Protein AF-0000000076241897 (afdb_homodimer)

Nearest PDB structures (foldseek):
  3wij-assembly1_A  TM=6.501E-01  e=7.754E-07  Cycas revoluta
  4mnl-assembly1_A  TM=6.365E-01  e=1.385E-06  Cycas revoluta
  4mnm-assembly1_A  TM=6.301E-01  e=2.475E-06  Cycas revoluta
  4mnk-assembly1_A  TM=6.372E-01  e=3.505E-06  Cycas revoluta
  4r5e-assembly1_A  TM=6.474E-01  e=8.869E-06  Cycas revoluta

Foldseek 3Di:
DLPFQFAFADFAQAQVVLLVCVPHDPCLLQADAADQVQWDFDPQFAFEEEEAAAVQDRDQQRGQFFDQDQLDDFDFLLLQHAEYEYDGQGQWFDDHRLVRLLNRQNNHAYEYEGEADDDRSVVRVCQCQVDLVSLVSSLVSQLVVCLSNNGAYYEYYYADFDALVSLVSVLVSLLVSQVSSCVRPVRHFYEYEQAAFNNRDGDADLADDPGHCSNQVRGQAYEHDQLDDLVRLVVRCVVCPPSQSRYAREQEQCQPNHPQSHPLRSLVSLVSNVVSRYYHYYYNLCCLPPPVHSVCSVVSVLVSVVSNVVSTTGMAGAEDKDKDQQDRQWAQFFAAQFHTQGRTTTGRSSNRHRFFPDRQVPFFPPPPDPWDKGWDWDQPTARGTRTWIKIKTKDAQDPPFRWGKGWGHFHFYKDFLVRQQKKKKKWKKAWDDPWAWDKWKWFQFPVRDIDTQDDWDWDATPPRIIMTMGIDGDPGITTTGTMMIIITTPDHHMDMIMMITRMITIHRCVVCPVPDPPPLPKEKDKDKDWDDPDPPDQKTKMKIKIFIDDDPQFQKKWKWKAQDPQFKWAAGSVRDIGGDDNVDDTNTDGMTRRRMDMRRTMMGGPPDDQAGKMKMWMWGQGSVSDTHGNHMDIDGNVNNVD/DLPFLFAFADFAQAQVVLLVCVPHDPCLLQADAADQPQWDFDPQFAFEEEEAAAPQDRDQQRGQFFDQDQLDDFDFLLLQHAEYEYDGQGQWFDDHRLVRLLNRQNNHAYEYEGEADDDRSVVRVCQCQVDLVSLVSSLVSQLVVCVSNNGAYYEYHYADFDALVSLVSVLVSLLVSQVSSCVRPVRHFYEYEQAAFNNRDGDADLADDPGHCSNQVRGQAYEHDQLDDLVRLVVRCVVCPPSQSRYAREQEQCQPNHPQSHPLRSLVSLVSNVVSRYYHYYYNLCCLPPPVHSVCSVVSVLVSVVSNVVSTTGMAGAEDKDKDQQDRQWAQFFAAQFHTQGRTTTGRSSNRHRFFPDRQPPWWPPPPDPWDKGWDWDQPTARGTRTWIKIKTKDAQDPPFRWGKGWGHFHFYKDFLVRQQKKKKKWKKAWPDPWAWDKWKWFQFPVRDIDTQDDWDWDQTPPRIIMTMGIDGDPGITTTGTMMIIITTPDHHMDMIMMITRMITIHRCVVCPVPDPPPLPKEKDKDKDWDDPDPPDQKTKMKIKIFIDDDPQFQKKWKWKAQDPQFKWAADSVRDIGGDDNPDDTNTDGMTRRRMDMRRTMMGGPPDDQAGKIKMWMWGQRSVSDTHGNDMDIDGNVNNVD

Structure (mmCIF, N/CA/C/O backbone):
data_AF-0000000076241897-model_v1
#
loop_
_entity.id
_entity.type
_entity.pdbx_description
1 polymer 'Cytosolic endo-beta-N-acetylglucosaminidase'
#
loop_
_atom_site.group_PDB
_atom_site.id
_atom_site.type_symbol
_atom_site.label_atom_id
_atom_site.label_alt_id
_atom_site.label_comp_id
_atom_site.label_asym_id
_atom_site.label_entity_id
_atom_site.label_seq_id
_atom_site.pdbx_PDB_ins_code
_atom_site.Cartn_x
_atom_site.Cartn_y
_atom_site.Cartn_z
_atom_site.occupancy
_atom_site.B_iso_or_equiv
_atom_site.auth_seq_id
_atom_site.auth_comp_id
_atom_site.auth_asym_id
_atom_site.auth_atom_id
_atom_site.pdbx_PDB_model_num
ATOM 1 N N . MET A 1 1 ? 10.773 32.812 -13.102 1 34.59 1 MET A N 1
ATOM 2 C CA . MET A 1 1 ? 10.227 33.812 -12.195 1 34.59 1 MET A CA 1
ATOM 3 C C . MET A 1 1 ? 8.711 33.719 -12.109 1 34.59 1 MET A C 1
ATOM 5 O O . MET A 1 1 ? 8.016 33.75 -13.125 1 34.59 1 MET A O 1
ATOM 9 N N . GLU A 1 2 ? 8.234 33.031 -11.211 1 48.59 2 GLU A N 1
ATOM 10 C CA . GLU A 1 2 ? 6.812 32.719 -11.117 1 48.59 2 GLU A CA 1
ATOM 11 C C . GLU A 1 2 ? 5.965 34 -11.148 1 48.59 2 GLU A C 1
ATOM 13 O O . GLU A 1 2 ? 6.152 34.875 -10.328 1 48.59 2 GLU A O 1
ATOM 18 N N . THR A 1 3 ? 5.586 34.406 -12.242 1 57.22 3 THR A N 1
ATOM 19 C CA . THR A 1 3 ? 4.895 35.594 -12.711 1 57.22 3 THR A CA 1
ATOM 20 C C . THR A 1 3 ? 3.527 35.719 -12.047 1 57.22 3 THR A C 1
ATOM 22 O O . THR A 1 3 ? 2.754 36.625 -12.383 1 57.22 3 THR A O 1
ATOM 25 N N . SER A 1 4 ? 3.248 34.875 -11.016 1 68.44 4 SER A N 1
ATOM 26 C CA . SER A 1 4 ? 1.89 35.062 -10.516 1 68.44 4 SER A CA 1
ATOM 27 C C . SER A 1 4 ? 1.846 36.062 -9.375 1 68.44 4 SER A C 1
ATOM 29 O O . SER A 1 4 ? 2.795 36.188 -8.594 1 68.44 4 SER A O 1
ATOM 31 N N . ASN A 1 5 ? 1.017 36.969 -9.414 1 80.06 5 ASN A N 1
ATOM 32 C CA . ASN A 1 5 ? 0.79 37.969 -8.383 1 80.06 5 ASN A CA 1
ATOM 33 C C . ASN A 1 5 ? -0.025 37.406 -7.223 1 80.06 5 ASN A C 1
ATOM 35 O O . ASN A 1 5 ? -0.456 38.156 -6.34 1 80.06 5 ASN A O 1
ATOM 39 N N . GLU A 1 6 ? -0.082 36.125 -7.246 1 85.38 6 GLU A N 1
ATOM 40 C CA . GLU A 1 6 ? -0.729 35.5 -6.098 1 85.38 6 GLU A CA 1
ATOM 41 C C . GLU A 1 6 ? 0.212 35.438 -4.898 1 85.38 6 GLU A C 1
ATOM 43 O O . GLU A 1 6 ? 1.413 35.219 -5.055 1 85.38 6 GLU A O 1
ATOM 48 N N . PRO A 1 7 ? -0.333 35.688 -3.781 1 88.19 7 PRO A N 1
ATOM 49 C CA . PRO A 1 7 ? 0.531 35.625 -2.602 1 88.19 7 PRO A CA 1
ATOM 50 C C . PRO A 1 7 ? 1.054 34.219 -2.322 1 88.19 7 PRO A C 1
ATOM 52 O O . PRO A 1 7 ? 0.328 33.25 -2.512 1 88.19 7 PRO A O 1
ATOM 55 N N . PHE A 1 8 ? 2.281 34.125 -1.962 1 91 8 PHE A N 1
ATOM 56 C CA . PHE A 1 8 ? 2.896 32.844 -1.664 1 91 8 PHE A CA 1
ATOM 57 C C . PHE A 1 8 ? 3.945 33 -0.566 1 91 8 PHE A C 1
ATOM 59 O O . PHE A 1 8 ? 4.445 34.094 -0.316 1 91 8 PHE A O 1
ATOM 66 N N . THR A 1 9 ? 4.203 31.969 0.142 1 93.5 9 THR A N 1
ATOM 67 C CA . THR A 1 9 ? 5.258 31.875 1.143 1 93.5 9 THR A CA 1
ATOM 68 C C . THR A 1 9 ? 6.551 31.359 0.522 1 93.5 9 THR A C 1
ATOM 70 O O . THR A 1 9 ? 6.523 30.453 -0.308 1 93.5 9 THR A O 1
ATOM 73 N N . LYS A 1 10 ? 7.664 31.953 0.854 1 94 10 LYS A N 1
ATOM 74 C CA . LYS A 1 10 ? 8.961 31.547 0.308 1 94 10 LYS A CA 1
ATOM 75 C C . LYS A 1 10 ? 10 31.406 1.412 1 94 10 LYS A C 1
ATOM 77 O O . LYS A 1 10 ? 9.867 32 2.482 1 94 10 LYS A O 1
ATOM 82 N N . PRO A 1 11 ? 11.031 30.641 1.197 1 96.62 11 PRO A N 1
ATOM 83 C CA . PRO A 1 11 ? 12.156 30.531 2.131 1 96.62 11 PRO A CA 1
ATOM 84 C C . PRO A 1 11 ? 13.195 31.641 1.923 1 96.62 11 PRO A C 1
ATOM 86 O O . PRO A 1 11 ? 13.039 32.469 1.027 1 96.62 11 PRO A O 1
ATOM 89 N N . TYR A 1 12 ? 14.141 31.734 2.807 1 97.5 12 TYR A N 1
ATOM 90 C CA . TYR A 1 12 ? 15.305 32.594 2.641 1 97.5 12 TYR A CA 1
ATOM 91 C C . TYR A 1 12 ? 16.562 31.766 2.424 1 97.5 12 TYR A C 1
ATOM 93 O O . TYR A 1 12 ? 16.906 30.906 3.244 1 97.5 12 TYR A O 1
ATOM 101 N N . LYS A 1 13 ? 17.25 32.062 1.359 1 95.25 13 LYS A N 1
ATOM 102 C CA . LYS A 1 13 ? 18.406 31.281 0.975 1 95.25 13 LYS A CA 1
ATOM 103 C C . LYS A 1 13 ? 19.656 31.75 1.709 1 95.25 13 LYS A C 1
ATOM 105 O O . LYS A 1 13 ? 20.609 30.984 1.867 1 95.25 13 LYS A O 1
ATOM 110 N N . ASP A 1 14 ? 19.625 33.062 2.082 1 95.19 14 ASP A N 1
ATOM 111 C CA . ASP A 1 14 ? 20.844 33.562 2.684 1 95.19 14 ASP A CA 1
ATOM 112 C C . ASP A 1 14 ? 20.531 34.562 3.801 1 95.19 14 ASP A C 1
ATOM 114 O O . ASP A 1 14 ? 19.406 35.031 3.908 1 95.19 14 ASP A O 1
ATOM 118 N N . HIS A 1 15 ? 21.594 34.812 4.566 1 96.69 15 HIS A N 1
ATOM 119 C CA . HIS A 1 15 ? 21.547 35.656 5.754 1 96.69 15 HIS A CA 1
ATOM 120 C C . HIS A 1 15 ? 21.125 37.094 5.398 1 96.69 15 HIS A C 1
ATOM 122 O O . HIS A 1 15 ? 20.281 37.688 6.07 1 96.69 15 HIS A O 1
ATOM 128 N N . GLU A 1 16 ? 21.594 37.625 4.312 1 94.44 16 GLU A N 1
ATOM 129 C CA . GLU A 1 16 ? 21.359 39 3.922 1 94.44 16 GLU A CA 1
ATOM 130 C C . GLU A 1 16 ? 19.891 39.25 3.604 1 94.44 16 GLU A C 1
ATOM 132 O O . GLU A 1 16 ? 19.297 40.219 4.07 1 94.44 16 GLU A O 1
ATOM 137 N N . ASN A 1 17 ? 19.391 38.375 2.848 1 94.19 17 ASN A N 1
ATOM 138 C CA . ASN A 1 17 ? 17.984 38.531 2.465 1 94.19 17 ASN A CA 1
ATOM 139 C C . ASN A 1 17 ? 17.062 38.25 3.645 1 94.19 17 ASN A C 1
ATOM 141 O O . ASN A 1 17 ? 15.984 38.844 3.732 1 94.19 17 ASN A O 1
ATOM 145 N N . PHE A 1 18 ? 17.453 37.406 4.535 1 96.56 18 PHE A N 1
ATOM 146 C CA . PHE A 1 18 ? 16.625 37.094 5.691 1 96.56 18 PHE A CA 1
ATOM 147 C C . PHE A 1 18 ? 16.5 38.312 6.605 1 96.56 18 PHE A C 1
ATOM 149 O O . PHE A 1 18 ? 15.438 38.562 7.184 1 96.56 18 PHE A O 1
ATOM 156 N N . LEU A 1 19 ? 17.531 39.094 6.723 1 95.56 19 LEU A N 1
ATOM 157 C CA . LEU A 1 19 ? 17.5 40.25 7.609 1 95.56 19 LEU A CA 1
ATOM 158 C C . LEU A 1 19 ? 16.531 41.312 7.094 1 95.56 19 LEU A C 1
ATOM 160 O O . LEU A 1 19 ? 16.141 42.188 7.84 1 95.56 19 LEU A O 1
ATOM 164 N N . LYS A 1 20 ? 16.031 41.156 5.844 1 93 20 LYS A N 1
ATOM 165 C CA . LYS A 1 20 ? 15.102 42.094 5.234 1 93 20 LYS A CA 1
ATOM 166 C C . LYS A 1 20 ? 13.695 41.531 5.148 1 93 20 LYS A C 1
ATOM 168 O O . LYS A 1 20 ? 12.93 41.875 4.254 1 93 20 LYS A O 1
ATOM 173 N N . TRP A 1 21 ? 13.32 40.656 6.039 1 91.81 21 TRP A N 1
ATOM 174 C CA . TRP A 1 21 ? 12.102 39.875 5.973 1 91.81 21 TRP A CA 1
ATOM 175 C C . TRP A 1 21 ? 10.867 40.719 6.227 1 91.81 21 TRP A C 1
ATOM 177 O O . TRP A 1 21 ? 9.75 40.344 5.891 1 91.81 21 TRP A O 1
ATOM 187 N N . GLU A 1 22 ? 10.891 41.906 6.785 1 85.25 22 GLU A N 1
ATOM 188 C CA . GLU A 1 22 ? 9.805 42.688 7.398 1 85.25 22 GLU A CA 1
ATOM 189 C C . GLU A 1 22 ? 8.703 42.969 6.387 1 85.25 22 GLU A C 1
ATOM 191 O O . GLU A 1 22 ? 7.52 42.969 6.734 1 85.25 22 GLU A O 1
ATOM 196 N N . SER A 1 23 ? 9.047 43.125 5.211 1 78.69 23 SER A N 1
ATOM 197 C CA . SER A 1 23 ? 8.055 43.5 4.199 1 78.69 23 SER A CA 1
ATOM 198 C C . SER A 1 23 ? 7.445 42.25 3.551 1 78.69 23 SER A C 1
ATOM 200 O O . SER A 1 23 ? 6.504 42.375 2.76 1 78.69 23 SER A O 1
ATOM 202 N N . ASP A 1 24 ? 7.914 41.219 3.982 1 82.75 24 ASP A N 1
ATOM 203 C CA . ASP A 1 24 ? 7.461 40 3.338 1 82.75 24 ASP A CA 1
ATOM 204 C C . ASP A 1 24 ? 6.18 39.469 3.984 1 82.75 24 ASP A C 1
ATOM 206 O O . ASP A 1 24 ? 5.785 39.938 5.055 1 82.75 24 ASP A O 1
ATOM 210 N N . TYR A 1 25 ? 5.328 38.688 3.23 1 79.25 25 TYR A N 1
ATOM 211 C CA . TYR A 1 25 ? 4.172 37.906 3.641 1 79.25 25 TYR A CA 1
ATOM 212 C C . TYR A 1 25 ? 2.986 38.781 3.975 1 79.25 25 TYR A C 1
ATOM 214 O O . TYR A 1 25 ? 2.504 38.812 5.109 1 79.25 25 TYR A O 1
ATOM 222 N N . PRO A 1 26 ? 2.482 39.375 3.064 1 69.44 26 PRO A N 1
ATOM 223 C CA . PRO A 1 26 ? 1.305 40.219 3.273 1 69.44 26 PRO A CA 1
ATOM 224 C C . PRO A 1 26 ? 0.097 39.438 3.777 1 69.44 26 PRO A C 1
ATOM 226 O O . PRO A 1 26 ? -0.813 40 4.379 1 69.44 26 PRO A O 1
ATOM 229 N N . THR A 1 27 ? 0.137 38.156 3.623 1 72.75 27 THR A N 1
ATOM 230 C CA . THR A 1 27 ? -1 37.312 3.992 1 72.75 27 THR A CA 1
ATOM 231 C C . THR A 1 27 ? -0.848 36.812 5.418 1 72.75 27 THR A C 1
ATOM 233 O O . THR A 1 27 ? -1.618 35.938 5.859 1 72.75 27 THR A O 1
ATOM 236 N N . ALA A 1 28 ? 0.099 37.25 6.129 1 78.06 28 ALA A N 1
ATOM 237 C CA . ALA A 1 28 ? 0.314 36.844 7.512 1 78.06 28 ALA A CA 1
ATOM 238 C C . ALA A 1 28 ? -0.938 37.062 8.352 1 78.06 28 ALA A C 1
ATOM 240 O O . ALA A 1 28 ? -1.172 36.344 9.336 1 78.06 28 ALA A O 1
ATOM 241 N N . LYS A 1 29 ? -1.672 37.969 7.965 1 70.5 29 LYS A N 1
ATOM 242 C CA . LYS A 1 29 ? -2.91 38.281 8.672 1 70.5 29 LYS A CA 1
ATOM 243 C C . LYS A 1 29 ? -3.93 37.156 8.523 1 70.5 29 LYS A C 1
ATOM 245 O O . LYS A 1 29 ? -4.875 37.062 9.312 1 70.5 29 LYS A O 1
ATOM 250 N N . ASP A 1 30 ? -3.619 36.281 7.582 1 70.69 30 ASP A N 1
ATOM 251 C CA . ASP A 1 30 ? -4.543 35.188 7.266 1 70.69 30 ASP A CA 1
ATOM 252 C C . ASP A 1 30 ? -4.227 33.938 8.086 1 70.69 30 ASP A C 1
ATOM 254 O O . ASP A 1 30 ? -4.906 32.938 7.965 1 70.69 30 ASP A O 1
ATOM 258 N N . VAL A 1 31 ? -3.428 34.031 9.023 1 81.06 31 VAL A N 1
ATOM 259 C CA . VAL A 1 31 ? -3.004 32.844 9.758 1 81.06 31 VAL A CA 1
ATOM 260 C C . VAL A 1 31 ? -3.867 32.656 11 1 81.06 31 VAL A C 1
ATOM 262 O O . VAL A 1 31 ? -4.129 33.625 11.727 1 81.06 31 VAL A O 1
ATOM 265 N N . VAL A 1 32 ? -4.391 31.5 11.141 1 81 32 VAL A N 1
ATOM 266 C CA . VAL A 1 32 ? -5.184 31.094 12.305 1 81 32 VAL A CA 1
ATOM 267 C C . VAL A 1 32 ? -4.277 30.906 13.516 1 81 32 VAL A C 1
ATOM 269 O O . VAL A 1 32 ? -3.184 30.344 13.398 1 81 32 VAL A O 1
ATOM 272 N N . GLU A 1 33 ? -4.754 31.438 14.625 1 84.88 33 GLU A N 1
ATOM 273 C CA . GLU A 1 33 ? -3.967 31.297 15.852 1 84.88 33 GLU A CA 1
ATOM 274 C C . GLU A 1 33 ? -4.07 29.875 16.406 1 84.88 33 GLU A C 1
ATOM 276 O O . GLU A 1 33 ? -5.109 29.234 16.281 1 84.88 33 GLU A O 1
ATOM 281 N N . TYR A 1 34 ? -3.02 29.469 16.984 1 90.75 34 TYR A N 1
ATOM 282 C CA . TYR A 1 34 ? -2.996 28.172 17.672 1 90.75 34 TYR A CA 1
ATOM 283 C C . TYR A 1 34 ? -3.713 28.266 19.016 1 90.75 34 TYR A C 1
ATOM 285 O O . TYR A 1 34 ? -3.377 29.109 19.859 1 90.75 34 TYR A O 1
ATOM 293 N N . ASP A 1 35 ? -4.75 27.484 19.188 1 88.56 35 ASP A N 1
ATOM 294 C CA . ASP A 1 35 ? -5.492 27.438 20.453 1 88.56 35 ASP A CA 1
ATOM 295 C C . ASP A 1 35 ? -5.355 26.078 21.125 1 88.56 35 ASP A C 1
ATOM 297 O O . ASP A 1 35 ? -6.156 25.172 20.875 1 88.56 35 ASP A O 1
ATOM 301 N N . LYS A 1 36 ? -4.473 25.984 22.062 1 88.56 36 LYS A N 1
ATOM 302 C CA . LYS A 1 36 ? -4.188 24.75 22.781 1 88.56 36 LYS A CA 1
ATOM 303 C C . LYS A 1 36 ? -5.379 24.312 23.625 1 88.56 36 LYS A C 1
ATOM 305 O O . LYS A 1 36 ? -5.57 23.125 23.875 1 88.56 36 LYS A O 1
ATOM 310 N N . SER A 1 37 ? -6.176 25.234 24.031 1 89.38 37 SER A N 1
ATOM 311 C CA . SER A 1 37 ? -7.246 24.953 24.984 1 89.38 37 SER A CA 1
ATOM 312 C C . SER A 1 37 ? -8.391 24.188 24.328 1 89.38 37 SER A C 1
ATOM 314 O O . SER A 1 37 ? -9.219 23.594 25.016 1 89.38 37 SER A O 1
ATOM 316 N N . LEU A 1 38 ? -8.375 24.172 23.078 1 90.56 38 LEU A N 1
ATOM 317 C CA . LEU A 1 38 ? -9.461 23.516 22.359 1 90.56 38 LEU A CA 1
ATOM 318 C C . LEU A 1 38 ? -9.242 22 22.312 1 90.56 38 LEU A C 1
ATOM 320 O O . LEU A 1 38 ? -10.156 21.25 21.969 1 90.56 38 LEU A O 1
ATOM 324 N N . TRP A 1 39 ? -8.094 21.531 22.75 1 93.31 39 TRP A N 1
ATOM 325 C CA . TRP A 1 39 ? -7.715 20.141 22.562 1 93.31 39 TRP A CA 1
ATOM 326 C C . TRP A 1 39 ? -7.156 19.547 23.844 1 93.31 39 TRP A C 1
ATOM 328 O O . TRP A 1 39 ? -6.496 20.234 24.625 1 93.31 39 TRP A O 1
ATOM 338 N N . SER A 1 40 ? -7.488 18.328 24 1 93.5 40 SER A N 1
ATOM 339 C CA . SER A 1 40 ? -6.973 17.609 25.156 1 93.5 40 SER A CA 1
ATOM 340 C C . SER A 1 40 ? -5.914 16.594 24.734 1 93.5 40 SER A C 1
ATOM 342 O O . SER A 1 40 ? -6.059 15.922 23.719 1 93.5 40 SER A O 1
ATOM 344 N N . ARG A 1 41 ? -4.816 16.578 25.469 1 91.81 41 ARG A N 1
ATOM 345 C CA . ARG A 1 41 ? -3.74 15.609 25.297 1 91.81 41 ARG A CA 1
ATOM 346 C C . ARG A 1 41 ? -3.197 15.156 26.656 1 91.81 41 ARG A C 1
ATOM 348 O O . ARG A 1 41 ? -3.217 15.914 27.625 1 91.81 41 ARG A O 1
ATOM 355 N N . ASP A 1 42 ? -2.744 13.906 26.578 1 86.19 42 ASP A N 1
ATOM 356 C CA . ASP A 1 42 ? -1.945 13.469 27.734 1 86.19 42 ASP A CA 1
ATOM 357 C C . ASP A 1 42 ? -0.559 14.109 27.703 1 86.19 42 ASP A C 1
ATOM 359 O O . ASP A 1 42 ? 0.141 14.047 26.688 1 86.19 42 ASP A O 1
ATOM 363 N N . GLU A 1 43 ? -0.222 14.758 28.734 1 80.81 43 GLU A N 1
ATOM 364 C CA . GLU A 1 43 ? 1.038 15.5 28.719 1 80.81 43 GLU A CA 1
ATOM 365 C C . GLU A 1 43 ? 2.207 14.602 29.109 1 80.81 43 GLU A C 1
ATOM 367 O O . GLU A 1 43 ? 3.365 14.93 28.844 1 80.81 43 GLU A O 1
ATOM 372 N N . ASN A 1 44 ? 1.902 13.555 29.688 1 89.75 44 ASN A N 1
ATOM 373 C CA . ASN A 1 44 ? 2.99 12.695 30.125 1 89.75 44 ASN A CA 1
ATOM 374 C C . ASN A 1 44 ? 3.127 11.461 29.234 1 89.75 44 ASN A C 1
ATOM 376 O O . ASN A 1 44 ? 3.01 10.328 29.719 1 89.75 44 ASN A O 1
ATOM 380 N N . ARG A 1 45 ? 3.291 11.703 28.094 1 94.56 45 ARG A N 1
ATOM 381 C CA . ARG A 1 45 ? 3.475 10.641 27.109 1 94.56 45 ARG A CA 1
ATOM 382 C C . ARG A 1 45 ? 4.473 11.062 26.047 1 94.56 45 ARG A C 1
ATOM 384 O O . ARG A 1 45 ? 4.742 12.25 25.859 1 94.56 45 ARG A O 1
ATOM 391 N N . PRO A 1 46 ? 5.074 10.07 25.312 1 97.75 46 PRO A N 1
ATOM 392 C CA . PRO A 1 46 ? 5.91 10.43 24.172 1 97.75 46 PRO A CA 1
ATOM 393 C C . PRO A 1 46 ? 5.16 11.258 23.125 1 97.75 46 PRO A C 1
ATOM 395 O O . PRO A 1 46 ? 3.945 11.117 22.984 1 97.75 46 PRO A O 1
ATOM 398 N N . LYS A 1 47 ? 5.895 12.109 22.516 1 98.19 47 LYS A N 1
ATOM 399 C CA . LYS A 1 47 ? 5.312 13 21.516 1 98.19 47 LYS A CA 1
ATOM 400 C C . LYS A 1 47 ? 5.688 12.562 20.094 1 98.19 47 LYS A C 1
ATOM 402 O O . LYS A 1 47 ? 6.613 11.773 19.906 1 98.19 47 LYS A O 1
ATOM 407 N N . THR A 1 48 ? 4.875 13.031 19.141 1 98.44 48 THR A N 1
ATOM 408 C CA . THR A 1 48 ? 5.141 12.773 17.734 1 98.44 48 THR A CA 1
ATOM 409 C C . THR A 1 48 ? 5.387 14.078 16.984 1 98.44 48 THR A C 1
ATOM 411 O O . THR A 1 48 ? 4.52 14.953 16.953 1 98.44 48 THR A O 1
ATOM 414 N N . LEU A 1 49 ? 6.582 14.25 16.469 1 98.69 49 LEU A N 1
ATOM 415 C CA . LEU A 1 49 ? 6.941 15.336 15.57 1 98.69 49 LEU A CA 1
ATOM 416 C C . LEU A 1 49 ? 6.977 14.859 14.125 1 98.69 49 LEU A C 1
ATOM 418 O O . LEU A 1 49 ? 7.609 13.844 13.82 1 98.69 49 LEU A O 1
ATOM 422 N N . LEU A 1 50 ? 6.219 15.477 13.242 1 98.38 50 LEU A N 1
ATOM 423 C CA . LEU A 1 50 ? 6.301 15.203 11.812 1 98.38 50 LEU A CA 1
ATOM 424 C C . LEU A 1 50 ? 7.18 16.234 11.117 1 98.38 50 LEU A C 1
ATOM 426 O O . LEU A 1 50 ? 6.957 17.453 11.258 1 98.38 50 LEU A O 1
ATOM 430 N N . CYS A 1 51 ? 8.125 15.742 10.406 1 98.44 51 CYS A N 1
ATOM 431 C CA . CYS A 1 51 ? 9.023 16.625 9.672 1 98.44 51 CYS A CA 1
ATOM 432 C C . CYS A 1 51 ? 8.836 16.469 8.172 1 98.44 51 CYS A C 1
ATOM 434 O O . CYS A 1 51 ? 9.133 15.406 7.613 1 98.44 51 CYS A O 1
ATOM 436 N N . HIS A 1 52 ? 8.297 17.312 7.426 1 90.88 52 HIS A N 1
ATOM 437 C CA . HIS A 1 52 ? 7.648 17.344 6.121 1 90.88 52 HIS A CA 1
ATOM 438 C C . HIS A 1 52 ? 8.625 16.984 5.008 1 90.88 52 HIS A C 1
ATOM 440 O O . HIS A 1 52 ? 8.305 16.172 4.133 1 90.88 52 HIS A O 1
ATOM 446 N N . ASP A 1 53 ? 9.734 17.188 4.695 1 92.81 53 ASP A N 1
ATOM 447 C CA . ASP A 1 53 ? 10.734 17.141 3.635 1 92.81 53 ASP A CA 1
ATOM 448 C C . ASP A 1 53 ? 10.148 16.516 2.365 1 92.81 53 ASP A C 1
ATOM 450 O O . ASP A 1 53 ? 10.711 15.57 1.811 1 92.81 53 ASP A O 1
ATOM 454 N N . MET A 1 54 ? 8.984 17.047 1.916 1 93.69 54 MET A N 1
ATOM 455 C CA . MET A 1 54 ? 8.336 16.562 0.695 1 93.69 54 MET A CA 1
ATOM 456 C C . MET A 1 54 ? 8.898 17.281 -0.53 1 93.69 54 MET A C 1
ATOM 458 O O . MET A 1 54 ? 8.602 18.453 -0.767 1 93.69 54 MET A O 1
ATOM 462 N N . ARG A 1 55 ? 9.672 16.625 -1.362 1 92.94 55 ARG A N 1
ATOM 463 C CA . ARG A 1 55 ? 10.227 17.062 -2.637 1 92.94 55 ARG A CA 1
ATOM 464 C C . ARG A 1 55 ? 10.797 18.469 -2.52 1 92.94 55 ARG A C 1
ATOM 466 O O . ARG A 1 55 ? 10.484 19.344 -3.332 1 92.94 55 ARG A O 1
ATOM 473 N N . GLY A 1 56 ? 11.477 18.844 -1.517 1 91.38 56 GLY A N 1
ATOM 474 C CA . GLY A 1 56 ? 12.203 20.094 -1.359 1 91.38 56 GLY A CA 1
ATOM 475 C C . GLY A 1 56 ? 11.344 21.203 -0.771 1 91.38 56 GLY A C 1
ATOM 476 O O . GLY A 1 56 ? 11.859 22.266 -0.426 1 91.38 56 GLY A O 1
ATOM 477 N N . GLY A 1 57 ? 10.047 21.062 -0.696 1 94 57 GLY A N 1
ATOM 478 C CA . GLY A 1 57 ? 9.141 22.047 -0.113 1 94 57 GLY A CA 1
ATOM 479 C C . GLY A 1 57 ? 8.75 23.141 -1.08 1 94 57 GLY A C 1
ATOM 480 O O . GLY A 1 57 ? 9.305 23.234 -2.178 1 94 57 GLY A O 1
ATOM 481 N N . TYR A 1 58 ? 7.754 23.891 -0.672 1 95.56 58 TYR A N 1
ATOM 482 C CA . TYR A 1 58 ? 7.277 25.078 -1.373 1 95.56 58 TYR A CA 1
ATOM 483 C C . TYR A 1 58 ? 6.84 24.734 -2.793 1 95.56 58 TYR A C 1
ATOM 485 O O . TYR A 1 58 ? 7.246 25.391 -3.752 1 95.56 58 TYR A O 1
ATOM 493 N N . LEU A 1 59 ? 6.105 23.656 -2.941 1 94.88 59 LEU A N 1
ATOM 494 C CA . LEU A 1 59 ? 5.508 23.297 -4.223 1 94.88 59 LEU A CA 1
ATOM 495 C C . LEU A 1 59 ? 4.227 24.078 -4.469 1 94.88 59 LEU A C 1
ATOM 497 O O . LEU A 1 59 ? 4.211 25.312 -4.344 1 94.88 59 LEU A O 1
ATOM 501 N N . GLN A 1 60 ? 3.139 23.406 -4.691 1 93.62 60 GLN A N 1
ATOM 502 C CA . GLN A 1 60 ? 1.864 24.094 -4.871 1 93.62 60 GLN A CA 1
ATOM 503 C C . GLN A 1 60 ? 1.331 24.609 -3.539 1 93.62 60 GLN A C 1
ATOM 505 O O . GLN A 1 60 ? 0.57 25.578 -3.508 1 93.62 60 GLN A O 1
ATOM 510 N N . ASP A 1 61 ? 1.838 24.031 -2.512 1 94.31 61 ASP A N 1
ATOM 511 C CA . ASP A 1 61 ? 1.374 24.375 -1.172 1 94.31 61 ASP A CA 1
ATOM 512 C C . ASP A 1 61 ? 1.935 25.719 -0.73 1 94.31 61 ASP A C 1
ATOM 514 O O . ASP A 1 61 ? 1.506 26.281 0.284 1 94.31 61 ASP A O 1
ATOM 518 N N . ARG A 1 62 ? 2.805 26.344 -1.479 1 94.25 62 ARG A N 1
ATOM 519 C CA . ARG A 1 62 ? 3.379 27.625 -1.095 1 94.25 62 ARG A CA 1
ATOM 520 C C . ARG A 1 62 ? 2.381 28.75 -1.312 1 94.25 62 ARG A C 1
ATOM 522 O O . ARG A 1 62 ? 2.529 29.844 -0.742 1 94.25 62 ARG A O 1
ATOM 529 N N . PHE A 1 63 ? 1.427 28.547 -2.244 1 92.31 63 PHE A N 1
ATOM 530 C CA . PHE A 1 63 ? 0.442 29.578 -2.547 1 92.31 63 PHE A CA 1
ATOM 531 C C . PHE A 1 63 ? -0.592 29.688 -1.432 1 92.31 63 PHE A C 1
ATOM 533 O O . PHE A 1 63 ? -1.354 28.75 -1.195 1 92.31 63 PHE A O 1
ATOM 540 N N . ASP A 1 64 ? -0.68 30.797 -0.815 1 90.75 64 ASP A N 1
ATOM 541 C CA . ASP A 1 64 ? -1.385 30.984 0.448 1 90.75 64 ASP A CA 1
ATOM 542 C C . ASP A 1 64 ? -2.893 30.812 0.268 1 90.75 64 ASP A C 1
ATOM 544 O O . ASP A 1 64 ? -3.6 30.453 1.213 1 90.75 64 ASP A O 1
ATOM 548 N N . GLN A 1 65 ? -3.355 31.109 -0.932 1 89.12 65 GLN A N 1
ATOM 549 C CA . GLN A 1 65 ? -4.801 31.109 -1.145 1 89.12 65 GLN A CA 1
ATOM 550 C C . GLN A 1 65 ? -5.246 29.875 -1.914 1 89.12 65 GLN A C 1
ATOM 552 O O . GLN A 1 65 ? -6.371 29.828 -2.414 1 89.12 65 GLN A O 1
ATOM 557 N N . GLY A 1 66 ? -4.328 28.875 -2.01 1 91.5 66 GLY A N 1
ATOM 558 C CA . GLY A 1 66 ? -4.668 27.609 -2.652 1 91.5 66 GLY A CA 1
ATOM 559 C C . GLY A 1 66 ? -4.125 27.5 -4.066 1 91.5 66 GLY A C 1
ATOM 560 O O . GLY A 1 66 ? -3.51 28.438 -4.578 1 91.5 66 GLY A O 1
ATOM 561 N N . TYR A 1 67 ? -4.246 26.375 -4.648 1 93.75 67 TYR A N 1
ATOM 562 C CA . TYR A 1 67 ? -3.801 26.031 -5.992 1 93.75 67 TYR A CA 1
ATOM 563 C C . TYR A 1 67 ? -4.895 25.297 -6.758 1 93.75 67 TYR A C 1
ATOM 565 O O . TYR A 1 67 ? -5.59 24.438 -6.199 1 93.75 67 TYR A O 1
ATOM 573 N N . PRO A 1 68 ? -5.09 25.656 -8.039 1 92.75 68 PRO A N 1
ATOM 574 C CA . PRO A 1 68 ? -6.227 25.109 -8.797 1 92.75 68 PRO A CA 1
ATOM 575 C C . PRO A 1 68 ? -5.969 23.703 -9.32 1 92.75 68 PRO A C 1
ATOM 577 O O . PRO A 1 68 ? -5.988 23.484 -10.531 1 92.75 68 PRO A O 1
ATOM 580 N N . SER A 1 69 ? -5.848 22.75 -8.438 1 93.19 69 SER A N 1
ATOM 581 C CA . SER A 1 69 ? -5.664 21.328 -8.727 1 93.19 69 SER A CA 1
ATOM 582 C C . SER A 1 69 ? -6.066 20.469 -7.539 1 93.19 69 SER A C 1
ATOM 584 O O . SER A 1 69 ? -6.059 20.922 -6.395 1 93.19 69 SER A O 1
ATOM 586 N N . THR A 1 70 ? -6.48 19.234 -7.828 1 92.69 70 THR A N 1
ATOM 587 C CA . THR A 1 70 ? -6.777 18.297 -6.742 1 92.69 70 THR A CA 1
ATOM 588 C C . THR A 1 70 ? -5.602 17.359 -6.5 1 92.69 70 THR A C 1
ATOM 590 O O . THR A 1 70 ? -5.641 16.531 -5.59 1 92.69 70 THR A O 1
ATOM 593 N N . ASP A 1 71 ? -4.543 17.453 -7.277 1 90.38 71 ASP A N 1
ATOM 594 C CA . ASP A 1 71 ? -3.463 16.469 -7.27 1 90.38 71 ASP A CA 1
ATOM 595 C C . ASP A 1 71 ? -2.314 16.938 -6.371 1 90.38 71 ASP A C 1
ATOM 597 O O . ASP A 1 71 ? -1.249 16.312 -6.352 1 90.38 71 ASP A O 1
ATOM 601 N N . CYS A 1 72 ? -2.49 18.016 -5.582 1 94.5 72 CYS A N 1
ATOM 602 C CA . CYS A 1 72 ? -1.451 18.516 -4.684 1 94.5 72 CYS A CA 1
ATOM 603 C C . CYS A 1 72 ? -1.308 17.594 -3.471 1 94.5 72 CYS A C 1
ATOM 605 O O . CYS A 1 72 ? -2.281 16.984 -3.029 1 94.5 72 CYS A O 1
ATOM 607 N N . TYR A 1 73 ? -0.042 17.469 -2.953 1 96 73 TYR A N 1
ATOM 608 C CA . TYR A 1 73 ? 0.195 16.703 -1.736 1 96 73 TYR A CA 1
ATOM 609 C C . TYR A 1 73 ? -0.566 17.297 -0.558 1 96 73 TYR A C 1
ATOM 611 O O . TYR A 1 73 ? -0.619 18.516 -0.4 1 96 73 TYR A O 1
ATOM 619 N N . SER A 1 74 ? -1.209 16.453 0.225 1 94.38 74 SER A N 1
ATOM 620 C CA . SER A 1 74 ? -1.972 16.891 1.39 1 94.38 74 SER A CA 1
ATOM 621 C C . SER A 1 74 ? -1.781 15.945 2.564 1 94.38 74 SER A C 1
ATOM 623 O O . SER A 1 74 ? -1.416 14.781 2.377 1 94.38 74 SER A O 1
ATOM 625 N N . PHE A 1 75 ? -1.943 16.406 3.723 1 96.25 75 PHE A N 1
ATOM 626 C CA . PHE A 1 75 ? -1.928 15.641 4.969 1 96.25 75 PHE A CA 1
ATOM 627 C C . PHE A 1 75 ? -3.16 15.953 5.809 1 96.25 75 PHE A C 1
ATOM 629 O O . PHE A 1 75 ? -3.582 17.109 5.895 1 96.25 75 PHE A O 1
ATOM 636 N N . TYR A 1 76 ? -3.834 14.945 6.41 1 93.88 76 TYR A N 1
ATOM 637 C CA . TYR A 1 76 ? -5.082 15.211 7.113 1 93.88 76 TYR A CA 1
ATOM 638 C C . TYR A 1 76 ? -5.203 14.352 8.367 1 93.88 76 TYR A C 1
ATOM 640 O O . TYR A 1 76 ? -6.277 14.266 8.969 1 93.88 76 TYR A O 1
ATOM 648 N N . HIS A 1 77 ? -4.145 13.672 8.789 1 94.88 77 HIS A N 1
ATOM 649 C CA . HIS A 1 77 ? -4.156 12.914 10.039 1 94.88 77 HIS A CA 1
ATOM 650 C C . HIS A 1 77 ? -3.588 13.734 11.188 1 94.88 77 HIS A C 1
ATOM 652 O O . HIS A 1 77 ? -2.742 13.25 11.945 1 94.88 77 HIS A O 1
ATOM 658 N N . TRP A 1 78 ? -4.082 14.891 11.359 1 96.5 78 TRP A N 1
ATOM 659 C CA . TRP A 1 78 ? -3.52 15.883 12.273 1 96.5 78 TRP A CA 1
ATOM 660 C C . TRP A 1 78 ? -3.707 15.461 13.727 1 96.5 78 TRP A C 1
ATOM 662 O O . TRP A 1 78 ? -2.879 15.781 14.586 1 96.5 78 TRP A O 1
ATOM 672 N N . HIS A 1 79 ? -4.746 14.695 14.07 1 95 79 HIS A N 1
ATOM 673 C CA . HIS A 1 79 ? -5.043 14.312 15.445 1 95 79 HIS A CA 1
ATOM 674 C C . HIS A 1 79 ? -3.975 13.383 16 1 95 79 HIS A C 1
ATOM 676 O O . HIS A 1 79 ? -3.922 13.141 17.219 1 95 79 HIS A O 1
ATOM 682 N N . LEU A 1 80 ? -3.076 12.922 15.117 1 96.19 80 LEU A N 1
ATOM 683 C CA . LEU A 1 80 ? -2.035 11.984 15.523 1 96.19 80 LEU A CA 1
ATOM 684 C C . LEU A 1 80 ? -0.712 12.711 15.742 1 96.19 80 LEU A C 1
ATOM 686 O O . LEU A 1 80 ? 0.285 12.086 16.125 1 96.19 80 LEU A O 1
ATOM 690 N N . VAL A 1 81 ? -0.659 14.023 15.578 1 97.25 81 VAL A N 1
ATOM 691 C CA . VAL A 1 81 ? 0.586 14.781 15.531 1 97.25 81 VAL A CA 1
ATOM 692 C C . VAL A 1 81 ? 0.607 15.82 16.641 1 97.25 81 VAL A C 1
ATOM 694 O O . VAL A 1 81 ? -0.406 16.469 16.922 1 97.25 81 VAL A O 1
ATOM 697 N N . ASP A 1 82 ? 1.767 15.961 17.297 1 97.5 82 ASP A N 1
ATOM 698 C CA . ASP A 1 82 ? 1.909 16.969 18.328 1 97.5 82 ASP A CA 1
ATOM 699 C C . ASP A 1 82 ? 2.545 18.25 17.766 1 97.5 82 ASP A C 1
ATOM 701 O O . ASP A 1 82 ? 2.139 19.359 18.125 1 97.5 82 ASP A O 1
ATOM 705 N N . VAL A 1 83 ? 3.531 18.047 16.984 1 98.19 83 VAL A N 1
ATOM 706 C CA . VAL A 1 83 ? 4.281 19.156 16.406 1 98.19 83 VAL A CA 1
ATOM 707 C C . VAL A 1 83 ? 4.578 18.875 14.938 1 98.19 83 VAL A C 1
ATOM 709 O O . VAL A 1 83 ? 4.941 17.75 14.578 1 98.19 83 VAL A O 1
ATOM 712 N N . PHE A 1 84 ? 4.301 19.828 14.117 1 98.69 84 PHE A N 1
ATOM 713 C CA . PHE A 1 84 ? 4.613 19.734 12.695 1 98.69 84 PHE A CA 1
ATOM 714 C C . PHE A 1 84 ? 5.746 20.672 12.328 1 98.69 84 PHE A C 1
ATOM 716 O O . PHE A 1 84 ? 5.672 21.875 12.602 1 98.69 84 PHE A O 1
ATOM 723 N N . CYS A 1 85 ? 6.805 20.156 11.781 1 98.81 85 CYS A N 1
ATOM 724 C CA . CYS A 1 85 ? 7.949 20.938 11.32 1 98.81 85 CYS A CA 1
ATOM 725 C C . CYS A 1 85 ? 7.969 21.031 9.797 1 98.81 85 CYS A C 1
ATOM 727 O O . CYS A 1 85 ? 8.148 20.016 9.117 1 98.81 85 CYS A O 1
ATOM 729 N N . TYR A 1 86 ? 7.707 22.203 9.266 1 98.56 86 TYR A N 1
ATOM 730 C CA . TYR A 1 86 ? 7.914 22.375 7.836 1 98.56 86 TYR A CA 1
ATOM 731 C C . TYR A 1 86 ? 9.398 22.469 7.508 1 98.56 86 TYR A C 1
ATOM 733 O O . TYR A 1 86 ? 10.125 23.266 8.109 1 98.56 86 TYR A O 1
ATOM 741 N N . PHE A 1 87 ? 9.828 21.641 6.605 1 98.12 87 PHE A N 1
ATOM 742 C CA . PHE A 1 87 ? 11.258 21.453 6.371 1 98.12 87 PHE A CA 1
ATOM 743 C C . PHE A 1 87 ? 11.602 21.672 4.902 1 98.12 87 PHE A C 1
ATOM 745 O O . PHE A 1 87 ? 10.852 21.25 4.02 1 98.12 87 PHE A O 1
ATOM 752 N N . SER A 1 88 ? 12.594 22.359 4.652 1 96.69 88 SER A N 1
ATOM 753 C CA . SER A 1 88 ? 13.258 22.453 3.359 1 96.69 88 SER A CA 1
ATOM 754 C C . SER A 1 88 ? 14.773 22.594 3.525 1 96.69 88 SER A C 1
ATOM 756 O O . SER A 1 88 ? 15.273 22.688 4.648 1 96.69 88 SER A O 1
ATOM 758 N N . HIS A 1 89 ? 15.484 22.609 2.436 1 96 89 HIS A N 1
ATOM 759 C CA . HIS A 1 89 ? 16.938 22.719 2.486 1 96 89 HIS A CA 1
ATOM 760 C C . HIS A 1 89 ? 17.391 24.156 2.25 1 96 89 HIS A C 1
ATOM 762 O O . HIS A 1 89 ? 18.547 24.391 1.892 1 96 89 HIS A O 1
ATOM 768 N N . HIS A 1 90 ? 16.516 25.109 2.467 1 96.06 90 HIS A N 1
ATOM 769 C CA . HIS A 1 90 ? 16.875 26.516 2.477 1 96.06 90 HIS A CA 1
ATOM 770 C C . HIS A 1 90 ? 17.359 26.953 3.855 1 96.06 90 HIS A C 1
ATOM 772 O O . HIS A 1 90 ? 17 26.344 4.867 1 96.06 90 HIS A O 1
ATOM 778 N N . PHE A 1 91 ? 18.125 28.016 3.887 1 98.19 91 PHE A N 1
ATOM 779 C CA . PHE A 1 91 ? 18.734 28.5 5.117 1 98.19 91 PHE A CA 1
ATOM 780 C C . PHE A 1 91 ? 17.672 28.719 6.195 1 98.19 91 PHE A C 1
ATOM 782 O O . PHE A 1 91 ? 17.781 28.172 7.297 1 98.19 91 PHE A O 1
ATOM 789 N N . VAL A 1 92 ? 16.719 29.531 5.887 1 98.5 92 VAL A N 1
ATOM 790 C CA . VAL A 1 92 ? 15.578 29.75 6.781 1 98.5 92 VAL A CA 1
ATOM 791 C C . VAL A 1 92 ? 14.281 29.359 6.074 1 98.5 92 VAL A C 1
ATOM 793 O O . VAL A 1 92 ? 13.93 29.938 5.047 1 98.5 92 VAL A O 1
ATOM 796 N N . THR A 1 93 ? 13.625 28.328 6.609 1 98.31 93 THR A N 1
ATOM 797 C CA . THR A 1 93 ? 12.375 27.797 6.055 1 98.31 93 THR A CA 1
ATOM 798 C C . THR A 1 93 ? 11.18 28.328 6.828 1 98.31 93 THR A C 1
ATOM 800 O O . THR A 1 93 ? 11.047 28.094 8.031 1 98.31 93 THR A O 1
ATOM 803 N N . ILE A 1 94 ? 10.328 29.109 6.172 1 97.56 94 ILE A N 1
ATOM 804 C CA . ILE A 1 94 ? 9.086 29.609 6.746 1 97.56 94 ILE A CA 1
ATOM 805 C C . ILE A 1 94 ? 7.926 28.703 6.336 1 97.56 94 ILE A C 1
ATOM 807 O O . ILE A 1 94 ? 7.703 28.469 5.148 1 97.56 94 ILE A O 1
ATOM 811 N N . PRO A 1 95 ? 7.207 28.125 7.32 1 97.19 95 PRO A N 1
ATOM 812 C CA . PRO A 1 95 ? 6.062 27.297 6.914 1 97.19 95 PRO A CA 1
ATOM 813 C C . PRO A 1 95 ? 5.035 28.078 6.098 1 97.19 95 PRO A C 1
ATOM 815 O O . PRO A 1 95 ? 4.711 29.219 6.43 1 97.19 95 PRO A O 1
ATOM 818 N N . PRO A 1 96 ? 4.527 27.469 5.027 1 95.44 96 PRO A N 1
ATOM 819 C CA . PRO A 1 96 ? 3.443 28.125 4.285 1 95.44 96 PRO A CA 1
ATOM 820 C C . PRO A 1 96 ? 2.174 28.281 5.113 1 95.44 96 PRO A C 1
ATOM 822 O O . PRO A 1 96 ? 1.873 27.438 5.965 1 95.44 96 PRO A O 1
ATOM 825 N N . VAL A 1 97 ? 1.416 29.312 4.785 1 93.12 97 VAL A N 1
ATOM 826 C CA . VAL A 1 97 ? 0.206 29.688 5.508 1 93.12 97 VAL A CA 1
ATOM 827 C C . VAL A 1 97 ? -0.759 28.5 5.551 1 93.12 97 VAL A C 1
ATOM 829 O O . VAL A 1 97 ? -1.389 28.234 6.578 1 93.12 97 VAL A O 1
ATOM 832 N N . GLN A 1 98 ? -0.863 27.781 4.473 1 93.69 98 GLN A N 1
ATOM 833 C CA . GLN A 1 98 ? -1.806 26.672 4.398 1 93.69 98 GLN A CA 1
ATOM 834 C C . GLN A 1 98 ? -1.503 25.625 5.461 1 93.69 98 GLN A C 1
ATOM 836 O O . GLN A 1 98 ? -2.416 25.094 6.109 1 93.69 98 GLN A O 1
ATOM 841 N N . TRP A 1 99 ? -0.247 25.328 5.656 1 96.62 99 TRP A N 1
ATOM 842 C CA . TRP A 1 99 ? 0.16 24.312 6.621 1 96.62 99 TRP A CA 1
ATOM 843 C C . TRP A 1 99 ? -0.06 24.797 8.047 1 96.62 99 TRP A C 1
ATOM 845 O O . TRP A 1 99 ? -0.504 24.031 8.906 1 96.62 99 TRP A O 1
ATOM 855 N N . ILE A 1 100 ? 0.265 26.062 8.273 1 96.25 100 ILE A N 1
ATOM 856 C CA . ILE A 1 100 ? 0.06 26.641 9.602 1 96.25 100 ILE A CA 1
ATOM 857 C C . ILE A 1 100 ? -1.417 26.547 9.977 1 96.25 100 ILE A C 1
ATOM 859 O O . ILE A 1 100 ? -1.762 26.062 11.062 1 96.25 100 ILE A O 1
ATOM 863 N N . ASN A 1 101 ? -2.232 26.969 9.062 1 93.12 101 ASN A N 1
ATOM 864 C CA . ASN A 1 101 ? -3.668 26.984 9.32 1 93.12 101 ASN A CA 1
ATOM 865 C C . ASN A 1 101 ? -4.195 25.562 9.57 1 93.12 101 ASN A C 1
ATOM 867 O O . ASN A 1 101 ? -4.965 25.344 10.508 1 93.12 101 ASN A O 1
ATOM 871 N N . ALA A 1 102 ? -3.85 24.656 8.719 1 95.25 102 ALA A N 1
ATOM 872 C CA . ALA A 1 102 ? -4.305 23.281 8.875 1 95.25 102 ALA A CA 1
ATOM 873 C C . ALA A 1 102 ? -3.871 22.703 10.219 1 95.25 102 ALA A C 1
ATOM 875 O O . ALA A 1 102 ? -4.664 22.062 10.914 1 95.25 102 ALA A O 1
ATOM 876 N N . ALA A 1 103 ? -2.645 22.938 10.594 1 97 103 ALA A N 1
ATOM 877 C CA . ALA A 1 103 ? -2.117 22.453 11.867 1 97 103 ALA A CA 1
ATOM 878 C C . ALA A 1 103 ? -2.865 23.078 13.039 1 97 103 ALA A C 1
ATOM 880 O O . ALA A 1 103 ? -3.363 22.359 13.914 1 97 103 ALA A O 1
ATOM 881 N N . HIS A 1 104 ? -2.984 24.375 13.023 1 94.75 104 HIS A N 1
ATOM 882 C CA . HIS A 1 104 ? -3.59 25.109 14.133 1 94.75 104 HIS A CA 1
ATOM 883 C C . HIS A 1 104 ? -5.051 24.719 14.32 1 94.75 104 HIS A C 1
ATOM 885 O O . HIS A 1 104 ? -5.5 24.5 15.445 1 94.75 104 HIS A O 1
ATOM 891 N N . LYS A 1 105 ? -5.746 24.641 13.227 1 90.75 105 LYS A N 1
ATOM 892 C CA . LYS A 1 105 ? -7.16 24.281 13.289 1 90.75 105 LYS A CA 1
ATOM 893 C C . LYS A 1 105 ? -7.348 22.891 13.922 1 90.75 105 LYS A C 1
ATOM 895 O O . LYS A 1 105 ? -8.406 22.609 14.477 1 90.75 105 LYS A O 1
ATOM 900 N N . ASN A 1 106 ? -6.336 22.141 13.828 1 94.75 106 ASN A N 1
ATOM 901 C CA . ASN A 1 106 ? -6.457 20.766 14.305 1 94.75 106 ASN A CA 1
ATOM 902 C C . ASN A 1 106 ? -5.578 20.516 15.523 1 94.75 106 ASN A C 1
ATOM 904 O O . ASN A 1 106 ? -5.23 19.359 15.82 1 94.75 106 ASN A O 1
ATOM 908 N N . GLY A 1 107 ? -5.137 21.531 16.156 1 94.94 107 GLY A N 1
ATOM 909 C CA . GLY A 1 107 ? -4.508 21.438 17.453 1 94.94 107 GLY A CA 1
ATOM 910 C C . GLY A 1 107 ? -3.049 21.031 17.391 1 94.94 107 GLY A C 1
ATOM 911 O O . GLY A 1 107 ? -2.535 20.391 18.312 1 94.94 107 GLY A O 1
ATOM 912 N N . VAL A 1 108 ? -2.348 21.344 16.375 1 97.62 108 VAL A N 1
ATOM 913 C CA . VAL A 1 108 ? -0.956 20.938 16.188 1 97.62 108 VAL A CA 1
ATOM 914 C C . VAL A 1 108 ? -0.073 22.188 16.094 1 97.62 108 VAL A C 1
ATOM 916 O O . VAL A 1 108 ? -0.408 23.141 15.383 1 97.62 108 VAL A O 1
ATOM 919 N N . LYS A 1 109 ? 1.048 22.172 16.797 1 97.38 109 LYS A N 1
ATOM 920 C CA . LYS A 1 109 ? 2.02 23.266 16.703 1 97.38 109 LYS A CA 1
ATOM 921 C C . LYS A 1 109 ? 2.791 23.203 15.383 1 97.38 109 LYS A C 1
ATOM 923 O O . LYS A 1 109 ? 3.033 22.109 14.852 1 97.38 109 LYS A O 1
ATOM 928 N N . MET A 1 110 ? 3.146 24.391 14.914 1 98.31 110 MET A N 1
ATOM 929 C CA . MET A 1 110 ? 3.953 24.516 13.703 1 98.31 110 MET A CA 1
ATOM 930 C C . MET A 1 110 ? 5.309 25.141 14.008 1 98.31 110 MET A C 1
ATOM 932 O O . MET A 1 110 ? 5.395 26.109 14.758 1 98.31 110 MET A O 1
ATOM 936 N N . ILE A 1 111 ? 6.371 24.5 13.5 1 98.81 111 ILE A N 1
ATOM 937 C CA . ILE A 1 111 ? 7.672 25.141 13.648 1 98.81 111 ILE A CA 1
ATOM 938 C C . ILE A 1 111 ? 8.367 25.219 12.289 1 98.81 111 ILE A C 1
ATOM 940 O O . ILE A 1 111 ? 8.086 24.422 11.398 1 98.81 111 ILE A O 1
ATOM 944 N N . GLY A 1 112 ? 9.195 26.234 12.07 1 98.62 112 GLY A N 1
ATOM 945 C CA . GLY A 1 112 ? 10.039 26.359 10.898 1 98.62 112 GLY A CA 1
ATOM 946 C C . GLY A 1 112 ? 11.391 25.703 11.055 1 98.62 112 GLY A C 1
ATOM 947 O O . GLY A 1 112 ? 11.617 24.953 12.008 1 98.62 112 GLY A O 1
ATOM 948 N N . THR A 1 113 ? 12.289 25.875 10.047 1 98.75 113 THR A N 1
ATOM 949 C CA . THR A 1 113 ? 13.586 25.219 10.062 1 98.75 113 THR A CA 1
ATOM 950 C C . THR A 1 113 ? 14.703 26.203 9.742 1 98.75 113 THR A C 1
ATOM 952 O O . THR A 1 113 ? 14.578 27.016 8.828 1 98.75 113 THR A O 1
ATOM 955 N N . ILE A 1 114 ? 15.711 26.234 10.547 1 98.75 114 ILE A N 1
ATOM 956 C CA . ILE A 1 114 ? 17 26.828 10.234 1 98.75 114 ILE A CA 1
ATOM 957 C C . ILE A 1 114 ? 18.016 25.734 9.906 1 98.75 114 ILE A C 1
ATOM 959 O O . ILE A 1 114 ? 18.234 24.828 10.719 1 98.75 114 ILE A O 1
ATOM 963 N N . ILE A 1 115 ? 18.609 25.828 8.742 1 98.31 115 ILE A N 1
ATOM 964 C CA . ILE A 1 115 ? 19.516 24.75 8.375 1 98.31 115 ILE A CA 1
ATOM 965 C C . ILE A 1 115 ? 20.766 25.312 7.711 1 98.31 115 ILE A C 1
ATOM 967 O O . ILE A 1 115 ? 20.688 26.297 6.961 1 98.31 115 ILE A O 1
ATOM 971 N N . THR A 1 116 ? 21.906 24.891 8.086 1 98.12 116 THR A N 1
ATOM 972 C CA . THR A 1 116 ? 23.156 25.188 7.402 1 98.12 116 THR A CA 1
ATOM 973 C C . THR A 1 116 ? 23.797 23.922 6.871 1 98.12 116 THR A C 1
ATOM 975 O O . THR A 1 116 ? 23.984 22.953 7.613 1 98.12 116 THR A O 1
ATOM 978 N N . GLU A 1 117 ? 23.984 23.906 5.625 1 95.38 117 GLU A N 1
ATOM 979 C CA . GLU A 1 117 ? 24.609 22.75 4.969 1 95.38 117 GLU A CA 1
ATOM 980 C C . GLU A 1 117 ? 25.656 23.203 3.967 1 95.38 117 GLU A C 1
ATOM 982 O O . GLU A 1 117 ? 25.547 24.266 3.355 1 95.38 117 GLU A O 1
ATOM 987 N N . TRP A 1 118 ? 26.734 22.5 3.863 1 92 118 TRP A N 1
ATOM 988 C CA . TRP A 1 118 ? 27.766 22.703 2.846 1 92 118 TRP A CA 1
ATOM 989 C C . TRP A 1 118 ? 28.438 24.062 3.027 1 92 118 TRP A C 1
ATOM 991 O O . TRP A 1 118 ? 28.438 24.625 4.125 1 92 118 TRP A O 1
ATOM 1001 N N . ASP A 1 119 ? 29.062 24.516 1.965 1 93.06 119 ASP A N 1
ATOM 1002 C CA . ASP A 1 119 ? 29.859 25.734 2.043 1 93.06 119 ASP A CA 1
ATOM 1003 C C . ASP A 1 119 ? 28.969 26.969 2.193 1 93.06 119 ASP A C 1
ATOM 1005 O O . ASP A 1 119 ? 29.281 27.875 2.967 1 93.06 119 ASP A O 1
ATOM 1009 N N . GLU A 1 120 ? 27.938 26.984 1.511 1 93.94 120 GLU A N 1
ATOM 1010 C CA . GLU A 1 120 ? 27.031 28.125 1.589 1 93.94 120 GLU A CA 1
ATOM 1011 C C . GLU A 1 120 ? 26.406 28.234 2.979 1 93.94 120 GLU A C 1
ATOM 1013 O O . GLU A 1 120 ? 26.25 29.344 3.498 1 93.94 120 GLU A O 1
ATOM 1018 N N . GLY A 1 121 ? 26.031 27.109 3.52 1 95.62 121 GLY A N 1
ATOM 1019 C CA . GLY A 1 121 ? 25.5 27.094 4.871 1 95.62 121 GLY A CA 1
ATOM 1020 C C . GLY A 1 121 ? 26.5 27.562 5.914 1 95.62 121 GLY A C 1
ATOM 1021 O O . GLY A 1 121 ? 26.141 28.281 6.852 1 95.62 121 GLY A O 1
ATOM 1022 N N . ARG A 1 122 ? 27.719 27.172 5.656 1 96.19 122 ARG A N 1
ATOM 1023 C CA . ARG A 1 122 ? 28.781 27.578 6.578 1 96.19 122 ARG A CA 1
ATOM 1024 C C . ARG A 1 122 ? 28.984 29.078 6.535 1 96.19 122 ARG A C 1
ATOM 1026 O O . ARG A 1 122 ? 29.172 29.719 7.574 1 96.19 122 ARG A O 1
ATOM 1033 N N . LYS A 1 123 ? 28.953 29.594 5.375 1 96.5 123 LYS A N 1
ATOM 1034 C CA . LYS A 1 123 ? 29.094 31.047 5.219 1 96.5 123 LYS A CA 1
ATOM 1035 C C . LYS A 1 123 ? 27.984 31.797 5.938 1 96.5 123 LYS A C 1
ATOM 1037 O O . LYS A 1 123 ? 28.219 32.781 6.609 1 96.5 123 LYS A O 1
ATOM 1042 N N . ASN A 1 124 ? 26.781 31.375 5.781 1 97.75 124 ASN A N 1
ATOM 1043 C CA . ASN A 1 124 ? 25.641 31.969 6.484 1 97.75 124 ASN A CA 1
ATOM 1044 C C . ASN A 1 124 ? 25.828 31.906 8 1 97.75 124 ASN A C 1
ATOM 1046 O O . ASN A 1 124 ? 25.594 32.875 8.703 1 97.75 124 ASN A O 1
ATOM 1050 N N . LEU A 1 125 ? 26.297 30.766 8.43 1 98.12 125 LEU A N 1
ATOM 1051 C CA . LEU A 1 125 ? 26.469 30.547 9.859 1 98.12 125 LEU A CA 1
ATOM 1052 C C . LEU A 1 125 ? 27.547 31.469 10.422 1 98.12 125 LEU A C 1
ATOM 1054 O O . LEU A 1 125 ? 27.406 32 11.516 1 98.12 125 LEU A O 1
ATOM 1058 N N . GLN A 1 126 ? 28.594 31.656 9.703 1 97.12 126 GLN A N 1
ATOM 1059 C CA . GLN A 1 126 ? 29.688 32.531 10.133 1 97.12 126 GLN A CA 1
ATOM 1060 C C . GLN A 1 126 ? 29.203 33.969 10.305 1 97.12 126 GLN A C 1
ATOM 1062 O O . GLN A 1 126 ? 29.641 34.656 11.227 1 97.12 126 GLN A O 1
ATOM 1067 N N . LYS A 1 127 ? 28.359 34.344 9.414 1 97.56 127 LYS A N 1
ATOM 1068 C CA . LYS A 1 127 ? 27.797 35.688 9.539 1 97.56 127 LYS A CA 1
ATOM 1069 C C . LYS A 1 127 ? 26.938 35.812 10.797 1 97.56 127 LYS A C 1
ATOM 1071 O O . LYS A 1 127 ? 26.969 36.812 11.477 1 97.56 127 LYS A O 1
ATOM 1076 N N . VAL A 1 128 ? 26.203 34.781 11.109 1 98.31 128 VAL A N 1
ATOM 1077 C CA . VAL A 1 128 ? 25.312 34.781 12.273 1 98.31 128 VAL A CA 1
ATOM 1078 C C . VAL A 1 128 ? 26.141 34.781 13.555 1 98.31 128 VAL A C 1
ATOM 1080 O O . VAL A 1 128 ? 25.797 35.469 14.523 1 98.31 128 VAL A O 1
ATOM 1083 N N . LEU A 1 129 ? 27.312 34.062 13.531 1 98.19 129 LEU A N 1
ATOM 1084 C CA . LEU A 1 129 ? 28.062 33.812 14.75 1 98.19 129 LEU A CA 1
ATOM 1085 C C . LEU A 1 129 ? 29.219 34.781 14.867 1 98.19 129 LEU A C 1
ATOM 1087 O O . LEU A 1 129 ? 30.094 34.625 15.727 1 98.19 129 LEU A O 1
ATOM 1091 N N . LYS A 1 130 ? 29.234 35.75 14.031 1 96.56 130 LYS A N 1
ATOM 1092 C CA . LYS A 1 130 ? 30.359 36.656 13.961 1 96.56 130 LYS A CA 1
ATOM 1093 C C . LYS A 1 130 ? 30.562 37.375 15.289 1 96.56 130 LYS A C 1
ATOM 1095 O O . LYS A 1 130 ? 31.688 37.688 15.672 1 96.56 130 LYS A O 1
ATOM 1100 N N . SER A 1 131 ? 29.469 37.719 15.961 1 96.25 131 SER A N 1
ATOM 1101 C CA . SER A 1 131 ? 29.484 38.406 17.25 1 96.25 131 SER A CA 1
ATOM 1102 C C . SER A 1 131 ? 28.188 38.156 18.031 1 96.25 131 SER A C 1
ATOM 1104 O O . SER A 1 131 ? 27.219 37.625 17.469 1 96.25 131 SER A O 1
ATOM 1106 N N . LYS A 1 132 ? 28.234 38.406 19.266 1 96.81 132 LYS A N 1
ATOM 1107 C CA . LYS A 1 132 ? 27.031 38.312 20.094 1 96.81 132 LYS A CA 1
ATOM 1108 C C . LYS A 1 132 ? 25.906 39.156 19.547 1 96.81 132 LYS A C 1
ATOM 1110 O O . LYS A 1 132 ? 24.734 38.75 19.547 1 96.81 132 LYS A O 1
ATOM 1115 N N . GLU A 1 133 ? 26.281 40.344 19.125 1 97.5 133 GLU A N 1
ATOM 1116 C CA . GLU A 1 133 ? 25.297 41.25 18.531 1 97.5 133 GLU A CA 1
ATOM 1117 C C . GLU A 1 133 ? 24.688 40.656 17.266 1 97.5 133 GLU A C 1
ATOM 1119 O O . GLU A 1 133 ? 23.484 40.812 17.031 1 97.5 133 GLU A O 1
ATOM 1124 N N . ALA A 1 134 ? 25.469 40.062 16.516 1 97.62 134 ALA A N 1
ATOM 1125 C CA . ALA A 1 134 ? 24.984 39.469 15.273 1 97.62 134 ALA A CA 1
ATOM 1126 C C . ALA A 1 134 ? 23.984 38.344 15.57 1 97.62 134 ALA A C 1
ATOM 1128 O O . ALA A 1 134 ? 22.984 38.219 14.875 1 97.62 134 ALA A O 1
ATOM 1129 N N . VAL A 1 135 ? 24.297 37.531 16.594 1 98.44 135 VAL A N 1
ATOM 1130 C CA . VAL A 1 135 ? 23.391 36.469 17.016 1 98.44 135 VAL A CA 1
ATOM 1131 C C . VAL A 1 135 ? 22.062 37.094 17.453 1 98.44 135 VAL A C 1
ATOM 1133 O O . VAL A 1 135 ? 20.984 36.594 17.078 1 98.44 135 VAL A O 1
ATOM 1136 N N . GLU A 1 136 ? 22.125 38.125 18.219 1 98.38 136 GLU A N 1
ATOM 1137 C CA . GLU A 1 136 ? 20.938 38.75 18.75 1 98.38 136 GLU A CA 1
ATOM 1138 C C . GLU A 1 136 ? 20.062 39.344 17.641 1 98.38 136 GLU A C 1
ATOM 1140 O O . GLU A 1 136 ? 18.828 39.25 17.703 1 98.38 136 GLU A O 1
ATOM 1145 N N . VAL A 1 137 ? 20.703 39.938 16.656 1 98.06 137 VAL A N 1
ATOM 1146 C CA . VAL A 1 137 ? 19.953 40.469 15.516 1 98.06 137 VAL A CA 1
ATOM 1147 C C . VAL A 1 137 ? 19.266 39.344 14.781 1 98.06 137 VAL A C 1
ATOM 1149 O O . VAL A 1 137 ? 18.094 39.469 14.398 1 98.06 137 VAL A O 1
ATOM 1152 N N . PHE A 1 138 ? 19.984 38.312 14.531 1 98.44 138 PHE A N 1
ATOM 1153 C CA . PHE A 1 138 ? 19.438 37.156 13.836 1 98.44 138 PHE A CA 1
ATOM 1154 C C . PHE A 1 138 ? 18.234 36.594 14.602 1 98.44 138 PHE A C 1
ATOM 1156 O O . PHE A 1 138 ? 17.203 36.312 14.008 1 98.44 138 PHE A O 1
ATOM 1163 N N . VAL A 1 139 ? 18.375 36.375 15.906 1 98.75 139 VAL A N 1
ATOM 1164 C CA . VAL A 1 139 ? 17.328 35.844 16.75 1 98.75 139 VAL A CA 1
ATOM 1165 C C . VAL A 1 139 ? 16.109 36.781 16.719 1 98.75 139 VAL A C 1
ATOM 1167 O O . VAL A 1 139 ? 14.969 36.312 16.672 1 98.75 139 VAL A O 1
ATOM 1170 N N . LYS A 1 140 ? 16.359 38.031 16.766 1 98.19 140 LYS A N 1
ATOM 1171 C CA . LYS A 1 140 ? 15.266 39 16.688 1 98.19 140 LYS A CA 1
ATOM 1172 C C . LYS A 1 140 ? 14.461 38.812 15.406 1 98.19 140 LYS A C 1
ATOM 1174 O O . LYS A 1 140 ? 13.227 38.906 15.422 1 98.19 140 LYS A O 1
ATOM 1179 N N . CYS A 1 141 ? 15.172 38.656 14.336 1 98.12 141 CYS A N 1
ATOM 1180 C CA . CYS A 1 141 ? 14.5 38.406 13.062 1 98.12 141 CYS A CA 1
ATOM 1181 C C . CYS A 1 141 ? 13.688 37.125 13.094 1 98.12 141 CYS A C 1
ATOM 1183 O O . CYS A 1 141 ? 12.555 37.094 12.625 1 98.12 141 CYS A O 1
ATOM 1185 N N . LEU A 1 142 ? 14.25 36.031 13.641 1 98.62 142 LEU A N 1
ATOM 1186 C CA . LEU A 1 142 ? 13.562 34.75 13.742 1 98.62 142 LEU A CA 1
ATOM 1187 C C . LEU A 1 142 ? 12.297 34.875 14.57 1 98.62 142 LEU A C 1
ATOM 1189 O O . LEU A 1 142 ? 11.234 34.375 14.18 1 98.62 142 LEU A O 1
ATOM 1193 N N . VAL A 1 143 ? 12.398 35.531 15.688 1 98.44 143 VAL A N 1
ATOM 1194 C CA . VAL A 1 143 ? 11.25 35.688 16.578 1 98.44 143 VAL A CA 1
ATOM 1195 C C . VAL A 1 143 ? 10.211 36.594 15.906 1 98.44 143 VAL A C 1
ATOM 1197 O O . VAL A 1 143 ? 9.008 36.344 16 1 98.44 143 VAL A O 1
ATOM 1200 N N . GLY A 1 144 ? 10.688 37.625 15.281 1 96.94 144 GLY A N 1
ATOM 1201 C CA . GLY A 1 144 ? 9.789 38.531 14.594 1 96.94 144 GLY A CA 1
ATOM 1202 C C . GLY A 1 144 ? 8.938 37.844 13.539 1 96.94 144 GLY A C 1
ATOM 1203 O O . GLY A 1 144 ? 7.723 38.062 13.484 1 96.94 144 GLY A O 1
ATOM 1204 N N . ILE A 1 145 ? 9.586 37.125 12.695 1 96.56 145 ILE A N 1
ATOM 1205 C CA . ILE A 1 145 ? 8.852 36.5 11.602 1 96.56 145 ILE A CA 1
ATOM 1206 C C . ILE A 1 145 ? 7.926 35.406 12.148 1 96.56 145 ILE A C 1
ATOM 1208 O O . ILE A 1 145 ? 6.828 35.188 11.625 1 96.56 145 ILE A O 1
ATOM 1212 N N . ALA A 1 146 ? 8.352 34.625 13.141 1 97.25 146 ALA A N 1
ATOM 1213 C CA . ALA A 1 146 ? 7.488 33.625 13.781 1 97.25 146 ALA A CA 1
ATOM 1214 C C . ALA A 1 146 ? 6.242 34.281 14.375 1 97.25 146 ALA A C 1
ATOM 1216 O O . ALA A 1 146 ? 5.141 33.75 14.258 1 97.25 146 ALA A O 1
ATOM 1217 N N . THR A 1 147 ? 6.438 35.406 14.977 1 95.62 147 THR A N 1
ATOM 1218 C CA . THR A 1 147 ? 5.324 36.156 15.555 1 95.62 147 THR A CA 1
ATOM 1219 C C . THR A 1 147 ? 4.383 36.656 14.461 1 95.62 147 THR A C 1
ATOM 1221 O O . THR A 1 147 ? 3.164 36.531 14.586 1 95.62 147 THR A O 1
ATOM 1224 N N . LYS A 1 148 ? 4.996 37.188 13.461 1 92.75 148 LYS A N 1
ATOM 1225 C CA . LYS A 1 148 ? 4.199 37.719 12.352 1 92.75 148 LYS A CA 1
ATOM 1226 C C . LYS A 1 148 ? 3.375 36.594 11.703 1 92.75 148 LYS A C 1
ATOM 1228 O O . LYS A 1 148 ? 2.184 36.781 11.438 1 92.75 148 LYS A O 1
ATOM 1233 N N . MET A 1 149 ? 4.008 35.469 11.453 1 93.38 149 MET A N 1
ATOM 1234 C CA . MET A 1 149 ? 3.363 34.344 10.758 1 93.38 149 MET A CA 1
ATOM 1235 C C . MET A 1 149 ? 2.656 33.438 11.75 1 93.38 149 MET A C 1
ATOM 1237 O O . MET A 1 149 ? 1.994 32.469 11.352 1 93.38 149 MET A O 1
ATOM 1241 N N . LYS A 1 150 ? 2.848 33.625 13.016 1 93.69 150 LYS A N 1
ATOM 1242 C CA . LYS A 1 150 ? 2.127 33 14.125 1 93.69 150 LYS A CA 1
ATOM 1243 C C . LYS A 1 150 ? 2.494 31.531 14.258 1 93.69 150 LYS A C 1
ATOM 1245 O O . LYS A 1 150 ? 1.639 30.703 14.57 1 93.69 150 LYS A O 1
ATOM 1250 N N . PHE A 1 151 ? 3.688 31.047 13.883 1 96.44 151 PHE A N 1
ATOM 1251 C CA . PHE A 1 151 ? 4.09 29.672 14.172 1 96.44 151 PHE A CA 1
ATOM 1252 C C . PHE A 1 151 ? 4.961 29.625 15.422 1 96.44 151 PHE A C 1
ATOM 1254 O O . PHE A 1 151 ? 5.398 30.656 15.93 1 96.44 151 PHE A O 1
ATOM 1261 N N . GLU A 1 152 ? 5.199 28.5 15.992 1 98.19 152 GLU A N 1
ATOM 1262 C CA . GLU A 1 152 ? 5.52 28.344 17.406 1 98.19 152 GLU A CA 1
ATOM 1263 C C . GLU A 1 152 ? 7.016 28.156 17.625 1 98.19 152 GLU A C 1
ATOM 1265 O O . GLU A 1 152 ? 7.484 28.078 18.766 1 98.19 152 GLU A O 1
ATOM 1270 N N . GLY A 1 153 ? 7.781 28.031 16.562 1 98.56 153 GLY A N 1
ATOM 1271 C CA . GLY A 1 153 ? 9.188 27.859 16.875 1 98.56 153 GLY A CA 1
ATOM 1272 C C . GLY A 1 153 ? 10.008 27.359 15.695 1 98.56 153 GLY A C 1
ATOM 1273 O O . GLY A 1 153 ? 9.719 27.703 14.547 1 98.56 153 GLY A O 1
ATOM 1274 N N . TRP A 1 154 ? 11.188 26.672 16.109 1 98.88 154 TRP A N 1
ATOM 1275 C CA . TRP A 1 154 ? 12.188 26.422 15.086 1 98.88 154 TRP A CA 1
ATOM 1276 C C . TRP A 1 154 ? 12.906 25.094 15.344 1 98.88 154 TRP A C 1
ATOM 1278 O O . TRP A 1 154 ? 13.227 24.766 16.484 1 98.88 154 TRP A O 1
ATOM 1288 N N . LEU A 1 155 ? 13.094 24.344 14.273 1 98.94 155 LEU A N 1
ATOM 1289 C CA . LEU A 1 155 ? 14.141 23.312 14.25 1 98.94 155 LEU A CA 1
ATOM 1290 C C . LEU A 1 155 ? 15.484 23.938 13.867 1 98.94 155 LEU A C 1
ATOM 1292 O O . LEU A 1 155 ? 15.586 24.625 12.852 1 98.94 155 LEU A O 1
ATOM 1296 N N . VAL A 1 156 ? 16.484 23.781 14.68 1 98.88 156 VAL A N 1
ATOM 1297 C CA . VAL A 1 156 ? 17.844 24.266 14.406 1 98.88 156 VAL A CA 1
ATOM 1298 C C . VAL A 1 156 ? 18.719 23.094 13.945 1 98.88 156 VAL A C 1
ATOM 1300 O O . VAL A 1 156 ? 19.125 22.266 14.758 1 98.88 156 VAL A O 1
ATOM 1303 N N . ASN A 1 157 ? 19 23.031 12.664 1 98.69 157 ASN A N 1
ATOM 1304 C CA . ASN A 1 157 ? 19.781 21.969 12.047 1 98.69 157 ASN A CA 1
ATOM 1305 C C . ASN A 1 157 ? 21.078 22.5 11.453 1 98.69 157 ASN A C 1
ATOM 1307 O O . ASN A 1 157 ? 21.109 22.938 10.297 1 98.69 157 ASN A O 1
ATOM 1311 N N . ILE A 1 158 ? 22.188 22.375 12.203 1 98.56 158 ILE A N 1
ATOM 1312 C CA . ILE A 1 158 ? 23.5 22.859 11.773 1 98.56 158 ILE A CA 1
ATOM 1313 C C . ILE A 1 158 ? 24.328 21.703 11.219 1 98.56 158 ILE A C 1
ATOM 1315 O O . ILE A 1 158 ? 24.938 20.953 11.984 1 98.56 158 ILE A O 1
ATOM 1319 N N . GLU A 1 159 ? 24.422 21.609 9.93 1 97.12 159 GLU A N 1
ATOM 1320 C CA . GLU A 1 159 ? 25.125 20.484 9.312 1 97.12 159 GLU A CA 1
ATOM 1321 C C . GLU A 1 159 ? 26.375 20.969 8.578 1 97.12 159 GLU A C 1
ATOM 1323 O O . GLU A 1 159 ? 26.547 20.719 7.383 1 97.12 159 GLU A O 1
ATOM 1328 N N . CYS A 1 160 ? 27.172 21.672 9.242 1 95.88 160 CYS A N 1
ATOM 1329 C CA . CYS A 1 160 ? 28.516 22.062 8.828 1 95.88 160 CYS A CA 1
ATOM 1330 C C . CYS A 1 160 ? 29.438 22.203 10.023 1 95.88 160 CYS A C 1
ATOM 1332 O O . CYS A 1 160 ? 28.984 22.297 11.164 1 95.88 160 CYS A O 1
ATOM 1334 N N . HIS A 1 161 ? 30.75 22.203 9.773 1 95.44 161 HIS A N 1
ATOM 1335 C CA . HIS A 1 161 ? 31.734 22.344 10.828 1 95.44 161 HIS A CA 1
ATOM 1336 C C . HIS A 1 161 ? 31.672 23.719 11.469 1 95.44 161 HIS A C 1
ATOM 1338 O O . HIS A 1 161 ? 31.484 24.719 10.773 1 95.44 161 HIS A O 1
ATOM 1344 N N . VAL A 1 162 ? 31.812 23.766 12.828 1 97.31 162 VAL A N 1
ATOM 1345 C CA . VAL A 1 162 ? 31.859 25.016 13.586 1 97.31 162 VAL A CA 1
ATOM 1346 C C . VAL A 1 162 ? 33.219 25.156 14.273 1 97.31 162 VAL A C 1
ATOM 1348 O O . VAL A 1 162 ? 33.656 24.234 14.961 1 97.31 162 VAL A O 1
ATOM 1351 N N . GLU A 1 163 ? 33.812 26.25 14.055 1 95.31 163 GLU A N 1
ATOM 1352 C CA . GLU A 1 163 ? 35.125 26.484 14.664 1 95.31 163 GLU A CA 1
ATOM 1353 C C . GLU A 1 163 ? 35 26.578 16.188 1 95.31 163 GLU A C 1
ATOM 1355 O O . GLU A 1 163 ? 34 27.047 16.719 1 95.31 163 GLU A O 1
ATOM 1360 N N . ASP A 1 164 ? 36.062 26.203 16.859 1 95 164 ASP A N 1
ATOM 1361 C CA . ASP A 1 164 ? 36.094 26.188 18.312 1 95 164 ASP A CA 1
ATOM 1362 C C . ASP A 1 164 ? 35.75 27.562 18.891 1 95 164 ASP A C 1
ATOM 1364 O O . ASP A 1 164 ? 35.031 27.641 19.891 1 95 164 ASP A O 1
ATOM 1368 N N . GLU A 1 165 ? 36.188 28.562 18.25 1 93.94 165 GLU A N 1
ATOM 1369 C CA . GLU A 1 165 ? 35.969 29.938 18.734 1 93.94 165 GLU A CA 1
ATOM 1370 C C . GLU A 1 165 ? 34.5 30.359 18.578 1 93.94 165 GLU A C 1
ATOM 1372 O O . GLU A 1 165 ? 34.062 31.297 19.234 1 93.94 165 GLU A O 1
ATOM 1377 N N . GLU A 1 166 ? 33.812 29.656 17.766 1 96.31 166 GLU A N 1
ATOM 1378 C CA . GLU A 1 166 ? 32.438 30.016 17.453 1 96.31 166 GLU A CA 1
ATOM 1379 C C . GLU A 1 166 ? 31.453 29.188 18.281 1 96.31 166 GLU A C 1
ATOM 1381 O O . GLU A 1 166 ? 30.25 29.469 18.297 1 96.31 166 GLU A O 1
ATOM 1386 N N . MET A 1 167 ? 31.891 28.203 18.984 1 96.88 167 MET A N 1
ATOM 1387 C CA . MET A 1 167 ? 31.031 27.234 19.656 1 96.88 167 MET A CA 1
ATOM 1388 C C . MET A 1 167 ? 30.203 27.906 20.75 1 96.88 167 MET A C 1
ATOM 1390 O O . MET A 1 167 ? 29.016 27.609 20.922 1 96.88 167 MET A O 1
ATOM 1394 N N . ASP A 1 168 ? 30.844 28.797 21.469 1 96.62 168 ASP A N 1
ATOM 1395 C CA . ASP A 1 168 ? 30.125 29.516 22.516 1 96.62 168 ASP A CA 1
ATOM 1396 C C . ASP A 1 168 ? 28.969 30.328 21.938 1 96.62 168 ASP A C 1
ATOM 1398 O O . ASP A 1 168 ? 27.891 30.406 22.531 1 96.62 168 ASP A O 1
ATOM 1402 N N . GLN A 1 169 ? 29.234 30.938 20.828 1 97.75 169 GLN A N 1
ATOM 1403 C CA . GLN A 1 169 ? 28.203 31.719 20.172 1 97.75 169 GLN A CA 1
ATOM 1404 C C . GLN A 1 169 ? 27.062 30.844 19.672 1 97.75 169 GLN A C 1
ATOM 1406 O O . GLN A 1 169 ? 25.906 31.25 19.672 1 97.75 169 GLN A O 1
ATOM 1411 N N . LEU A 1 170 ? 27.406 29.672 19.203 1 98.5 170 LEU A N 1
ATOM 1412 C CA . LEU A 1 170 ? 26.375 28.75 18.734 1 98.5 170 LEU A CA 1
ATOM 1413 C C . LEU A 1 170 ? 25.453 28.344 19.875 1 98.5 170 LEU A C 1
ATOM 1415 O O . LEU A 1 170 ? 24.234 28.328 19.734 1 98.5 170 LEU A O 1
ATOM 1419 N N . VAL A 1 171 ? 26.047 27.953 20.969 1 98.5 171 VAL A N 1
ATOM 1420 C CA . VAL A 1 171 ? 25.266 27.594 22.141 1 98.5 171 VAL A CA 1
ATOM 1421 C C . VAL A 1 171 ? 24.391 28.766 22.578 1 98.5 171 VAL A C 1
ATOM 1423 O O . VAL A 1 171 ? 23.219 28.594 22.938 1 98.5 171 VAL A O 1
ATOM 1426 N N . TYR A 1 172 ? 24.969 29.953 22.547 1 98.62 172 TYR A N 1
ATOM 1427 C CA . TYR A 1 172 ? 24.234 31.156 22.891 1 98.62 172 TYR A CA 1
ATOM 1428 C C . TYR A 1 172 ? 23.078 31.375 21.922 1 98.62 172 TYR A C 1
ATOM 1430 O O . TYR A 1 172 ? 21.984 31.797 22.328 1 98.62 172 TYR A O 1
ATOM 1438 N N . LEU A 1 173 ? 23.297 31.219 20.688 1 98.81 173 LEU A N 1
ATOM 1439 C CA . LEU A 1 173 ? 22.25 31.344 19.688 1 98.81 173 LEU A CA 1
ATOM 1440 C C . LEU A 1 173 ? 21.031 30.484 20.047 1 98.81 173 LEU A C 1
ATOM 1442 O O . LEU A 1 173 ? 19.906 30.969 20.062 1 98.81 173 LEU A O 1
ATOM 1446 N N . VAL A 1 174 ? 21.266 29.188 20.359 1 98.88 174 VAL A N 1
ATOM 1447 C CA . VAL A 1 174 ? 20.203 28.25 20.672 1 98.88 174 VAL A CA 1
ATOM 1448 C C . VAL A 1 174 ? 19.484 28.672 21.953 1 98.88 174 VAL A C 1
ATOM 1450 O O . VAL A 1 174 ? 18.266 28.703 22 1 98.88 174 VAL A O 1
ATOM 1453 N N . LYS A 1 175 ? 20.25 29.031 22.906 1 98.81 175 LYS A N 1
ATOM 1454 C CA . LYS A 1 175 ? 19.703 29.469 24.188 1 98.81 175 LYS A CA 1
ATOM 1455 C C . LYS A 1 175 ? 18.875 30.75 24.031 1 98.81 175 LYS A C 1
ATOM 1457 O O . LYS A 1 175 ? 17.75 30.828 24.516 1 98.81 175 LYS A O 1
ATOM 1462 N N . HIS A 1 176 ? 19.484 31.719 23.391 1 98.81 176 HIS A N 1
ATOM 1463 C CA . HIS A 1 176 ? 18.844 33 23.219 1 98.81 176 HIS A CA 1
ATOM 1464 C C . HIS A 1 176 ? 17.578 32.906 22.391 1 98.81 176 HIS A C 1
ATOM 1466 O O . HIS A 1 176 ? 16.562 33.531 22.688 1 98.81 176 HIS A O 1
ATOM 1472 N N . LEU A 1 177 ? 17.625 32.125 21.328 1 98.88 177 LEU A N 1
ATOM 1473 C CA . LEU A 1 177 ? 16.438 31.891 20.516 1 98.88 177 LEU A CA 1
ATOM 1474 C C . LEU A 1 177 ? 15.32 31.281 21.359 1 98.88 177 LEU A C 1
ATOM 1476 O O . LEU A 1 177 ? 14.164 31.688 21.281 1 98.88 177 LEU A O 1
ATOM 1480 N N . THR A 1 178 ? 15.68 30.281 22.172 1 98.88 178 THR A N 1
ATOM 1481 C CA . THR A 1 178 ? 14.711 29.594 23.016 1 98.88 178 THR A CA 1
ATOM 1482 C C . THR A 1 178 ? 14.07 30.562 24 1 98.88 178 THR A C 1
ATOM 1484 O O . THR A 1 178 ? 12.852 30.609 24.141 1 98.88 178 THR A O 1
ATOM 1487 N N . ASP A 1 179 ? 14.914 31.344 24.609 1 98.75 179 ASP A N 1
ATOM 1488 C CA . ASP A 1 179 ? 14.43 32.312 25.594 1 98.75 179 ASP A CA 1
ATOM 1489 C C . ASP A 1 179 ? 13.5 33.312 24.953 1 98.75 179 ASP A C 1
ATOM 1491 O O . ASP A 1 179 ? 12.414 33.594 25.484 1 98.75 179 ASP A O 1
ATOM 1495 N N . GLU A 1 180 ? 13.938 33.906 23.875 1 98.75 180 GLU A N 1
ATOM 1496 C CA . GLU A 1 180 ? 13.164 34.969 23.234 1 98.75 180 GLU A CA 1
ATOM 1497 C C . GLU A 1 180 ? 11.867 34.406 22.641 1 98.75 180 GLU A C 1
ATOM 1499 O O . GLU A 1 180 ? 10.844 35.094 22.641 1 98.75 180 GLU A O 1
ATOM 1504 N N . MET A 1 181 ? 11.914 33.188 22.078 1 98.69 181 MET A N 1
ATOM 1505 C CA . MET A 1 181 ? 10.688 32.594 21.594 1 98.69 181 MET A CA 1
ATOM 1506 C C . MET A 1 181 ? 9.68 32.406 22.719 1 98.69 181 MET A C 1
ATOM 1508 O O . MET A 1 181 ? 8.492 32.656 22.547 1 98.69 181 MET A O 1
ATOM 1512 N N . HIS A 1 182 ? 10.102 31.922 23.859 1 98.44 182 HIS A N 1
ATOM 1513 C CA . HIS A 1 182 ? 9.219 31.672 24.984 1 98.44 182 HIS A CA 1
ATOM 1514 C C . HIS A 1 182 ? 8.648 32.969 25.547 1 98.44 182 HIS A C 1
ATOM 1516 O O . HIS A 1 182 ? 7.559 33 26.109 1 98.44 182 HIS A O 1
ATOM 1522 N N . LYS A 1 183 ? 9.375 34.062 25.406 1 98.06 183 LYS A N 1
ATOM 1523 C CA . LYS A 1 183 ? 8.844 35.344 25.797 1 98.06 183 LYS A CA 1
ATOM 1524 C C . LYS A 1 183 ? 7.695 35.781 24.891 1 98.06 183 LYS A C 1
ATOM 1526 O O . LYS A 1 183 ? 6.742 36.406 25.344 1 98.06 183 LYS A O 1
ATOM 1531 N N . SER A 1 184 ? 7.844 35.406 23.703 1 96.38 184 SER A N 1
ATOM 1532 C CA . SER A 1 184 ? 6.883 35.844 22.703 1 96.38 184 SER A CA 1
ATOM 1533 C C . SER A 1 184 ? 5.676 34.938 22.656 1 96.38 184 SER A C 1
ATOM 1535 O O . SER A 1 184 ? 4.59 35.344 22.234 1 96.38 184 SER A O 1
ATOM 1537 N N . ASN A 1 185 ? 5.824 33.75 22.938 1 95.44 185 ASN A N 1
ATOM 1538 C CA . ASN A 1 185 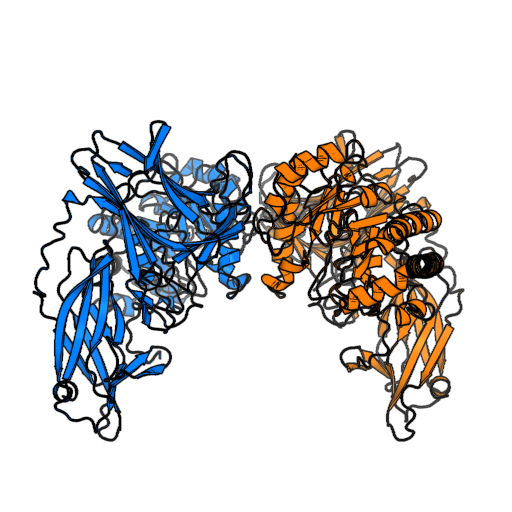? 4.809 32.719 22.781 1 95.44 185 ASN A CA 1
ATOM 1539 C C . ASN A 1 185 ? 4.965 31.641 23.844 1 95.44 185 ASN A C 1
ATOM 1541 O O . ASN A 1 185 ? 5.984 30.938 23.891 1 95.44 185 ASN A O 1
ATOM 1545 N N . ASN A 1 186 ? 3.945 31.406 24.609 1 93.62 186 ASN A N 1
ATOM 1546 C CA . ASN A 1 186 ? 3.998 30.453 25.719 1 93.62 186 ASN A CA 1
ATOM 1547 C C . ASN A 1 186 ? 4.102 29.016 25.234 1 93.62 186 ASN A C 1
ATOM 1549 O O . ASN A 1 186 ? 4.523 28.125 25.969 1 93.62 186 ASN A O 1
ATOM 1553 N N . ASP A 1 187 ? 3.711 28.75 24.031 1 95.19 187 ASP A N 1
ATOM 1554 C CA . ASP A 1 187 ? 3.727 27.406 23.484 1 95.19 187 ASP A CA 1
ATOM 1555 C C . ASP A 1 187 ? 4.934 27.188 22.578 1 95.19 187 ASP A C 1
ATOM 1557 O O . ASP A 1 187 ? 4.996 26.203 21.828 1 95.19 187 ASP A O 1
ATOM 1561 N N . ALA A 1 188 ? 5.883 28.062 22.656 1 97.94 188 ALA A N 1
ATOM 1562 C CA . ALA A 1 188 ? 7.031 28.031 21.75 1 97.94 188 ALA A CA 1
ATOM 1563 C C . ALA A 1 188 ? 7.84 26.75 21.938 1 97.94 188 ALA A C 1
ATOM 1565 O O . ALA A 1 188 ? 7.828 26.156 23.016 1 97.94 188 ALA A O 1
ATOM 1566 N N . GLN A 1 189 ? 8.5 26.359 20.891 1 98.38 189 GLN A N 1
ATOM 1567 C CA . GLN A 1 189 ? 9.336 25.156 20.906 1 98.38 189 GLN A CA 1
ATOM 1568 C C . GLN A 1 189 ? 10.547 25.328 19.984 1 98.38 189 GLN A C 1
ATOM 1570 O O . GLN A 1 189 ? 10.391 25.625 18.797 1 98.38 189 GLN A O 1
ATOM 1575 N N . VAL A 1 190 ? 11.695 25.203 20.547 1 98.94 190 VAL A N 1
ATOM 1576 C CA . VAL A 1 190 ? 12.945 25.188 19.797 1 98.94 190 VAL A CA 1
ATOM 1577 C C . VAL A 1 190 ? 13.617 23.828 19.938 1 98.94 190 VAL A C 1
ATOM 1579 O O . VAL A 1 190 ? 13.852 23.359 21.062 1 98.94 190 VAL A O 1
ATOM 1582 N N . ILE A 1 191 ? 13.906 23.172 18.844 1 98.88 191 ILE A N 1
ATOM 1583 C CA . ILE A 1 191 ? 14.453 21.812 18.844 1 98.88 191 ILE A CA 1
ATOM 1584 C C . ILE A 1 191 ? 15.812 21.812 18.141 1 98.88 191 ILE A C 1
ATOM 1586 O O . ILE A 1 191 ? 15.961 22.375 17.062 1 98.88 191 ILE A O 1
ATOM 1590 N N . TRP A 1 192 ? 16.797 21.219 18.812 1 98.88 192 TRP A N 1
ATOM 1591 C CA . TRP A 1 192 ? 18.125 21.047 18.234 1 98.88 192 TRP A CA 1
ATOM 1592 C C . TRP A 1 192 ? 18.234 19.734 17.484 1 98.88 192 TRP A C 1
ATOM 1594 O O . TRP A 1 192 ? 17.781 18.688 17.969 1 98.88 192 TRP A O 1
ATOM 1604 N N . TYR A 1 193 ? 18.75 19.734 16.281 1 98.81 193 TYR A N 1
ATOM 1605 C CA . TYR A 1 193 ? 19.016 18.5 15.539 1 98.81 193 TYR A CA 1
ATOM 1606 C C . TYR A 1 193 ? 20.375 17.922 15.906 1 98.81 193 TYR A C 1
ATOM 1608 O O . TYR A 1 193 ? 21.359 18.656 16.047 1 98.81 193 TYR A O 1
ATOM 1616 N N . ASP A 1 194 ? 20.422 16.625 16.047 1 98.5 194 ASP A N 1
ATOM 1617 C CA . ASP A 1 194 ? 21.641 15.867 16.375 1 98.5 194 ASP A CA 1
ATOM 1618 C C . ASP A 1 194 ? 22.641 15.922 15.219 1 98.5 194 ASP A C 1
ATOM 1620 O O . ASP A 1 194 ? 22.672 15.016 14.383 1 98.5 194 ASP A O 1
ATOM 1624 N N . SER A 1 195 ? 23.453 16.969 15.25 1 97.06 195 SER A N 1
ATOM 1625 C CA . SER A 1 195 ? 24.406 17.219 14.172 1 97.06 195 SER A CA 1
ATOM 1626 C C . SER A 1 195 ? 25.797 17.547 14.711 1 97.06 195 SER A C 1
ATOM 1628 O O . SER A 1 195 ? 26.609 16.656 14.938 1 97.06 195 SER A O 1
ATOM 1630 N N . VAL A 1 196 ? 26.016 18.844 15.117 1 97.06 196 VAL A N 1
ATOM 1631 C CA . VAL A 1 196 ? 27.297 19.312 15.617 1 97.06 196 VAL A CA 1
ATOM 1632 C C . VAL A 1 196 ? 27.469 18.906 17.078 1 97.06 196 VAL A C 1
ATOM 1634 O O . VAL A 1 196 ? 26.516 18.984 17.859 1 97.06 196 VAL A O 1
ATOM 1637 N N . ILE A 1 197 ? 28.75 18.469 17.375 1 97.56 197 ILE A N 1
ATOM 1638 C CA . ILE A 1 197 ? 29.031 18.109 18.766 1 97.56 197 ILE A CA 1
ATOM 1639 C C . ILE A 1 197 ? 29.906 19.188 19.406 1 97.56 197 ILE A C 1
ATOM 1641 O O . ILE A 1 197 ? 30.203 20.203 18.781 1 97.56 197 ILE A O 1
ATOM 1645 N N . LYS A 1 198 ? 30.281 19 20.703 1 96.69 198 LYS A N 1
ATOM 1646 C CA . LYS A 1 198 ? 30.938 20.016 21.516 1 96.69 198 LYS A CA 1
ATOM 1647 C C . LYS A 1 198 ? 32.25 20.453 20.891 1 96.69 198 LYS A C 1
ATOM 1649 O O . LYS A 1 198 ? 32.719 21.594 21.094 1 96.69 198 LYS A O 1
ATOM 1654 N N . SER A 1 199 ? 32.938 19.578 20.125 1 96.31 199 SER A N 1
ATOM 1655 C CA . SER A 1 199 ? 34.219 19.906 19.5 1 96.31 199 SER A CA 1
ATOM 1656 C C . SER A 1 199 ? 34 20.797 18.266 1 96.31 199 SER A C 1
ATOM 1658 O O . SER A 1 199 ? 34.969 21.344 17.734 1 96.31 199 SER A O 1
ATOM 1660 N N . GLY A 1 200 ? 32.75 20.969 17.859 1 96.88 200 GLY A N 1
ATOM 1661 C CA . GLY A 1 200 ? 32.469 21.734 16.656 1 96.88 200 GLY A CA 1
ATOM 1662 C C . GLY A 1 200 ? 32.375 20.875 15.406 1 96.88 200 GLY A C 1
ATOM 1663 O O . GLY A 1 200 ? 31.922 21.344 14.359 1 96.88 200 GLY A O 1
ATOM 1664 N N . GLN A 1 201 ? 32.688 19.609 15.523 1 96.81 201 GLN A N 1
ATOM 1665 C CA . GLN A 1 201 ? 32.656 18.688 14.391 1 96.81 201 GLN A CA 1
ATOM 1666 C C . GLN A 1 201 ? 31.234 18.266 14.055 1 96.81 201 GLN A C 1
ATOM 1668 O O . GLN A 1 201 ? 30.406 18.078 14.953 1 96.81 201 GLN A O 1
ATOM 1673 N N . LEU A 1 202 ? 30.969 18.188 12.719 1 96.75 202 LEU A N 1
ATOM 1674 C CA . LEU A 1 202 ? 29.719 17.562 12.273 1 96.75 202 LEU A CA 1
ATOM 1675 C C . LEU A 1 202 ? 29.781 16.047 12.43 1 96.75 202 LEU A C 1
ATOM 1677 O O . LEU A 1 202 ? 30.422 15.359 11.633 1 96.75 202 LEU A O 1
ATOM 1681 N N . ARG A 1 203 ? 29.172 15.539 13.492 1 96.19 203 ARG A N 1
ATOM 1682 C CA . ARG A 1 203 ? 29.156 14.109 13.812 1 96.19 203 ARG A CA 1
ATOM 1683 C C . ARG A 1 203 ? 27.828 13.703 14.445 1 96.19 203 ARG A C 1
ATOM 1685 O O . ARG A 1 203 ? 27.641 13.883 15.648 1 96.19 203 ARG A O 1
ATOM 1692 N N . TRP A 1 204 ? 27.031 13.062 13.719 1 95.5 204 TRP A N 1
ATOM 1693 C CA . TRP A 1 204 ? 25.75 12.586 14.227 1 95.5 204 TRP A CA 1
ATOM 1694 C C . TRP A 1 204 ? 25.953 11.5 15.273 1 95.5 204 TRP A C 1
ATOM 1696 O O . TRP A 1 204 ? 26.703 10.547 15.062 1 95.5 204 TRP A O 1
ATOM 1706 N N . GLN A 1 205 ? 25.266 11.664 16.328 1 96.44 205 GLN A N 1
ATOM 1707 C CA . GLN A 1 205 ? 25.484 10.75 17.438 1 96.44 205 GLN A CA 1
ATOM 1708 C C . GLN A 1 205 ? 24.422 9.656 17.484 1 96.44 205 GLN A C 1
ATOM 1710 O O . GLN A 1 205 ? 24.609 8.609 18.094 1 96.44 205 GLN A O 1
ATOM 1715 N N . ASN A 1 206 ? 23.234 9.922 16.875 1 95.5 206 ASN A N 1
ATOM 1716 C CA . ASN A 1 206 ? 22.094 9 16.875 1 95.5 206 ASN A CA 1
ATOM 1717 C C . ASN A 1 206 ? 21.547 8.781 18.281 1 95.5 206 ASN A C 1
ATOM 1719 O O . ASN A 1 206 ? 20.734 7.879 18.5 1 95.5 206 ASN A O 1
ATOM 1723 N N . LYS A 1 207 ? 21.984 9.508 19.25 1 97.81 207 LYS A N 1
ATOM 1724 C CA . LYS A 1 207 ? 21.594 9.438 20.656 1 97.81 207 LYS A CA 1
ATOM 1725 C C . LYS A 1 207 ? 21.859 10.766 21.359 1 97.81 207 LYS A C 1
ATOM 1727 O O . LYS A 1 207 ? 22.547 11.633 20.828 1 97.81 207 LYS A O 1
ATOM 1732 N N . LEU A 1 208 ? 21.141 10.945 22.469 1 98.81 208 LEU A N 1
ATOM 1733 C CA . LEU A 1 208 ? 21.547 11.984 23.391 1 98.81 208 LEU A CA 1
ATOM 1734 C C . LEU A 1 208 ? 22.75 11.523 24.219 1 98.81 208 LEU A C 1
ATOM 1736 O O . LEU A 1 208 ? 22.734 10.43 24.797 1 98.81 208 LEU A O 1
ATOM 1740 N N . CYS A 1 209 ? 23.797 12.305 24.266 1 98.25 209 CYS A N 1
ATOM 1741 C CA . CYS A 1 209 ? 25 11.938 24.984 1 98.25 209 CYS A CA 1
ATOM 1742 C C . CYS A 1 209 ? 25.75 13.188 25.453 1 98.25 209 CYS A C 1
ATOM 1744 O O . CYS A 1 209 ? 25.266 14.305 25.312 1 98.25 209 CYS A O 1
ATOM 1746 N N . ALA A 1 210 ? 26.922 12.969 25.984 1 97.5 210 ALA A N 1
ATOM 1747 C CA . ALA A 1 210 ? 27.719 14.055 26.562 1 97.5 210 ALA A CA 1
ATOM 1748 C C . ALA A 1 210 ? 28.188 15.023 25.484 1 97.5 210 ALA A C 1
ATOM 1750 O O . ALA A 1 210 ? 28.375 16.203 25.75 1 97.5 210 ALA A O 1
ATOM 1751 N N . ASP A 1 211 ? 28.219 14.594 24.312 1 97.62 211 ASP A N 1
ATOM 1752 C CA . ASP A 1 211 ? 28.812 15.383 23.234 1 97.62 211 ASP A CA 1
ATOM 1753 C C . ASP A 1 211 ? 27.781 16.359 22.656 1 97.62 211 ASP A C 1
ATOM 1755 O O . ASP A 1 211 ? 28.156 17.344 22.016 1 97.62 211 ASP A O 1
ATOM 1759 N N . ASN A 1 212 ? 26.562 16.094 22.844 1 98.12 212 ASN A N 1
ATOM 1760 C CA . ASN A 1 212 ? 25.578 16.984 22.219 1 98.12 212 ASN A CA 1
ATOM 1761 C C . ASN A 1 212 ? 24.578 17.531 23.25 1 98.12 212 ASN A C 1
ATOM 1763 O O . ASN A 1 212 ? 23.719 18.344 22.906 1 98.12 212 ASN A O 1
ATOM 1767 N N . ARG A 1 213 ? 24.656 17.172 24.484 1 97.75 213 ARG A N 1
ATOM 1768 C CA . ARG A 1 213 ? 23.703 17.562 25.516 1 97.75 213 ARG A CA 1
ATOM 1769 C C . ARG A 1 213 ? 23.766 19.078 25.75 1 97.75 213 ARG A C 1
ATOM 1771 O O . ARG A 1 213 ? 22.812 19.656 26.297 1 97.75 213 ARG A O 1
ATOM 1778 N N . LEU A 1 214 ? 24.938 19.734 25.453 1 97.56 214 LEU A N 1
ATOM 1779 C CA . LEU A 1 214 ? 25.047 21.172 25.656 1 97.56 214 LEU A CA 1
ATOM 1780 C C . LEU A 1 214 ? 23.953 21.922 24.906 1 97.56 214 LEU A C 1
ATOM 1782 O O . LEU A 1 214 ? 23.484 22.953 25.375 1 97.56 214 LEU A O 1
ATOM 1786 N N . PHE A 1 215 ? 23.531 21.453 23.812 1 98.44 215 PHE A N 1
ATOM 1787 C CA . PHE A 1 215 ? 22.453 22.062 23.047 1 98.44 215 PHE A CA 1
ATOM 1788 C C . PHE A 1 215 ? 21.094 21.656 23.609 1 98.44 215 PHE A C 1
ATOM 1790 O O . PHE A 1 215 ? 20.203 22.5 23.734 1 98.44 215 PHE A O 1
ATOM 1797 N N . PHE A 1 216 ? 20.953 20.391 23.969 1 98.69 216 PHE A N 1
ATOM 1798 C CA . PHE A 1 216 ? 19.719 19.844 24.547 1 98.69 216 PHE A CA 1
ATOM 1799 C C . PHE A 1 216 ? 19.344 20.609 25.812 1 98.69 216 PHE A C 1
ATOM 1801 O O . PHE A 1 216 ? 18.172 20.906 26.031 1 98.69 216 PHE A O 1
ATOM 1808 N N . ASP A 1 217 ? 20.297 21 26.562 1 98.5 217 ASP A N 1
ATOM 1809 C CA . ASP A 1 217 ? 20.078 21.578 27.875 1 98.5 217 ASP A CA 1
ATOM 1810 C C . ASP A 1 217 ? 19.594 23.016 27.766 1 98.5 217 ASP A C 1
ATOM 1812 O O . ASP A 1 217 ? 19.047 23.578 28.719 1 98.5 217 ASP A O 1
ATOM 1816 N N . VAL A 1 218 ? 19.766 23.609 26.625 1 98.62 218 VAL A N 1
ATOM 1817 C CA . VAL A 1 218 ? 19.438 25.031 26.547 1 98.62 218 VAL A CA 1
ATOM 1818 C C . VAL A 1 218 ? 18.25 25.25 25.625 1 98.62 218 VAL A C 1
ATOM 1820 O O . VAL A 1 218 ? 17.953 26.391 25.234 1 98.62 218 VAL A O 1
ATOM 1823 N N . CYS A 1 219 ? 17.641 24.25 25.156 1 98.62 219 CYS A N 1
ATOM 1824 C CA . CYS A 1 219 ? 16.438 24.375 24.344 1 98.62 219 CYS A CA 1
ATOM 1825 C C . CYS A 1 219 ? 15.391 23.344 24.734 1 98.62 219 CYS A C 1
ATOM 1827 O O . CYS A 1 219 ? 15.484 22.734 25.797 1 98.62 219 CYS A O 1
ATOM 1829 N N . ASP A 1 220 ? 14.297 23.156 23.859 1 98.69 220 ASP A N 1
ATOM 1830 C CA . ASP A 1 220 ? 13.102 22.438 24.312 1 98.69 220 ASP A CA 1
ATOM 1831 C C . ASP A 1 220 ? 13.188 20.953 23.953 1 98.69 220 ASP A C 1
ATOM 1833 O O . ASP A 1 220 ? 12.344 20.172 24.375 1 98.69 220 ASP A O 1
ATOM 1837 N N . GLY A 1 221 ? 14.172 20.547 23.219 1 98.69 221 GLY A N 1
ATOM 1838 C CA . GLY A 1 221 ? 14.305 19.141 22.859 1 98.69 221 GLY A CA 1
ATOM 1839 C C . GLY A 1 221 ? 15.383 18.891 21.828 1 98.69 221 GLY A C 1
ATOM 1840 O O . GLY A 1 221 ? 16.047 19.828 21.359 1 98.69 221 GLY A O 1
ATOM 1841 N N . ILE A 1 222 ? 15.555 17.578 21.516 1 98.88 222 ILE A N 1
ATOM 1842 C CA . ILE A 1 222 ? 16.547 17.188 20.531 1 98.88 222 ILE A CA 1
ATOM 1843 C C . ILE A 1 222 ? 15.938 16.219 19.531 1 98.88 222 ILE A C 1
ATOM 1845 O O . ILE A 1 222 ? 15.141 15.352 19.906 1 98.88 222 ILE A O 1
ATOM 1849 N N . PHE A 1 223 ? 16.156 16.5 18.281 1 98.88 223 PHE A N 1
ATOM 1850 C CA . PHE A 1 223 ? 15.836 15.633 17.141 1 98.88 223 PHE A CA 1
ATOM 1851 C C . PHE A 1 223 ? 17.031 14.766 16.781 1 98.88 223 PHE A C 1
ATOM 1853 O O . PHE A 1 223 ? 18 15.25 16.188 1 98.88 223 PHE A O 1
ATOM 1860 N N . LEU A 1 224 ? 16.953 13.453 17.109 1 98.75 224 LEU A N 1
ATOM 1861 C CA . LEU A 1 224 ? 18.094 12.562 16.891 1 98.75 224 LEU A CA 1
ATOM 1862 C C . LEU A 1 224 ? 18.172 12.117 15.438 1 98.75 224 LEU A C 1
ATOM 1864 O O . LEU A 1 224 ? 17.141 11.945 14.781 1 98.75 224 LEU A O 1
ATOM 1868 N N . ASN A 1 225 ? 19.375 11.914 15.016 1 96.81 225 ASN A N 1
ATOM 1869 C CA . ASN A 1 225 ? 19.609 11.305 13.711 1 96.81 225 ASN A CA 1
ATOM 1870 C C . ASN A 1 225 ? 19.062 9.875 13.664 1 96.81 225 ASN A C 1
ATOM 1872 O O . ASN A 1 225 ? 18.828 9.258 14.703 1 96.81 225 ASN A O 1
ATOM 1876 N N . TYR A 1 226 ? 18.812 9.367 12.492 1 91.94 226 TYR A N 1
ATOM 1877 C CA . TYR A 1 226 ? 17.922 8.211 12.375 1 91.94 226 TYR A CA 1
ATOM 1878 C C . TYR A 1 226 ? 18.734 6.926 12.242 1 91.94 226 TYR A C 1
ATOM 1880 O O . TYR A 1 226 ? 18.156 5.836 12.172 1 91.94 226 TYR A O 1
ATOM 1888 N N . ASN A 1 227 ? 20.078 7.023 12.281 1 88.44 227 ASN A N 1
ATOM 1889 C CA . ASN A 1 227 ? 20.906 5.824 12.219 1 88.44 227 ASN A CA 1
ATOM 1890 C C . ASN A 1 227 ? 21.125 5.223 13.602 1 88.44 227 ASN A C 1
ATOM 1892 O O . ASN A 1 227 ? 22.266 4.93 13.984 1 88.44 227 ASN A O 1
ATOM 1896 N N . TRP A 1 228 ? 20.094 5.051 14.336 1 90.69 228 TRP A N 1
ATOM 1897 C CA . TRP A 1 228 ? 20.188 4.602 15.727 1 90.69 228 TRP A CA 1
ATOM 1898 C C . TRP A 1 228 ? 19.953 3.1 15.828 1 90.69 228 TRP A C 1
ATOM 1900 O O . TRP A 1 228 ? 19.469 2.475 14.883 1 90.69 228 TRP A O 1
ATOM 1910 N N . SER A 1 229 ? 20.375 2.508 16.938 1 84.06 229 SER A N 1
ATOM 1911 C CA . SER A 1 229 ? 20.047 1.169 17.406 1 84.06 229 SER A CA 1
ATOM 1912 C C . SER A 1 229 ? 19.391 1.22 18.797 1 84.06 229 SER A C 1
ATOM 1914 O O . SER A 1 229 ? 19.406 2.262 19.453 1 84.06 229 SER A O 1
ATOM 1916 N N . PRO A 1 230 ? 18.797 0.174 19.266 1 85.19 230 PRO A N 1
ATOM 1917 C CA . PRO A 1 230 ? 18.156 0.187 20.578 1 85.19 230 PRO A CA 1
ATOM 1918 C C . PRO A 1 230 ? 19.109 0.594 21.703 1 85.19 230 PRO A C 1
ATOM 1920 O O . PRO A 1 230 ? 18.688 1.219 22.688 1 85.19 230 PRO A O 1
ATOM 1923 N N . ILE A 1 231 ? 20.391 0.263 21.531 1 86.38 231 ILE A N 1
ATOM 1924 C CA . ILE A 1 231 ? 21.375 0.641 22.562 1 86.38 231 ILE A CA 1
ATOM 1925 C C . ILE A 1 231 ? 21.469 2.162 22.641 1 86.38 231 ILE A C 1
ATOM 1927 O O . ILE A 1 231 ? 21.625 2.727 23.719 1 86.38 231 ILE A O 1
ATOM 1931 N N . HIS A 1 232 ? 21.438 2.801 21.5 1 92.31 232 HIS A N 1
ATOM 1932 C CA . HIS A 1 232 ? 21.438 4.258 21.484 1 92.31 232 HIS A CA 1
ATOM 1933 C C . HIS A 1 232 ? 20.25 4.82 22.266 1 92.31 232 HIS A C 1
ATOM 1935 O O . HIS A 1 232 ? 20.375 5.844 22.938 1 92.31 232 HIS A O 1
ATOM 1941 N N . LEU A 1 233 ? 19.141 4.195 22.125 1 95.12 233 LEU A N 1
ATOM 1942 C CA . LEU A 1 233 ? 17.922 4.664 22.781 1 95.12 233 LEU A CA 1
ATOM 1943 C C . LEU A 1 233 ? 18.016 4.477 24.297 1 95.12 233 LEU A C 1
ATOM 1945 O O . LEU A 1 233 ? 17.609 5.348 25.062 1 95.12 233 LEU A O 1
ATOM 1949 N N . THR A 1 234 ? 18.578 3.312 24.688 1 94.88 234 THR A N 1
ATOM 1950 C CA . THR A 1 234 ? 18.797 3.062 26.109 1 94.88 234 THR A CA 1
ATOM 1951 C C . THR A 1 234 ? 19.734 4.109 26.719 1 94.88 234 THR A C 1
ATOM 1953 O O . THR A 1 234 ? 19.469 4.625 27.812 1 94.88 234 THR A O 1
ATOM 1956 N N . GLU A 1 235 ? 20.703 4.402 25.984 1 96.56 235 GLU A N 1
ATOM 1957 C CA . GLU A 1 235 ? 21.656 5.41 26.453 1 96.56 235 GLU A CA 1
ATOM 1958 C C . GLU A 1 235 ? 21.016 6.793 26.5 1 96.56 235 GLU A C 1
ATOM 1960 O O . GLU A 1 235 ? 21.281 7.578 27.406 1 96.56 235 GLU A O 1
ATOM 1965 N N . SER A 1 236 ? 20.234 7.117 25.5 1 98.31 236 SER A N 1
ATOM 1966 C CA . SER A 1 236 ? 19.547 8.398 25.453 1 98.31 236 SER A CA 1
ATOM 1967 C C . SER A 1 236 ? 18.609 8.555 26.656 1 98.31 236 SER A C 1
ATOM 1969 O O . SER A 1 236 ? 18.531 9.641 27.25 1 98.31 236 SER A O 1
ATOM 1971 N N . LEU A 1 237 ? 17.922 7.5 26.953 1 97.62 237 LEU A N 1
ATOM 1972 C CA . LEU A 1 237 ? 17.016 7.512 28.094 1 97.62 237 LEU A CA 1
ATOM 1973 C C . LEU A 1 237 ? 17.766 7.809 29.375 1 97.62 237 LEU A C 1
ATOM 1975 O O . LEU A 1 237 ? 17.312 8.617 30.203 1 97.62 237 LEU A O 1
ATOM 1979 N N . ALA A 1 238 ? 18.906 7.195 29.5 1 97.44 238 ALA A N 1
ATOM 1980 C CA . ALA A 1 238 ? 19.719 7.387 30.703 1 97.44 238 ALA A CA 1
ATOM 1981 C C . ALA A 1 238 ? 20.203 8.828 30.812 1 97.44 238 ALA A C 1
ATOM 1983 O O . ALA A 1 238 ? 20.312 9.375 31.906 1 97.44 238 ALA A O 1
ATOM 1984 N N . GLN A 1 239 ? 20.453 9.43 29.688 1 98.06 239 GLN A N 1
ATOM 1985 C CA . GLN A 1 239 ? 20.969 10.789 29.656 1 98.06 239 GLN A CA 1
ATOM 1986 C C . GLN A 1 239 ? 19.844 11.805 29.859 1 98.06 239 GLN A C 1
ATOM 1988 O O . GLN A 1 239 ? 20.047 12.852 30.484 1 98.06 239 GLN A O 1
ATOM 1993 N N . ALA A 1 240 ? 18.734 11.555 29.359 1 98 240 ALA A N 1
ATOM 1994 C CA . ALA A 1 240 ? 17.641 12.516 29.344 1 98 240 ALA A CA 1
ATOM 1995 C C . ALA A 1 240 ? 16.984 12.617 30.719 1 98 240 ALA A C 1
ATOM 1997 O O . ALA A 1 240 ? 16.531 13.695 31.109 1 98 240 ALA A O 1
ATOM 1998 N N . LYS A 1 241 ? 16.828 11.477 31.469 1 95.44 241 LYS A N 1
ATOM 1999 C CA . LYS A 1 241 ? 16.172 11.391 32.781 1 95.44 241 LYS A CA 1
ATOM 2000 C C . LYS A 1 241 ? 14.727 11.852 32.688 1 95.44 241 LYS A C 1
ATOM 2002 O O . LYS A 1 241 ? 13.945 11.336 31.906 1 95.44 241 LYS A O 1
ATOM 2007 N N . GLN A 1 242 ? 14.453 13.023 33.375 1 95.5 242 GLN A N 1
ATOM 2008 C CA . GLN A 1 242 ? 13.062 13.461 33.438 1 95.5 242 GLN A CA 1
ATOM 2009 C C . GLN A 1 242 ? 12.609 14.086 32.125 1 95.5 242 GLN A C 1
ATOM 2011 O O . GLN A 1 242 ? 11.414 14.234 31.875 1 95.5 242 GLN A O 1
ATOM 2016 N N . ARG A 1 243 ? 13.5 14.398 31.234 1 97.88 243 ARG A N 1
ATOM 2017 C CA . ARG A 1 243 ? 13.172 15.047 29.969 1 97.88 243 ARG A CA 1
ATOM 2018 C C . ARG A 1 243 ? 13.172 14.031 28.828 1 97.88 243 ARG A C 1
ATOM 2020 O O . ARG A 1 243 ? 13.5 14.375 27.688 1 97.88 243 ARG A O 1
ATOM 2027 N N . LYS A 1 244 ? 12.844 12.75 29.141 1 98 244 LYS A N 1
ATOM 2028 C CA . LYS A 1 244 ? 12.898 11.68 28.156 1 98 244 LYS A CA 1
ATOM 2029 C C . LYS A 1 244 ? 11.961 11.969 26.984 1 98 244 LYS A C 1
ATOM 2031 O O . LYS A 1 244 ? 12.266 11.625 25.828 1 98 244 LYS A O 1
ATOM 2036 N N . HIS A 1 245 ? 10.867 12.68 27.203 1 98.31 245 HIS A N 1
ATOM 2037 C CA . HIS A 1 245 ? 9.898 12.93 26.141 1 98.31 245 HIS A CA 1
ATOM 2038 C C . HIS A 1 245 ? 10.297 14.133 25.297 1 98.31 245 HIS A C 1
ATOM 2040 O O . HIS A 1 245 ? 9.625 14.469 24.328 1 98.31 245 HIS A O 1
ATOM 2046 N N . ASP A 1 246 ? 11.438 14.805 25.625 1 98.56 246 ASP A N 1
ATOM 2047 C CA . ASP A 1 246 ? 11.992 15.883 24.828 1 98.56 246 ASP A CA 1
ATOM 2048 C C . ASP A 1 246 ? 13.07 15.367 23.875 1 98.56 246 ASP A C 1
ATOM 2050 O O . ASP A 1 246 ? 13.711 16.156 23.172 1 98.56 246 ASP A O 1
ATOM 2054 N N . VAL A 1 247 ? 13.227 14.055 23.938 1 98.88 247 VAL A N 1
ATOM 2055 C CA . VAL A 1 247 ? 14.117 13.391 23 1 98.88 247 VAL A CA 1
ATOM 2056 C C . VAL A 1 247 ? 13.297 12.781 21.859 1 98.88 247 VAL A C 1
ATOM 2058 O O . VAL A 1 247 ? 12.594 11.781 22.062 1 98.88 247 VAL A O 1
ATOM 2061 N N . TYR A 1 248 ? 13.414 13.375 20.719 1 98.88 248 TYR A N 1
ATOM 2062 C CA . TYR A 1 248 ? 12.727 12.898 19.516 1 98.88 248 TYR A CA 1
ATOM 2063 C C . TYR A 1 248 ? 13.641 12.023 18.672 1 98.88 248 TYR A C 1
ATOM 2065 O O . TYR A 1 248 ? 14.555 12.523 18.016 1 98.88 248 TYR A O 1
ATOM 2073 N N . VAL A 1 249 ? 13.328 10.727 18.641 1 98.69 249 VAL A N 1
ATOM 2074 C CA . VAL A 1 249 ? 14.148 9.797 17.875 1 98.69 249 VAL A CA 1
ATOM 2075 C C . VAL A 1 249 ? 13.75 9.859 16.406 1 98.69 249 VAL A C 1
ATOM 2077 O O . VAL A 1 249 ? 12.578 9.703 16.062 1 98.69 249 VAL A O 1
ATOM 2080 N N . GLY A 1 250 ? 14.734 10.078 15.594 1 98.25 250 GLY A N 1
ATOM 2081 C CA . GLY A 1 250 ? 14.461 10.25 14.172 1 98.25 250 GLY A CA 1
ATOM 2082 C C . GLY A 1 250 ? 14.062 8.953 13.484 1 98.25 250 GLY A C 1
ATOM 2083 O O . GLY A 1 250 ? 14.648 7.902 13.742 1 98.25 250 GLY A O 1
ATOM 2084 N N . VAL A 1 251 ? 13.023 9.023 12.672 1 96.88 251 VAL A N 1
ATOM 2085 C CA . VAL A 1 251 ? 12.602 7.938 11.797 1 96.88 251 VAL A CA 1
ATOM 2086 C C . VAL A 1 251 ? 12.547 8.438 10.352 1 96.88 251 VAL A C 1
ATOM 2088 O O . VAL A 1 251 ? 11.688 9.242 10 1 96.88 251 VAL A O 1
ATOM 2091 N N . ASP A 1 252 ? 13.445 7.988 9.508 1 95.38 252 ASP A N 1
ATOM 2092 C CA . ASP A 1 252 ? 13.438 8.328 8.094 1 95.38 252 ASP A CA 1
ATOM 2093 C C . ASP A 1 252 ? 12.578 7.344 7.297 1 95.38 252 ASP A C 1
ATOM 2095 O O . ASP A 1 252 ? 12.961 6.184 7.121 1 95.38 252 ASP A O 1
ATOM 2099 N N . ILE A 1 253 ? 11.508 7.75 6.703 1 95.5 253 ILE A N 1
ATOM 2100 C CA . ILE A 1 253 ? 10.578 6.859 6.023 1 95.5 253 ILE A CA 1
ATOM 2101 C C . ILE A 1 253 ? 11.203 6.34 4.734 1 95.5 253 ILE A C 1
ATOM 2103 O O . ILE A 1 253 ? 10.859 5.254 4.258 1 95.5 253 ILE A O 1
ATOM 2107 N N . PHE A 1 254 ? 12.156 7.031 4.172 1 91.5 254 PHE A N 1
ATOM 2108 C CA . PHE A 1 254 ? 12.844 6.547 2.98 1 91.5 254 PHE A CA 1
ATOM 2109 C C . PHE A 1 254 ? 13.859 5.469 3.344 1 91.5 254 PHE A C 1
ATOM 2111 O O . PHE A 1 254 ? 14.453 4.844 2.461 1 91.5 254 PHE A O 1
ATOM 2118 N N . GLY A 1 255 ? 14.078 5.27 4.602 1 86.25 255 GLY A N 1
ATOM 2119 C CA . GLY A 1 255 ? 14.797 4.109 5.098 1 86.25 255 GLY A CA 1
ATOM 2120 C C . GLY A 1 255 ? 16.312 4.277 5.047 1 86.25 255 GLY A C 1
ATOM 2121 O O . GLY A 1 255 ? 17.047 3.293 5.07 1 86.25 255 GLY A O 1
ATOM 2122 N N . ARG A 1 256 ? 16.812 5.52 4.93 1 85.38 256 ARG A N 1
ATOM 2123 C CA . ARG A 1 256 ? 18.25 5.727 4.848 1 85.38 256 ARG A CA 1
ATOM 2124 C C . ARG A 1 256 ? 18.922 5.512 6.203 1 85.38 256 ARG A C 1
ATOM 2126 O O . ARG A 1 256 ? 19.078 6.453 6.977 1 85.38 256 ARG A O 1
ATOM 2133 N N . GLY A 1 257 ? 19.297 4.246 6.5 1 76.81 257 GLY A N 1
ATOM 2134 C CA . GLY A 1 257 ? 20 3.924 7.73 1 76.81 257 GLY A CA 1
ATOM 2135 C C . GLY A 1 257 ? 19.062 3.705 8.906 1 76.81 257 GLY A C 1
ATOM 2136 O O . GLY A 1 257 ? 19.516 3.381 10.008 1 76.81 257 GLY A O 1
ATOM 2137 N N . CYS A 1 258 ? 17.828 3.805 8.68 1 82.25 258 CYS A N 1
ATOM 2138 C CA . CYS A 1 258 ? 16.844 3.697 9.742 1 82.25 258 CYS A CA 1
ATOM 2139 C C . CYS A 1 258 ? 16.469 2.24 9.992 1 82.25 258 CYS A C 1
ATOM 2141 O O . CYS A 1 258 ? 16.312 1.461 9.055 1 82.25 258 CYS A O 1
ATOM 2143 N N . PRO A 1 259 ? 16.359 1.848 11.289 1 78.62 259 PRO A N 1
ATOM 2144 C CA . PRO A 1 259 ? 15.898 0.492 11.594 1 78.62 259 PRO A CA 1
ATOM 2145 C C . PRO A 1 259 ? 14.578 0.158 10.914 1 78.62 259 PRO A C 1
ATOM 2147 O O . PRO A 1 259 ? 13.68 1.005 10.844 1 78.62 259 PRO A O 1
ATOM 2150 N N . GLY A 1 260 ? 14.484 -1.006 10.406 1 77.69 260 GLY A N 1
ATOM 2151 C CA . GLY A 1 260 ? 13.281 -1.441 9.719 1 77.69 260 GLY A CA 1
ATOM 2152 C C . GLY A 1 260 ? 13.273 -1.082 8.242 1 77.69 260 GLY A C 1
ATOM 2153 O O . GLY A 1 260 ? 12.484 -1.625 7.469 1 77.69 260 GLY A O 1
ATOM 2154 N N . GLY A 1 261 ? 14.109 -0.105 7.82 1 81.5 261 GLY A N 1
ATOM 2155 C CA . GLY A 1 261 ? 14.289 0.2 6.41 1 81.5 261 GLY A CA 1
ATOM 2156 C C . GLY A 1 261 ? 13.305 1.228 5.891 1 81.5 261 GLY A C 1
ATOM 2157 O O . GLY A 1 261 ? 13.305 1.549 4.699 1 81.5 261 GLY A O 1
ATOM 2158 N N . GLY A 1 262 ? 12.43 1.726 6.73 1 89.38 262 GLY A N 1
ATOM 2159 C CA . GLY A 1 262 ? 11.484 2.756 6.324 1 89.38 262 GLY A CA 1
ATOM 2160 C C . GLY A 1 262 ? 10.328 2.217 5.516 1 89.38 262 GLY A C 1
ATOM 2161 O O . GLY A 1 262 ? 9.914 1.07 5.699 1 89.38 262 GLY A O 1
ATOM 2162 N N . GLY A 1 263 ? 9.68 3.078 4.727 1 90.12 263 GLY A N 1
ATOM 2163 C CA . GLY A 1 263 ? 8.539 2.668 3.922 1 90.12 263 GLY A CA 1
ATOM 2164 C C . GLY A 1 263 ? 7.406 2.082 4.746 1 90.12 263 GLY A C 1
ATOM 2165 O O . GLY A 1 263 ? 7.02 2.648 5.77 1 90.12 263 GLY A O 1
ATOM 2166 N N . TRP A 1 264 ? 6.879 0.908 4.277 1 88.5 264 TRP A N 1
ATOM 2167 C CA . TRP A 1 264 ? 5.781 0.229 4.957 1 88.5 264 TRP A CA 1
ATOM 2168 C C . TRP A 1 264 ? 6.211 -0.266 6.332 1 88.5 264 TRP A C 1
ATOM 2170 O O . TRP A 1 264 ? 5.371 -0.547 7.191 1 88.5 264 TRP A O 1
ATOM 2180 N N . ASN A 1 265 ? 7.551 -0.315 6.555 1 86.19 265 ASN A N 1
ATOM 2181 C CA . ASN A 1 265 ? 8.07 -0.852 7.809 1 86.19 265 ASN A CA 1
ATOM 2182 C C . ASN A 1 265 ? 8.352 0.256 8.82 1 86.19 265 ASN A C 1
ATOM 2184 O O . ASN A 1 265 ? 8.992 0.017 9.852 1 86.19 265 ASN A O 1
ATOM 2188 N N . THR A 1 266 ? 7.934 1.441 8.562 1 92.56 266 THR A N 1
ATOM 2189 C CA . THR A 1 266 ? 8.125 2.572 9.469 1 92.56 266 THR A CA 1
ATOM 2190 C C . THR A 1 266 ? 7.559 2.26 10.852 1 92.56 266 THR A C 1
ATOM 2192 O O . THR A 1 266 ? 8.117 2.68 11.867 1 92.56 266 THR A O 1
ATOM 2195 N N . ASN A 1 267 ? 6.465 1.448 10.867 1 91.12 267 ASN A N 1
ATOM 2196 C CA . ASN A 1 267 ? 5.832 1.091 12.133 1 91.12 267 ASN A CA 1
ATOM 2197 C C . ASN A 1 267 ? 6.773 0.283 13.023 1 91.12 267 ASN A C 1
ATOM 2199 O O . ASN A 1 267 ? 6.676 0.342 14.25 1 91.12 267 ASN A O 1
ATOM 2203 N N . LYS A 1 268 ? 7.695 -0.415 12.445 1 86.75 268 LYS A N 1
ATOM 2204 C CA . LYS A 1 268 ? 8.641 -1.205 13.227 1 86.75 268 LYS A CA 1
ATOM 2205 C C . LYS A 1 268 ? 9.602 -0.306 14 1 86.75 268 LYS A C 1
ATOM 2207 O O . LYS A 1 268 ? 9.859 -0.54 15.188 1 86.75 268 LYS A O 1
ATOM 2212 N N . ALA A 1 269 ? 10.172 0.682 13.305 1 91.25 269 ALA A N 1
ATOM 2213 C CA . ALA A 1 269 ? 11.031 1.648 13.977 1 91.25 269 ALA A CA 1
ATOM 2214 C C . ALA A 1 269 ? 10.266 2.395 15.07 1 91.25 269 ALA A C 1
ATOM 2216 O O . ALA A 1 269 ? 10.766 2.566 16.188 1 91.25 269 ALA A O 1
ATOM 2217 N N . LEU A 1 270 ? 9.078 2.801 14.812 1 95.44 270 LEU A N 1
ATOM 2218 C CA . LEU A 1 270 ? 8.258 3.539 15.766 1 95.44 270 LEU A CA 1
ATOM 2219 C C . LEU A 1 270 ? 7.969 2.699 17 1 95.44 270 LEU A C 1
ATOM 2221 O O . LEU A 1 270 ? 8.008 3.207 18.125 1 95.44 270 LEU A O 1
ATOM 2225 N N . LYS A 1 271 ? 7.68 1.445 16.781 1 93.5 271 LYS A N 1
ATOM 2226 C CA . LYS A 1 271 ? 7.383 0.548 17.906 1 93.5 271 LYS A CA 1
ATOM 2227 C C . LYS A 1 271 ? 8.562 0.445 18.859 1 93.5 271 LYS A C 1
ATOM 2229 O O . LYS A 1 271 ? 8.391 0.497 20.078 1 93.5 271 LYS A O 1
ATOM 2234 N N . ILE A 1 272 ? 9.758 0.31 18.328 1 91.69 272 ILE A N 1
ATOM 2235 C CA . ILE A 1 272 ? 10.961 0.217 19.141 1 91.69 272 ILE A CA 1
ATOM 2236 C C . ILE A 1 272 ? 11.125 1.492 19.969 1 91.69 272 ILE A C 1
ATOM 2238 O O . ILE A 1 272 ? 11.422 1.431 21.156 1 91.69 272 ILE A O 1
ATOM 2242 N N . ILE A 1 273 ? 10.938 2.602 19.375 1 96.56 273 ILE A N 1
ATOM 2243 C CA . ILE A 1 273 ? 11.078 3.891 20.047 1 96.56 273 ILE A CA 1
ATOM 2244 C C . ILE A 1 273 ? 10.078 3.99 21.203 1 96.56 273 ILE A C 1
ATOM 2246 O O . ILE A 1 273 ? 10.438 4.383 22.312 1 96.56 273 ILE A O 1
ATOM 2250 N N . ARG A 1 274 ? 8.844 3.584 20.906 1 97.06 274 ARG A N 1
ATOM 2251 C CA . ARG A 1 274 ? 7.785 3.67 21.906 1 97.06 274 ARG A CA 1
ATOM 2252 C C . ARG A 1 274 ? 8.031 2.699 23.062 1 97.06 274 ARG A C 1
ATOM 2254 O O . ARG A 1 274 ? 7.715 3 24.203 1 97.06 274 ARG A O 1
ATOM 2261 N N . GLU A 1 275 ? 8.555 1.598 22.75 1 94.69 275 GLU A N 1
ATOM 2262 C CA . GLU A 1 275 ? 8.906 0.636 23.797 1 94.69 275 GLU A CA 1
ATOM 2263 C C . GLU A 1 275 ? 9.953 1.205 24.75 1 94.69 275 GLU A C 1
ATOM 2265 O O . GLU A 1 275 ? 10.055 0.781 25.891 1 94.69 275 GLU A O 1
ATOM 2270 N N . HIS A 1 276 ? 10.734 2.188 24.297 1 95.94 276 HIS A N 1
ATOM 2271 C CA . HIS A 1 276 ? 11.734 2.834 25.141 1 95.94 276 HIS A CA 1
ATOM 2272 C C . HIS A 1 276 ? 11.188 4.102 25.781 1 95.94 276 HIS A C 1
ATOM 2274 O O . HIS A 1 276 ? 11.93 4.859 26.406 1 95.94 276 HIS A O 1
ATOM 2280 N N . ASP A 1 277 ? 9.922 4.441 25.5 1 97.19 277 ASP A N 1
ATOM 2281 C CA . ASP A 1 277 ? 9.227 5.586 26.078 1 97.19 277 ASP A CA 1
ATOM 2282 C C . ASP A 1 277 ? 9.875 6.898 25.656 1 97.19 277 ASP A C 1
ATOM 2284 O O . ASP A 1 277 ? 10.078 7.797 26.469 1 97.19 277 ASP A O 1
ATOM 2288 N N . LEU A 1 278 ? 10.281 6.961 24.453 1 98.44 278 LEU A N 1
ATOM 2289 C CA . LEU A 1 278 ? 10.844 8.18 23.875 1 98.44 278 LEU A CA 1
ATOM 2290 C C . LEU A 1 278 ? 9.922 8.75 22.797 1 98.44 278 LEU A C 1
ATOM 2292 O O . LEU A 1 278 ? 9.047 8.039 22.281 1 98.44 278 LEU A O 1
ATOM 2296 N N . SER A 1 279 ? 10.062 10.055 22.562 1 98.69 279 SER A N 1
ATOM 2297 C CA . SER A 1 279 ? 9.328 10.703 21.469 1 98.69 279 SER A CA 1
ATOM 2298 C C . SER A 1 279 ? 9.93 10.352 20.109 1 98.69 279 SER A C 1
ATOM 2300 O O . SER A 1 279 ? 11.039 9.82 20.047 1 98.69 279 SER A O 1
ATOM 2302 N N . ALA A 1 280 ? 9.133 10.531 19.094 1 98.75 280 ALA A N 1
ATOM 2303 C CA . ALA A 1 280 ? 9.586 10.211 17.734 1 98.75 280 ALA A CA 1
ATOM 2304 C C . ALA A 1 280 ? 9.477 11.414 16.812 1 98.75 280 ALA A C 1
ATOM 2306 O O . ALA A 1 280 ? 8.523 12.195 16.922 1 98.75 280 ALA A O 1
ATOM 2307 N N . ALA A 1 281 ? 10.461 11.617 15.992 1 98.75 281 ALA A N 1
ATOM 2308 C CA . ALA A 1 281 ? 10.414 12.555 14.867 1 98.75 281 ALA A CA 1
ATOM 2309 C C . ALA A 1 281 ? 10.359 11.812 13.539 1 98.75 281 ALA A C 1
ATOM 2311 O O . ALA A 1 281 ? 11.383 11.312 13.055 1 98.75 281 ALA A O 1
ATOM 2312 N N . ILE A 1 282 ? 9.203 11.766 12.961 1 98.25 282 ILE A N 1
ATOM 2313 C CA . ILE A 1 282 ? 8.992 11.055 11.711 1 98.25 282 ILE A CA 1
ATOM 2314 C C . ILE A 1 282 ? 9.32 11.969 10.531 1 98.25 282 ILE A C 1
ATOM 2316 O O . ILE A 1 282 ? 8.609 12.945 10.281 1 98.25 282 ILE A O 1
ATOM 2320 N N . PHE A 1 283 ? 10.344 11.633 9.805 1 97.81 283 PHE A N 1
ATOM 2321 C CA . PHE A 1 283 ? 10.922 12.469 8.758 1 97.81 283 PHE A CA 1
ATOM 2322 C C . PHE A 1 283 ? 10.492 11.992 7.379 1 97.81 283 PHE A C 1
ATOM 2324 O O . PHE A 1 283 ? 10.562 10.797 7.082 1 97.81 283 PHE A O 1
ATOM 2331 N N . ALA A 1 284 ? 9.992 12.906 6.5 1 96.94 284 ALA A N 1
ATOM 2332 C CA . ALA A 1 284 ? 9.758 12.688 5.078 1 96.94 284 ALA A CA 1
ATOM 2333 C C . ALA A 1 284 ? 8.586 11.742 4.852 1 96.94 284 ALA A C 1
ATOM 2335 O O . ALA A 1 284 ? 8.695 10.766 4.105 1 96.94 284 ALA A O 1
ATOM 2336 N N . PHE A 1 285 ? 7.473 12.023 5.512 1 96.12 285 PHE A N 1
ATOM 2337 C CA . PHE A 1 285 ? 6.289 11.172 5.438 1 96.12 285 PHE A CA 1
ATOM 2338 C C . PHE A 1 285 ? 5.586 11.344 4.094 1 96.12 285 PHE A C 1
ATOM 2340 O O . PHE A 1 285 ? 4.648 10.602 3.783 1 96.12 285 PHE A O 1
ATOM 2347 N N . GLY A 1 286 ? 6.098 12.273 3.188 1 96.38 286 GLY A N 1
ATOM 2348 C CA . GLY A 1 286 ? 5.625 12.359 1.813 1 96.38 286 GLY A CA 1
ATOM 2349 C C . GLY A 1 286 ? 6.004 11.148 0.978 1 96.38 286 GLY A C 1
ATOM 2350 O O . GLY A 1 286 ? 5.605 11.039 -0.184 1 96.38 286 GLY A O 1
ATOM 2351 N N . TRP A 1 287 ? 6.656 10.164 1.551 1 96.06 287 TRP A N 1
ATOM 2352 C CA . TRP A 1 287 ? 7.121 8.945 0.897 1 96.06 287 TRP A CA 1
ATOM 2353 C C . TRP A 1 287 ? 5.977 8.242 0.175 1 96.06 287 TRP A C 1
ATOM 2355 O O . TRP A 1 287 ? 6.145 7.762 -0.949 1 96.06 287 TRP A O 1
ATOM 2365 N N . VAL A 1 288 ? 4.801 8.211 0.764 1 94.94 288 VAL A N 1
ATOM 2366 C CA . VAL A 1 288 ? 3.658 7.516 0.18 1 94.94 288 VAL A CA 1
ATOM 2367 C C . VAL A 1 288 ? 3.301 8.148 -1.163 1 94.94 288 VAL A C 1
ATOM 2369 O O . VAL A 1 288 ? 3.062 7.441 -2.146 1 94.94 288 VAL A O 1
ATOM 2372 N N . TYR A 1 289 ? 3.346 9.492 -1.177 1 94.88 289 TYR A N 1
ATOM 2373 C CA . TYR A 1 289 ? 3.031 10.258 -2.379 1 94.88 289 TYR A CA 1
ATOM 2374 C C . TYR A 1 289 ? 4.148 10.141 -3.41 1 94.88 289 TYR A C 1
ATOM 2376 O O . TYR A 1 289 ? 3.885 9.93 -4.598 1 94.88 289 TYR A O 1
ATOM 2384 N N . GLU A 1 290 ? 5.375 10.188 -2.971 1 93.88 290 GLU A N 1
ATOM 2385 C CA . GLU A 1 290 ? 6.535 10.266 -3.855 1 93.88 290 GLU A CA 1
ATOM 2386 C C . GLU A 1 290 ? 6.879 8.898 -4.434 1 93.88 290 GLU A C 1
ATOM 2388 O O . GLU A 1 290 ? 7.227 8.781 -5.609 1 93.88 290 GLU A O 1
ATOM 2393 N N . LYS A 1 291 ? 6.719 7.895 -3.639 1 90.12 291 LYS A N 1
ATOM 2394 C CA . LYS A 1 291 ? 7.238 6.586 -4.031 1 90.12 291 LYS A CA 1
ATOM 2395 C C . LYS A 1 291 ? 6.117 5.676 -4.523 1 90.12 291 LYS A C 1
ATOM 2397 O O . LYS A 1 291 ? 6.328 4.848 -5.41 1 90.12 291 LYS A O 1
ATOM 2402 N N . LEU A 1 292 ? 4.926 5.801 -3.949 1 89.56 292 LEU A N 1
ATOM 2403 C CA . LEU A 1 292 ? 3.867 4.852 -4.277 1 89.56 292 LEU A CA 1
ATOM 2404 C C . LEU A 1 292 ? 2.924 5.43 -5.324 1 89.56 292 LEU A C 1
ATOM 2406 O O . LEU A 1 292 ? 2.092 4.711 -5.879 1 89.56 292 LEU A O 1
ATOM 2410 N N . GLY A 1 293 ? 2.998 6.695 -5.582 1 87.38 293 GLY A N 1
ATOM 2411 C CA . GLY A 1 293 ? 2.24 7.258 -6.688 1 87.38 293 GLY A CA 1
ATOM 2412 C C . GLY A 1 293 ? 1.191 8.258 -6.242 1 87.38 293 GLY A C 1
ATOM 2413 O O . GLY A 1 293 ? 0.511 8.047 -5.234 1 87.38 293 GLY A O 1
ATOM 2414 N N . GLU A 1 294 ? 0.911 9.234 -7.07 1 86.44 294 GLU A N 1
ATOM 2415 C CA . GLU A 1 294 ? -0.003 10.328 -6.77 1 86.44 294 GLU A CA 1
ATOM 2416 C C . GLU A 1 294 ? -1.457 9.906 -6.953 1 86.44 294 GLU A C 1
ATOM 2418 O O . GLU A 1 294 ? -2.322 10.273 -6.156 1 86.44 294 GLU A O 1
ATOM 2423 N N . SER A 1 295 ? -1.721 9.094 -7.938 1 84.25 295 SER A N 1
ATOM 2424 C CA . SER A 1 295 ? -3.09 8.742 -8.297 1 84.25 295 SER A CA 1
ATOM 2425 C C . SER A 1 295 ? -3.715 7.82 -7.254 1 84.25 295 SER A C 1
ATOM 2427 O O . SER A 1 295 ? -4.938 7.73 -7.152 1 84.25 295 SER A O 1
ATOM 2429 N N . VAL A 1 296 ? -2.842 7.121 -6.535 1 86.88 296 VAL A N 1
ATOM 2430 C CA . VAL A 1 296 ? -3.346 6.184 -5.535 1 86.88 296 VAL A CA 1
ATOM 2431 C C . VAL A 1 296 ? -2.904 6.629 -4.141 1 86.88 296 VAL A C 1
ATOM 2433 O O . VAL A 1 296 ? -2.844 5.816 -3.217 1 86.88 296 VAL A O 1
ATOM 2436 N N . TYR A 1 297 ? -2.592 7.887 -3.963 1 92.25 297 TYR A N 1
ATOM 2437 C CA . TYR A 1 297 ? -2.025 8.414 -2.727 1 92.25 297 TYR A CA 1
ATOM 2438 C C . TYR A 1 297 ? -2.973 8.188 -1.554 1 92.25 297 TYR A C 1
ATOM 2440 O O . TYR A 1 297 ? -2.572 7.652 -0.517 1 92.25 297 TYR A O 1
ATOM 2448 N N . HIS A 1 298 ? -4.207 8.508 -1.731 1 87.44 298 HIS A N 1
ATOM 2449 C CA . HIS A 1 298 ? -5.125 8.547 -0.601 1 87.44 298 HIS A CA 1
ATOM 2450 C C . HIS A 1 298 ? -5.383 7.156 -0.043 1 87.44 298 HIS A C 1
ATOM 2452 O O . HIS A 1 298 ? -5.402 6.961 1.175 1 87.44 298 HIS A O 1
ATOM 2458 N N . ILE A 1 299 ? -5.547 6.148 -0.919 1 86 299 ILE A N 1
ATOM 2459 C CA . ILE A 1 299 ? -5.793 4.785 -0.466 1 86 299 ILE A CA 1
ATOM 2460 C C . ILE A 1 299 ? -4.559 4.246 0.257 1 86 299 ILE A C 1
ATOM 2462 O O . ILE A 1 299 ? -4.676 3.607 1.304 1 86 299 ILE A O 1
ATOM 2466 N N . ASN A 1 300 ? -3.357 4.473 -0.27 1 90.12 300 ASN A N 1
ATOM 2467 C CA . ASN A 1 300 ? -2.119 4.02 0.359 1 90.12 300 ASN A CA 1
ATOM 2468 C C . ASN A 1 300 ? -1.829 4.797 1.642 1 90.12 300 ASN A C 1
ATOM 2470 O O . ASN A 1 300 ? -1.298 4.234 2.602 1 90.12 300 ASN A O 1
ATOM 2474 N N . ASN A 1 301 ? -2.184 6.094 1.59 1 92.38 301 ASN A N 1
ATOM 2475 C CA . ASN A 1 301 ? -1.955 6.934 2.76 1 92.38 301 ASN A CA 1
ATOM 2476 C C . ASN A 1 301 ? -2.809 6.488 3.945 1 92.38 301 ASN A C 1
ATOM 2478 O O . ASN A 1 301 ? -2.352 6.516 5.09 1 92.38 301 ASN A O 1
ATOM 2482 N N . GLU A 1 302 ? -4.066 6.082 3.701 1 88.19 302 GLU A N 1
ATOM 2483 C CA . GLU A 1 302 ? -4.918 5.562 4.766 1 88.19 302 GLU A CA 1
ATOM 2484 C C . GLU A 1 302 ? -4.312 4.309 5.395 1 88.19 302 GLU A C 1
ATOM 2486 O O . GLU A 1 302 ? -4.285 4.172 6.617 1 88.19 302 GLU A O 1
ATOM 2491 N N . MET A 1 303 ? -3.822 3.445 4.516 1 88.38 303 MET A N 1
ATOM 2492 C CA . MET A 1 303 ? -3.207 2.217 5.008 1 88.38 303 MET A CA 1
ATOM 2493 C C . MET A 1 303 ? -1.938 2.523 5.797 1 88.38 303 MET A C 1
ATOM 2495 O O . MET A 1 303 ? -1.691 1.918 6.844 1 88.38 303 MET A O 1
ATOM 2499 N N . PHE A 1 304 ? -1.088 3.426 5.336 1 94.62 304 PHE A N 1
ATOM 2500 C CA . PHE A 1 304 ? 0.178 3.781 5.965 1 94.62 304 PHE A CA 1
ATOM 2501 C C . PHE A 1 304 ? -0.048 4.285 7.387 1 94.62 304 PHE A C 1
ATOM 2503 O O . PHE A 1 304 ? 0.602 3.818 8.328 1 94.62 304 PHE A O 1
ATOM 2510 N N . TRP A 1 305 ? -0.936 5.141 7.547 1 93.5 305 TRP A N 1
ATOM 2511 C CA . TRP A 1 305 ? -1.169 5.754 8.852 1 93.5 305 TRP A CA 1
ATOM 2512 C C . TRP A 1 305 ? -1.965 4.816 9.758 1 93.5 305 TRP A C 1
ATOM 2514 O O . TRP A 1 305 ? -1.878 4.906 10.984 1 93.5 305 TRP A O 1
ATOM 2524 N N . GLU A 1 306 ? -2.754 3.896 9.172 1 88.19 306 GLU A N 1
ATOM 2525 C CA . GLU A 1 306 ? -3.369 2.852 9.984 1 88.19 306 GLU A CA 1
ATOM 2526 C C . GLU A 1 306 ? -2.312 1.952 10.617 1 88.19 306 GLU A C 1
ATOM 2528 O O . GLU A 1 306 ? -2.43 1.578 11.789 1 88.19 306 GLU A O 1
ATOM 2533 N N . LEU A 1 307 ? -1.279 1.681 9.836 1 89.25 307 LEU A N 1
ATOM 2534 C CA . LEU A 1 307 ? -0.195 0.84 10.336 1 89.25 307 LEU A CA 1
ATOM 2535 C C . LEU A 1 307 ? 0.531 1.514 11.492 1 89.25 307 LEU A C 1
ATOM 2537 O O . LEU A 1 307 ? 1.003 0.84 12.414 1 89.25 307 LEU A O 1
ATOM 2541 N N . LEU A 1 308 ? 0.616 2.84 11.461 1 94.25 308 LEU A N 1
ATOM 2542 C CA . LEU A 1 308 ? 1.347 3.582 12.484 1 94.25 308 LEU A CA 1
ATOM 2543 C C . LEU A 1 308 ? 0.461 3.857 13.695 1 94.25 308 LEU A C 1
ATOM 2545 O O . LEU A 1 308 ? 0.961 4.172 14.773 1 94.25 308 LEU A O 1
ATOM 2549 N N . SER A 1 309 ? -0.821 3.725 13.586 1 90.5 309 SER A N 1
ATOM 2550 C CA . SER A 1 309 ? -1.799 4.262 14.523 1 90.5 309 SER A CA 1
ATOM 2551 C C . SER A 1 309 ? -1.646 3.633 15.906 1 90.5 309 SER A C 1
ATOM 2553 O O . SER A 1 309 ? -1.859 4.293 16.922 1 90.5 309 SER A O 1
ATOM 2555 N N . ASP A 1 310 ? -1.18 2.404 15.961 1 88.75 310 ASP A N 1
ATOM 2556 C CA . ASP A 1 310 ? -1.083 1.703 17.234 1 88.75 310 ASP A CA 1
ATOM 2557 C C . ASP A 1 310 ? -0.018 2.332 18.125 1 88.75 310 ASP A C 1
ATOM 2559 O O . ASP A 1 310 ? -0.081 2.215 19.359 1 88.75 310 ASP A O 1
ATOM 2563 N N . ASP A 1 311 ? 0.916 2.965 17.5 1 95.19 311 ASP A N 1
ATOM 2564 C CA . ASP A 1 311 ? 2.027 3.523 18.266 1 95.19 311 ASP A CA 1
ATOM 2565 C C . ASP A 1 311 ? 1.999 5.051 18.234 1 95.19 311 ASP A C 1
ATOM 2567 O O . ASP A 1 311 ? 3.023 5.699 18.453 1 95.19 311 ASP A O 1
ATOM 2571 N N . LEU A 1 312 ? 0.868 5.617 17.938 1 95.75 312 LEU A N 1
ATOM 2572 C CA . LEU A 1 312 ? 0.674 7.059 18 1 95.75 312 LEU A CA 1
ATOM 2573 C C . LEU A 1 312 ? -0.331 7.426 19.094 1 95.75 312 LEU A C 1
ATOM 2575 O O . LEU A 1 312 ? -1.071 6.566 19.578 1 95.75 312 LEU A O 1
ATOM 2579 N N . TYR A 1 313 ? -0.262 8.641 19.578 1 94.88 313 TYR A N 1
ATOM 2580 C CA . TYR A 1 313 ? -1.112 9.109 20.656 1 94.88 313 TYR A CA 1
ATOM 2581 C C . TYR A 1 313 ? -2.012 10.25 20.188 1 94.88 313 TYR A C 1
ATOM 2583 O O . TYR A 1 313 ? -1.604 11.414 20.203 1 94.88 313 TYR A O 1
ATOM 2591 N N . PRO A 1 314 ? -3.256 9.961 19.891 1 93.62 314 PRO A N 1
ATOM 2592 C CA . PRO A 1 314 ? -4.16 11 19.375 1 93.62 314 PRO A CA 1
ATOM 2593 C C . PRO A 1 314 ? -4.551 12.016 20.438 1 93.62 314 PRO A C 1
ATOM 2595 O O . PRO A 1 314 ? -4.492 11.719 21.641 1 93.62 314 PRO A O 1
ATOM 2598 N N . HIS A 1 315 ? -4.844 13.234 20.078 1 96 315 HIS A N 1
ATOM 2599 C CA . HIS A 1 315 ? -5.492 14.242 20.906 1 96 315 HIS A CA 1
ATOM 2600 C C . HIS A 1 315 ? -6.934 14.477 20.469 1 96 315 HIS A C 1
ATOM 2602 O O . HIS A 1 315 ? -7.309 14.133 19.344 1 96 315 HIS A O 1
ATOM 2608 N N . TYR A 1 316 ? -7.754 15.055 21.391 1 95.75 316 TYR A N 1
ATOM 2609 C CA . TYR A 1 316 ? -9.188 15.117 21.141 1 95.75 316 TYR A CA 1
ATOM 2610 C C . TYR A 1 316 ? -9.734 16.516 21.453 1 95.75 316 TYR A C 1
ATOM 2612 O O . TYR A 1 316 ? -9.188 17.219 22.297 1 95.75 316 TYR A O 1
ATOM 2620 N N . ILE A 1 317 ? -10.766 16.875 20.688 1 95.56 317 ILE A N 1
ATOM 2621 C CA . ILE A 1 317 ? -11.453 18.125 20.984 1 95.56 317 ILE A CA 1
ATOM 2622 C C . ILE A 1 317 ? -12.07 18.062 22.375 1 95.56 317 ILE A C 1
ATOM 2624 O O . ILE A 1 317 ? -12.594 17.016 22.781 1 95.56 317 ILE A O 1
ATOM 2628 N N . ASN A 1 318 ? -12 19.203 23.141 1 94.12 318 ASN A N 1
ATOM 2629 C CA . ASN A 1 318 ? -12.469 19.125 24.516 1 94.12 318 ASN A CA 1
ATOM 2630 C C . ASN A 1 318 ? -13.398 20.281 24.859 1 94.12 318 ASN A C 1
ATOM 2632 O O . ASN A 1 318 ? -13.82 20.438 26 1 94.12 318 ASN A O 1
ATOM 2636 N N . ARG A 1 319 ? -13.711 21.078 23.812 1 89.81 319 ARG A N 1
ATOM 2637 C CA . ARG A 1 319 ? -14.633 22.188 24.016 1 89.81 319 ARG A CA 1
ATOM 2638 C C . ARG A 1 319 ? -15.508 22.406 22.797 1 89.81 319 ARG A C 1
ATOM 2640 O O . ARG A 1 319 ? -15.164 21.969 21.688 1 89.81 319 ARG A O 1
ATOM 2647 N N . LEU A 1 320 ? -16.656 23 23.047 1 88.12 320 LEU A N 1
ATOM 2648 C CA . LEU A 1 320 ? -17.547 23.375 21.953 1 88.12 320 LEU A CA 1
ATOM 2649 C C . LEU A 1 320 ? -17.141 24.719 21.375 1 88.12 320 LEU A C 1
ATOM 2651 O O . LEU A 1 320 ? -16.484 25.516 22.047 1 88.12 320 LEU A O 1
ATOM 2655 N N . PRO A 1 321 ? -17.375 25.047 20.156 1 87.56 321 PRO A N 1
ATOM 2656 C CA . PRO A 1 321 ? -18.156 24.203 19.25 1 87.56 321 PRO A CA 1
ATOM 2657 C C . PRO A 1 321 ? -17.312 23.156 18.531 1 87.56 321 PRO A C 1
ATOM 2659 O O . PRO A 1 321 ? -16.125 23.359 18.312 1 87.56 321 PRO A O 1
ATOM 2662 N N . MET A 1 322 ? -17.938 22.078 18.266 1 91.56 322 MET A N 1
ATOM 2663 C CA . MET A 1 322 ? -17.375 21.062 17.391 1 91.56 322 MET A CA 1
ATOM 2664 C C . MET A 1 322 ? -18.062 21.062 16.031 1 91.56 322 MET A C 1
ATOM 2666 O O . MET A 1 322 ? -19.25 20.719 15.938 1 91.56 322 MET A O 1
ATOM 2670 N N . VAL A 1 323 ? -17.359 21.5 15.062 1 90.12 323 VAL A N 1
ATOM 2671 C CA . VAL A 1 323 ? -17.938 21.641 13.734 1 90.12 323 VAL A CA 1
ATOM 2672 C C . VAL A 1 323 ? -16.984 21.062 12.688 1 90.12 323 VAL A C 1
ATOM 2674 O O . VAL A 1 323 ? -15.773 21.297 12.742 1 90.12 323 VAL A O 1
ATOM 2677 N N . THR A 1 324 ? -17.5 20.266 11.758 1 93.56 324 THR A N 1
ATOM 2678 C CA . THR A 1 324 ? -16.688 19.734 10.672 1 93.56 324 THR A CA 1
ATOM 2679 C C . THR A 1 324 ? -17.531 19.484 9.43 1 93.56 324 THR A C 1
ATOM 2681 O O . THR A 1 324 ? -18.672 19.016 9.539 1 93.56 324 THR A O 1
ATOM 2684 N N . THR A 1 325 ? -17.016 19.875 8.32 1 93.62 325 THR A N 1
ATOM 2685 C CA . THR A 1 325 ? -17.562 19.453 7.027 1 93.62 325 THR A CA 1
ATOM 2686 C C . THR A 1 325 ? -16.781 18.266 6.469 1 93.62 325 THR A C 1
ATOM 2688 O O . THR A 1 325 ? -17.016 17.844 5.332 1 93.62 325 THR A O 1
ATOM 2691 N N . PHE A 1 326 ? -15.812 17.828 7.211 1 94.25 326 PHE A N 1
ATOM 2692 C CA . PHE A 1 326 ? -14.945 16.703 6.875 1 94.25 326 PHE A CA 1
ATOM 2693 C C . PHE A 1 326 ? -14.031 17.062 5.707 1 94.25 326 PHE A C 1
ATOM 2695 O O . PHE A 1 326 ? -13.461 16.172 5.062 1 94.25 326 PHE A O 1
ATOM 2702 N N . ASN A 1 327 ? -13.859 18.359 5.418 1 94.12 327 ASN A N 1
ATOM 2703 C CA . ASN A 1 327 ? -13.031 18.828 4.312 1 94.12 327 ASN A CA 1
ATOM 2704 C C . ASN A 1 327 ? -11.57 18.438 4.508 1 94.12 327 ASN A C 1
ATOM 2706 O O . ASN A 1 327 ? -11.023 18.578 5.602 1 94.12 327 ASN A O 1
ATOM 2710 N N . ARG A 1 328 ? -10.93 17.891 3.428 1 94.5 328 ARG A N 1
ATOM 2711 C CA . ARG A 1 328 ? -9.531 17.484 3.506 1 94.5 328 ARG A CA 1
ATOM 2712 C C . ARG A 1 328 ? -8.625 18.453 2.758 1 94.5 328 ARG A C 1
ATOM 2714 O O . ARG A 1 328 ? -7.445 18.188 2.541 1 94.5 328 ARG A O 1
ATOM 2721 N N . GLY A 1 329 ? -9.195 19.578 2.369 1 94.19 329 GLY A N 1
ATOM 2722 C CA . GLY A 1 329 ? -8.406 20.641 1.788 1 94.19 329 GLY A CA 1
ATOM 2723 C C . GLY A 1 329 ? -8.305 20.562 0.277 1 94.19 329 GLY A C 1
ATOM 2724 O O . GLY A 1 329 ? -7.469 21.234 -0.333 1 94.19 329 GLY A O 1
ATOM 2725 N N . TYR A 1 330 ? -9.117 19.672 -0.3 1 94.69 330 TYR A N 1
ATOM 2726 C CA . TYR A 1 330 ? -9.109 19.562 -1.755 1 94.69 330 TYR A CA 1
ATOM 2727 C C . TYR A 1 330 ? -10.461 19.094 -2.279 1 94.69 330 TYR A C 1
ATOM 2729 O O . TYR A 1 330 ? -11.25 18.516 -1.532 1 94.69 330 TYR A O 1
ATOM 2737 N N . GLY A 1 331 ? -10.734 19.391 -3.514 1 95.06 331 GLY A N 1
ATOM 2738 C CA . GLY A 1 331 ? -11.938 18.938 -4.188 1 95.06 331 GLY A CA 1
ATOM 2739 C C . GLY A 1 331 ? -12.062 19.453 -5.605 1 95.06 331 GLY A C 1
ATOM 2740 O O . GLY A 1 331 ? -11.375 20.406 -5.984 1 95.06 331 GLY A O 1
ATOM 2741 N N . HIS A 1 332 ? -12.945 18.844 -6.359 1 94.31 332 HIS A N 1
ATOM 2742 C CA . HIS A 1 332 ? -13.148 19.219 -7.758 1 94.31 332 HIS A CA 1
ATOM 2743 C C . HIS A 1 332 ? -14.117 20.391 -7.883 1 94.31 332 HIS A C 1
ATOM 2745 O O . HIS A 1 332 ? -14.164 21.047 -8.922 1 94.31 332 HIS A O 1
ATOM 2751 N N . SER A 1 333 ? -14.898 20.578 -6.82 1 92.38 333 SER A N 1
ATOM 2752 C CA . SER A 1 333 ? -15.922 21.625 -6.801 1 92.38 333 SER A CA 1
ATOM 2753 C C . SER A 1 333 ? -16.078 22.203 -5.402 1 92.38 333 SER A C 1
ATOM 2755 O O . SER A 1 333 ? -15.555 21.672 -4.43 1 92.38 333 SER A O 1
ATOM 2757 N N . LEU A 1 334 ? -16.703 23.359 -5.383 1 91.19 334 LEU A N 1
ATOM 2758 C CA . LEU A 1 334 ? -17.078 23.969 -4.113 1 91.19 334 LEU A CA 1
ATOM 2759 C C . LEU A 1 334 ? -18.609 24 -3.971 1 91.19 334 LEU A C 1
ATOM 2761 O O . LEU A 1 334 ? -19.312 24.344 -4.918 1 91.19 334 LEU A O 1
ATOM 2765 N N . PHE A 1 335 ? -19.031 23.594 -2.787 1 91.25 335 PHE A N 1
ATOM 2766 C CA . PHE A 1 335 ? -20.469 23.562 -2.518 1 91.25 335 PHE A CA 1
ATOM 2767 C C . PHE A 1 335 ? -20.828 24.5 -1.373 1 91.25 335 PHE A C 1
ATOM 2769 O O . PHE A 1 335 ? -20.047 24.688 -0.449 1 91.25 335 PHE A O 1
ATOM 2776 N N . LYS A 1 336 ? -21.953 25.109 -1.463 1 87.31 336 LYS A N 1
ATOM 2777 C CA . LYS A 1 336 ? -22.578 25.922 -0.414 1 87.31 336 LYS A CA 1
ATOM 2778 C C . LYS A 1 336 ? -24.031 25.531 -0.225 1 87.31 336 LYS A C 1
ATOM 2780 O O . LYS A 1 336 ? -24.844 25.672 -1.147 1 87.31 336 LYS A O 1
ATOM 2785 N N . ASN A 1 337 ? -24.359 25.062 0.958 1 89.38 337 ASN A N 1
ATOM 2786 C CA . ASN A 1 337 ? -25.703 24.609 1.273 1 89.38 337 ASN A CA 1
ATOM 2787 C C . ASN A 1 337 ? -26.234 23.609 0.245 1 89.38 337 ASN A C 1
ATOM 2789 O O . ASN A 1 337 ? -27.344 23.75 -0.246 1 89.38 337 ASN A O 1
ATOM 2793 N N . GLY A 1 338 ? -25.359 22.766 -0.087 1 92.5 338 GLY A N 1
ATOM 2794 C CA . GLY A 1 338 ? -25.734 21.688 -0.975 1 92.5 338 GLY A CA 1
ATOM 2795 C C . GLY A 1 338 ? -25.672 22.062 -2.441 1 92.5 338 GLY A C 1
ATOM 2796 O O . GLY A 1 338 ? -25.812 21.203 -3.316 1 92.5 338 GLY A O 1
ATOM 2797 N N . LYS A 1 339 ? -25.484 23.328 -2.75 1 90.94 339 LYS A N 1
ATOM 2798 C CA . LYS A 1 339 ? -25.453 23.797 -4.133 1 90.94 339 LYS A CA 1
ATOM 2799 C C . LYS A 1 339 ? -24.016 24 -4.598 1 90.94 339 LYS A C 1
ATOM 2801 O O . LYS A 1 339 ? -23.203 24.625 -3.893 1 90.94 339 LYS A O 1
ATOM 2806 N N . LYS A 1 340 ? -23.688 23.5 -5.828 1 90.75 340 LYS A N 1
ATOM 2807 C CA . LYS A 1 340 ? -22.375 23.719 -6.426 1 90.75 340 LYS A CA 1
ATOM 2808 C C . LYS A 1 340 ? -22.203 25.172 -6.867 1 90.75 340 LYS A C 1
ATOM 2810 O O . LYS A 1 340 ? -22.938 25.656 -7.73 1 90.75 340 LYS A O 1
ATOM 2815 N N . ILE A 1 341 ? -21.25 25.859 -6.273 1 86 341 ILE A N 1
ATOM 2816 C CA . ILE A 1 341 ? -21.094 27.266 -6.578 1 86 341 ILE A CA 1
ATOM 2817 C C . ILE A 1 341 ? -19.859 27.484 -7.453 1 86 341 ILE A C 1
ATOM 2819 O O . ILE A 1 341 ? -19.672 28.547 -8.039 1 86 341 ILE A O 1
ATOM 2823 N N . SER A 1 342 ? -18.984 26.531 -7.453 1 88.19 342 SER A N 1
ATOM 2824 C CA . SER A 1 342 ? -17.812 26.578 -8.312 1 88.19 342 SER A CA 1
ATOM 2825 C C . SER A 1 342 ? -17.438 25.188 -8.812 1 88.19 342 SER A C 1
ATOM 2827 O O . SER A 1 342 ? -17.5 24.203 -8.062 1 88.19 342 SER A O 1
ATOM 2829 N N . ASN A 1 343 ? -17 25.031 -10.07 1 88.88 343 ASN A N 1
ATOM 2830 C CA . ASN A 1 343 ? -16.547 23.781 -10.664 1 88.88 343 ASN A CA 1
ATOM 2831 C C . ASN A 1 343 ? -15.031 23.766 -10.828 1 88.88 343 ASN A C 1
ATOM 2833 O O . ASN A 1 343 ? -14.492 22.938 -11.562 1 88.88 343 ASN A O 1
ATOM 2837 N N . ARG A 1 344 ? -14.367 24.672 -10.219 1 90.06 344 ARG A N 1
ATOM 2838 C CA . ARG A 1 344 ? -12.914 24.734 -10.305 1 90.06 344 ARG A CA 1
ATOM 2839 C C . ARG A 1 344 ? -12.266 23.875 -9.242 1 90.06 344 ARG A C 1
ATOM 2841 O O . ARG A 1 344 ? -12.617 23.953 -8.062 1 90.06 344 ARG A O 1
ATOM 2848 N N . PRO A 1 345 ? -11.297 23 -9.688 1 93.06 345 PRO A N 1
ATOM 2849 C CA . PRO A 1 345 ? -10.578 22.234 -8.672 1 93.06 345 PRO A CA 1
ATOM 2850 C C . PRO A 1 345 ? -9.734 23.109 -7.754 1 93.06 345 PRO A C 1
ATOM 2852 O O . PRO A 1 345 ? -9.305 24.188 -8.148 1 93.06 345 PRO A O 1
ATOM 2855 N N . ILE A 1 346 ? -9.547 22.656 -6.547 1 93.56 346 ILE A N 1
ATOM 2856 C CA . ILE A 1 346 ? -8.766 23.438 -5.609 1 93.56 346 ILE A CA 1
ATOM 2857 C C . ILE A 1 346 ? -8.047 22.516 -4.625 1 93.56 346 ILE A C 1
ATOM 2859 O O . ILE A 1 346 ? -8.555 21.453 -4.289 1 93.56 346 ILE A O 1
ATOM 2863 N N . SER A 1 347 ? -6.867 22.859 -4.316 1 95.12 347 SER A N 1
ATOM 2864 C CA . SER A 1 347 ? -6.141 22.391 -3.146 1 95.12 347 SER A CA 1
ATOM 2865 C C . SER A 1 347 ? -5.762 23.531 -2.221 1 95.12 347 SER A C 1
ATOM 2867 O O . SER A 1 347 ? -5.066 24.469 -2.631 1 95.12 347 SER A O 1
ATOM 2869 N N . ASN A 1 348 ? -6.258 23.562 -1.071 1 94.06 348 ASN A N 1
ATOM 2870 C CA . ASN A 1 348 ? -5.988 24.547 -0.029 1 94.06 348 ASN A CA 1
ATOM 2871 C C . ASN A 1 348 ? -6.086 23.938 1.363 1 94.06 348 ASN A C 1
ATOM 2873 O O . ASN A 1 348 ? -7.18 23.812 1.92 1 94.06 348 ASN A O 1
ATOM 2877 N N . LEU A 1 349 ? -4.965 23.672 1.96 1 95.25 349 LEU A N 1
ATOM 2878 C CA . LEU A 1 349 ? -4.914 22.953 3.232 1 95.25 349 LEU A CA 1
ATOM 2879 C C . LEU A 1 349 ? -5.574 23.766 4.34 1 95.25 349 LEU A C 1
ATOM 2881 O O . LEU A 1 349 ? -5.938 23.219 5.383 1 95.25 349 LEU A O 1
ATOM 2885 N N . SER A 1 350 ? -5.719 25.047 4.121 1 92.06 350 SER A N 1
ATOM 2886 C CA . SER A 1 350 ? -6.402 25.875 5.113 1 92.06 350 SER A CA 1
ATOM 2887 C C . SER A 1 350 ? -7.859 25.453 5.273 1 92.06 350 SER A C 1
ATOM 2889 O O . SER A 1 350 ? -8.508 25.797 6.262 1 92.06 350 SER A O 1
ATOM 2891 N N . LEU A 1 351 ? -8.328 24.719 4.324 1 91.31 351 LEU A N 1
ATOM 2892 C CA . LEU A 1 351 ? -9.727 24.312 4.332 1 91.31 351 LEU A CA 1
ATOM 2893 C C . LEU A 1 351 ? -9.906 23 5.098 1 91.31 351 LEU A C 1
ATOM 2895 O O . LEU A 1 351 ? -11.031 22.547 5.301 1 91.31 351 LEU A O 1
ATOM 2899 N N . THR A 1 352 ? -8.875 22.438 5.543 1 93.38 352 THR A N 1
ATOM 2900 C CA . THR A 1 352 ? -8.938 21.141 6.199 1 93.38 352 THR A CA 1
ATOM 2901 C C . THR A 1 352 ? -9.68 21.234 7.527 1 93.38 352 THR A C 1
ATOM 2903 O O . THR A 1 352 ? -9.391 22.109 8.344 1 93.38 352 THR A O 1
ATOM 2906 N N . ASP A 1 353 ? -10.656 20.406 7.699 1 92.62 353 ASP A N 1
ATOM 2907 C CA . ASP A 1 353 ? -11.422 20.312 8.938 1 92.62 353 ASP A CA 1
ATOM 2908 C C . ASP A 1 353 ? -11.055 19.062 9.719 1 92.62 353 ASP A C 1
ATOM 2910 O O . ASP A 1 353 ? -10.266 18.234 9.25 1 92.62 353 ASP A O 1
ATOM 2914 N N . MET A 1 354 ? -11.664 19.047 10.906 1 93.75 354 MET A N 1
ATOM 2915 C CA . MET A 1 354 ? -11.492 17.859 11.734 1 93.75 354 MET A CA 1
ATOM 2916 C C . MET A 1 354 ? -11.977 16.625 11.008 1 93.75 354 MET A C 1
ATOM 2918 O O . MET A 1 354 ? -13.047 16.641 10.383 1 93.75 354 MET A O 1
ATOM 2922 N N . GLN A 1 355 ? -11.148 15.586 10.992 1 93.88 355 GLN A N 1
ATOM 2923 C CA . GLN A 1 355 ? -11.5 14.305 10.383 1 93.88 355 GLN A CA 1
ATOM 2924 C C . GLN A 1 355 ? -11.93 13.297 11.438 1 93.88 355 GLN A C 1
ATOM 2926 O O . GLN A 1 355 ? -11.633 13.461 12.625 1 93.88 355 GLN A O 1
ATOM 2931 N N . PRO A 1 356 ? -12.672 12.188 10.984 1 91.81 356 PRO A N 1
ATOM 2932 C CA . PRO A 1 356 ? -12.984 11.125 11.938 1 91.81 356 PRO A CA 1
ATOM 2933 C C . PRO A 1 356 ? -11.727 10.523 12.578 1 91.81 356 PRO A C 1
ATOM 2935 O O . PRO A 1 356 ? -10.703 10.375 11.906 1 91.81 356 PRO A O 1
ATOM 2938 N N . THR A 1 357 ? -11.906 10.227 13.883 1 89.25 357 THR A N 1
ATOM 2939 C CA . THR A 1 357 ? -10.773 9.695 14.633 1 89.25 357 THR A CA 1
ATOM 2940 C C . THR A 1 357 ? -10.453 8.273 14.203 1 89.25 357 THR A C 1
ATOM 2942 O O . THR A 1 357 ? -9.289 7.855 14.219 1 89.25 357 THR A O 1
ATOM 2945 N N . PHE A 1 358 ? -11.477 7.609 13.859 1 80 358 PHE A N 1
ATOM 2946 C CA . PHE A 1 358 ? -11.297 6.191 13.555 1 80 358 PHE A CA 1
ATOM 2947 C C . PHE A 1 358 ? -11.07 5.984 12.062 1 80 358 PHE A C 1
ATOM 2949 O O . PHE A 1 358 ? -11.641 6.695 11.234 1 80 358 PHE A O 1
ATOM 2956 N N . PRO A 1 359 ? -10.109 5.031 11.906 1 62.06 359 PRO A N 1
ATOM 2957 C CA . PRO A 1 359 ? -9.773 4.793 10.508 1 62.06 359 PRO A CA 1
ATOM 2958 C C . PRO A 1 359 ? -10.953 4.289 9.688 1 62.06 359 PRO A C 1
ATOM 2960 O O . PRO A 1 359 ? -11.844 3.629 10.227 1 62.06 359 PRO A O 1
ATOM 2963 N N . THR A 1 360 ? -11.016 4.82 8.555 1 54.5 360 THR A N 1
ATOM 2964 C CA . THR A 1 360 ? -12.07 4.512 7.594 1 54.5 360 THR A CA 1
ATOM 2965 C C . THR A 1 360 ? -12.227 3.004 7.43 1 54.5 360 THR A C 1
ATOM 2967 O O . THR A 1 360 ? -13.328 2.518 7.152 1 54.5 360 THR A O 1
ATOM 2970 N N . ASN A 1 361 ? -11.133 2.209 7.441 1 48.25 361 ASN A N 1
ATOM 2971 C CA . ASN A 1 361 ? -11.195 0.823 6.996 1 48.25 361 ASN A CA 1
ATOM 2972 C C . ASN A 1 361 ? -11.594 -0.117 8.133 1 48.25 361 ASN A C 1
ATOM 2974 O O . ASN A 1 361 ? -11.812 -1.31 7.91 1 48.25 361 ASN A O 1
ATOM 2978 N N . ARG A 1 362 ? -11.539 0.304 9.672 1 46.75 362 ARG A N 1
ATOM 2979 C CA . ARG A 1 362 ? -11.719 -0.647 10.766 1 46.75 362 ARG A CA 1
ATOM 2980 C C . ARG A 1 362 ? -13.125 -0.562 11.344 1 46.75 362 ARG A C 1
ATOM 2982 O O . ARG A 1 362 ? -13.398 -1.122 12.406 1 46.75 362 ARG A O 1
ATOM 2989 N N . TYR A 1 363 ? -14.133 -0.188 10.82 1 44.91 363 TYR A N 1
ATOM 2990 C CA . TYR A 1 363 ? -15.234 0.223 11.688 1 44.91 363 TYR A CA 1
ATOM 2991 C C . TYR A 1 363 ? -15.789 -0.964 12.461 1 44.91 363 TYR A C 1
ATOM 2993 O O . TYR A 1 363 ? -15.953 -0.896 13.68 1 44.91 363 TYR A O 1
ATOM 3001 N N . GLN A 1 364 ? -16.734 -1.845 11.766 1 46.34 364 GLN A N 1
ATOM 3002 C CA . GLN A 1 364 ? -18.141 -1.994 12.094 1 46.34 364 GLN A CA 1
ATOM 3003 C C . GLN A 1 364 ? -18.375 -3.16 13.055 1 46.34 364 GLN A C 1
ATOM 3005 O O . GLN A 1 364 ? -18.219 -4.32 12.672 1 46.34 364 GLN A O 1
ATOM 3010 N N . VAL A 1 365 ? -17.891 -2.953 14.195 1 43 365 VAL A N 1
ATOM 3011 C CA . VAL A 1 365 ? -18.281 -4.047 15.078 1 43 365 VAL A CA 1
ATOM 3012 C C . VAL A 1 365 ? -19.797 -4.133 15.164 1 43 365 VAL A C 1
ATOM 3014 O O . VAL A 1 365 ? -20.469 -3.18 15.586 1 43 365 VAL A O 1
ATOM 3017 N N . ILE A 1 366 ? -20.609 -4.434 14.234 1 41.5 366 ILE A N 1
ATOM 3018 C CA . ILE A 1 366 ? -21.953 -4.66 14.742 1 41.5 366 ILE A CA 1
ATOM 3019 C C . ILE A 1 366 ? -21.922 -5.746 15.82 1 41.5 366 ILE A C 1
ATOM 3021 O O . ILE A 1 366 ? -21.172 -6.711 15.711 1 41.5 366 ILE A O 1
ATOM 3025 N N . SER A 1 367 ? -22.469 -5.34 16.797 1 39.28 367 SER A N 1
ATOM 3026 C CA . SER A 1 367 ? -23.031 -6.387 17.641 1 39.28 367 SER A CA 1
ATOM 3027 C C . SER A 1 367 ? -23.5 -7.57 16.797 1 39.28 367 SER A C 1
ATOM 3029 O O . SER A 1 367 ? -24.578 -7.516 16.188 1 39.28 367 SER A O 1
ATOM 3031 N N . GLY A 1 368 ? -22.734 -8.469 16.5 1 40.44 368 GLY A N 1
ATOM 3032 C CA . GLY A 1 368 ? -22.969 -9.812 16.016 1 40.44 368 GLY A CA 1
ATOM 3033 C C . GLY A 1 368 ? -22.609 -9.992 14.547 1 40.44 368 GLY A C 1
ATOM 3034 O O . GLY A 1 368 ? -22.312 -11.102 14.109 1 40.44 368 GLY A O 1
ATOM 3035 N N . CYS A 1 369 ? -23.141 -9.18 13.57 1 41.91 369 CYS A N 1
ATOM 3036 C CA . CYS A 1 369 ? -22.859 -9.508 12.172 1 41.91 369 CYS A CA 1
ATOM 3037 C C . CYS A 1 369 ? -21.938 -8.469 11.547 1 41.91 369 CYS A C 1
ATOM 3039 O O . CYS A 1 369 ? -22.203 -7.27 11.617 1 41.91 369 CYS A O 1
ATOM 3041 N N . PRO A 1 370 ? -20.656 -8.805 11.406 1 44.97 370 PRO A N 1
ATOM 3042 C CA . PRO A 1 370 ? -19.719 -7.895 10.742 1 44.97 370 PRO A CA 1
ATOM 3043 C C . PRO A 1 370 ? -20.266 -7.348 9.422 1 44.97 370 PRO A C 1
ATOM 3045 O O . PRO A 1 370 ? -20.656 -8.125 8.539 1 44.97 370 PRO A O 1
ATOM 3048 N N . ILE A 1 371 ? -21.172 -6.242 9.477 1 51.41 371 ILE A N 1
ATOM 3049 C CA . ILE A 1 371 ? -21.703 -5.617 8.266 1 51.41 371 ILE A CA 1
ATOM 3050 C C . ILE A 1 371 ? -20.562 -4.992 7.469 1 51.41 371 ILE A C 1
ATOM 3052 O O . ILE A 1 371 ? -19.562 -4.543 8.047 1 51.41 371 ILE A O 1
ATOM 3056 N N . ILE A 1 372 ? -20.547 -5.281 6.164 1 51.78 372 ILE A N 1
ATOM 3057 C CA . ILE A 1 372 ? -19.766 -4.719 5.074 1 51.78 372 ILE A CA 1
ATOM 3058 C C . ILE A 1 372 ? -19.844 -3.195 5.109 1 51.78 372 ILE A C 1
ATOM 3060 O O . ILE A 1 372 ? -20.922 -2.621 4.965 1 51.78 372 ILE A O 1
ATOM 3064 N N . THR A 1 373 ? -18.828 -2.416 5.68 1 65.94 373 THR A N 1
ATOM 3065 C CA . THR A 1 373 ? -18.969 -0.965 5.668 1 65.94 373 THR A CA 1
ATOM 3066 C C . THR A 1 373 ? -17.766 -0.309 5.012 1 65.94 373 THR A C 1
ATOM 3068 O O . THR A 1 373 ? -16.703 -0.926 4.898 1 65.94 373 THR A O 1
ATOM 3071 N N . GLU A 1 374 ? -17.984 0.529 4.145 1 71 374 GLU A N 1
ATOM 3072 C CA . GLU A 1 374 ? -16.969 1.421 3.596 1 71 374 GLU A CA 1
ATOM 3073 C C . GLU A 1 374 ? -17.172 2.854 4.082 1 71 374 GLU A C 1
ATOM 3075 O O . GLU A 1 374 ? -18.297 3.336 4.152 1 71 374 GLU A O 1
ATOM 3080 N N . LEU A 1 375 ? -16.125 3.436 4.621 1 78.75 375 LEU A N 1
ATOM 3081 C CA . LEU A 1 375 ? -16.062 4.859 4.93 1 78.75 375 LEU A CA 1
ATOM 3082 C C . LEU A 1 375 ? -14.984 5.547 4.098 1 78.75 375 LEU A C 1
ATOM 3084 O O . LEU A 1 375 ? -13.836 5.105 4.074 1 78.75 375 LEU A O 1
ATOM 3088 N N . ALA A 1 376 ? -15.398 6.559 3.289 1 84.12 376 ALA A N 1
ATOM 3089 C CA . ALA A 1 376 ? -14.445 7.246 2.416 1 84.12 376 ALA A CA 1
ATOM 3090 C C . ALA A 1 376 ? -14.766 8.734 2.32 1 84.12 376 ALA A C 1
ATOM 3092 O O . ALA A 1 376 ? -15.883 9.156 2.631 1 84.12 376 ALA A O 1
ATOM 3093 N N . TYR A 1 377 ? -13.719 9.531 2.023 1 91.44 377 TYR A N 1
ATOM 3094 C CA . TYR A 1 377 ? -13.914 10.922 1.64 1 91.44 377 TYR A CA 1
ATOM 3095 C C . TYR A 1 377 ? -14.203 11.039 0.147 1 91.44 377 TYR A C 1
ATOM 3097 O O . TYR A 1 377 ? -13.516 10.422 -0.673 1 91.44 377 TYR A O 1
ATOM 3105 N N . LYS A 1 378 ? -15.227 11.727 -0.195 1 92.31 378 LYS A N 1
ATOM 3106 C CA . LYS A 1 378 ? -15.594 11.93 -1.595 1 92.31 378 LYS A CA 1
ATOM 3107 C C . LYS A 1 378 ? -15.664 13.414 -1.931 1 92.31 378 LYS A C 1
ATOM 3109 O O . LYS A 1 378 ? -16.094 14.227 -1.101 1 92.31 378 LYS A O 1
ATOM 3114 N N . THR A 1 379 ? -15.312 13.75 -3.168 1 94.44 379 THR A N 1
ATOM 3115 C CA . THR A 1 379 ? -15.266 15.156 -3.561 1 94.44 379 THR A CA 1
ATOM 3116 C C . THR A 1 379 ? -16.328 15.461 -4.617 1 94.44 379 THR A C 1
ATOM 3118 O O . THR A 1 379 ? -16.422 16.594 -5.098 1 94.44 379 THR A O 1
ATOM 3121 N N . ASP A 1 380 ? -17.109 14.438 -4.969 1 92.12 380 ASP A N 1
ATOM 3122 C CA . ASP A 1 380 ? -18.094 14.625 -6.031 1 92.12 380 ASP A CA 1
ATOM 3123 C C . ASP A 1 380 ? -19.344 15.328 -5.504 1 92.12 380 ASP A C 1
ATOM 3125 O O . ASP A 1 380 ? -20.156 15.82 -6.285 1 92.12 380 ASP A O 1
ATOM 3129 N N . ASP A 1 381 ? -19.484 15.305 -4.18 1 94.56 381 ASP A N 1
ATOM 3130 C CA . ASP A 1 381 ? -20.625 15.953 -3.523 1 94.56 381 ASP A CA 1
ATOM 3131 C C . ASP A 1 381 ? -20.219 16.547 -2.178 1 94.56 381 ASP A C 1
ATOM 3133 O O . ASP A 1 381 ? -19.188 16.156 -1.605 1 94.56 381 ASP A O 1
ATOM 3137 N N . ALA A 1 382 ? -20.969 17.625 -1.761 1 95.69 382 ALA A N 1
ATOM 3138 C CA . ALA A 1 382 ? -20.766 18.234 -0.452 1 95.69 382 ALA A CA 1
ATOM 3139 C C . ALA A 1 382 ? -21.938 19.125 -0.08 1 95.69 382 ALA A C 1
ATOM 3141 O O . ALA A 1 382 ? -22.703 19.562 -0.95 1 95.69 382 ALA A O 1
ATOM 3142 N N . TYR A 1 383 ? -22.156 19.25 1.203 1 95.06 383 TYR A N 1
ATOM 3143 C CA . TYR A 1 383 ? -23.109 20.281 1.634 1 95.06 383 TYR A CA 1
ATOM 3144 C C . TYR A 1 383 ? -22.438 21.641 1.717 1 95.06 383 TYR A C 1
ATOM 3146 O O . TYR A 1 383 ? -22.906 22.609 1.099 1 95.06 383 TYR A O 1
ATOM 3154 N N . ASN A 1 384 ? -21.422 21.75 2.463 1 90.62 384 ASN A N 1
ATOM 3155 C CA . ASN A 1 384 ? -20.531 22.891 2.484 1 90.62 384 ASN A CA 1
ATOM 3156 C C . ASN A 1 384 ? -19.078 22.484 2.309 1 90.62 384 ASN A C 1
ATOM 3158 O O . ASN A 1 384 ? -18.625 21.516 2.936 1 90.62 384 ASN A O 1
ATOM 3162 N N . GLY A 1 385 ? -18.344 23.188 1.441 1 91.62 385 GLY A N 1
ATOM 3163 C CA . GLY A 1 385 ? -16.938 22.875 1.243 1 91.62 385 GLY A CA 1
ATOM 3164 C C . GLY A 1 385 ? -16.672 22.094 -0.028 1 91.62 385 GLY A C 1
ATOM 3165 O O . GLY A 1 385 ? -17.312 22.328 -1.054 1 91.62 385 GLY A O 1
ATOM 3166 N N . ASN A 1 386 ? -15.688 21.188 0.011 1 94.31 386 ASN A N 1
ATOM 3167 C CA . ASN A 1 386 ? -15.211 20.562 -1.216 1 94.31 386 ASN A CA 1
ATOM 3168 C C . ASN A 1 386 ? -15.484 19.062 -1.222 1 94.31 386 ASN A C 1
ATOM 3170 O O . ASN A 1 386 ? -15.227 18.391 -2.219 1 94.31 386 ASN A O 1
ATOM 3174 N N . GLY A 1 387 ? -16.016 18.594 -0.162 1 95.06 387 GLY A N 1
ATOM 3175 C CA . GLY A 1 387 ? -16.266 17.172 -0.088 1 95.06 387 GLY A CA 1
ATOM 3176 C C . GLY A 1 387 ? -17.094 16.766 1.115 1 95.06 387 GLY A C 1
ATOM 3177 O O . GLY A 1 387 ? -17.609 17.625 1.838 1 95.06 387 GLY A O 1
ATOM 3178 N N . CYS A 1 388 ? -17.297 15.445 1.257 1 96.12 388 CYS A N 1
ATOM 3179 C CA . CYS A 1 388 ? -18.078 14.891 2.361 1 96.12 388 CYS A CA 1
ATOM 3180 C C . CYS A 1 388 ? -17.656 13.453 2.645 1 96.12 388 CYS A C 1
ATOM 3182 O O . CYS A 1 388 ? -16.797 12.906 1.957 1 96.12 388 CYS A O 1
ATOM 3184 N N . LEU A 1 389 ? -18.234 12.883 3.699 1 93.69 389 LEU A N 1
ATOM 3185 C CA . LEU A 1 389 ? -17.969 11.484 4.031 1 93.69 389 LEU A CA 1
ATOM 3186 C C . LEU A 1 389 ? -18.969 10.562 3.352 1 93.69 389 LEU A C 1
ATOM 3188 O O . LEU A 1 389 ? -20.156 10.875 3.291 1 93.69 389 LEU A O 1
ATOM 3192 N N . PHE A 1 390 ? -18.453 9.516 2.846 1 91.25 390 PHE A N 1
ATOM 3193 C CA . PHE A 1 390 ? -19.25 8.5 2.164 1 91.25 390 PHE A CA 1
ATOM 3194 C C . PHE A 1 390 ? -19.266 7.199 2.957 1 91.25 390 PHE A C 1
ATOM 3196 O O . PHE A 1 390 ? -18.203 6.688 3.336 1 91.25 390 PHE A O 1
ATOM 3203 N N . PHE A 1 391 ? -20.484 6.727 3.248 1 87.19 391 PHE A N 1
ATOM 3204 C CA . PHE A 1 391 ? -20.688 5.445 3.912 1 87.19 391 PHE A CA 1
ATOM 3205 C C . PHE A 1 391 ? -21.438 4.48 2.998 1 87.19 391 PHE A C 1
ATOM 3207 O O . PHE A 1 391 ? -22.359 4.879 2.285 1 87.19 391 PHE A O 1
ATOM 3214 N N . SER A 1 392 ? -20.969 3.299 3 1 83.06 392 SER A N 1
ATOM 3215 C CA . SER A 1 392 ? -21.719 2.27 2.287 1 83.06 392 SER A CA 1
ATOM 3216 C C . SER A 1 392 ? -21.703 0.949 3.051 1 83.06 392 SER A C 1
ATOM 3218 O O . SER A 1 392 ? -20.844 0.724 3.896 1 83.06 392 SER A O 1
ATOM 3220 N N . GLY A 1 393 ? -22.75 0.171 2.832 1 78.25 393 GLY A N 1
ATOM 3221 C CA . GLY A 1 393 ? -22.891 -1.123 3.48 1 78.25 393 GLY A CA 1
ATOM 3222 C C . GLY A 1 393 ? -24.141 -1.861 3.062 1 78.25 393 GLY A C 1
ATOM 3223 O O . GLY A 1 393 ? -24.859 -1.415 2.168 1 78.25 393 GLY A O 1
ATOM 3224 N N . THR A 1 394 ? -24.297 -3.062 3.604 1 74.75 394 THR A N 1
ATOM 3225 C CA . THR A 1 394 ? -25.469 -3.875 3.301 1 74.75 394 THR A CA 1
ATOM 3226 C C . THR A 1 394 ? -26.297 -4.133 4.562 1 74.75 394 THR A C 1
ATOM 3228 O O . THR A 1 394 ? -25.75 -4.555 5.586 1 74.75 394 THR A O 1
ATOM 3231 N N . PHE A 1 395 ? -27.625 -3.729 4.477 1 77.06 395 PHE A N 1
ATOM 3232 C CA . PHE A 1 395 ? -28.562 -4.105 5.527 1 77.06 395 PHE A CA 1
ATOM 3233 C C . PHE A 1 395 ? -28.984 -5.559 5.371 1 77.06 395 PHE A C 1
ATOM 3235 O O . PHE A 1 395 ? -29.219 -6.027 4.254 1 77.06 395 PHE A O 1
ATOM 3242 N N . GLU A 1 396 ? -28.938 -6.367 6.441 1 69.81 396 GLU A N 1
ATOM 3243 C CA . GLU A 1 396 ? -29.391 -7.754 6.395 1 69.81 396 GLU A CA 1
ATOM 3244 C C . GLU A 1 396 ? -30.891 -7.859 6.676 1 69.81 396 GLU A C 1
ATOM 3246 O O . GLU A 1 396 ? -31.484 -6.93 7.215 1 69.81 396 GLU A O 1
ATOM 3251 N N . ASP A 1 397 ? -31.641 -8.875 6.074 1 65.25 397 ASP A N 1
ATOM 3252 C CA . ASP A 1 397 ? -33.062 -9.109 6.238 1 65.25 397 ASP A CA 1
ATOM 3253 C C . ASP A 1 397 ? -33.406 -9.445 7.688 1 65.25 397 ASP A C 1
ATOM 3255 O O . ASP A 1 397 ? -34.562 -9.508 8.055 1 65.25 397 ASP A O 1
ATOM 3259 N N . ALA A 1 398 ? -32.562 -9.531 8.586 1 54.12 398 ALA A N 1
ATOM 3260 C CA . ALA A 1 398 ? -33 -10.219 9.805 1 54.12 398 ALA A CA 1
ATOM 3261 C C . ALA A 1 398 ? -33.969 -9.367 10.602 1 54.12 398 ALA A C 1
ATOM 3263 O O . ALA A 1 398 ? -34 -8.141 10.469 1 54.12 398 ALA A O 1
ATOM 3264 N N . GLU A 1 399 ? -35.062 -10.031 11.203 1 50.41 399 GLU A N 1
ATOM 3265 C CA . GLU A 1 399 ? -35.969 -9.547 12.234 1 50.41 399 GLU A CA 1
ATOM 3266 C C . GLU A 1 399 ? -35.281 -8.609 13.203 1 50.41 399 GLU A C 1
ATOM 3268 O O . GLU A 1 399 ? -35.906 -7.828 13.906 1 50.41 399 GLU A O 1
ATOM 3273 N N . GLN A 1 400 ? -34.094 -8.93 13.555 1 47.5 400 GLN A N 1
ATOM 3274 C CA . GLN A 1 400 ? -33.5 -8.039 14.547 1 47.5 400 GLN A CA 1
ATOM 3275 C C . GLN A 1 400 ? -32.75 -6.887 13.883 1 47.5 400 GLN A C 1
ATOM 3277 O O . GLN A 1 400 ? -32.219 -7.039 12.781 1 47.5 400 GLN A O 1
ATOM 3282 N N . THR A 1 401 ? -33.125 -5.703 14.312 1 51.34 401 THR A N 1
ATOM 3283 C CA . THR A 1 401 ? -32.688 -4.375 13.906 1 51.34 401 THR A CA 1
ATOM 3284 C C . THR A 1 401 ? -31.188 -4.383 13.578 1 51.34 401 THR A C 1
ATOM 3286 O O . THR A 1 401 ? -30.359 -4.672 14.445 1 51.34 401 THR A O 1
ATOM 3289 N N . ASN A 1 402 ? -30.703 -4.746 12.32 1 60.25 402 ASN A N 1
ATOM 3290 C CA . ASN A 1 402 ? -29.312 -4.832 11.891 1 60.25 402 ASN A CA 1
ATOM 3291 C C . ASN A 1 402 ? -28.75 -3.453 11.555 1 60.25 402 ASN A C 1
ATOM 3293 O O . ASN A 1 402 ? -28.625 -3.102 10.375 1 60.25 402 ASN A O 1
ATOM 3297 N N . ASP A 1 403 ? -28.656 -2.525 12.586 1 73.19 403 ASP A N 1
ATOM 3298 C CA . ASP A 1 403 ? -27.984 -1.236 12.422 1 73.19 403 ASP A CA 1
ATOM 3299 C C . ASP A 1 403 ? -26.531 -1.423 12.039 1 73.19 403 ASP A C 1
ATOM 3301 O O . ASP A 1 403 ? -25.875 -2.371 12.492 1 73.19 403 ASP A O 1
ATOM 3305 N N . VAL A 1 404 ? -26.172 -0.656 11.062 1 78.12 404 VAL A N 1
ATOM 3306 C CA . VAL A 1 404 ? -24.75 -0.558 10.781 1 78.12 404 VAL A CA 1
ATOM 3307 C C . VAL A 1 404 ? -24.141 0.571 11.602 1 78.12 404 VAL A C 1
ATOM 3309 O O . VAL A 1 404 ? -24.594 1.713 11.547 1 78.12 404 VAL A O 1
ATOM 3312 N N . MET A 1 405 ? -23.219 0.269 12.453 1 82.69 405 MET A N 1
ATOM 3313 C CA . MET A 1 405 ? -22.641 1.25 13.375 1 82.69 405 MET A CA 1
ATOM 3314 C C . MET A 1 405 ? -21.281 1.72 12.891 1 82.69 405 MET A C 1
ATOM 3316 O O . MET A 1 405 ? -20.453 0.908 12.477 1 82.69 405 MET A O 1
ATOM 3320 N N . PHE A 1 406 ? -21.047 3.004 12.906 1 84.25 406 PHE A N 1
ATOM 3321 C CA . PHE A 1 406 ? -19.766 3.627 12.625 1 84.25 406 PHE A CA 1
ATOM 3322 C C . PHE A 1 406 ? -19.281 4.441 13.82 1 84.25 406 PHE A C 1
ATOM 3324 O O . PHE A 1 406 ? -20.031 5.242 14.375 1 84.25 406 PHE A O 1
ATOM 3331 N N . ARG A 1 407 ? -18.031 4.191 14.266 1 88.06 407 ARG A N 1
ATOM 3332 C CA . ARG A 1 407 ? -17.391 5.066 15.242 1 88.06 407 ARG A CA 1
ATOM 3333 C C . ARG A 1 407 ? -16.797 6.297 14.57 1 88.06 407 ARG A C 1
ATOM 3335 O O . ARG A 1 407 ? -15.844 6.188 13.789 1 88.06 407 ARG A O 1
ATOM 3342 N N . LEU A 1 408 ? -17.281 7.434 14.828 1 90.38 408 LEU A N 1
ATOM 3343 C CA . LEU A 1 408 ? -16.891 8.633 14.109 1 90.38 408 LEU A CA 1
ATOM 3344 C C . LEU A 1 408 ? -15.75 9.352 14.828 1 90.38 408 LEU A C 1
ATOM 3346 O O . LEU A 1 408 ? -14.656 9.5 14.289 1 90.38 408 LEU A O 1
ATOM 3350 N N . PHE A 1 409 ? -16.094 9.789 16.125 1 93.81 409 PHE A N 1
ATOM 3351 C CA . PHE A 1 409 ? -15.117 10.625 16.812 1 93.81 409 PHE A CA 1
ATOM 3352 C C . PHE A 1 409 ? -14.867 10.125 18.219 1 93.81 409 PHE A C 1
ATOM 3354 O O . PHE A 1 409 ? -15.805 9.734 18.922 1 93.81 409 PHE A O 1
ATOM 3361 N N . LYS A 1 410 ? -13.633 10.086 18.562 1 93.75 410 LYS A N 1
ATOM 3362 C CA . LYS A 1 410 ? -13.281 10.18 19.984 1 93.75 410 LYS A CA 1
ATOM 3363 C C . LYS A 1 410 ? -13.164 11.633 20.422 1 93.75 410 LYS A C 1
ATOM 3365 O O . LYS A 1 410 ? -12.664 12.477 19.672 1 93.75 410 LYS A O 1
ATOM 3370 N N . THR A 1 411 ? -13.727 11.969 21.547 1 96.19 411 THR A N 1
ATOM 3371 C CA . THR A 1 411 ? -13.688 13.336 22.062 1 96.19 411 THR A CA 1
ATOM 3372 C C . THR A 1 411 ? -13.352 13.359 23.547 1 96.19 411 THR A C 1
ATOM 3374 O O . THR A 1 411 ? -13.172 12.305 24.156 1 96.19 411 THR A O 1
ATOM 3377 N N . ASP A 1 412 ? -13.094 14.492 24.031 1 96.38 412 ASP A N 1
ATOM 3378 C CA . ASP A 1 412 ? -12.969 14.773 25.469 1 96.38 412 ASP A CA 1
ATOM 3379 C C . ASP A 1 412 ? -13.828 15.969 25.859 1 96.38 412 ASP A C 1
ATOM 3381 O O . ASP A 1 412 ? -13.375 16.859 26.578 1 96.38 412 ASP A O 1
ATOM 3385 N N . LEU A 1 413 ? -15.016 15.977 25.312 1 94.94 413 LEU A N 1
ATOM 3386 C CA . LEU A 1 413 ? -15.93 17.094 25.547 1 94.94 413 LEU A CA 1
ATOM 3387 C C . LEU A 1 413 ? -16.531 17.016 26.953 1 94.94 413 LEU A C 1
ATOM 3389 O O . LEU A 1 413 ? -17.359 16.141 27.219 1 94.94 413 LEU A O 1
ATOM 3393 N N . ARG A 1 414 ? -16.094 17.922 27.75 1 92.25 414 ARG A N 1
ATOM 3394 C CA . ARG A 1 414 ? -16.672 18.062 29.094 1 92.25 414 ARG A CA 1
ATOM 3395 C C . ARG A 1 414 ? -17.688 19.188 29.125 1 92.25 414 ARG A C 1
ATOM 3397 O O . ARG A 1 414 ? -17.312 20.359 29.203 1 92.25 414 ARG A O 1
ATOM 3404 N N . LEU A 1 415 ? -18.938 18.812 29.141 1 91.38 415 LEU A N 1
ATOM 3405 C CA . LEU A 1 415 ? -20.031 19.797 29.078 1 91.38 415 LEU A CA 1
ATOM 3406 C C . LEU A 1 415 ? -20.703 19.969 30.438 1 91.38 415 LEU A C 1
ATOM 3408 O O . LEU A 1 415 ? -21.203 19 31 1 91.38 415 LEU A O 1
ATOM 3412 N N . THR A 1 416 ? -20.609 21.156 30.875 1 88.44 416 THR A N 1
ATOM 3413 C CA . THR A 1 416 ? -21.297 21.453 32.125 1 88.44 416 THR A CA 1
ATOM 3414 C C . THR A 1 416 ? -22.703 21.984 31.859 1 88.44 416 THR A C 1
ATOM 3416 O O . THR A 1 416 ? -22.969 22.562 30.812 1 88.44 416 THR A O 1
ATOM 3419 N N . LYS A 1 417 ? -23.531 21.75 32.812 1 84.88 417 LYS A N 1
ATOM 3420 C CA . LYS A 1 417 ? -24.906 22.219 32.719 1 84.88 417 LYS A CA 1
ATOM 3421 C C . LYS A 1 417 ? -24.953 23.734 32.5 1 84.88 417 LYS A C 1
ATOM 3423 O O . LYS A 1 417 ? -25.828 24.234 31.797 1 84.88 417 LYS A O 1
ATOM 3428 N N . LYS A 1 418 ? -24.031 24.438 32.938 1 78.12 418 LYS A N 1
ATOM 3429 C CA . LYS A 1 418 ? -23.984 25.891 32.812 1 78.12 418 LYS A CA 1
ATOM 3430 C C . LYS A 1 418 ? -23.5 26.312 31.438 1 78.12 418 LYS A C 1
ATOM 3432 O O . LYS A 1 418 ? -24.047 27.234 30.844 1 78.12 418 LYS A O 1
ATOM 3437 N N . GLU A 1 419 ? -22.516 25.625 30.938 1 74.12 419 GLU A N 1
ATOM 3438 C CA . GLU A 1 419 ? -21.859 26.016 29.688 1 74.12 419 GLU A CA 1
ATOM 3439 C C . GLU A 1 419 ? -22.641 25.516 28.469 1 74.12 419 GLU A C 1
ATOM 3441 O O . GLU A 1 419 ? -22.562 26.109 27.391 1 74.12 419 GLU A O 1
ATOM 3446 N N . ALA A 1 420 ? -23.359 24.5 28.688 1 71.12 420 ALA A N 1
ATOM 3447 C CA . ALA A 1 420 ? -24.078 23.891 27.562 1 71.12 420 ALA A CA 1
ATOM 3448 C C . ALA A 1 420 ? -25.531 23.609 27.938 1 71.12 420 ALA A C 1
ATOM 3450 O O . ALA A 1 420 ? -25.984 22.453 27.859 1 71.12 420 ALA A O 1
ATOM 3451 N N . SER A 1 421 ? -26.156 24.672 28.281 1 77.31 421 SER A N 1
ATOM 3452 C CA . SER A 1 421 ? -27.5 24.469 28.781 1 77.31 421 SER A CA 1
ATOM 3453 C C . SER A 1 421 ? -28.438 23.969 27.688 1 77.31 421 SER A C 1
ATOM 3455 O O . SER A 1 421 ? -29.328 23.156 27.938 1 77.31 421 SER A O 1
ATOM 3457 N N . GLN A 1 422 ? -28.125 24.406 26.469 1 85.12 422 GLN A N 1
ATOM 3458 C CA . GLN A 1 422 ? -28.906 23.906 25.328 1 85.12 422 GLN A CA 1
ATOM 3459 C C . GLN A 1 422 ? -28 23.281 24.281 1 85.12 422 GLN A C 1
ATOM 3461 O O . GLN A 1 422 ? -27.688 23.906 23.266 1 85.12 422 GLN A O 1
ATOM 3466 N N . LEU A 1 423 ? -27.734 22.047 24.516 1 88.88 423 LEU A N 1
ATOM 3467 C CA . LEU A 1 423 ? -26.891 21.297 23.578 1 88.88 423 LEU A CA 1
ATOM 3468 C C . LEU A 1 423 ? -27.641 21.016 22.281 1 88.88 423 LEU A C 1
ATOM 3470 O O . LEU A 1 423 ? -28.734 20.438 22.297 1 88.88 423 LEU A O 1
ATOM 3474 N N . THR A 1 424 ? -27.125 21.5 21.203 1 91.12 424 THR A N 1
ATOM 3475 C CA . THR A 1 424 ? -27.703 21.266 19.891 1 91.12 424 THR A CA 1
ATOM 3476 C C . THR A 1 424 ? -26.734 20.484 19 1 91.12 424 THR A C 1
ATOM 3478 O O . THR A 1 424 ? -25.562 20.875 18.875 1 91.12 424 THR A O 1
ATOM 3481 N N . ILE A 1 425 ? -27.188 19.406 18.469 1 93.88 425 ILE A N 1
ATOM 3482 C CA . ILE A 1 425 ? -26.391 18.578 17.562 1 93.88 425 ILE A CA 1
ATOM 3483 C C . ILE A 1 425 ? -27.062 18.516 16.188 1 93.88 425 ILE A C 1
ATOM 3485 O O . ILE A 1 425 ? -28.25 18.188 16.094 1 93.88 425 ILE A O 1
ATOM 3489 N N . LEU A 1 426 ? -26.328 18.875 15.172 1 93.88 426 LEU A N 1
ATOM 3490 C CA . LEU A 1 426 ? -26.844 18.891 13.812 1 93.88 426 LEU A CA 1
ATOM 3491 C C . LEU A 1 426 ? -26.094 17.906 12.922 1 93.88 426 LEU A C 1
ATOM 3493 O O . LEU A 1 426 ? -24.859 17.922 12.898 1 93.88 426 LEU A O 1
ATOM 3497 N N . LEU A 1 427 ? -26.844 17.062 12.25 1 96.12 427 LEU A N 1
ATOM 3498 C CA . LEU A 1 427 ? -26.312 16.172 11.227 1 96.12 427 LEU A CA 1
ATOM 3499 C C . LEU A 1 427 ? -26.891 16.516 9.859 1 96.12 427 LEU A C 1
ATOM 3501 O O . LEU A 1 427 ? -28.125 16.547 9.688 1 96.12 427 LEU A O 1
ATOM 3505 N N . THR A 1 428 ? -26.016 16.891 8.938 1 96.56 428 THR A N 1
ATOM 3506 C CA . THR A 1 428 ? -26.453 17.094 7.555 1 96.56 428 THR A CA 1
ATOM 3507 C C . THR A 1 428 ? -26.062 15.914 6.68 1 96.56 428 THR A C 1
ATOM 3509 O O . THR A 1 428 ? -24.875 15.625 6.504 1 96.56 428 THR A O 1
ATOM 3512 N N . TYR A 1 429 ? -27.078 15.211 6.133 1 97.38 429 TYR A N 1
ATOM 3513 C CA . TYR A 1 429 ? -26.797 13.961 5.441 1 97.38 429 TYR A CA 1
ATOM 3514 C C . TYR A 1 429 ? -27.641 13.828 4.184 1 97.38 429 TYR A C 1
ATOM 3516 O O . TYR A 1 429 ? -28.562 14.625 3.955 1 97.38 429 TYR A O 1
ATOM 3524 N N . LYS A 1 430 ? -27.234 12.898 3.32 1 96.69 430 LYS A N 1
ATOM 3525 C CA . LYS A 1 430 ? -27.922 12.594 2.064 1 96.69 430 LYS A CA 1
ATOM 3526 C C . LYS A 1 430 ? -27.859 11.102 1.765 1 96.69 430 LYS A C 1
ATOM 3528 O O . LYS A 1 430 ? -26.828 10.461 1.922 1 96.69 430 LYS A O 1
ATOM 3533 N N . ASN A 1 431 ? -29.031 10.492 1.451 1 94.5 431 ASN A N 1
ATOM 3534 C CA . ASN A 1 431 ? -29.078 9.117 0.965 1 94.5 431 ASN A CA 1
ATOM 3535 C C . ASN A 1 431 ? -28.922 9.055 -0.551 1 94.5 431 ASN A C 1
ATOM 3537 O O . ASN A 1 431 ? -29.641 9.719 -1.288 1 94.5 431 ASN A O 1
ATOM 3541 N N . ASN A 1 432 ? -27.953 8.297 -0.965 1 89.69 432 ASN A N 1
ATOM 3542 C CA . ASN A 1 432 ? -27.625 8.219 -2.387 1 89.69 432 ASN A CA 1
ATOM 3543 C C . ASN A 1 432 ? -27.938 6.84 -2.959 1 89.69 432 ASN A C 1
ATOM 3545 O O . ASN A 1 432 ? -27.297 6.395 -3.904 1 89.69 432 ASN A O 1
ATOM 3549 N N . SER A 1 433 ? -28.781 6.113 -2.322 1 87.19 433 SER A N 1
ATOM 3550 C CA . SER A 1 433 ? -29.203 4.797 -2.797 1 87.19 433 SER A CA 1
ATOM 3551 C C . SER A 1 433 ? -30.688 4.578 -2.574 1 87.19 433 SER A C 1
ATOM 3553 O O . SER A 1 433 ? -31.359 5.402 -1.945 1 87.19 433 SER A O 1
ATOM 3555 N N . GLU A 1 434 ? -31.172 3.51 -3.203 1 82.94 434 GLU A N 1
ATOM 3556 C CA . GLU A 1 434 ? -32.562 3.154 -3.031 1 82.94 434 GLU A CA 1
ATOM 3557 C C . GLU A 1 434 ? -32.875 2.705 -1.601 1 82.94 434 GLU A C 1
ATOM 3559 O O . GLU A 1 434 ? -33.938 2.99 -1.056 1 82.94 434 GLU A O 1
ATOM 3564 N N . TYR A 1 435 ? -31.938 2.07 -1.091 1 83.31 435 TYR A N 1
ATOM 3565 C CA . TYR A 1 435 ? -32.062 1.712 0.317 1 83.31 435 TYR A CA 1
ATOM 3566 C C . TYR A 1 435 ? -31.594 2.854 1.215 1 83.31 435 TYR A C 1
ATOM 3568 O O . TYR A 1 435 ? -30.406 3.178 1.254 1 83.31 435 TYR A O 1
ATOM 3576 N N . HIS A 1 436 ? -32.531 3.375 1.892 1 88.12 436 HIS A N 1
ATOM 3577 C CA . HIS A 1 436 ? -32.25 4.551 2.705 1 88.12 436 HIS A CA 1
ATOM 3578 C C . HIS A 1 436 ? -31.812 4.16 4.109 1 88.12 436 HIS A C 1
ATOM 3580 O O . HIS A 1 436 ? -32.344 3.209 4.691 1 88.12 436 HIS A O 1
ATOM 3586 N N . ALA A 1 437 ? -30.844 4.883 4.543 1 89 437 ALA A N 1
ATOM 3587 C CA . ALA A 1 437 ? -30.375 4.734 5.918 1 89 437 ALA A CA 1
ATOM 3588 C C . ALA A 1 437 ? -30.797 5.918 6.777 1 89 437 ALA A C 1
ATOM 3590 O O . ALA A 1 437 ? -30.656 7.074 6.371 1 89 437 ALA A O 1
ATOM 3591 N N . GLN A 1 438 ? -31.406 5.621 7.898 1 91.19 438 GLN A N 1
ATOM 3592 C CA . GLN A 1 438 ? -31.734 6.637 8.891 1 91.19 438 GLN A CA 1
ATOM 3593 C C . GLN A 1 438 ? -30.641 6.754 9.945 1 91.19 438 GLN A C 1
ATOM 3595 O O . GLN A 1 438 ? -30.312 5.777 10.625 1 91.19 438 GLN A O 1
ATOM 3600 N N . PRO A 1 439 ? -30.062 7.992 10.023 1 93.75 439 PRO A N 1
ATOM 3601 C CA . PRO A 1 439 ? -28.984 8.141 10.992 1 93.75 439 PRO A CA 1
ATOM 3602 C C . PRO A 1 439 ? -29.484 8.289 12.422 1 93.75 439 PRO A C 1
ATOM 3604 O O . PRO A 1 439 ? -30.484 8.977 12.656 1 93.75 439 PRO A O 1
ATOM 3607 N N . LYS A 1 440 ? -28.844 7.582 13.281 1 92.56 440 LYS A N 1
ATOM 3608 C CA . LYS A 1 440 ? -29.031 7.684 14.727 1 92.56 440 LYS A CA 1
ATOM 3609 C C . LYS A 1 440 ? -27.703 7.945 15.43 1 92.56 440 LYS A C 1
ATOM 3611 O O . LYS A 1 440 ? -26.734 7.188 15.258 1 92.56 440 LYS A O 1
ATOM 3616 N N . LEU A 1 441 ? -27.703 9.047 16.25 1 94.06 441 LEU A N 1
ATOM 3617 C CA . LEU A 1 441 ? -26.469 9.406 16.953 1 94.06 441 LEU A CA 1
ATOM 3618 C C . LEU A 1 441 ? -26.453 8.812 18.359 1 94.06 441 LEU A C 1
ATOM 3620 O O . LEU A 1 441 ? -27.484 8.797 19.047 1 94.06 441 LEU A O 1
ATOM 3624 N N . VAL A 1 442 ? -25.312 8.273 18.656 1 93.62 442 VAL A N 1
ATOM 3625 C CA . VAL A 1 442 ? -25.094 7.746 20 1 93.62 442 VAL A CA 1
ATOM 3626 C C . VAL A 1 442 ? -23.875 8.43 20.625 1 93.62 442 VAL A C 1
ATOM 3628 O O . VAL A 1 442 ? -22.781 8.391 20.062 1 93.62 442 VAL A O 1
ATOM 3631 N N . LEU A 1 443 ? -24.094 9.07 21.797 1 95.25 443 LEU A N 1
ATOM 3632 C CA . LEU A 1 443 ? -23 9.68 22.547 1 95.25 443 LEU A CA 1
ATOM 3633 C C . LEU A 1 443 ? -22.562 8.758 23.688 1 95.25 443 LEU A C 1
ATOM 3635 O O . LEU A 1 443 ? -23.344 8.461 24.594 1 95.25 443 LEU A O 1
ATOM 3639 N N . CYS A 1 444 ? -21.344 8.312 23.562 1 95.75 444 CYS A N 1
ATOM 3640 C CA . CYS A 1 444 ? -20.781 7.488 24.625 1 95.75 444 CYS A CA 1
ATOM 3641 C C . CYS A 1 444 ? -20.125 8.352 25.703 1 95.75 444 CYS A C 1
ATOM 3643 O O . CYS A 1 444 ? -19.219 9.141 25.406 1 95.75 444 CYS A O 1
ATOM 3645 N N . ARG A 1 445 ? -20.516 8.133 26.969 1 94.88 445 ARG A N 1
ATOM 3646 C CA . ARG A 1 445 ? -20.062 8.977 28.062 1 94.88 445 ARG A CA 1
ATOM 3647 C C . ARG A 1 445 ? -18.922 8.32 28.828 1 94.88 445 ARG A C 1
ATOM 3649 O O . ARG A 1 445 ? -18.734 7.102 28.75 1 94.88 445 ARG A O 1
ATOM 3656 N N . GLY A 1 446 ? -18.188 9.148 29.562 1 92.81 446 GLY A N 1
ATOM 3657 C CA . GLY A 1 446 ? -17.047 8.68 30.328 1 92.81 446 GLY A CA 1
ATOM 3658 C C . GLY A 1 446 ? -17.438 7.746 31.453 1 92.81 446 GLY A C 1
ATOM 3659 O O . GLY A 1 446 ? -16.625 6.93 31.906 1 92.81 446 GLY A O 1
ATOM 3660 N N . ASP A 1 447 ? -18.656 7.805 31.875 1 90.81 447 ASP A N 1
ATOM 3661 C CA . ASP A 1 447 ? -19.125 6.945 32.969 1 90.81 447 ASP A CA 1
ATOM 3662 C C . ASP A 1 447 ? -19.609 5.598 32.438 1 90.81 447 ASP A C 1
ATOM 3664 O O . ASP A 1 447 ? -20.078 4.75 33.188 1 90.81 447 ASP A O 1
ATOM 3668 N N . GLY A 1 448 ? -19.484 5.441 31.156 1 90.19 448 GLY A N 1
ATOM 3669 C CA . GLY A 1 448 ? -19.859 4.168 30.562 1 90.19 448 GLY A CA 1
ATOM 3670 C C . GLY A 1 448 ? -21.266 4.164 29.984 1 90.19 448 GLY A C 1
ATOM 3671 O O . GLY A 1 448 ? -21.609 3.275 29.203 1 90.19 448 GLY A O 1
ATOM 3672 N N . ASP A 1 449 ? -22 5.188 30.297 1 91.88 449 ASP A N 1
ATOM 3673 C CA . ASP A 1 449 ? -23.375 5.266 29.781 1 91.88 449 ASP A CA 1
ATOM 3674 C C . ASP A 1 449 ? -23.406 5.738 28.328 1 91.88 449 ASP A C 1
ATOM 3676 O O . ASP A 1 449 ? -22.453 6.375 27.875 1 91.88 449 ASP A O 1
ATOM 3680 N N . LYS A 1 450 ? -24.469 5.348 27.656 1 93.25 450 LYS A N 1
ATOM 3681 C CA . LYS A 1 450 ? -24.719 5.77 26.281 1 93.25 450 LYS A CA 1
ATOM 3682 C C . LYS A 1 450 ? -26 6.594 26.172 1 93.25 450 LYS A C 1
ATOM 3684 O O . LYS A 1 450 ? -27.016 6.238 26.766 1 93.25 450 LYS A O 1
ATOM 3689 N N . MET A 1 451 ? -25.875 7.715 25.641 1 91.62 451 MET A N 1
ATOM 3690 C CA . MET A 1 451 ? -27.016 8.562 25.344 1 91.62 451 MET A CA 1
ATOM 3691 C C . MET A 1 451 ? -27.438 8.422 23.875 1 91.62 451 MET A C 1
ATOM 3693 O O . MET A 1 451 ? -26.734 8.891 22.984 1 91.62 451 MET A O 1
ATOM 3697 N N . VAL A 1 452 ? -28.5 7.82 23.641 1 91.56 452 VAL A N 1
ATOM 3698 C CA . VAL A 1 452 ? -29.047 7.668 22.297 1 91.56 452 VAL A CA 1
ATOM 3699 C C . VAL A 1 452 ? -29.953 8.852 21.969 1 91.56 452 VAL A C 1
ATOM 3701 O O . VAL A 1 452 ? -30.906 9.141 22.719 1 91.56 452 VAL A O 1
ATOM 3704 N N . LEU A 1 453 ? -29.672 9.5 20.906 1 91.31 453 LEU A N 1
ATOM 3705 C CA . LEU A 1 453 ? -30.469 10.664 20.516 1 91.31 453 LEU A CA 1
ATOM 3706 C C . LEU A 1 453 ? -31.578 10.258 19.578 1 91.31 453 LEU A C 1
ATOM 3708 O O . LEU A 1 453 ? -31.359 10.125 18.359 1 91.31 453 LEU A O 1
ATOM 3712 N N . ASP A 1 454 ? -32.688 10.172 20.094 1 86.62 454 ASP A N 1
ATOM 3713 C CA . ASP A 1 454 ? -33.812 9.633 19.328 1 86.62 454 ASP A CA 1
ATOM 3714 C C . ASP A 1 454 ? -34.812 10.734 18.984 1 86.62 454 ASP A C 1
ATOM 3716 O O . ASP A 1 454 ? -35.719 10.523 18.172 1 86.62 454 ASP A O 1
ATOM 3720 N N . SER A 1 455 ? -34.75 11.836 19.625 1 87.38 455 SER A N 1
ATOM 3721 C CA . SER A 1 455 ? -35.656 12.953 19.344 1 87.38 455 SER A CA 1
ATOM 3722 C C . SER A 1 455 ? -34.969 14.016 18.5 1 87.38 455 SER A C 1
ATOM 3724 O O . SER A 1 455 ? -33.969 14.617 18.922 1 87.38 455 SER A O 1
ATOM 3726 N N . TYR A 1 456 ? -35.469 14.172 17.344 1 91.94 456 TYR A N 1
ATOM 3727 C CA . TYR A 1 456 ? -34.844 15.141 16.438 1 91.94 456 TYR A CA 1
ATOM 3728 C C . TYR A 1 456 ? -35.875 15.719 15.477 1 91.94 456 TYR A C 1
ATOM 3730 O O . TYR A 1 456 ? -36.969 15.141 15.297 1 91.94 456 TYR A O 1
ATOM 3738 N N . ASP A 1 457 ? -35.625 16.891 14.977 1 92.25 457 ASP A N 1
ATOM 3739 C CA . ASP A 1 457 ? -36.312 17.5 13.844 1 92.25 457 ASP A CA 1
ATOM 3740 C C . ASP A 1 457 ? -35.531 17.312 12.547 1 92.25 457 ASP A C 1
ATOM 3742 O O . ASP A 1 457 ? -34.281 17.312 12.57 1 92.25 457 ASP A O 1
ATOM 3746 N N . THR A 1 458 ? -36.219 17 11.492 1 92.38 458 THR A N 1
ATOM 3747 C CA . THR A 1 458 ? -35.562 16.875 10.195 1 92.38 458 THR A CA 1
ATOM 3748 C C . THR A 1 458 ? -35.969 18.016 9.273 1 92.38 458 THR A C 1
ATOM 3750 O O . THR A 1 458 ? -37.156 18.297 9.125 1 92.38 458 THR A O 1
ATOM 3753 N N . ILE A 1 459 ? -35.031 18.672 8.727 1 92.19 459 ILE A N 1
ATOM 3754 C CA . ILE A 1 459 ? -35.25 19.766 7.773 1 92.19 459 ILE A CA 1
ATOM 3755 C C . ILE A 1 459 ? -34.688 19.359 6.406 1 92.19 459 ILE A C 1
ATOM 3757 O O . ILE A 1 459 ? -33.531 19.031 6.277 1 92.19 459 ILE A O 1
ATOM 3761 N N . SER A 1 460 ? -35.562 19.344 5.41 1 90.75 460 SER A N 1
ATOM 3762 C CA . SER A 1 460 ? -35.094 19.094 4.047 1 90.75 460 SER A CA 1
ATOM 3763 C C . SER A 1 460 ? -34.531 20.359 3.418 1 90.75 460 SER A C 1
ATOM 3765 O O . SER A 1 460 ? -35.156 21.422 3.494 1 90.75 460 SER A O 1
ATOM 3767 N N . VAL A 1 461 ? -33.438 20.234 2.947 1 89.25 461 VAL A N 1
ATOM 3768 C CA . VAL A 1 461 ? -32.781 21.359 2.295 1 89.25 461 VAL A CA 1
ATOM 3769 C C . VAL A 1 461 ? -32.5 21.031 0.831 1 89.25 461 VAL A C 1
ATOM 3771 O O . VAL A 1 461 ? -33 20.031 0.308 1 89.25 461 VAL A O 1
ATOM 3774 N N . GLN A 1 462 ? -31.781 21.828 0.139 1 88.38 462 GLN A N 1
ATOM 3775 C CA . GLN A 1 462 ? -31.641 21.703 -1.309 1 88.38 462 GLN A CA 1
ATOM 3776 C C . GLN A 1 462 ? -30.812 20.484 -1.68 1 88.38 462 GLN A C 1
ATOM 3778 O O . GLN A 1 462 ? -30 20.016 -0.879 1 88.38 462 GLN A O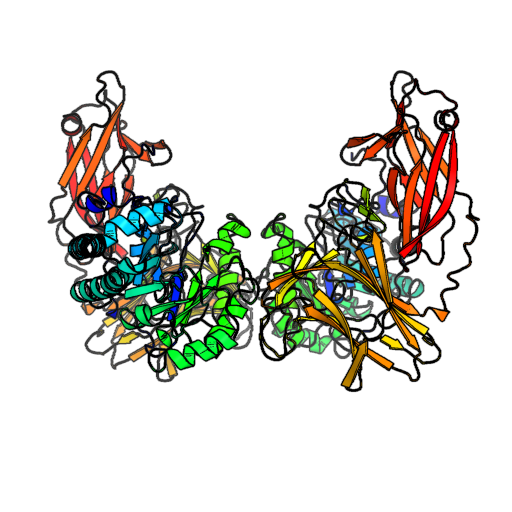 1
ATOM 3783 N N . ASN A 1 463 ? -31.062 19.906 -2.904 1 93.44 463 ASN A N 1
ATOM 3784 C CA . ASN A 1 463 ? -30.281 18.859 -3.543 1 93.44 463 ASN A CA 1
ATOM 3785 C C . ASN A 1 463 ? -30.297 17.578 -2.713 1 93.44 463 ASN A C 1
ATOM 3787 O O . ASN A 1 463 ? -29.266 16.922 -2.566 1 93.44 463 ASN A O 1
ATOM 3791 N N . ARG A 1 464 ? -31.375 17.25 -2.039 1 93.88 464 ARG A N 1
ATOM 3792 C CA . ARG A 1 464 ? -31.688 16 -1.352 1 93.88 464 ARG A CA 1
ATOM 3793 C C . ARG A 1 464 ? -30.938 15.898 -0.03 1 93.88 464 ARG A C 1
ATOM 3795 O O . ARG A 1 464 ? -30.891 14.828 0.583 1 93.88 464 ARG A O 1
ATOM 3802 N N . TRP A 1 465 ? -30.312 17 0.381 1 96.56 465 TRP A N 1
ATOM 3803 C CA . TRP A 1 465 ? -29.703 17.016 1.707 1 96.56 465 TRP A CA 1
ATOM 3804 C C . TRP A 1 465 ? -30.75 17.203 2.791 1 96.56 465 TRP A C 1
ATOM 3806 O O . TRP A 1 465 ? -31.766 17.875 2.574 1 96.56 465 TRP A O 1
ATOM 3816 N N . GLN A 1 466 ? -30.5 16.578 3.902 1 96.5 466 GLN A N 1
ATOM 3817 C CA . GLN A 1 466 ? -31.359 16.656 5.086 1 96.5 466 GLN A CA 1
ATOM 3818 C C . GLN A 1 466 ? -30.547 17.062 6.316 1 96.5 466 GLN A C 1
ATOM 3820 O O . GLN A 1 466 ? -29.375 16.688 6.449 1 96.5 466 GLN A O 1
ATOM 3825 N N . ILE A 1 467 ? -31.172 17.891 7.168 1 95.81 467 ILE A N 1
ATOM 3826 C CA . ILE A 1 467 ? -30.562 18.281 8.438 1 95.81 467 ILE A CA 1
ATOM 3827 C C . ILE A 1 467 ? -31.359 17.688 9.594 1 95.81 467 ILE A C 1
ATOM 3829 O O . ILE A 1 467 ? -32.562 17.953 9.727 1 95.81 467 ILE A O 1
ATOM 3833 N N . GLN A 1 468 ? -30.688 16.828 10.258 1 96.12 468 GLN A N 1
ATOM 3834 C CA . GLN A 1 468 ? -31.25 16.312 11.508 1 96.12 468 GLN A CA 1
ATOM 3835 C C . GLN A 1 468 ? -30.75 17.141 12.695 1 96.12 468 GLN A C 1
ATOM 3837 O O . GLN A 1 468 ? -29.547 17.25 12.922 1 96.12 468 GLN A O 1
ATOM 3842 N N . GLU A 1 469 ? -31.672 17.75 13.414 1 94.44 469 GLU A N 1
ATOM 3843 C CA . GLU A 1 469 ? -31.328 18.609 14.531 1 94.44 469 GLU A CA 1
ATOM 3844 C C . GLU A 1 469 ? -31.797 18.016 15.859 1 94.44 469 GLU A C 1
ATOM 3846 O O . GLU A 1 469 ? -33 17.766 16.047 1 94.44 469 GLU A O 1
ATOM 3851 N N . HIS A 1 470 ? -30.859 17.781 16.719 1 93.94 470 HIS A N 1
ATOM 3852 C CA . HIS A 1 470 ? -31.125 17.328 18.078 1 93.94 470 HIS A CA 1
ATOM 3853 C C . HIS A 1 470 ? -30.938 18.469 19.078 1 93.94 470 HIS A C 1
ATOM 3855 O O . HIS A 1 470 ? -29.922 19.156 19.062 1 93.94 470 HIS A O 1
ATOM 3861 N N . ARG A 1 471 ? -31.953 18.625 19.906 1 89.81 471 ARG A N 1
ATOM 3862 C CA . ARG A 1 471 ? -31.875 19.594 21 1 89.81 471 ARG A CA 1
ATOM 3863 C C . ARG A 1 471 ? -32.031 18.906 22.344 1 89.81 471 ARG A C 1
ATOM 3865 O O . ARG A 1 471 ? -33 18.203 22.594 1 89.81 471 ARG A O 1
ATOM 3872 N N . HIS A 1 472 ? -31.031 19.141 23.078 1 87.38 472 HIS A N 1
ATOM 3873 C CA . HIS A 1 472 ? -31.047 18.484 24.375 1 87.38 472 HIS A CA 1
ATOM 3874 C C . HIS A 1 472 ? -30.688 19.469 25.5 1 87.38 472 HIS A C 1
ATOM 3876 O O . HIS A 1 472 ? -29.656 20.141 25.438 1 87.38 472 HIS A O 1
ATOM 3882 N N . LYS A 1 473 ? -31.531 19.5 26.422 1 84.56 473 LYS A N 1
ATOM 3883 C CA . LYS A 1 473 ? -31.219 20.266 27.625 1 84.56 473 LYS A CA 1
ATOM 3884 C C . LYS A 1 473 ? -30.422 19.422 28.609 1 84.56 473 LYS A C 1
ATOM 3886 O O . LYS A 1 473 ? -30.875 18.344 29.031 1 84.56 473 LYS A O 1
ATOM 3891 N N . LEU A 1 474 ? -29.266 19.875 28.906 1 86 474 LEU A N 1
ATOM 3892 C CA . LEU A 1 474 ? -28.438 19.109 29.844 1 86 474 LEU A CA 1
ATOM 3893 C C . LEU A 1 474 ? -28.906 19.312 31.281 1 86 474 LEU A C 1
ATOM 3895 O O . LEU A 1 474 ? -29 20.438 31.75 1 86 474 LEU A O 1
ATOM 3899 N N . ASN A 1 475 ? -29.25 18.188 31.906 1 84.31 475 ASN A N 1
ATOM 3900 C CA . ASN A 1 475 ? -29.672 18.234 33.312 1 84.31 475 ASN A CA 1
ATOM 3901 C C . ASN A 1 475 ? -28.516 17.938 34.25 1 84.31 475 ASN A C 1
ATOM 3903 O O . ASN A 1 475 ? -28.656 18.094 35.469 1 84.31 475 ASN A O 1
ATOM 3907 N N . GLN A 1 476 ? -27.453 17.516 33.656 1 87.62 476 GLN A N 1
ATOM 3908 C CA . GLN A 1 476 ? -26.234 17.25 34.438 1 87.62 476 GLN A CA 1
ATOM 3909 C C . GLN A 1 476 ? -25 17.422 33.562 1 87.62 476 GLN A C 1
ATOM 3911 O O . GLN A 1 476 ? -25.109 17.562 32.344 1 87.62 476 GLN A O 1
ATOM 3916 N N . ASP A 1 477 ? -23.875 17.547 34.312 1 91.31 477 ASP A N 1
ATOM 3917 C CA . ASP A 1 477 ? -22.609 17.578 33.594 1 91.31 477 ASP A CA 1
ATOM 3918 C C . ASP A 1 477 ? -22.359 16.234 32.875 1 91.31 477 ASP A C 1
ATOM 3920 O O . ASP A 1 477 ? -22.656 15.18 33.406 1 91.31 477 ASP A O 1
ATOM 3924 N N . ILE A 1 478 ? -21.922 16.328 31.688 1 91.75 478 ILE A N 1
ATOM 3925 C CA . ILE A 1 478 ? -21.625 15.102 30.969 1 91.75 478 ILE A CA 1
ATOM 3926 C C . ILE A 1 478 ? -20.234 15.195 30.312 1 91.75 478 ILE A C 1
ATOM 3928 O O . ILE A 1 478 ? -19.75 16.297 30.047 1 91.75 478 ILE A O 1
ATOM 3932 N N . HIS A 1 479 ? -19.656 14.047 30.219 1 95.56 479 HIS A N 1
ATOM 3933 C CA . HIS A 1 479 ? -18.375 13.883 29.547 1 95.56 479 HIS A CA 1
ATOM 3934 C C . HIS A 1 479 ? -18.484 12.953 28.359 1 95.56 479 HIS A C 1
ATOM 3936 O O . HIS A 1 479 ? -18.609 11.734 28.516 1 95.56 479 HIS A O 1
ATOM 3942 N N . ILE A 1 480 ? -18.5 13.555 27.156 1 95.5 480 ILE A N 1
ATOM 3943 C CA . ILE A 1 480 ? -18.641 12.758 25.938 1 95.5 480 ILE A CA 1
ATOM 3944 C C . ILE A 1 480 ? -17.266 12.25 25.5 1 95.5 480 ILE A C 1
ATOM 3946 O O . ILE A 1 480 ? -16.375 13.047 25.188 1 95.5 480 ILE A O 1
ATOM 3950 N N . LYS A 1 481 ? -17.125 10.945 25.328 1 96.69 481 LYS A N 1
ATOM 3951 C CA . LYS A 1 481 ? -15.828 10.352 24.984 1 96.69 481 LYS A CA 1
ATOM 3952 C C . LYS A 1 481 ? -15.82 9.812 23.562 1 96.69 481 LYS A C 1
ATOM 3954 O O . LYS A 1 481 ? -14.766 9.688 22.938 1 96.69 481 LYS A O 1
ATOM 3959 N N . GLU A 1 482 ? -16.953 9.484 23.109 1 94.81 482 GLU A N 1
ATOM 3960 C CA . GLU A 1 482 ? -17.062 8.938 21.766 1 94.81 482 GLU A CA 1
ATOM 3961 C C . GLU A 1 482 ? -18.406 9.273 21.125 1 94.81 482 GLU A C 1
ATOM 3963 O O . GLU A 1 482 ? -19.422 9.359 21.828 1 94.81 482 GLU A O 1
ATOM 3968 N N . ILE A 1 483 ? -18.406 9.531 19.891 1 94.69 483 ILE A N 1
ATOM 3969 C CA . ILE A 1 483 ? -19.609 9.773 19.109 1 94.69 483 ILE A CA 1
ATOM 3970 C C . ILE A 1 483 ? -19.75 8.695 18.031 1 94.69 483 ILE A C 1
ATOM 3972 O O . ILE A 1 483 ? -18.844 8.5 17.219 1 94.69 483 ILE A O 1
ATOM 3976 N N . GLN A 1 484 ? -20.859 8.039 18.031 1 91.19 484 GLN A N 1
ATOM 3977 C CA . GLN A 1 484 ? -21.141 6.977 17.062 1 91.19 484 GLN A CA 1
ATOM 3978 C C . GLN A 1 484 ? -22.312 7.34 16.156 1 91.19 484 GLN A C 1
ATOM 3980 O O . GLN A 1 484 ? -23.234 8.047 16.578 1 91.19 484 GLN A O 1
ATOM 3985 N N . LEU A 1 485 ? -22.219 6.906 14.93 1 90.62 485 LEU A N 1
ATOM 3986 C CA . LEU A 1 485 ? -23.297 7.02 13.961 1 90.62 485 LEU A CA 1
ATOM 3987 C C . LEU A 1 485 ? -23.875 5.648 13.633 1 90.62 485 LEU A C 1
ATOM 3989 O O . LEU A 1 485 ? -23.172 4.781 13.117 1 90.62 485 LEU A O 1
ATOM 3993 N N . HIS A 1 486 ? -25.078 5.469 13.977 1 88.19 486 HIS A N 1
ATOM 3994 C CA . HIS A 1 486 ? -25.797 4.254 13.633 1 88.19 486 HIS A CA 1
ATOM 3995 C C . HIS A 1 486 ? -26.719 4.48 12.438 1 88.19 486 HIS A C 1
ATOM 3997 O O . HIS A 1 486 ? -27.531 5.414 12.438 1 88.19 486 HIS A O 1
ATOM 4003 N N . LEU A 1 487 ? -26.547 3.674 11.43 1 87.19 487 LEU A N 1
ATOM 4004 C CA . LEU A 1 487 ? -27.406 3.742 10.258 1 87.19 487 LEU A CA 1
ATOM 4005 C C . LEU A 1 487 ? -28.406 2.598 10.258 1 87.19 487 LEU A C 1
ATOM 4007 O O . LEU A 1 487 ? -28.031 1.426 10.258 1 87.19 487 LEU A O 1
ATOM 4011 N N . GLN A 1 488 ? -29.625 3.031 10.266 1 85.75 488 GLN A N 1
ATOM 4012 C CA . GLN A 1 488 ? -30.719 2.059 10.312 1 85.75 488 GLN A CA 1
ATOM 4013 C C . GLN A 1 488 ? -31.469 2.002 8.984 1 85.75 488 GLN A C 1
ATOM 4015 O O . GLN A 1 488 ? -31.719 3.037 8.359 1 85.75 488 GLN A O 1
ATOM 4020 N N . SER A 1 489 ? -31.766 0.754 8.57 1 84.12 489 SER A N 1
ATOM 4021 C CA . SER A 1 489 ? -32.5 0.598 7.328 1 84.12 489 SER A CA 1
ATOM 4022 C C . SER A 1 489 ? -33.969 1.077 7.484 1 84.12 489 SER A C 1
ATOM 4024 O O . SER A 1 489 ? -34.594 0.838 8.516 1 84.12 489 SER A O 1
ATOM 4026 N N . THR A 1 490 ? -34.438 1.801 6.523 1 82 490 THR A N 1
ATOM 4027 C CA . THR A 1 490 ? -35.844 2.182 6.484 1 82 490 THR A CA 1
ATOM 4028 C C . THR A 1 490 ? -36.656 1.262 5.555 1 82 490 THR A C 1
ATOM 4030 O O . THR A 1 490 ? -37.875 1.374 5.445 1 82 490 THR A O 1
ATOM 4033 N N . ASN A 1 491 ? -35.875 0.384 4.91 1 77.88 491 ASN A N 1
ATOM 4034 C CA . ASN A 1 491 ? -36.469 -0.543 3.957 1 77.88 491 ASN A CA 1
ATOM 4035 C C . ASN A 1 491 ? -36.531 -1.961 4.516 1 77.88 491 ASN A C 1
ATOM 4037 O O . ASN A 1 491 ? -35.812 -2.295 5.457 1 77.88 491 ASN A O 1
ATOM 4041 N N . ASN A 1 492 ? -37.562 -2.639 3.953 1 73.88 492 ASN A N 1
ATOM 4042 C CA . ASN A 1 492 ? -37.625 -4.055 4.293 1 73.88 492 ASN A CA 1
ATOM 4043 C C . ASN A 1 492 ? -36.688 -4.887 3.408 1 73.88 492 ASN A C 1
ATOM 4045 O O . ASN A 1 492 ? -36.562 -4.605 2.219 1 73.88 492 ASN A O 1
ATOM 4049 N N . GLY A 1 493 ? -36.062 -5.75 4.012 1 72.56 493 GLY A N 1
ATOM 4050 C CA . GLY A 1 493 ? -35.281 -6.699 3.252 1 72.56 493 GLY A CA 1
ATOM 4051 C C . GLY A 1 493 ? -33.812 -6.34 3.201 1 72.56 493 GLY A C 1
ATOM 4052 O O . GLY A 1 493 ? -33.375 -5.324 3.768 1 72.56 493 GLY A O 1
ATOM 4053 N N . ARG A 1 494 ? -33 -7.16 2.635 1 76.12 494 ARG A N 1
ATOM 4054 C CA . ARG A 1 494 ? -31.562 -6.977 2.445 1 76.12 494 ARG A CA 1
ATOM 4055 C C . ARG A 1 494 ? -31.281 -6.008 1.301 1 76.12 494 ARG A C 1
ATOM 4057 O O . ARG A 1 494 ? -31.938 -6.062 0.258 1 76.12 494 ARG A O 1
ATOM 4064 N N . GLY A 1 495 ? -30.5 -5 1.558 1 74.88 495 GLY A N 1
ATOM 4065 C CA . GLY A 1 495 ? -30.141 -4.055 0.512 1 74.88 495 GLY A CA 1
ATOM 4066 C C . GLY A 1 495 ? -28.906 -3.238 0.836 1 74.88 495 GLY A C 1
ATOM 4067 O O . GLY A 1 495 ? -28.531 -3.1 2.004 1 74.88 495 GLY A O 1
ATOM 4068 N N . ARG A 1 496 ? -28.281 -2.734 -0.224 1 77.62 496 ARG A N 1
ATOM 4069 C CA . ARG A 1 496 ? -27.094 -1.917 -0.083 1 77.62 496 ARG A CA 1
ATOM 4070 C C . ARG A 1 496 ? -27.438 -0.438 0.028 1 77.62 496 ARG A C 1
ATOM 4072 O O . ARG A 1 496 ? -28.328 0.048 -0.678 1 77.62 496 ARG A O 1
ATOM 4079 N N . PHE A 1 497 ? -26.828 0.206 0.961 1 85.19 497 PHE A N 1
ATOM 4080 C CA . PHE A 1 497 ? -27.078 1.633 1.111 1 85.19 497 PHE A CA 1
ATOM 4081 C C . PHE A 1 497 ? -25.844 2.449 0.785 1 85.19 497 PHE A C 1
ATOM 4083 O O . PHE A 1 497 ? -24.719 1.94 0.868 1 85.19 497 PHE A O 1
ATOM 4090 N N . GLN A 1 498 ? -26 3.646 0.285 1 88.44 498 GLN A N 1
ATOM 4091 C CA . GLN A 1 498 ? -25.016 4.707 0.141 1 88.44 498 GLN A CA 1
ATOM 4092 C C . GLN A 1 498 ? -25.453 5.977 0.867 1 88.44 498 GLN A C 1
ATOM 4094 O O . GLN A 1 498 ? -26.547 6.504 0.603 1 88.44 498 GLN A O 1
ATOM 4099 N N . PHE A 1 499 ? -24.672 6.324 1.797 1 92.56 499 PHE A N 1
ATOM 4100 C CA . PHE A 1 499 ? -25.016 7.398 2.721 1 92.56 499 PHE A CA 1
ATOM 4101 C C . PHE A 1 499 ? -23.891 8.445 2.76 1 92.56 499 PHE A C 1
ATOM 4103 O O . PHE A 1 499 ? -22.719 8.094 2.83 1 92.56 499 PHE A O 1
ATOM 4110 N N . LEU A 1 500 ? -24.25 9.758 2.576 1 95.69 500 LEU A N 1
ATOM 4111 C CA . LEU A 1 500 ? -23.297 10.852 2.652 1 95.69 500 LEU A CA 1
ATOM 4112 C C . LEU A 1 500 ? -23.516 11.688 3.908 1 95.69 500 LEU A C 1
ATOM 4114 O O . LEU A 1 500 ? -24.656 11.953 4.289 1 95.69 500 LEU A O 1
ATOM 4118 N N . LEU A 1 501 ? -22.516 11.984 4.629 1 96.25 501 LEU A N 1
ATOM 4119 C CA . LEU A 1 501 ? -22.516 12.938 5.734 1 96.25 501 LEU A CA 1
ATOM 4120 C C . LEU A 1 501 ? -21.734 14.195 5.375 1 96.25 501 LEU A C 1
ATOM 4122 O O . LEU A 1 501 ? -20.516 14.156 5.258 1 96.25 501 LEU A O 1
ATOM 4126 N N . GLY A 1 502 ? -22.453 15.281 5.27 1 96.5 502 GLY A N 1
ATOM 4127 C CA . GLY A 1 502 ? -21.844 16.484 4.734 1 96.5 502 GLY A CA 1
ATOM 4128 C C . GLY A 1 502 ? -21.344 17.438 5.809 1 96.5 502 GLY A C 1
ATOM 4129 O O . GLY A 1 502 ? -20.438 18.234 5.566 1 96.5 502 GLY A O 1
ATOM 4130 N N . GLU A 1 503 ? -21.953 17.406 6.949 1 95 503 GLU A N 1
ATOM 4131 C CA . GLU A 1 503 ? -21.578 18.312 8.039 1 95 503 GLU A CA 1
ATOM 4132 C C . GLU A 1 503 ? -22.031 17.75 9.391 1 95 503 GLU A C 1
ATOM 4134 O O . GLU A 1 503 ? -23.062 17.062 9.469 1 95 503 GLU A O 1
ATOM 4139 N N . PHE A 1 504 ? -21.25 17.938 10.336 1 95.25 504 PHE A N 1
ATOM 4140 C CA . PHE A 1 504 ? -21.531 17.547 11.711 1 95.25 504 PHE A CA 1
ATOM 4141 C C . PHE A 1 504 ? -21.203 18.688 12.672 1 95.25 504 PHE A C 1
ATOM 4143 O O . PHE A 1 504 ? -20.109 19.234 12.625 1 95.25 504 PHE A O 1
ATOM 4150 N N . LYS A 1 505 ? -22.219 19.062 13.562 1 92.75 505 LYS A N 1
ATOM 4151 C CA . LYS A 1 505 ? -22.031 20.156 14.492 1 92.75 505 LYS A CA 1
ATOM 4152 C C . LYS A 1 505 ? -22.562 19.812 15.883 1 92.75 505 LYS A C 1
ATOM 4154 O O . LYS A 1 505 ? -23.609 19.188 16.016 1 92.75 505 LYS A O 1
ATOM 4159 N N . ILE A 1 506 ? -21.797 20.047 16.844 1 92.62 506 ILE A N 1
ATOM 4160 C CA . ILE A 1 506 ? -22.234 20.109 18.219 1 92.62 506 ILE A CA 1
ATOM 4161 C C . ILE A 1 506 ? -22 21.516 18.781 1 92.62 506 ILE A C 1
ATOM 4163 O O . ILE A 1 506 ? -20.859 21.953 18.875 1 92.62 506 ILE A O 1
ATOM 4167 N N . ILE A 1 507 ? -23.062 22.203 19.125 1 88.75 507 ILE A N 1
ATOM 4168 C CA . ILE A 1 507 ? -22.938 23.594 19.531 1 88.75 507 ILE A CA 1
ATOM 4169 C C . ILE A 1 507 ? -23.812 23.859 20.766 1 88.75 507 ILE A C 1
ATOM 4171 O O . ILE A 1 507 ? -24.688 23.047 21.094 1 88.75 507 ILE A O 1
ATOM 4175 N N . ASP A 1 508 ? -23.438 24.844 21.453 1 82.88 508 ASP A N 1
ATOM 4176 C CA . ASP A 1 508 ? -24.312 25.391 22.484 1 82.88 508 ASP A CA 1
ATOM 4177 C C . ASP A 1 508 ? -25.172 26.516 21.938 1 82.88 508 ASP A C 1
ATOM 4179 O O . ASP A 1 508 ? -24.672 27.594 21.625 1 82.88 508 ASP A O 1
ATOM 4183 N N . ALA A 1 509 ? -26.406 26.25 21.688 1 71.62 509 ALA A N 1
ATOM 4184 C CA . ALA A 1 509 ? -27.297 27.219 21.047 1 71.62 509 ALA A CA 1
ATOM 4185 C C . ALA A 1 509 ? -27.594 28.375 21.984 1 71.62 509 ALA A C 1
ATOM 4187 O O . ALA A 1 509 ? -28.172 29.391 21.562 1 71.62 509 ALA A O 1
ATOM 4188 N N . SER A 1 510 ? -27.344 28.203 23.281 1 63.44 510 SER A N 1
ATOM 4189 C CA . SER A 1 510 ? -27.594 29.344 24.156 1 63.44 510 SER A CA 1
ATOM 4190 C C . SER A 1 510 ? -26.75 30.547 23.719 1 63.44 510 SER A C 1
ATOM 4192 O O . SER A 1 510 ? -27.141 31.703 23.969 1 63.44 510 SER A O 1
ATOM 4194 N N . GLU A 1 511 ? -25.672 30.188 23.125 1 55.94 511 GLU A N 1
ATOM 4195 C CA . GLU A 1 511 ? -24.766 31.25 22.688 1 55.94 511 GLU A CA 1
ATOM 4196 C C . GLU A 1 511 ? -25.203 31.812 21.344 1 55.94 511 GLU A C 1
ATOM 4198 O O . GLU A 1 511 ? -24.656 32.812 20.891 1 55.94 511 GLU A O 1
ATOM 4203 N N . ARG A 1 512 ? -26.109 31.141 20.656 1 50.78 512 ARG A N 1
ATOM 4204 C CA . ARG A 1 512 ? -26.578 31.562 19.344 1 50.78 512 ARG A CA 1
ATOM 4205 C C . ARG A 1 512 ? -27.344 32.875 19.422 1 50.78 512 ARG A C 1
ATOM 4207 O O . ARG A 1 512 ? -28.422 32.938 20.031 1 50.78 512 ARG A O 1
ATOM 4214 N N . ASN A 1 513 ? -26.75 33.844 19.703 1 43.75 513 ASN A N 1
ATOM 4215 C CA . ASN A 1 513 ? -27.547 34.938 19.219 1 43.75 513 ASN A CA 1
ATOM 4216 C C . ASN A 1 513 ? -27.906 34.812 17.75 1 43.75 513 ASN A C 1
ATOM 4218 O O . ASN A 1 513 ? -27.172 35.281 16.891 1 43.75 513 ASN A O 1
ATOM 4222 N N . LEU A 1 514 ? -28.453 33.656 17.438 1 41.25 514 LEU A N 1
ATOM 4223 C CA . LEU A 1 514 ? -28.844 33.344 16.078 1 41.25 514 LEU A CA 1
ATOM 4224 C C . LEU A 1 514 ? -29.375 34.562 15.352 1 41.25 514 LEU A C 1
ATOM 4226 O O . LEU A 1 514 ? -29.359 34.625 14.117 1 41.25 514 LEU A O 1
ATOM 4230 N N . ASP A 1 515 ? -30.234 35.281 15.945 1 40.81 515 ASP A N 1
ATOM 4231 C CA . ASP A 1 515 ? -31.109 36.219 15.297 1 40.81 515 ASP A CA 1
ATOM 4232 C C . ASP A 1 515 ? -30.344 37.469 14.82 1 40.81 515 ASP A C 1
ATOM 4234 O O . ASP A 1 515 ? -30.891 38.312 14.117 1 40.81 515 ASP A O 1
ATOM 4238 N N . ALA A 1 516 ? -29.328 37.875 15.406 1 41 516 ALA A N 1
ATOM 4239 C CA . ALA A 1 516 ? -29.062 39.281 15.031 1 41 516 ALA A CA 1
ATOM 4240 C C . ALA A 1 516 ? -28.281 39.344 13.727 1 41 516 ALA A C 1
ATOM 4242 O O . ALA A 1 516 ? -27.109 38.969 13.68 1 41 516 ALA A O 1
ATOM 4243 N N . GLU A 1 517 ? -28.922 39.156 12.781 1 45.75 517 GLU A N 1
ATOM 4244 C CA . GLU A 1 517 ? -28.359 39.656 11.523 1 45.75 517 GLU A CA 1
ATOM 4245 C C . GLU A 1 517 ? -27.641 40.969 11.711 1 45.75 517 GLU A C 1
ATOM 4247 O O . GLU A 1 517 ? -28.266 42 12.047 1 45.75 517 GLU A O 1
ATOM 4252 N N . LYS A 1 518 ? -26.469 40.969 12.164 1 46.38 518 LYS A N 1
ATOM 4253 C CA . LYS A 1 518 ? -25.812 42.281 12.18 1 46.38 518 LYS A CA 1
ATOM 4254 C C . LYS A 1 518 ? -25.672 42.844 10.773 1 46.38 518 LYS A C 1
ATOM 4256 O O . LYS A 1 518 ? -25.344 42.125 9.836 1 46.38 518 LYS A O 1
ATOM 4261 N N . PRO A 1 519 ? -26.25 43.875 10.555 1 49.25 519 PRO A N 1
ATOM 4262 C CA . PRO A 1 519 ? -26.062 44.562 9.258 1 49.25 519 PRO A CA 1
ATOM 4263 C C . PRO A 1 519 ? -24.609 44.562 8.805 1 49.25 519 PRO A C 1
ATOM 4265 O O . PRO A 1 519 ? -23.688 44.531 9.633 1 49.25 519 PRO A O 1
ATOM 4268 N N . PRO A 1 520 ? -24.391 44.281 7.531 1 53.84 520 PRO A N 1
ATOM 4269 C CA . PRO A 1 520 ? -23.047 44.375 6.988 1 53.84 520 PRO A CA 1
ATOM 4270 C C . PRO A 1 520 ? -22.312 45.625 7.48 1 53.84 520 PRO A C 1
ATOM 4272 O O . PRO A 1 520 ? -22.828 46.75 7.328 1 53.84 520 PRO A O 1
ATOM 4275 N N . THR A 1 521 ? -21.891 45.75 8.719 1 49.84 521 THR A N 1
ATOM 4276 C CA . THR A 1 521 ? -21.422 47 9.25 1 49.84 521 THR A CA 1
ATOM 4277 C C . THR A 1 521 ? -20.047 47.375 8.672 1 49.84 521 THR A C 1
ATOM 4279 O O . THR A 1 521 ? -19.562 48.5 8.859 1 49.84 521 THR A O 1
ATOM 4282 N N . THR A 1 522 ? -19.344 46.375 7.996 1 60.09 522 THR A N 1
ATOM 4283 C CA . THR A 1 522 ? -17.953 46.812 7.926 1 60.09 522 THR A CA 1
ATOM 4284 C C . THR A 1 522 ? -17.562 47.125 6.488 1 60.09 522 THR A C 1
ATOM 4286 O O . THR A 1 522 ? -18.172 46.625 5.543 1 60.09 522 THR A O 1
ATOM 4289 N N . GLN A 1 523 ? -16.844 48.125 6.328 1 73.94 523 GLN A N 1
ATOM 4290 C CA . GLN A 1 523 ? -16.328 48.688 5.078 1 73.94 523 GLN A CA 1
ATOM 4291 C C . GLN A 1 523 ? -15.305 47.719 4.453 1 73.94 523 GLN A C 1
ATOM 4293 O O . GLN A 1 523 ? -14.406 47.25 5.141 1 73.94 523 GLN A O 1
ATOM 4298 N N . LEU A 1 524 ? -15.664 47.156 3.246 1 83.88 524 LEU A N 1
ATOM 4299 C CA . LEU A 1 524 ? -14.703 46.469 2.402 1 83.88 524 LEU A CA 1
ATOM 4300 C C . LEU A 1 524 ? -13.781 47.438 1.688 1 83.88 524 LEU A C 1
ATOM 4302 O O . LEU A 1 524 ? -14.25 48.312 0.949 1 83.88 524 LEU A O 1
ATOM 4306 N N . THR A 1 525 ? -12.531 47.344 2.035 1 84.38 525 THR A N 1
ATOM 4307 C CA . THR A 1 525 ? -11.539 48.188 1.359 1 84.38 525 THR A CA 1
ATOM 4308 C C . THR A 1 525 ? -10.992 47.469 0.124 1 84.38 525 THR A C 1
ATOM 4310 O O . THR A 1 525 ? -10.648 46.281 0.183 1 84.38 525 THR A O 1
ATOM 4313 N N . ILE A 1 526 ? -11 48.219 -0.977 1 86.56 526 ILE A N 1
ATOM 4314 C CA . ILE A 1 526 ? -10.477 47.719 -2.234 1 86.56 526 ILE A CA 1
ATOM 4315 C C . ILE A 1 526 ? -9.258 48.531 -2.658 1 86.56 526 ILE A C 1
ATOM 4317 O O . ILE A 1 526 ? -9.359 49.75 -2.881 1 86.56 526 ILE A O 1
ATOM 4321 N N . GLU A 1 527 ? -8.133 47.875 -2.672 1 85.5 527 GLU A N 1
ATOM 4322 C CA . GLU A 1 527 ? -6.926 48.438 -3.256 1 85.5 527 GLU A CA 1
ATOM 4323 C C . GLU A 1 527 ? -6.551 47.75 -4.559 1 85.5 527 GLU A C 1
ATOM 4325 O O . GLU A 1 527 ? -6.781 46.531 -4.715 1 85.5 527 GLU A O 1
ATOM 4330 N N . HIS A 1 528 ? -6.133 48.594 -5.531 1 86.75 528 HIS A N 1
ATOM 4331 C CA . HIS A 1 528 ? -5.82 47.969 -6.824 1 86.75 528 HIS A CA 1
ATOM 4332 C C . HIS A 1 528 ? -4.547 48.594 -7.414 1 86.75 528 HIS A C 1
ATOM 4334 O O . HIS A 1 528 ? -4.16 49.688 -7.062 1 86.75 528 HIS A O 1
ATOM 4340 N N . LYS A 1 529 ? -3.896 47.719 -8.164 1 85.31 529 LYS A N 1
ATOM 4341 C CA . LYS A 1 529 ? -2.689 48.094 -8.891 1 85.31 529 LYS A CA 1
ATOM 4342 C C . LYS A 1 529 ? -2.701 47.562 -10.312 1 85.31 529 LYS A C 1
ATOM 4344 O O . LYS A 1 529 ? -2.9 46.344 -10.516 1 85.31 529 LYS A O 1
ATOM 4349 N N . ALA A 1 530 ? -2.467 48.438 -11.266 1 83.44 530 ALA A N 1
ATOM 4350 C CA . ALA A 1 530 ? -2.395 48 -12.656 1 83.44 530 ALA A CA 1
ATOM 4351 C C . ALA A 1 530 ? -1.098 47.25 -12.93 1 83.44 530 ALA A C 1
ATOM 4353 O O . ALA A 1 530 ? -0.025 47.656 -12.484 1 83.44 530 ALA A O 1
ATOM 4354 N N . LEU A 1 531 ? -1.238 46.094 -13.602 1 83 531 LEU A N 1
ATOM 4355 C CA . LEU A 1 531 ? -0.072 45.25 -13.875 1 83 531 LEU A CA 1
ATOM 4356 C C . LEU A 1 531 ? 0.465 45.5 -15.281 1 83 531 LEU A C 1
ATOM 4358 O O . LEU A 1 531 ? 1.655 45.312 -15.539 1 83 531 LEU A O 1
ATOM 4362 N N . ASN A 1 532 ? -0.389 45.688 -16.297 1 76.94 532 ASN A N 1
ATOM 4363 C CA . ASN A 1 532 ? 0.082 46.031 -17.641 1 76.94 532 ASN A CA 1
ATOM 4364 C C . ASN A 1 532 ? -0.149 47.5 -17.938 1 76.94 532 ASN A C 1
ATOM 4366 O O . ASN A 1 532 ? -1.145 48.094 -17.516 1 76.94 532 ASN A O 1
ATOM 4370 N N . LYS A 1 533 ? 0.927 48.281 -18.391 1 63.62 533 LYS A N 1
ATOM 4371 C CA . LYS A 1 533 ? 0.912 49.719 -18.656 1 63.62 533 LYS A CA 1
ATOM 4372 C C . LYS A 1 533 ? 0.744 50 -20.141 1 63.62 533 LYS A C 1
ATOM 4374 O O . LYS A 1 533 ? 0.659 51.156 -20.562 1 63.62 533 LYS A O 1
ATOM 4379 N N . ASN A 1 534 ? 0.705 48.844 -20.844 1 60.19 534 ASN A N 1
ATOM 4380 C CA . ASN A 1 534 ? 0.672 49.156 -22.266 1 60.19 534 ASN A CA 1
ATOM 4381 C C . ASN A 1 534 ? -0.733 49.562 -22.719 1 60.19 534 ASN A C 1
ATOM 4383 O O . ASN A 1 534 ? -1.668 48.75 -22.594 1 60.19 534 ASN A O 1
ATOM 4387 N N . ALA A 1 535 ? -0.945 50.75 -23.094 1 57.5 535 ALA A N 1
ATOM 4388 C CA . ALA A 1 535 ? -2.182 51.375 -23.547 1 57.5 535 ALA A CA 1
ATOM 4389 C C . ALA A 1 535 ? -2.789 50.594 -24.719 1 57.5 535 ALA A C 1
ATOM 4391 O O . ALA A 1 535 ? -4 50.656 -24.938 1 57.5 535 ALA A O 1
ATOM 4392 N N . ASN A 1 536 ? -2.01 49.688 -25.406 1 59.88 536 ASN A N 1
ATOM 4393 C CA . ASN A 1 536 ? -2.494 49.031 -26.609 1 59.88 536 ASN A CA 1
ATOM 4394 C C . ASN A 1 536 ? -3.113 47.688 -26.297 1 59.88 536 ASN A C 1
ATOM 4396 O O . ASN A 1 536 ? -3.668 47.031 -27.188 1 59.88 536 ASN A O 1
ATOM 4400 N N . ASP A 1 537 ? -3.166 47.281 -25.062 1 67.44 537 ASP A N 1
ATOM 4401 C CA . ASP A 1 537 ? -3.697 45.969 -24.75 1 67.44 537 ASP A CA 1
ATOM 4402 C C . ASP A 1 537 ? -5.219 46 -24.656 1 67.44 537 ASP A C 1
ATOM 4404 O O . ASP A 1 537 ? -5.797 46.938 -24.094 1 67.44 537 ASP A O 1
ATOM 4408 N N . GLU A 1 538 ? -5.789 45.031 -25.312 1 76.25 538 GLU A N 1
ATOM 4409 C CA . GLU A 1 538 ? -7.242 44.906 -25.312 1 76.25 538 GLU A CA 1
ATOM 4410 C C . GLU A 1 538 ? -7.77 44.562 -23.922 1 76.25 538 GLU A C 1
ATOM 4412 O O . GLU A 1 538 ? -8.938 44.812 -23.609 1 76.25 538 GLU A O 1
ATOM 4417 N N . THR A 1 539 ? -6.828 44.125 -23.047 1 82.5 539 THR A N 1
ATOM 4418 C CA . THR A 1 539 ? -7.234 43.719 -21.719 1 82.5 539 THR A CA 1
ATOM 4419 C C . THR A 1 539 ? -6.352 44.375 -20.656 1 82.5 539 THR A C 1
ATOM 4421 O O . THR A 1 539 ? -5.133 44.438 -20.812 1 82.5 539 THR A O 1
ATOM 4424 N N . ILE A 1 540 ? -7 45 -19.734 1 82.88 540 ILE A N 1
ATOM 4425 C CA . ILE A 1 540 ? -6.289 45.562 -18.594 1 82.88 540 ILE A CA 1
ATOM 4426 C C . ILE A 1 540 ? -6.191 44.531 -17.484 1 82.88 540 ILE A C 1
ATOM 4428 O O . ILE A 1 540 ? -7.18 43.875 -17.125 1 82.88 540 ILE A O 1
ATOM 4432 N N . GLU A 1 541 ? -5 44.375 -17.047 1 86.62 541 GLU A N 1
ATOM 4433 C CA . GLU A 1 541 ? -4.754 43.469 -15.93 1 86.62 541 GLU A CA 1
ATOM 4434 C C . GLU A 1 541 ? -4.496 44.219 -14.641 1 86.62 541 GLU A C 1
ATOM 4436 O O . GLU A 1 541 ? -3.643 45.125 -14.594 1 86.62 541 GLU A O 1
ATOM 4441 N N . ILE A 1 542 ? -5.289 43.875 -13.641 1 87.62 542 ILE A N 1
ATOM 4442 C CA . ILE A 1 542 ? -5.195 44.594 -12.375 1 87.62 542 ILE A CA 1
ATOM 4443 C C . ILE A 1 542 ? -5.027 43.594 -11.234 1 87.62 542 ILE A C 1
ATOM 4445 O O . ILE A 1 542 ? -5.609 42.531 -11.258 1 87.62 542 ILE A O 1
ATOM 4449 N N . GLU A 1 543 ? -4.188 43.906 -10.25 1 89.12 543 GLU A N 1
ATOM 4450 C CA . GLU A 1 543 ? -4.152 43.219 -8.953 1 89.12 543 GLU A CA 1
ATOM 4451 C C . GLU A 1 543 ? -5.105 43.906 -7.969 1 89.12 543 GLU A C 1
ATOM 4453 O O . GLU A 1 543 ? -5.141 45.125 -7.859 1 89.12 543 GLU A O 1
ATOM 4458 N N . ILE A 1 544 ? -5.895 43.125 -7.34 1 87.56 544 ILE A N 1
ATOM 4459 C CA . ILE A 1 544 ? -6.859 43.688 -6.398 1 87.56 544 ILE A CA 1
ATOM 4460 C C . ILE A 1 544 ? -6.605 43.125 -5.004 1 87.56 544 ILE A C 1
ATOM 4462 O O . ILE A 1 544 ? -6.441 41.906 -4.844 1 87.56 544 ILE A O 1
ATOM 4466 N N . GLN A 1 545 ? -6.543 43.938 -4.012 1 87.19 545 GLN A N 1
ATOM 4467 C CA . GLN A 1 545 ? -6.461 43.562 -2.607 1 87.19 545 GLN A CA 1
ATOM 4468 C C . GLN A 1 545 ? -7.734 43.938 -1.859 1 87.19 545 GLN A C 1
ATOM 4470 O O . GLN A 1 545 ? -8.148 45.094 -1.874 1 87.19 545 GLN A O 1
ATOM 4475 N N . LEU A 1 546 ? -8.305 42.969 -1.353 1 86.19 546 LEU A N 1
ATOM 4476 C CA . LEU A 1 546 ? -9.5 43.156 -0.543 1 86.19 546 LEU A CA 1
ATOM 4477 C C . LEU A 1 546 ? -9.18 43.031 0.942 1 86.19 546 LEU A C 1
ATOM 4479 O O . LEU A 1 546 ? -8.445 42.125 1.349 1 86.19 546 LEU A O 1
ATOM 4483 N N . SER A 1 547 ? -9.633 43.938 1.765 1 84.62 547 SER A N 1
ATOM 4484 C CA . SER A 1 547 ? -9.461 43.875 3.211 1 84.62 547 SER A CA 1
ATOM 4485 C C . SER A 1 547 ? -10.719 44.312 3.945 1 84.62 547 SER A C 1
ATOM 4487 O O . SER A 1 547 ? -11.422 45.219 3.492 1 84.62 547 SER A O 1
ATOM 4489 N N . TRP A 1 548 ? -11.008 43.656 5.051 1 83.38 548 TRP A N 1
ATOM 4490 C CA . TRP A 1 548 ? -12.18 43.938 5.859 1 83.38 548 TRP A CA 1
ATOM 4491 C C . TRP A 1 548 ? -11.906 43.688 7.34 1 83.38 548 TRP A C 1
ATOM 4493 O O . TRP A 1 548 ? -10.805 43.281 7.707 1 83.38 548 TRP A O 1
ATOM 4503 N N . GLN A 1 549 ? -12.859 44.094 8.109 1 77.38 549 GLN A N 1
ATOM 4504 C CA . GLN A 1 549 ? -12.719 43.812 9.539 1 77.38 549 GLN A CA 1
ATOM 4505 C C . GLN A 1 549 ? -13.055 42.375 9.875 1 77.38 549 GLN A C 1
ATOM 4507 O O . GLN A 1 549 ? -13.969 41.781 9.289 1 77.38 549 GLN A O 1
ATOM 4512 N N . VAL A 1 550 ? -12.305 41.875 10.789 1 73.12 550 VAL A N 1
ATOM 4513 C CA . VAL A 1 550 ? -12.461 40.469 11.172 1 73.12 550 VAL A CA 1
ATOM 4514 C C . VAL A 1 550 ? -13.82 40.281 11.836 1 73.12 550 VAL A C 1
ATOM 4516 O O . VAL A 1 550 ? -14.258 41.125 12.633 1 73.12 550 VAL A O 1
ATOM 4519 N N . ASP A 1 551 ? -14.508 39.344 11.32 1 72.5 551 ASP A N 1
ATOM 4520 C CA . ASP A 1 551 ? -15.672 38.812 12.023 1 72.5 551 ASP A CA 1
ATOM 4521 C C . ASP A 1 551 ? -15.266 37.812 13.086 1 72.5 551 ASP A C 1
ATOM 4523 O O . ASP A 1 551 ? -14.742 36.719 12.766 1 72.5 551 ASP A O 1
ATOM 4527 N N . GLU A 1 552 ? -15.5 38.125 14.336 1 66.56 552 GLU A N 1
ATOM 4528 C CA . GLU A 1 552 ? -15.039 37.312 15.453 1 66.56 552 GLU A CA 1
ATOM 4529 C C . GLU A 1 552 ? -15.633 35.906 15.398 1 66.56 552 GLU A C 1
ATOM 4531 O O . GLU A 1 552 ? -15.047 34.969 15.93 1 66.56 552 GLU A O 1
ATOM 4536 N N . ASN A 1 553 ? -16.672 35.781 14.695 1 65.5 553 ASN A N 1
ATOM 4537 C CA . ASN A 1 553 ? -17.359 34.5 14.688 1 65.5 553 ASN A CA 1
ATOM 4538 C C . ASN A 1 553 ? -17.078 33.719 13.406 1 65.5 553 ASN A C 1
ATOM 4540 O O . ASN A 1 553 ? -17.5 32.594 13.258 1 65.5 553 ASN A O 1
ATOM 4544 N N . ALA A 1 554 ? -16.391 34.375 12.555 1 72.44 554 ALA A N 1
ATOM 4545 C CA . ALA A 1 554 ? -16.203 33.75 11.25 1 72.44 554 ALA A CA 1
ATOM 4546 C C . ALA A 1 554 ? -15 32.812 11.266 1 72.44 554 ALA A C 1
ATOM 4548 O O . ALA A 1 554 ? -13.969 33.125 11.875 1 72.44 554 ALA A O 1
ATOM 4549 N N . ARG A 1 555 ? -15.195 31.609 10.664 1 72.19 555 ARG A N 1
ATOM 4550 C CA . ARG A 1 555 ? -14.094 30.672 10.484 1 72.19 555 ARG A CA 1
ATOM 4551 C C . ARG A 1 555 ? -13.43 30.875 9.125 1 72.19 555 ARG A C 1
ATOM 4553 O O . ARG A 1 555 ? -12.266 30.5 8.938 1 72.19 555 ARG A O 1
ATOM 4560 N N . SER A 1 556 ? -14.211 31.375 8.305 1 78.44 556 SER A N 1
ATOM 4561 C CA . SER A 1 556 ? -13.719 31.656 6.957 1 78.44 556 SER A CA 1
ATOM 4562 C C . SER A 1 556 ? -14.633 32.625 6.23 1 78.44 556 SER A C 1
ATOM 4564 O O . SER A 1 556 ? -15.688 33 6.746 1 78.44 556 SER A O 1
ATOM 4566 N N . TYR A 1 557 ? -14.141 33.062 5.105 1 81 557 TYR A N 1
ATOM 4567 C CA . TYR A 1 557 ? -14.891 34 4.289 1 81 557 TYR A CA 1
ATOM 4568 C C . TYR A 1 557 ? -14.953 33.562 2.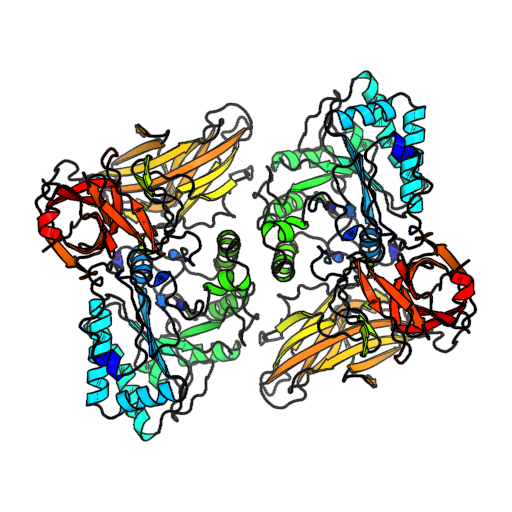838 1 81 557 TYR A C 1
ATOM 4570 O O . TYR A 1 557 ? -13.953 33.062 2.287 1 81 557 TYR A O 1
ATOM 4578 N N . ASN A 1 558 ? -16.109 33.625 2.344 1 84.06 558 ASN A N 1
ATOM 4579 C CA . ASN A 1 558 ? -16.25 33.438 0.906 1 84.06 558 ASN A CA 1
ATOM 4580 C C . ASN A 1 558 ? -16.297 34.781 0.159 1 84.06 558 ASN A C 1
ATOM 4582 O O . ASN A 1 558 ? -17 35.688 0.567 1 84.06 558 ASN A O 1
ATOM 4586 N N . ILE A 1 559 ? -15.531 34.781 -0.879 1 86.62 559 ILE A N 1
ATOM 4587 C CA . ILE A 1 559 ? -15.453 36 -1.666 1 86.62 559 ILE A CA 1
ATOM 4588 C C . ILE A 1 559 ? -16.172 35.812 -2.994 1 86.62 559 ILE A C 1
ATOM 4590 O O . ILE A 1 559 ? -15.891 34.875 -3.738 1 86.62 559 ILE A O 1
ATOM 4594 N N . PHE A 1 560 ? -17.062 36.781 -3.25 1 87.06 560 PHE A N 1
ATOM 4595 C CA . PHE A 1 560 ? -17.812 36.75 -4.496 1 87.06 560 PHE A CA 1
ATOM 4596 C C . PHE A 1 560 ? -17.641 38.031 -5.273 1 87.06 560 PHE A C 1
ATOM 4598 O O . PHE A 1 560 ? -17.359 39.094 -4.688 1 87.06 560 PHE A O 1
ATOM 4605 N N . CYS A 1 561 ? -17.703 37.906 -6.566 1 85.38 561 CYS A N 1
ATOM 4606 C CA . CYS A 1 561 ? -17.781 39.062 -7.465 1 85.38 561 CYS A CA 1
ATOM 4607 C C . CYS A 1 561 ? -19.078 39.062 -8.25 1 85.38 561 CYS A C 1
ATOM 4609 O O . CYS A 1 561 ? -19.453 38.062 -8.859 1 85.38 561 CYS A O 1
ATOM 4611 N N . LEU A 1 562 ? -19.781 40.125 -8.008 1 76.75 562 LEU A N 1
ATOM 4612 C CA . LEU A 1 562 ? -21.078 40.25 -8.672 1 76.75 562 LEU A CA 1
ATOM 4613 C C . LEU A 1 562 ? -21.016 41.312 -9.766 1 76.75 562 LEU A C 1
ATOM 4615 O O . LEU A 1 562 ? -20.312 42.312 -9.625 1 76.75 562 LEU A O 1
ATOM 4619 N N . ASN A 1 563 ? -22.016 41.188 -10.703 1 61.66 563 ASN A N 1
ATOM 4620 C CA . ASN A 1 563 ? -22.406 42.156 -11.703 1 61.66 563 ASN A CA 1
ATOM 4621 C C . ASN A 1 563 ? -21.219 42.594 -12.562 1 61.66 563 ASN A C 1
ATOM 4623 O O . ASN A 1 563 ? -21.016 43.781 -12.797 1 61.66 563 ASN A O 1
ATOM 4627 N N . ALA A 1 564 ? -20.219 41.562 -12.695 1 56.53 564 ALA A N 1
ATOM 4628 C CA . ALA A 1 564 ? -19.125 42 -13.57 1 56.53 564 ALA A CA 1
ATOM 4629 C C . ALA A 1 564 ? -19.594 42.031 -15.031 1 56.53 564 ALA A C 1
ATOM 4631 O O . ALA A 1 564 ? -20.469 41.281 -15.43 1 56.53 564 ALA A O 1
ATOM 4632 N N . SER A 1 565 ? -19.703 43.156 -15.555 1 55.16 565 SER A N 1
ATOM 4633 C CA . SER A 1 565 ? -20.047 43.188 -16.969 1 55.16 565 SER A CA 1
ATOM 4634 C C . SER A 1 565 ? -19.25 42.156 -17.766 1 55.16 565 SER A C 1
ATOM 4636 O O . SER A 1 565 ? -18.203 41.688 -17.297 1 55.16 565 SER A O 1
ATOM 4638 N N . ALA A 1 566 ? -19.906 41.438 -18.844 1 58.5 566 ALA A N 1
ATOM 4639 C CA . ALA A 1 566 ? -19.375 40.438 -19.766 1 58.5 566 ALA A CA 1
ATOM 4640 C C . ALA A 1 566 ? -17.922 40.719 -20.125 1 58.5 566 ALA A C 1
ATOM 4642 O O . ALA A 1 566 ? -17.297 39.969 -20.844 1 58.5 566 ALA A O 1
ATOM 4643 N N . CYS A 1 567 ? -17.297 41.656 -19.297 1 72.06 567 CYS A N 1
ATOM 4644 C CA . CYS A 1 567 ? -15.977 42.031 -19.781 1 72.06 567 CYS A CA 1
ATOM 4645 C C . CYS A 1 567 ? -14.914 41.75 -18.719 1 72.06 567 CYS A C 1
ATOM 4647 O O . CYS A 1 567 ? -13.75 42.125 -18.891 1 72.06 567 CYS A O 1
ATOM 4649 N N . CYS A 1 568 ? -15.273 41.062 -17.594 1 82.19 568 CYS A N 1
ATOM 4650 C CA . CYS A 1 568 ? -14.266 40.812 -16.562 1 82.19 568 CYS A CA 1
ATOM 4651 C C . CYS A 1 568 ? -13.938 39.344 -16.422 1 82.19 568 CYS A C 1
ATOM 4653 O O . CYS A 1 568 ? -14.773 38.5 -16.734 1 82.19 568 CYS A O 1
ATOM 4655 N N . ALA A 1 569 ? -12.703 39.062 -16.047 1 86.31 569 ALA A N 1
ATOM 4656 C CA . ALA A 1 569 ? -12.234 37.719 -15.812 1 86.31 569 ALA A CA 1
ATOM 4657 C C . ALA A 1 569 ? -11.148 37.688 -14.742 1 86.31 569 ALA A C 1
ATOM 4659 O O . ALA A 1 569 ? -10.617 38.719 -14.367 1 86.31 569 ALA A O 1
ATOM 4660 N N . ILE A 1 570 ? -11.031 36.594 -14.148 1 88.56 570 ILE A N 1
ATOM 4661 C CA . ILE A 1 570 ? -9.867 36.375 -13.297 1 88.56 570 ILE A CA 1
ATOM 4662 C C . ILE A 1 570 ? -8.953 35.312 -13.922 1 88.56 570 ILE A C 1
ATOM 4664 O O . ILE A 1 570 ? -9.422 34.375 -14.578 1 88.56 570 ILE A O 1
ATOM 4668 N N . GLN A 1 571 ? -7.699 35.531 -13.797 1 88.81 571 GLN A N 1
ATOM 4669 C CA . GLN A 1 571 ? -6.711 34.531 -14.227 1 88.81 571 GLN A CA 1
ATOM 4670 C C . GLN A 1 571 ? -6.07 33.844 -13.023 1 88.81 571 GLN A C 1
ATOM 4672 O O . GLN A 1 571 ? -5.566 34.5 -12.117 1 88.81 571 GLN A O 1
ATOM 4677 N N . ASP A 1 572 ? -6.145 32.531 -13.078 1 87.31 572 ASP A N 1
ATOM 4678 C CA . ASP A 1 572 ? -5.586 31.828 -11.93 1 87.31 572 ASP A CA 1
ATOM 4679 C C . ASP A 1 572 ? -4.086 31.609 -12.102 1 87.31 572 ASP A C 1
ATOM 4681 O O . ASP A 1 572 ? -3.488 32.094 -13.07 1 87.31 572 ASP A O 1
ATOM 4685 N N . ILE A 1 573 ? -3.463 30.938 -11.156 1 87.44 573 ILE A N 1
ATOM 4686 C CA . ILE A 1 573 ? -2.012 30.828 -11.039 1 87.44 573 ILE A CA 1
ATOM 4687 C C . ILE A 1 573 ? -1.47 30 -12.195 1 87.44 573 ILE A C 1
ATOM 4689 O O . ILE A 1 573 ? -0.292 30.094 -12.547 1 87.44 573 ILE A O 1
ATOM 4693 N N . THR A 1 574 ? -2.275 29.109 -12.773 1 87.31 574 THR A N 1
ATOM 4694 C CA . THR A 1 574 ? -1.845 28.266 -13.891 1 87.31 574 THR A CA 1
ATOM 4695 C C . THR A 1 574 ? -1.948 29.031 -15.203 1 87.31 574 THR A C 1
ATOM 4697 O O . THR A 1 574 ? -1.529 28.531 -16.25 1 87.31 574 THR A O 1
ATOM 4700 N N . GLY A 1 575 ? -2.484 30.203 -15.242 1 86.44 575 GLY A N 1
ATOM 4701 C CA . GLY A 1 575 ? -2.662 31 -16.438 1 86.44 575 GLY A CA 1
ATOM 4702 C C . GLY A 1 575 ? -4.035 30.828 -17.078 1 86.44 575 GLY A C 1
ATOM 4703 O O . GLY A 1 575 ? -4.348 31.484 -18.062 1 86.44 575 GLY A O 1
ATOM 4704 N N . LYS A 1 576 ? -4.816 30.016 -16.484 1 88.69 576 LYS A N 1
ATOM 4705 C CA . LYS A 1 576 ? -6.164 29.812 -17 1 88.69 576 LYS A CA 1
ATOM 4706 C C . LYS A 1 576 ? -7.07 31 -16.672 1 88.69 576 LYS A C 1
ATOM 4708 O O . LYS A 1 576 ? -7.066 31.484 -15.531 1 88.69 576 LYS A O 1
ATOM 4713 N N . THR A 1 577 ? -7.836 31.453 -17.594 1 88.62 577 THR A N 1
ATOM 4714 C CA . THR A 1 577 ? -8.75 32.594 -17.422 1 88.62 577 THR A CA 1
ATOM 4715 C C . THR A 1 577 ? -10.164 32.094 -17.141 1 88.62 577 THR A C 1
ATOM 4717 O O . THR A 1 577 ? -10.648 31.172 -17.812 1 88.62 577 THR A O 1
ATOM 4720 N N . HIS A 1 578 ? -10.75 32.75 -16.141 1 87.56 578 HIS A N 1
ATOM 4721 C CA . HIS A 1 578 ? -12.141 32.469 -15.781 1 87.56 578 HIS A CA 1
ATOM 4722 C C . HIS A 1 578 ? -13.023 33.688 -15.945 1 87.56 578 HIS A C 1
ATOM 4724 O O . HIS A 1 578 ? -12.938 34.625 -15.156 1 87.56 578 HIS A O 1
ATOM 4730 N N . LYS A 1 579 ? -13.898 33.562 -16.922 1 84.5 579 LYS A N 1
ATOM 4731 C CA . LYS A 1 579 ? -14.766 34.688 -17.219 1 84.5 579 LYS A CA 1
ATOM 4732 C C . LYS A 1 579 ? -15.836 34.875 -16.156 1 84.5 579 LYS A C 1
ATOM 4734 O O . LYS A 1 579 ? -16.406 33.875 -15.664 1 84.5 579 LYS A O 1
ATOM 4739 N N . ILE A 1 580 ? -15.961 36.094 -15.719 1 81.38 580 ILE A N 1
ATOM 4740 C CA . ILE A 1 580 ? -17.031 36.438 -14.781 1 81.38 580 ILE A CA 1
ATOM 4741 C C . ILE A 1 580 ? -18.312 36.75 -15.555 1 81.38 580 ILE A C 1
ATOM 4743 O O . ILE A 1 580 ? -18.375 37.75 -16.281 1 81.38 580 ILE A O 1
ATOM 4747 N N . ASP A 1 581 ? -19.203 35.75 -15.734 1 67.19 581 ASP A N 1
ATOM 4748 C CA . ASP A 1 581 ? -20.406 35.875 -16.531 1 67.19 581 ASP A CA 1
ATOM 4749 C C . ASP A 1 581 ? -21.453 36.719 -15.82 1 67.19 581 ASP A C 1
ATOM 4751 O O . ASP A 1 581 ? -21.844 36.406 -14.688 1 67.19 581 ASP A O 1
ATOM 4755 N N . SER A 1 582 ? -21.891 37.969 -16.438 1 57.56 582 SER A N 1
ATOM 4756 C CA . SER A 1 582 ? -22.844 38.969 -15.953 1 57.56 582 SER A CA 1
ATOM 4757 C C . SER A 1 582 ? -24.203 38.344 -15.68 1 57.56 582 SER A C 1
ATOM 4759 O O . SER A 1 582 ? -24.969 38.844 -14.859 1 57.56 582 SER A O 1
ATOM 4761 N N . SER A 1 583 ? -24.609 37.5 -16.562 1 54.59 583 SER A N 1
ATOM 4762 C CA . SER A 1 583 ? -25.984 37 -16.469 1 54.59 583 SER A CA 1
ATOM 4763 C C . SER A 1 583 ? -26.141 36.031 -15.312 1 54.59 583 SER A C 1
ATOM 4765 O O . SER A 1 583 ? -27.266 35.719 -14.898 1 54.59 583 SER A O 1
ATOM 4767 N N . LYS A 1 584 ? -24.922 35.531 -14.977 1 53.91 584 LYS A N 1
ATOM 4768 C CA . LYS A 1 584 ? -25.062 34.469 -13.992 1 53.91 584 LYS A CA 1
ATOM 4769 C C . LYS A 1 584 ? -24.859 34.969 -12.57 1 53.91 584 LYS A C 1
ATOM 4771 O O . LYS A 1 584 ? -24.297 36.062 -12.375 1 53.91 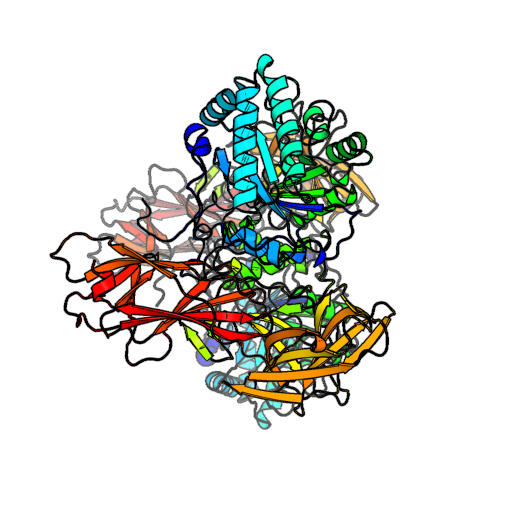584 LYS A O 1
ATOM 4776 N N . THR A 1 585 ? -25.344 34.219 -11.523 1 59.06 585 THR A N 1
ATOM 4777 C CA . THR A 1 585 ? -25.328 34.312 -10.062 1 59.06 585 THR A CA 1
ATOM 4778 C C . THR A 1 585 ? -23.922 34.656 -9.57 1 59.06 585 THR A C 1
ATOM 4780 O O . THR A 1 585 ? -22.984 34.719 -10.359 1 59.06 585 THR A O 1
ATOM 4783 N N . ASP A 1 586 ? -23.641 34.781 -8.297 1 71.19 586 ASP A N 1
ATOM 4784 C CA . ASP A 1 586 ? -22.469 35.062 -7.465 1 71.19 586 ASP A CA 1
ATOM 4785 C C . ASP A 1 586 ? -21.266 34.219 -7.898 1 71.19 586 ASP A C 1
ATOM 4787 O O . ASP A 1 586 ? -21.344 33 -7.93 1 71.19 586 ASP A O 1
ATOM 4791 N N . PHE A 1 587 ? -20.266 35.094 -8.711 1 83.69 587 PHE A N 1
ATOM 4792 C CA . PHE A 1 587 ? -19.031 34.406 -9.078 1 83.69 587 PHE A CA 1
ATOM 4793 C C . PHE A 1 587 ? -18.141 34.219 -7.855 1 83.69 587 PHE A C 1
ATOM 4795 O O . PHE A 1 587 ? -17.719 35.188 -7.23 1 83.69 587 PHE A O 1
ATOM 4802 N N . PHE A 1 588 ? -17.859 33.062 -7.602 1 86.5 588 PHE A N 1
ATOM 4803 C CA . PHE A 1 588 ? -17 32.75 -6.469 1 86.5 588 PHE A CA 1
ATOM 4804 C C . PHE A 1 588 ? -15.539 33 -6.809 1 86.5 588 PHE A C 1
ATOM 4806 O O . PHE A 1 588 ? -15.008 32.438 -7.766 1 86.5 588 PHE A O 1
ATOM 4813 N N . ILE A 1 589 ? -14.914 33.844 -6.043 1 85.5 589 ILE A N 1
ATOM 4814 C CA . ILE A 1 589 ? -13.516 34.219 -6.27 1 85.5 589 ILE A CA 1
ATOM 4815 C C . ILE A 1 589 ? -12.609 33.25 -5.484 1 85.5 589 ILE A C 1
ATOM 4817 O O . ILE A 1 589 ? -11.68 32.688 -6.047 1 85.5 589 ILE A O 1
ATOM 4821 N N . GLY A 1 590 ? -12.867 33.188 -4.27 1 85 590 GLY A N 1
ATOM 4822 C CA . GLY A 1 590 ? -12.039 32.344 -3.404 1 85 590 GLY A CA 1
ATOM 4823 C C . GLY A 1 590 ? -12.461 32.406 -1.948 1 85 590 GLY A C 1
ATOM 4824 O O . GLY A 1 590 ? -13.484 33.031 -1.613 1 85 590 GLY A O 1
ATOM 4825 N N . ARG A 1 591 ? -11.727 31.641 -1.19 1 82.44 591 ARG A N 1
ATOM 4826 C CA . ARG A 1 591 ? -11.977 31.578 0.246 1 82.44 591 ARG A CA 1
ATOM 4827 C C . ARG A 1 591 ? -10.797 32.156 1.029 1 82.44 591 ARG A C 1
ATOM 4829 O O . ARG A 1 591 ? -9.641 31.922 0.682 1 82.44 591 ARG A O 1
ATOM 4836 N N . ALA A 1 592 ? -11.195 33.031 1.975 1 80 592 ALA A N 1
ATOM 4837 C CA . ALA A 1 592 ? -10.195 33.594 2.861 1 80 592 ALA A CA 1
ATOM 4838 C C . ALA A 1 592 ? -10.383 33.125 4.297 1 80 592 ALA A C 1
ATOM 4840 O O . ALA A 1 592 ? -11.484 32.75 4.691 1 80 592 ALA A O 1
ATOM 4841 N N . PHE A 1 593 ? -9.398 33.094 5.047 1 76.25 593 PHE A N 1
ATOM 4842 C CA . PHE A 1 593 ? -9.445 32.656 6.441 1 76.25 593 PHE A CA 1
ATOM 4843 C C . PHE A 1 593 ? -9.031 33.812 7.371 1 76.25 593 PHE A C 1
ATOM 4845 O O . PHE A 1 593 ? -8.938 33.625 8.586 1 76.25 593 PHE A O 1
ATOM 4852 N N . ALA A 1 594 ? -8.711 34.938 6.688 1 72.06 594 ALA A N 1
ATOM 4853 C CA . ALA A 1 594 ? -8.477 36.188 7.379 1 72.06 594 ALA A CA 1
ATOM 4854 C C . ALA A 1 594 ? -9.164 37.344 6.652 1 72.06 594 ALA A C 1
ATOM 4856 O O . ALA A 1 594 ? -9.898 37.125 5.684 1 72.06 594 ALA A O 1
ATOM 4857 N N . SER A 1 595 ? -8.977 38.469 7.211 1 78 595 SER A N 1
ATOM 4858 C CA . SER A 1 595 ? -9.719 39.625 6.715 1 78 595 SER A CA 1
ATOM 4859 C C . SER A 1 595 ? -9.008 40.281 5.535 1 78 595 SER A C 1
ATOM 4861 O O . SER A 1 595 ? -8.938 41.5 5.445 1 78 595 SER A O 1
ATOM 4863 N N . HIS A 1 596 ? -8.484 39.375 4.754 1 81.75 596 HIS A N 1
ATOM 4864 C CA . HIS A 1 596 ? -7.773 39.875 3.574 1 81.75 596 HIS A CA 1
ATOM 4865 C C . HIS A 1 596 ? -7.793 38.844 2.453 1 81.75 596 HIS A C 1
ATOM 4867 O O . HIS A 1 596 ? -7.75 37.625 2.713 1 81.75 596 HIS A O 1
ATOM 4873 N N . TYR A 1 597 ? -7.848 39.312 1.246 1 87.12 597 TYR A N 1
ATOM 4874 C CA . TYR A 1 597 ? -7.773 38.438 0.074 1 87.12 597 TYR A CA 1
ATOM 4875 C C . TYR A 1 597 ? -7.184 39.188 -1.118 1 87.12 597 TYR A C 1
ATOM 4877 O O . TYR A 1 597 ? -7.492 40.344 -1.338 1 87.12 597 TYR A O 1
ATOM 4885 N N . GLN A 1 598 ? -6.277 38.5 -1.812 1 88.06 598 GLN A N 1
ATOM 4886 C CA . GLN A 1 598 ? -5.633 39.125 -2.965 1 88.06 598 GLN A CA 1
ATOM 4887 C C . GLN A 1 598 ? -6.016 38.438 -4.258 1 88.06 598 GLN A C 1
ATOM 4889 O O . GLN A 1 598 ? -5.91 37.188 -4.352 1 88.06 598 GLN A O 1
ATOM 4894 N N . ILE A 1 599 ? -6.535 39.188 -5.172 1 88.62 599 ILE A N 1
ATOM 4895 C CA . ILE A 1 599 ? -6.73 38.719 -6.535 1 88.62 599 ILE A CA 1
ATOM 4896 C C . ILE A 1 599 ? -5.523 39.094 -7.391 1 88.62 599 ILE A C 1
ATOM 4898 O O . ILE A 1 599 ? -5.34 40.281 -7.723 1 88.62 599 ILE A O 1
ATOM 4902 N N . GLY A 1 600 ? -4.82 38.125 -7.766 1 86.88 600 GLY A N 1
ATOM 4903 C CA . GLY A 1 600 ? -3.564 38.406 -8.453 1 86.88 600 GLY A CA 1
ATOM 4904 C C . GLY A 1 600 ? -3.752 39 -9.836 1 86.88 600 GLY A C 1
ATOM 4905 O O . GLY A 1 600 ? -3.002 39.875 -10.25 1 86.88 600 GLY A O 1
ATOM 4906 N N . HIS A 1 601 ? -4.73 38.469 -10.562 1 88.62 601 HIS A N 1
ATOM 4907 C CA . HIS A 1 601 ? -4.957 38.906 -11.938 1 88.62 601 HIS A CA 1
ATOM 4908 C C . HIS A 1 601 ? -6.445 39.062 -12.227 1 88.62 601 HIS A C 1
ATOM 4910 O O . HIS A 1 601 ? -7.129 38.094 -12.562 1 88.62 601 HIS A O 1
ATOM 4916 N N . PHE A 1 602 ? -6.84 40.219 -12.109 1 88 602 PHE A N 1
ATOM 4917 C CA . PHE A 1 602 ? -8.18 40.625 -12.531 1 88 602 PHE A CA 1
ATOM 4918 C C . PHE A 1 602 ? -8.148 41.281 -13.898 1 88 602 PHE A C 1
ATOM 4920 O O . PHE A 1 602 ? -7.445 42.281 -14.094 1 88 602 PHE A O 1
ATOM 4927 N N . LEU A 1 603 ? -8.883 40.75 -14.773 1 86.75 603 LEU A N 1
ATOM 4928 C CA . LEU A 1 603 ? -8.828 41.188 -16.156 1 86.75 603 LEU A CA 1
ATOM 4929 C C . LEU A 1 603 ? -10.086 41.969 -16.516 1 86.75 603 LEU A C 1
ATOM 4931 O O . LEU A 1 603 ? -11.195 41.594 -16.141 1 86.75 603 LEU A O 1
ATOM 4935 N N . ILE A 1 604 ? -9.82 43.125 -17.188 1 83.5 604 ILE A N 1
ATOM 4936 C CA . ILE A 1 604 ? -10.914 43.938 -17.672 1 83.5 604 ILE A CA 1
ATOM 4937 C C . ILE A 1 604 ? -10.703 44.25 -19.156 1 83.5 604 ILE A C 1
ATOM 4939 O O . ILE A 1 604 ? -9.633 44.719 -19.547 1 83.5 604 ILE A O 1
ATOM 4943 N N . LYS A 1 605 ? -11.734 43.969 -19.875 1 81.12 605 LYS A N 1
ATOM 4944 C CA . LYS A 1 605 ? -11.648 44.344 -21.281 1 81.12 605 LYS A CA 1
ATOM 4945 C C . LYS A 1 605 ? -11.797 45.844 -21.453 1 81.12 605 LYS A C 1
ATOM 4947 O O . LYS A 1 605 ? -12.656 46.469 -20.812 1 81.12 605 LYS A O 1
ATOM 4952 N N . LYS A 1 606 ? -11.031 46.5 -22.281 1 71.44 606 LYS A N 1
ATOM 4953 C CA . LYS A 1 606 ? -10.945 47.938 -22.469 1 71.44 606 LYS A CA 1
ATOM 4954 C C . LYS A 1 606 ? -12.25 48.5 -23.031 1 71.44 606 LYS A C 1
ATOM 4956 O O . LYS A 1 606 ? -12.656 49.594 -22.672 1 71.44 606 LYS A O 1
ATOM 4961 N N . ASN A 1 607 ? -12.828 47.844 -24 1 67.25 607 ASN A N 1
ATOM 4962 C CA . ASN A 1 607 ? -14.023 48.375 -24.641 1 67.25 607 ASN A CA 1
ATOM 4963 C C . ASN A 1 607 ? -15.25 48.25 -23.75 1 67.25 607 ASN A C 1
ATOM 4965 O O . ASN A 1 607 ? -16.375 48.438 -24.203 1 67.25 607 ASN A O 1
ATOM 4969 N N . SER A 1 608 ? -15.016 48 -22.469 1 60.38 608 SER A N 1
ATOM 4970 C CA . SER A 1 608 ? -16.156 47.875 -21.562 1 60.38 608 SER A CA 1
ATOM 4971 C C . SER A 1 608 ? -16.656 49.219 -21.109 1 60.38 608 SER A C 1
ATOM 4973 O O . SER A 1 608 ? -15.875 50.188 -21 1 60.38 608 SER A O 1
ATOM 4975 N N . SER A 1 609 ? -17.984 49.375 -21.109 1 61.97 609 SER A N 1
ATOM 4976 C CA . SER A 1 609 ? -18.547 50.625 -20.641 1 61.97 609 SER A CA 1
ATOM 4977 C C . SER A 1 609 ? -17.953 51.031 -19.297 1 61.97 609 SER A C 1
ATOM 4979 O O . SER A 1 609 ? -17.969 50.25 -18.344 1 61.97 609 SER A O 1
ATOM 4981 N N . PRO A 1 610 ? -17.266 52.156 -19.234 1 57.09 610 PRO A N 1
ATOM 4982 C CA . PRO A 1 610 ? -16.594 52.625 -18.031 1 57.09 610 PRO A CA 1
ATOM 4983 C C . PRO A 1 610 ? -17.531 52.688 -16.828 1 57.09 610 PRO A C 1
ATOM 4985 O O . PRO A 1 610 ? -17.062 52.656 -15.672 1 57.09 610 PRO A O 1
ATOM 4988 N N . ARG A 1 611 ? -18.875 52.812 -17.047 1 58.25 611 ARG A N 1
ATOM 4989 C CA . ARG A 1 611 ? -19.812 53 -15.945 1 58.25 611 ARG A CA 1
ATOM 4990 C C . ARG A 1 611 ? -20.234 51.688 -15.32 1 58.25 611 ARG A C 1
ATOM 4992 O O . ARG A 1 611 ? -20.953 51.656 -14.32 1 58.25 611 ARG A O 1
ATOM 4999 N N . ARG A 1 612 ? -19.578 50.688 -15.805 1 67.12 612 ARG A N 1
ATOM 5000 C CA . ARG A 1 612 ? -19.984 49.406 -15.25 1 67.12 612 ARG A CA 1
ATOM 5001 C C . ARG A 1 612 ? -19.312 49.156 -13.906 1 67.12 612 ARG A C 1
ATOM 5003 O O . ARG A 1 612 ? -18.188 49.594 -13.672 1 67.12 612 ARG A O 1
ATOM 5010 N N . GLU A 1 613 ? -20.031 48.594 -13.008 1 74.56 613 GLU A N 1
ATOM 5011 C CA . GLU A 1 613 ? -19.641 48.375 -11.625 1 74.56 613 GLU A CA 1
ATOM 5012 C C . GLU A 1 613 ? -19.359 46.875 -11.375 1 74.56 613 GLU A C 1
ATOM 5014 O O . GLU A 1 613 ? -20 46.031 -11.977 1 74.56 613 GLU A O 1
ATOM 5019 N N . VAL A 1 614 ? -18.25 46.781 -10.695 1 78.31 614 VAL A N 1
ATOM 5020 C CA . VAL A 1 614 ? -17.938 45.438 -10.156 1 78.31 614 VAL A CA 1
ATOM 5021 C C . VAL A 1 614 ? -18.172 45.438 -8.648 1 78.31 614 VAL A C 1
ATOM 5023 O O . VAL A 1 614 ? -17.688 46.344 -7.934 1 78.31 614 VAL A O 1
ATOM 5026 N N . LYS A 1 615 ? -18.938 44.5 -8.258 1 82.75 615 LYS A N 1
ATOM 5027 C CA . LYS A 1 615 ? -19.234 44.375 -6.836 1 82.75 615 LYS A CA 1
ATOM 5028 C C . LYS A 1 615 ? -18.516 43.156 -6.234 1 82.75 615 LYS A C 1
ATOM 5030 O O . LYS A 1 615 ? -18.594 42.062 -6.781 1 82.75 615 LYS A O 1
ATOM 5035 N N . PHE A 1 616 ? -17.75 43.406 -5.164 1 86.31 616 PHE A N 1
ATOM 5036 C CA . PHE A 1 616 ? -17.188 42.344 -4.367 1 86.31 616 PHE A CA 1
ATOM 5037 C C . PHE A 1 616 ? -17.969 42.125 -3.076 1 86.31 616 PHE A C 1
ATOM 5039 O O . PHE A 1 616 ? -18.312 43.125 -2.398 1 86.31 616 PHE A O 1
ATOM 5046 N N . GLN A 1 617 ? -18.25 40.938 -2.814 1 83.94 617 GLN A N 1
ATOM 5047 C CA . GLN A 1 617 ? -18.984 40.562 -1.603 1 83.94 617 GLN A CA 1
ATOM 5048 C C . GLN A 1 617 ? -18.219 39.531 -0.779 1 83.94 617 GLN A C 1
ATOM 5050 O O . GLN A 1 617 ? -17.688 38.562 -1.326 1 83.94 617 GLN A O 1
ATOM 5055 N N . ILE A 1 618 ? -18.156 39.844 0.475 1 85.19 618 ILE A N 1
ATOM 5056 C CA . ILE A 1 618 ? -17.547 38.906 1.426 1 85.19 618 ILE A CA 1
ATOM 5057 C C . ILE A 1 618 ? -18.625 38.281 2.303 1 85.19 618 ILE A C 1
ATOM 5059 O O . ILE A 1 618 ? -19.422 39 2.93 1 85.19 618 ILE A O 1
ATOM 5063 N N . TYR A 1 619 ? -18.656 37.031 2.254 1 79.62 619 TYR A N 1
ATOM 5064 C CA . TYR A 1 619 ? -19.578 36.312 3.1 1 79.62 619 TYR A CA 1
ATOM 5065 C C . TYR A 1 619 ? -18.844 35.625 4.242 1 79.62 619 TYR A C 1
ATOM 5067 O O . TYR A 1 619 ? -17.859 34.906 4.02 1 79.62 619 TYR A O 1
ATOM 5075 N N . SER A 1 620 ? -19.281 35.906 5.422 1 78.5 620 SER A N 1
ATOM 5076 C CA . SER A 1 620 ? -18.688 35.281 6.59 1 78.5 620 SER A CA 1
ATOM 5077 C C . SER A 1 620 ? -19.328 33.906 6.867 1 78.5 620 SER A C 1
AT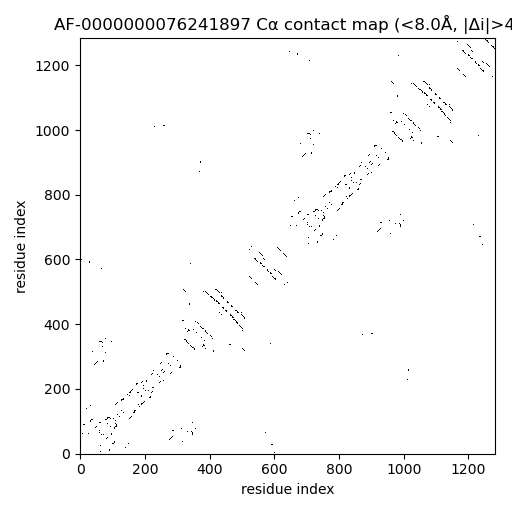OM 5079 O O . SER A 1 620 ? -20.547 33.781 6.758 1 78.5 620 SER A O 1
ATOM 5081 N N . ASN A 1 621 ? -18.531 33.031 6.953 1 72.19 621 ASN A N 1
ATOM 5082 C CA . ASN A 1 621 ? -18.953 31.688 7.355 1 72.19 621 ASN A CA 1
ATOM 5083 C C . ASN A 1 621 ? -18.75 31.469 8.852 1 72.19 621 ASN A C 1
ATOM 5085 O O . ASN A 1 621 ? -17.625 31.438 9.328 1 72.19 621 ASN A O 1
ATOM 5089 N N . ASP A 1 622 ? -19.922 31.562 9.523 1 61.19 622 ASP A N 1
ATOM 5090 C CA . ASP A 1 622 ? -19.797 31.359 10.961 1 61.19 622 ASP A CA 1
ATOM 5091 C C . ASP A 1 622 ? -19.719 29.875 11.305 1 61.19 622 ASP A C 1
ATOM 5093 O O . ASP A 1 622 ? -20.375 29.047 10.656 1 61.19 622 ASP A O 1
ATOM 5097 N N . GLY A 1 623 ? -18.656 29.406 11.617 1 54.19 623 GLY A N 1
ATOM 5098 C CA . GLY A 1 623 ? -18.5 28.047 12.086 1 54.19 623 GLY A CA 1
ATOM 5099 C C . GLY A 1 623 ? -19.812 27.281 12.102 1 54.19 623 GLY A C 1
ATOM 5100 O O . GLY A 1 623 ? -19.812 26.047 12.18 1 54.19 623 GLY A O 1
ATOM 5101 N N . ASN A 1 624 ? -20.969 27.984 12.297 1 47.03 624 ASN A N 1
ATOM 5102 C CA . ASN A 1 624 ? -22.266 27.328 12.445 1 47.03 624 ASN A CA 1
ATOM 5103 C C . ASN A 1 624 ? -22.938 27.109 11.094 1 47.03 624 ASN A C 1
ATOM 5105 O O . ASN A 1 624 ? -24.141 26.797 11.039 1 47.03 624 ASN A O 1
ATOM 5109 N N . GLY A 1 625 ? -22.156 27.234 9.992 1 49.66 625 GLY A N 1
ATOM 5110 C CA . GLY A 1 625 ? -22.688 26.938 8.664 1 49.66 625 GLY A CA 1
ATOM 5111 C C . GLY A 1 625 ? -23.391 28.125 8.031 1 49.66 625 GLY A C 1
ATOM 5112 O O . GLY A 1 625 ? -23.75 28.078 6.852 1 49.66 625 GLY A O 1
ATOM 5113 N N . ASP A 1 626 ? -23.688 29.125 8.781 1 48.56 626 ASP A N 1
ATOM 5114 C CA . ASP A 1 626 ? -24.422 30.234 8.18 1 48.56 626 ASP A CA 1
ATOM 5115 C C . ASP A 1 626 ? -23.469 31.219 7.512 1 48.56 626 ASP A C 1
ATOM 5117 O O . ASP A 1 626 ? -22.438 31.578 8.078 1 48.56 626 ASP A O 1
ATOM 5121 N N . THR A 1 627 ? -23.625 31.312 6.172 1 60.31 627 THR A N 1
ATOM 5122 C CA . THR A 1 627 ? -22.906 32.344 5.414 1 60.31 627 THR A CA 1
ATOM 5123 C C . THR A 1 627 ? -23.703 33.625 5.352 1 60.31 627 THR A C 1
ATOM 5125 O O . THR A 1 627 ? -24.891 33.625 5.047 1 60.31 627 THR A O 1
ATOM 5128 N N . LYS A 1 628 ? -23.219 34.719 6.062 1 64.81 628 LYS A N 1
ATOM 5129 C CA . LYS A 1 628 ? -23.859 36 5.984 1 64.81 628 LYS A CA 1
ATOM 5130 C C . LYS A 1 628 ? -22.984 37 5.234 1 64.81 628 LYS A C 1
ATOM 5132 O O . LYS A 1 628 ? -21.766 36.969 5.328 1 64.81 628 LYS A O 1
ATOM 5137 N N . LEU A 1 629 ? -23.797 37.75 4.34 1 65.62 629 LEU A N 1
ATOM 5138 C CA . LEU A 1 629 ? -23.062 38.844 3.74 1 65.62 629 LEU A CA 1
ATOM 5139 C C . LEU A 1 629 ? -22.453 39.75 4.816 1 65.62 629 LEU A C 1
ATOM 5141 O O . LEU A 1 629 ? -23.156 40.25 5.699 1 65.62 629 LEU A O 1
ATOM 5145 N N . TYR A 1 630 ? -21.234 39.812 4.789 1 68.25 630 TYR A N 1
ATOM 5146 C CA . TYR A 1 630 ? -20.516 40.531 5.824 1 68.25 630 TYR A CA 1
ATOM 5147 C C . TYR A 1 630 ? -20.172 41.938 5.359 1 68.25 630 TYR A C 1
ATOM 5149 O O . TYR A 1 630 ? -20.391 42.906 6.086 1 68.25 630 TYR A O 1
ATOM 5157 N N . CYS A 1 631 ? -19.594 42 4.219 1 73.06 631 CYS A N 1
ATOM 5158 C CA . CYS A 1 631 ? -19.312 43.312 3.652 1 73.06 631 CYS A CA 1
ATOM 5159 C C . CYS A 1 631 ? -19.312 43.281 2.129 1 73.06 631 CYS A C 1
ATOM 5161 O O . CYS A 1 631 ? -19.203 42.188 1.539 1 73.06 631 CYS A O 1
ATOM 5163 N N . GLU A 1 632 ? -19.609 44.406 1.609 1 70.25 632 GLU A N 1
ATOM 5164 C CA . GLU A 1 632 ? -19.594 44.562 0.158 1 70.25 632 GLU A CA 1
ATOM 5165 C C . GLU A 1 632 ? -19.078 45.938 -0.249 1 70.25 632 GLU A C 1
ATOM 5167 O O . GLU A 1 632 ? -19.047 46.844 0.563 1 70.25 632 GLU A O 1
ATOM 5172 N N . ASN A 1 633 ? -18.422 45.938 -1.23 1 72.12 633 ASN A N 1
ATOM 5173 C CA . ASN A 1 633 ? -17.984 47.188 -1.849 1 72.12 633 ASN A CA 1
ATOM 5174 C C . ASN A 1 633 ? -18.062 47.125 -3.371 1 72.12 633 ASN A C 1
ATOM 5176 O O . ASN A 1 633 ? -17.953 46.031 -3.951 1 72.12 633 ASN A O 1
ATOM 5180 N N . ILE A 1 634 ? -18.438 48.25 -3.859 1 67.81 634 ILE A N 1
ATOM 5181 C CA . ILE A 1 634 ? -18.578 48.375 -5.309 1 67.81 634 ILE A CA 1
ATOM 5182 C C . ILE A 1 634 ? -17.453 49.281 -5.852 1 67.81 634 ILE A C 1
ATOM 5184 O O . ILE A 1 634 ? -17.109 50.281 -5.238 1 67.81 634 ILE A O 1
ATOM 5188 N N . ILE A 1 635 ? -16.828 48.781 -6.844 1 69 635 ILE A N 1
ATOM 5189 C CA . ILE A 1 635 ? -15.828 49.594 -7.508 1 69 635 ILE A CA 1
ATOM 5190 C C . ILE A 1 635 ? -16.156 49.719 -8.992 1 69 635 ILE A C 1
ATOM 5192 O O . ILE A 1 635 ? -16.578 48.75 -9.625 1 69 635 ILE A O 1
ATOM 5196 N N . ARG A 1 636 ? -16.078 51 -9.422 1 69.38 636 ARG A N 1
ATOM 5197 C CA . ARG A 1 636 ? -16.312 51.219 -10.844 1 69.38 636 ARG A CA 1
ATOM 5198 C C . ARG A 1 636 ? -15.102 50.844 -11.68 1 69.38 636 ARG A C 1
ATOM 5200 O O . ARG A 1 636 ? -13.961 51.031 -11.234 1 69.38 636 ARG A O 1
ATOM 5207 N N . ILE A 1 637 ? -15.336 50.344 -12.797 1 68.12 637 ILE A N 1
ATOM 5208 C CA . ILE A 1 637 ? -14.281 49.906 -13.695 1 68.12 637 ILE A CA 1
ATOM 5209 C C . ILE A 1 637 ? -13.352 51.062 -14.016 1 68.12 637 ILE A C 1
ATOM 5211 O O . ILE A 1 637 ? -12.133 50.906 -14.125 1 68.12 637 ILE A O 1
ATOM 5215 N N . ASP A 1 638 ? -13.953 52.25 -14.203 1 70.44 638 ASP A N 1
ATOM 5216 C CA . ASP A 1 638 ? -13.125 53.406 -14.539 1 70.44 638 ASP A CA 1
ATOM 5217 C C . ASP A 1 638 ? -12.172 53.75 -13.398 1 70.44 638 ASP A C 1
ATOM 5219 O O . ASP A 1 638 ? -11.086 54.281 -13.633 1 70.44 638 ASP A O 1
ATOM 5223 N N . GLN A 1 639 ? -12.594 53.406 -12.211 1 70.62 639 GLN A N 1
ATOM 5224 C CA . GLN A 1 639 ? -11.734 53.625 -11.055 1 70.62 639 GLN A CA 1
ATOM 5225 C C . GLN A 1 639 ? -10.578 52.625 -11.031 1 70.62 639 GLN A C 1
ATOM 5227 O O . GLN A 1 639 ? -9.508 52.938 -10.477 1 70.62 639 GLN A O 1
ATOM 5232 N N . LEU A 1 640 ? -10.875 51.5 -11.578 1 66.88 640 LEU A N 1
ATOM 5233 C CA . LEU A 1 640 ? -9.852 50.469 -11.594 1 66.88 640 LEU A CA 1
ATOM 5234 C C . LEU A 1 640 ? -8.797 50.75 -12.656 1 66.88 640 LEU A C 1
ATOM 5236 O O . LEU A 1 640 ? -7.68 50.219 -12.586 1 66.88 640 LEU A O 1
ATOM 5240 N N . LEU A 1 641 ? -9.164 51.562 -13.648 1 64.19 641 LEU A N 1
ATOM 5241 C CA . LEU A 1 641 ? -8.289 51.844 -14.781 1 64.19 641 LEU A CA 1
ATOM 5242 C C . LEU A 1 641 ? -7.348 53 -14.469 1 64.19 641 LEU A C 1
ATOM 5244 O O . LEU A 1 641 ? -6.449 53.312 -15.25 1 64.19 641 LEU A O 1
ATOM 5248 N N . VAL A 1 642 ? -7.48 53.625 -13.195 1 57.56 642 VAL A N 1
ATOM 5249 C CA . VAL A 1 642 ? -6.59 54.75 -12.836 1 57.56 642 VAL A CA 1
ATOM 5250 C C . VAL A 1 642 ? -5.488 54.219 -11.914 1 57.56 642 VAL A C 1
ATOM 5252 O O . VAL A 1 642 ? -5.723 53.344 -11.086 1 57.56 642 VAL A O 1
ATOM 5255 N N . MET B 1 1 ? -5.27 -9.984 -35.188 1 34.34 1 MET B N 1
ATOM 5256 C CA . MET B 1 1 ? -4.82 -11.367 -35.312 1 34.34 1 MET B CA 1
ATOM 5257 C C . MET B 1 1 ? -3.355 -11.5 -34.906 1 34.34 1 MET B C 1
ATOM 5259 O O . MET B 1 1 ? -2.49 -10.805 -35.438 1 34.34 1 MET B O 1
ATOM 5263 N N . GLU B 1 2 ? -3.102 -11.805 -33.75 1 48.66 2 GLU B N 1
ATOM 5264 C CA . GLU B 1 2 ? -1.752 -11.805 -33.188 1 48.66 2 GLU B CA 1
ATOM 5265 C C . GLU B 1 2 ? -0.805 -12.656 -34.031 1 48.66 2 GLU B C 1
ATOM 5267 O O . GLU B 1 2 ? -1.062 -13.836 -34.281 1 48.66 2 GLU B O 1
ATOM 5272 N N . THR B 1 3 ? -0.204 -12.102 -34.938 1 57.12 3 THR B N 1
ATOM 5273 C CA . THR B 1 3 ? 0.658 -12.547 -36.031 1 57.12 3 THR B CA 1
ATOM 5274 C C . THR B 1 3 ? 1.899 -13.25 -35.5 1 57.12 3 THR B C 1
ATOM 5276 O O . THR B 1 3 ? 2.793 -13.617 -36.25 1 57.12 3 THR B O 1
ATOM 5279 N N . SER B 1 4 ? 1.933 -13.523 -34.156 1 68.19 4 SER B N 1
ATOM 5280 C CA . SER B 1 4 ? 3.195 -14.133 -33.75 1 68.19 4 SER B CA 1
ATOM 5281 C C . SER B 1 4 ? 3.131 -15.648 -33.812 1 68.19 4 SER B C 1
ATOM 5283 O O . SER B 1 4 ? 2.076 -16.25 -33.594 1 68.19 4 SER B O 1
ATOM 5285 N N . ASN B 1 5 ? 4.035 -16.266 -34.406 1 79.94 5 ASN B N 1
ATOM 5286 C CA . ASN B 1 5 ? 4.164 -17.719 -34.5 1 79.94 5 ASN B CA 1
ATOM 5287 C C . ASN B 1 5 ? 4.719 -18.312 -33.219 1 79.94 5 ASN B C 1
ATOM 5289 O O . ASN B 1 5 ? 5.062 -19.5 -33.156 1 79.94 5 ASN B O 1
ATOM 5293 N N . GLU B 1 6 ? 4.664 -17.469 -32.219 1 85.12 6 GLU B N 1
ATOM 5294 C CA . GLU B 1 6 ? 5.055 -18.016 -30.906 1 85.12 6 GLU B CA 1
ATOM 5295 C C . GLU B 1 6 ? 3.922 -18.828 -30.281 1 85.12 6 GLU B C 1
ATOM 5297 O O . GLU B 1 6 ? 2.75 -18.469 -30.406 1 85.12 6 GLU B O 1
ATOM 5302 N N . PRO B 1 7 ? 4.293 -19.906 -29.719 1 88.19 7 PRO B N 1
ATOM 5303 C CA . PRO B 1 7 ? 3.238 -20.703 -29.094 1 88.19 7 PRO B CA 1
ATOM 5304 C C . PRO B 1 7 ? 2.559 -19.984 -27.922 1 88.19 7 PRO B C 1
ATOM 5306 O O . PRO B 1 7 ? 3.221 -19.266 -27.172 1 88.19 7 PRO B O 1
ATOM 5309 N N . PHE B 1 8 ? 1.289 -20.109 -27.844 1 91 8 PHE B N 1
ATOM 5310 C CA . PHE B 1 8 ? 0.525 -19.469 -26.781 1 91 8 PHE B CA 1
ATOM 5311 C C . PHE B 1 8 ? -0.679 -20.312 -26.391 1 91 8 PHE B C 1
ATOM 5313 O O . PHE B 1 8 ? -1.115 -21.172 -27.156 1 91 8 PHE B O 1
ATOM 5320 N N . THR B 1 9 ? -1.145 -20.188 -25.203 1 93.5 9 THR B N 1
ATOM 5321 C CA . THR B 1 9 ? -2.361 -20.812 -24.719 1 93.5 9 THR B CA 1
ATOM 5322 C C . THR B 1 9 ? -3.566 -19.906 -24.906 1 93.5 9 THR B C 1
ATOM 5324 O O . THR B 1 9 ? -3.471 -18.688 -24.719 1 93.5 9 THR B O 1
ATOM 5327 N N . LYS B 1 10 ? -4.664 -20.438 -25.359 1 94.06 10 LYS B N 1
ATOM 5328 C CA . LYS B 1 10 ? -5.871 -19.656 -25.609 1 94.06 10 LYS B CA 1
ATOM 5329 C C . LYS B 1 10 ? -7.098 -20.328 -25.016 1 94.06 10 LYS B C 1
ATOM 5331 O O . LYS B 1 10 ? -7.098 -21.547 -24.781 1 94.06 10 LYS B O 1
ATOM 5336 N N . PRO B 1 11 ? -8.133 -19.594 -24.719 1 96.62 11 PRO B N 1
ATOM 5337 C CA . PRO B 1 11 ? -9.406 -20.156 -24.266 1 96.62 11 PRO B CA 1
ATOM 5338 C C . PRO B 1 11 ? -10.297 -20.625 -25.422 1 96.62 11 PRO B C 1
ATOM 5340 O O . PRO B 1 11 ? -9.922 -20.469 -26.578 1 96.62 11 PRO B O 1
ATOM 5343 N N . TYR B 1 12 ? -11.367 -21.281 -25.109 1 97.44 12 TYR B N 1
ATOM 5344 C CA . TYR B 1 12 ? -12.414 -21.594 -26.078 1 97.44 12 TYR B CA 1
ATOM 5345 C C . TYR B 1 12 ? -13.68 -20.797 -25.797 1 97.44 12 TYR B C 1
ATOM 5347 O O . TYR B 1 12 ? -14.227 -20.859 -24.688 1 97.44 12 TYR B O 1
ATOM 5355 N N . LYS B 1 13 ? -14.141 -20.125 -26.781 1 95.25 13 LYS B N 1
ATOM 5356 C CA . LYS B 1 13 ? -15.281 -19.219 -26.625 1 95.25 13 LYS B CA 1
ATOM 5357 C C . LYS B 1 13 ? -16.594 -19.984 -26.75 1 95.25 13 LYS B C 1
ATOM 5359 O O . LYS B 1 13 ? -17.625 -19.531 -26.234 1 95.25 13 LYS B O 1
ATOM 5364 N N . ASP B 1 14 ? -16.516 -21.094 -27.516 1 95.19 14 ASP B N 1
ATOM 5365 C CA . ASP B 1 14 ? -17.781 -21.781 -27.75 1 95.19 14 ASP B CA 1
ATOM 5366 C C . ASP B 1 14 ? -17.578 -23.297 -27.766 1 95.19 14 ASP B C 1
ATOM 5368 O O . ASP B 1 14 ? -16.453 -23.781 -27.891 1 95.19 14 ASP B O 1
ATOM 5372 N N . HIS B 1 15 ? -18.734 -23.969 -27.672 1 96.69 15 HIS B N 1
ATOM 5373 C CA . HIS B 1 15 ? -18.812 -25.422 -27.578 1 96.69 15 HIS B CA 1
ATOM 5374 C C . HIS B 1 15 ? -18.234 -26.078 -28.828 1 96.69 15 HIS B C 1
ATOM 5376 O O . HIS B 1 15 ? -17.469 -27.047 -28.719 1 96.69 15 HIS B O 1
ATOM 5382 N N . GLU B 1 16 ? -18.453 -25.562 -30 1 94.38 16 GLU B N 1
ATOM 5383 C CA . GLU B 1 16 ? -18.047 -26.156 -31.266 1 94.38 16 GLU B CA 1
ATOM 5384 C C . GLU B 1 16 ? -16.516 -26.188 -31.391 1 94.38 16 GLU B C 1
ATOM 5386 O O . GLU B 1 16 ? -15.938 -27.203 -31.75 1 94.38 16 GLU B O 1
ATOM 5391 N N . ASN B 1 17 ? -15.984 -25.094 -31.109 1 94.19 17 ASN B N 1
ATOM 5392 C CA . ASN B 1 17 ? -14.531 -25 -31.203 1 94.19 17 ASN B CA 1
ATOM 5393 C C . ASN B 1 17 ? -13.844 -25.812 -30.125 1 94.19 17 ASN B C 1
ATOM 5395 O O . ASN B 1 17 ? -12.75 -26.344 -30.328 1 94.19 17 ASN B O 1
ATOM 5399 N N . PHE B 1 18 ? -14.453 -25.938 -29 1 96.5 18 PHE B N 1
ATOM 5400 C CA . PHE B 1 18 ? -13.859 -26.688 -27.906 1 96.5 18 PHE B CA 1
ATOM 5401 C C . PHE B 1 18 ? -13.789 -28.172 -28.25 1 96.5 18 PHE B C 1
ATOM 5403 O O . PHE B 1 18 ? -12.828 -28.859 -27.891 1 96.5 18 PHE B O 1
ATOM 5410 N N . LEU B 1 19 ? -14.75 -28.672 -28.922 1 95.56 19 LEU B N 1
ATOM 5411 C CA . LEU B 1 19 ? -14.789 -30.078 -29.266 1 95.56 19 LEU B CA 1
ATOM 5412 C C . LEU B 1 19 ? -13.656 -30.438 -30.234 1 95.56 19 LEU B C 1
ATOM 5414 O O . LEU B 1 19 ? -13.32 -31.609 -30.391 1 95.56 19 LEU B O 1
ATOM 5418 N N . LYS B 1 20 ? -12.961 -29.438 -30.797 1 92.94 20 LYS B N 1
ATOM 5419 C CA . LYS B 1 20 ? -11.867 -29.641 -31.75 1 92.94 20 LYS B CA 1
ATOM 5420 C C . LYS B 1 20 ? -10.516 -29.328 -31.094 1 92.94 20 LYS B C 1
ATOM 5422 O O . LYS B 1 20 ? -9.578 -28.906 -31.781 1 92.94 20 LYS B O 1
ATOM 5427 N N . TRP B 1 21 ? -10.367 -29.5 -29.844 1 91.75 21 TRP B N 1
ATOM 5428 C CA . TRP B 1 21 ? -9.227 -29.031 -29.047 1 91.75 21 TRP B CA 1
ATOM 5429 C C . TRP B 1 21 ? -7.988 -29.875 -29.344 1 91.75 21 TRP B C 1
ATOM 5431 O O . TRP B 1 21 ? -6.867 -29.453 -29.047 1 91.75 21 TRP B O 1
ATOM 5441 N N . GLU B 1 22 ? -8.008 -31.062 -29.906 1 85.31 22 GLU B N 1
ATOM 5442 C CA . GLU B 1 22 ? -6.984 -32.094 -29.922 1 85.31 22 GLU B CA 1
ATOM 5443 C C . GLU B 1 22 ? -5.703 -31.609 -30.594 1 85.31 22 GLU B C 1
ATOM 5445 O O . GLU B 1 22 ? -4.602 -31.969 -30.172 1 85.31 22 GLU B O 1
ATOM 5450 N N . SER B 1 23 ? -5.824 -30.766 -31.5 1 79 23 SER B N 1
ATOM 5451 C CA . SER B 1 23 ? -4.648 -30.297 -32.219 1 79 23 SER B CA 1
ATOM 5452 C C . SER B 1 23 ? -4.043 -29.062 -31.578 1 79 23 SER B C 1
ATOM 5454 O O . SER B 1 23 ? -2.977 -28.594 -31.984 1 79 23 SER B O 1
ATOM 5456 N N . ASP B 1 24 ? -4.676 -28.703 -30.594 1 82.94 24 ASP B N 1
ATOM 5457 C CA . ASP B 1 24 ? -4.227 -27.469 -29.969 1 82.94 24 ASP B CA 1
ATOM 5458 C C . ASP B 1 24 ? -3.121 -27.734 -28.953 1 82.94 24 ASP B C 1
ATOM 5460 O O . ASP B 1 24 ? -2.879 -28.891 -28.578 1 82.94 24 ASP B O 1
ATOM 5464 N N . TYR B 1 25 ? -2.229 -26.734 -28.656 1 79.44 25 TYR B N 1
ATOM 5465 C CA . TYR B 1 25 ? -1.231 -26.641 -27.594 1 79.44 25 TYR B CA 1
ATOM 5466 C C . TYR B 1 25 ? -0.052 -27.562 -27.875 1 79.44 25 TYR B C 1
ATOM 5468 O O . TYR B 1 25 ? 0.227 -28.469 -27.094 1 79.44 25 TYR B O 1
ATOM 5476 N N . PRO B 1 26 ? 0.654 -27.266 -28.797 1 69.62 26 PRO B N 1
ATOM 5477 C CA . PRO B 1 26 ? 1.842 -28.062 -29.109 1 69.62 26 PRO B CA 1
ATOM 5478 C C . PRO B 1 26 ? 2.877 -28.047 -27.984 1 69.62 26 PRO B C 1
ATOM 5480 O O . PRO B 1 26 ? 3.711 -28.953 -27.906 1 69.62 26 PRO B O 1
ATOM 5483 N N . THR B 1 27 ? 2.76 -27.109 -27.125 1 72.88 27 THR B N 1
ATOM 5484 C CA . THR B 1 27 ? 3.746 -26.969 -26.062 1 72.88 27 THR B CA 1
ATOM 5485 C C . THR B 1 27 ? 3.309 -27.719 -24.797 1 72.88 27 THR B C 1
ATOM 5487 O O . THR B 1 27 ? 3.92 -27.578 -23.734 1 72.88 27 THR B O 1
ATOM 5490 N N . ALA B 1 28 ? 2.289 -28.484 -24.875 1 78.06 28 ALA B N 1
ATOM 5491 C CA . ALA B 1 28 ? 1.803 -29.25 -23.734 1 78.06 28 ALA B CA 1
ATOM 5492 C C . ALA B 1 28 ? 2.9 -30.156 -23.172 1 78.06 28 ALA B C 1
ATOM 5494 O O . ALA B 1 28 ? 2.904 -30.469 -21.984 1 78.06 28 ALA B O 1
ATOM 5495 N N . LYS B 1 29 ? 3.76 -30.484 -23.984 1 70.25 29 LYS B N 1
ATOM 5496 C CA . LYS B 1 29 ? 4.875 -31.344 -23.578 1 70.25 29 LYS B CA 1
ATOM 5497 C C . LYS B 1 29 ? 5.809 -30.609 -22.625 1 70.25 29 LYS B C 1
ATOM 5499 O O . LYS B 1 29 ? 6.598 -31.234 -21.906 1 70.25 29 LYS B O 1
ATOM 5504 N N . ASP B 1 30 ? 5.598 -29.297 -22.609 1 70.56 30 ASP B N 1
ATOM 5505 C CA . ASP B 1 30 ? 6.473 -28.438 -21.797 1 70.56 30 ASP B CA 1
ATOM 5506 C C . ASP B 1 30 ? 5.918 -28.25 -20.391 1 70.56 30 ASP B C 1
ATOM 5508 O O . ASP B 1 30 ? 6.527 -27.578 -19.562 1 70.56 30 ASP B O 1
ATOM 5512 N N . VAL B 1 31 ? 4.984 -28.953 -20.016 1 81.06 31 VAL B N 1
ATOM 5513 C CA . VAL B 1 31 ? 4.344 -28.719 -18.719 1 81.06 31 VAL B CA 1
ATOM 5514 C C . VAL B 1 31 ? 4.957 -29.625 -17.672 1 81.06 31 VAL B C 1
ATOM 5516 O O . VAL B 1 31 ? 5.168 -30.812 -17.906 1 81.06 31 VAL B O 1
ATOM 5519 N N . VAL B 1 32 ? 5.344 -29.031 -16.578 1 81.19 32 VAL B N 1
ATOM 5520 C CA . VAL B 1 32 ? 5.891 -29.734 -15.422 1 81.19 32 VAL B CA 1
ATOM 5521 C C . VAL B 1 32 ? 4.773 -30.469 -14.688 1 81.19 32 VAL B C 1
ATOM 5523 O O . VAL B 1 32 ? 3.678 -29.938 -14.516 1 81.19 32 VAL B O 1
ATOM 5526 N N . GLU B 1 33 ? 5.098 -31.703 -14.328 1 84.81 33 GLU B N 1
ATOM 5527 C CA . GLU B 1 33 ? 4.098 -32.469 -13.602 1 84.81 33 GLU B CA 1
ATOM 5528 C C . GLU B 1 33 ? 3.988 -32.031 -12.148 1 84.81 33 GLU B C 1
ATOM 5530 O O . GLU B 1 33 ? 4.98 -31.609 -11.547 1 84.81 33 GLU B O 1
ATOM 5535 N N . TYR B 1 34 ? 2.822 -32.125 -11.656 1 90.88 34 TYR B N 1
ATOM 5536 C CA . TYR B 1 34 ? 2.576 -31.828 -10.25 1 90.88 34 TYR B CA 1
ATOM 5537 C C . TYR B 1 34 ? 3.057 -32.969 -9.359 1 90.88 34 TYR B C 1
ATOM 5539 O O . TYR B 1 34 ? 2.658 -34.125 -9.555 1 90.88 34 TYR B O 1
ATOM 5547 N N . ASP B 1 35 ? 3.984 -32.688 -8.477 1 88.69 35 ASP B N 1
ATOM 5548 C CA . ASP B 1 35 ? 4.496 -33.688 -7.543 1 88.69 35 ASP B CA 1
ATOM 5549 C C . ASP B 1 35 ? 4.129 -33.344 -6.105 1 88.69 35 ASP B C 1
ATOM 5551 O O . ASP B 1 35 ? 4.871 -32.625 -5.43 1 88.69 35 ASP B O 1
ATOM 5555 N N . LYS B 1 36 ? 3.096 -33.938 -5.613 1 88.75 36 LYS B N 1
ATOM 5556 C CA . LYS B 1 36 ? 2.586 -33.688 -4.27 1 88.75 36 LYS B CA 1
ATOM 5557 C C . LYS B 1 36 ? 3.57 -34.156 -3.209 1 88.75 36 LYS B C 1
ATOM 5559 O O . LYS B 1 36 ? 3.619 -33.625 -2.105 1 88.75 36 LYS B O 1
ATOM 5564 N N . SER B 1 37 ? 4.363 -35.094 -3.523 1 89.44 37 SER B N 1
ATOM 5565 C CA . SER B 1 37 ? 5.223 -35.75 -2.541 1 89.44 37 SER B CA 1
ATOM 5566 C C . SER B 1 37 ? 6.398 -34.875 -2.158 1 89.44 37 SER B C 1
ATOM 5568 O O . SER B 1 37 ? 7.051 -35.094 -1.136 1 89.44 37 SER B O 1
ATOM 5570 N N . LEU B 1 38 ? 6.602 -33.875 -2.924 1 90.69 38 LEU B N 1
ATOM 5571 C CA . LEU B 1 38 ? 7.73 -33 -2.668 1 90.69 38 LEU B CA 1
ATOM 5572 C C . LEU B 1 38 ? 7.395 -31.984 -1.575 1 90.69 38 LEU B C 1
ATOM 5574 O O . LEU B 1 38 ? 8.289 -31.328 -1.042 1 90.69 38 LEU B O 1
ATOM 5578 N N . TRP B 1 39 ? 6.16 -31.922 -1.136 1 93.44 39 TRP B N 1
ATOM 5579 C CA . TRP B 1 39 ? 5.703 -30.859 -0.243 1 93.44 39 TRP B CA 1
ATOM 5580 C C . TRP B 1 39 ? 4.883 -31.438 0.907 1 93.44 39 TRP B C 1
ATOM 5582 O O . TRP B 1 39 ? 4.16 -32.438 0.733 1 93.44 39 TRP B O 1
ATOM 5592 N N . SER B 1 40 ? 5.078 -30.812 1.983 1 93.62 40 SER B N 1
ATOM 5593 C CA . SER B 1 40 ? 4.309 -31.203 3.162 1 93.62 40 SER B CA 1
ATOM 5594 C C . SER B 1 40 ? 3.256 -30.156 3.504 1 93.62 40 SER B C 1
ATOM 5596 O O . SER B 1 40 ? 3.52 -28.953 3.42 1 93.62 40 SER B O 1
ATOM 5598 N N . ARG B 1 41 ? 2.053 -30.625 3.773 1 91.94 41 ARG B N 1
ATOM 5599 C CA . ARG B 1 41 ? 0.94 -29.797 4.223 1 91.94 41 ARG B CA 1
ATOM 5600 C C . ARG B 1 41 ? 0.143 -30.484 5.32 1 91.94 41 ARG B C 1
ATOM 5602 O O . ARG B 1 41 ? 0.059 -31.719 5.344 1 91.94 41 ARG B O 1
ATOM 5609 N N . ASP B 1 42 ? -0.386 -29.594 6.164 1 86.31 42 ASP B N 1
ATOM 5610 C CA . ASP B 1 42 ? -1.399 -30.141 7.066 1 86.31 42 ASP B CA 1
ATOM 5611 C C . ASP B 1 42 ? -2.703 -30.422 6.324 1 86.31 42 ASP B C 1
ATOM 5613 O O . ASP B 1 42 ? -3.223 -29.547 5.621 1 86.31 42 ASP B O 1
ATOM 5617 N N . GLU B 1 43 ? -3.164 -31.594 6.41 1 81 43 GLU B N 1
ATOM 5618 C CA . GLU B 1 43 ? -4.336 -31.969 5.617 1 81 43 GLU B CA 1
ATOM 5619 C C . GLU B 1 43 ? -5.629 -31.609 6.352 1 81 43 GLU B C 1
ATOM 5621 O O . GLU B 1 43 ? -6.691 -31.516 5.734 1 81 43 GLU B O 1
ATOM 5626 N N . ASN B 1 44 ? -5.516 -31.391 7.555 1 89.81 44 ASN B N 1
ATOM 5627 C CA . ASN B 1 44 ? -6.734 -31.094 8.305 1 89.81 44 ASN B CA 1
ATOM 5628 C C . ASN B 1 44 ? -6.816 -29.625 8.68 1 89.81 44 ASN B C 1
ATOM 5630 O O . ASN B 1 44 ? -6.863 -29.281 9.859 1 89.81 44 ASN B O 1
ATOM 5634 N N . ARG B 1 45 ? -6.762 -28.891 7.766 1 94.56 45 ARG B N 1
ATOM 5635 C CA . ARG B 1 45 ? -6.855 -27.438 7.938 1 94.56 45 ARG B CA 1
ATOM 5636 C C . ARG B 1 45 ? -7.617 -26.797 6.781 1 94.56 45 ARG B C 1
ATOM 5638 O O . ARG B 1 45 ? -7.754 -27.406 5.715 1 94.56 45 ARG B O 1
ATOM 5645 N N . PRO B 1 46 ? -8.164 -25.562 6.984 1 97.75 46 PRO B N 1
ATOM 5646 C CA . PRO B 1 46 ? -8.758 -24.844 5.855 1 97.75 46 PRO B CA 1
ATOM 5647 C C . PRO B 1 46 ? -7.77 -24.641 4.707 1 97.75 46 PRO B C 1
ATOM 5649 O O . PRO B 1 46 ? -6.562 -24.547 4.934 1 97.75 46 PRO B O 1
ATOM 5652 N N . LYS B 1 47 ? -8.32 -24.625 3.537 1 98.19 47 LYS B N 1
ATOM 5653 C CA . LYS B 1 47 ? -7.5 -24.469 2.34 1 98.19 47 LYS B CA 1
ATOM 5654 C C . LYS B 1 47 ? -7.656 -23.062 1.741 1 98.19 47 LYS B C 1
ATOM 5656 O O . LYS B 1 47 ? -8.602 -22.344 2.078 1 98.19 47 LYS B O 1
ATOM 5661 N N . THR B 1 48 ? -6.656 -22.703 0.935 1 98.44 48 THR B N 1
ATOM 5662 C CA . THR B 1 48 ? -6.691 -21.438 0.217 1 98.44 48 THR B CA 1
ATOM 5663 C C . THR B 1 48 ? -6.695 -21.672 -1.291 1 98.44 48 THR B C 1
ATOM 5665 O O . THR B 1 48 ? -5.773 -22.281 -1.833 1 98.44 48 THR B O 1
ATOM 5668 N N . LEU B 1 49 ? -7.762 -21.281 -1.944 1 98.69 49 LEU B N 1
ATOM 5669 C CA . LEU B 1 49 ? -7.871 -21.25 -3.398 1 98.69 49 LEU B CA 1
ATOM 5670 C C . LEU B 1 49 ? -7.691 -19.828 -3.928 1 98.69 49 LEU B C 1
ATOM 5672 O O . LEU B 1 49 ? -8.344 -18.891 -3.449 1 98.69 49 LEU B O 1
ATOM 5676 N N . LEU B 1 50 ? -6.738 -19.609 -4.812 1 98.38 50 LEU B N 1
ATOM 5677 C CA . LEU B 1 50 ? -6.59 -18.328 -5.504 1 98.38 50 LEU B CA 1
ATOM 5678 C C . LEU B 1 50 ? -7.246 -18.391 -6.879 1 98.38 50 LEU B C 1
ATOM 5680 O O . LEU B 1 50 ? -6.945 -19.266 -7.684 1 98.38 50 LEU B O 1
ATOM 5684 N N . CYS B 1 51 ? -8.078 -17.422 -7.09 1 98.38 51 CYS B N 1
ATOM 5685 C CA . CYS B 1 51 ? -8.758 -17.359 -8.375 1 98.38 51 CYS B CA 1
ATOM 5686 C C . CYS B 1 51 ? -8.328 -16.109 -9.156 1 98.38 51 CYS B C 1
ATOM 5688 O O . CYS B 1 51 ? -8.617 -14.992 -8.75 1 98.38 51 CYS B O 1
ATOM 5690 N N . HIS B 1 52 ? -7.566 -16.109 -10.188 1 90.12 52 HIS B N 1
ATOM 5691 C CA . HIS B 1 52 ? -6.715 -15.18 -10.93 1 90.12 52 HIS B CA 1
ATOM 5692 C C . HIS B 1 52 ? -7.535 -14.047 -11.539 1 90.12 52 HIS B C 1
ATOM 5694 O O . HIS B 1 52 ? -7.117 -12.891 -11.508 1 90.12 52 HIS B O 1
ATOM 5700 N N . ASP B 1 53 ? -8.602 -13.844 -11.961 1 92.5 53 ASP B N 1
ATOM 5701 C CA . ASP B 1 53 ? -9.406 -12.922 -12.766 1 92.5 53 ASP B CA 1
ATOM 5702 C C . ASP B 1 53 ? -8.672 -11.602 -12.984 1 92.5 53 ASP B C 1
ATOM 5704 O O . ASP B 1 53 ? -9.227 -10.531 -12.711 1 92.5 53 ASP B O 1
ATOM 5708 N N . MET B 1 54 ? -7.398 -11.664 -13.477 1 93.5 54 MET B N 1
ATOM 5709 C CA . MET B 1 54 ? -6.59 -10.477 -13.758 1 93.5 54 MET B CA 1
ATOM 5710 C C . MET B 1 54 ? -6.867 -9.953 -15.164 1 93.5 54 MET B C 1
ATOM 5712 O O . MET B 1 54 ? -6.422 -10.539 -16.156 1 93.5 54 MET B O 1
ATOM 5716 N N . ARG B 1 55 ? -7.543 -8.836 -15.305 1 92.81 55 ARG B N 1
ATOM 5717 C CA . ARG B 1 55 ? -7.824 -8.094 -16.531 1 92.81 55 ARG B CA 1
ATOM 5718 C C . ARG B 1 55 ? -8.281 -9.031 -17.641 1 92.81 55 ARG B C 1
ATOM 5720 O O . ARG B 1 55 ? -7.758 -8.992 -18.75 1 92.81 55 ARG B O 1
ATOM 5727 N N . GLY B 1 56 ? -9.094 -9.977 -17.422 1 91.38 56 GLY B N 1
ATOM 5728 C CA . GLY B 1 56 ? -9.719 -10.836 -18.406 1 91.38 56 GLY B CA 1
ATOM 5729 C C . GLY B 1 56 ? -8.891 -12.062 -18.75 1 91.38 56 GLY B C 1
ATOM 5730 O O . GLY B 1 56 ? -9.359 -12.961 -19.438 1 91.38 56 GLY B O 1
ATOM 5731 N N . GLY B 1 57 ? -7.641 -12.133 -18.359 1 94 57 GLY B N 1
ATOM 5732 C CA . GLY B 1 57 ? -6.773 -13.273 -18.594 1 94 57 GLY B CA 1
ATOM 5733 C C . GLY B 1 57 ? -6.129 -13.266 -19.969 1 94 57 GLY B C 1
ATOM 5734 O O . GLY B 1 57 ? -6.477 -12.438 -20.812 1 94 57 GLY B O 1
ATOM 5735 N N . TYR B 1 58 ? -5.152 -14.141 -20.125 1 95.56 58 TYR B N 1
ATOM 5736 C CA . TYR B 1 58 ? -4.461 -14.391 -21.375 1 95.56 58 TYR B CA 1
ATOM 5737 C C . TYR B 1 58 ? -3.818 -13.117 -21.906 1 95.56 58 TYR B C 1
ATOM 5739 O O . TYR B 1 58 ? -3.994 -12.773 -23.078 1 95.56 58 TYR B O 1
ATOM 5747 N N . LEU B 1 59 ? -3.174 -12.383 -21.047 1 94.81 59 LEU B N 1
ATOM 5748 C CA . LEU B 1 59 ? -2.393 -11.219 -21.453 1 94.81 59 LEU B CA 1
ATOM 5749 C C . LEU B 1 59 ? -1.025 -11.641 -21.984 1 94.81 59 LEU B C 1
ATOM 5751 O O . LEU B 1 59 ? -0.932 -12.516 -22.844 1 94.81 59 LEU B O 1
ATOM 5755 N N . GLN B 1 60 ? 0.027 -11.117 -21.422 1 93.56 60 GLN B N 1
ATOM 5756 C CA . GLN B 1 60 ? 1.363 -11.531 -21.828 1 93.56 60 GLN B CA 1
ATOM 5757 C C . GLN B 1 60 ? 1.698 -12.93 -21.328 1 93.56 60 GLN B C 1
ATOM 5759 O O . GLN B 1 60 ? 2.52 -13.633 -21.906 1 93.56 60 GLN B O 1
ATOM 5764 N N . ASP B 1 61 ? 0.97 -13.297 -20.328 1 94.31 61 ASP B N 1
ATOM 5765 C CA . ASP B 1 61 ? 1.226 -14.586 -19.688 1 94.31 61 ASP B CA 1
ATOM 5766 C C . ASP B 1 61 ? 0.716 -15.734 -20.547 1 94.31 61 ASP B C 1
ATOM 5768 O O . ASP B 1 61 ? 1.01 -16.906 -20.281 1 94.31 61 ASP B O 1
ATOM 5772 N N . ARG B 1 62 ? 0.048 -15.484 -21.625 1 94.31 62 ARG B N 1
ATOM 5773 C CA . ARG B 1 62 ? -0.472 -16.547 -22.484 1 94.31 62 ARG B CA 1
ATOM 5774 C C . ARG B 1 62 ? 0.641 -17.172 -23.312 1 94.31 62 ARG B C 1
ATOM 5776 O O . ARG B 1 62 ? 0.489 -18.281 -23.828 1 94.31 62 ARG B O 1
ATOM 5783 N N . PHE B 1 63 ? 1.712 -16.406 -23.562 1 92.25 63 PHE B N 1
ATOM 5784 C CA . PHE B 1 63 ? 2.818 -16.906 -24.375 1 92.25 63 PHE B CA 1
ATOM 5785 C C . PHE B 1 63 ? 3.65 -17.906 -23.594 1 92.25 63 PHE B C 1
ATOM 5787 O O . PHE B 1 63 ? 4.285 -17.562 -22.594 1 92.25 63 PHE B O 1
ATOM 5794 N N . ASP B 1 64 ? 3.721 -19.094 -24.047 1 90.81 64 ASP B N 1
ATOM 5795 C CA . ASP B 1 64 ? 4.211 -20.234 -23.297 1 90.81 64 ASP B CA 1
ATOM 5796 C C . ASP B 1 64 ? 5.707 -20.109 -23.016 1 90.81 64 ASP B C 1
ATOM 5798 O O . ASP B 1 64 ? 6.215 -20.672 -22.047 1 90.81 64 ASP B O 1
ATOM 5802 N N . GLN B 1 65 ? 6.395 -19.422 -23.906 1 89.06 65 GLN B N 1
ATOM 5803 C CA . GLN B 1 65 ? 7.848 -19.375 -23.797 1 89.06 65 GLN B CA 1
ATOM 5804 C C . GLN B 1 65 ? 8.312 -18.031 -23.234 1 89.06 65 GLN B C 1
ATOM 5806 O O . GLN B 1 65 ? 9.5 -17.703 -23.312 1 89.06 65 GLN B O 1
ATOM 5811 N N . GLY B 1 66 ? 7.34 -17.25 -22.688 1 91.62 66 GLY B N 1
ATOM 5812 C CA . GLY B 1 66 ? 7.684 -15.984 -22.062 1 91.62 66 GLY B CA 1
ATOM 5813 C C . GLY B 1 66 ? 7.383 -14.781 -22.922 1 91.62 66 GLY B C 1
ATOM 5814 O O . GLY B 1 66 ? 6.938 -14.93 -24.062 1 91.62 66 GLY B O 1
ATOM 5815 N N . TYR B 1 67 ? 7.508 -13.625 -22.391 1 93.81 67 TYR B N 1
ATOM 5816 C CA . TYR B 1 67 ? 7.273 -12.328 -23.031 1 93.81 67 TYR B CA 1
ATOM 5817 C C . TYR B 1 67 ? 8.422 -11.367 -22.75 1 93.81 67 TYR B C 1
ATOM 5819 O O . TYR B 1 67 ? 8.93 -11.312 -21.641 1 93.81 67 TYR B O 1
ATOM 5827 N N . PRO B 1 68 ? 8.859 -10.625 -23.781 1 92.75 68 PRO B N 1
ATOM 5828 C CA . PRO B 1 68 ? 10.062 -9.797 -23.641 1 92.75 68 PRO B CA 1
ATOM 5829 C C . PRO B 1 68 ? 9.781 -8.477 -22.906 1 92.75 68 PRO B C 1
ATOM 5831 O O . PRO B 1 68 ? 9.984 -7.406 -23.484 1 92.75 68 PRO B O 1
ATOM 5834 N N . SER B 1 69 ? 9.438 -8.539 -21.656 1 93.19 69 SER B N 1
ATOM 5835 C CA . SER B 1 69 ? 9.195 -7.402 -20.781 1 93.19 69 SER B CA 1
ATOM 5836 C C . SER B 1 69 ? 9.305 -7.801 -19.312 1 93.19 69 SER B C 1
ATOM 5838 O O . SER B 1 69 ? 9.141 -8.977 -18.969 1 93.19 69 SER B O 1
ATOM 5840 N N . THR B 1 70 ? 9.664 -6.836 -18.469 1 92.69 70 THR B N 1
ATOM 5841 C CA . THR B 1 70 ? 9.688 -7.105 -17.031 1 92.69 70 THR B CA 1
ATOM 5842 C C . THR B 1 70 ? 8.414 -6.598 -16.359 1 92.69 70 THR B C 1
ATOM 5844 O O . THR B 1 70 ? 8.219 -6.773 -15.164 1 92.69 70 THR B O 1
ATOM 5847 N N . ASP B 1 71 ? 7.516 -5.969 -17.109 1 90.38 71 ASP B N 1
ATOM 5848 C CA . ASP B 1 71 ? 6.367 -5.27 -16.547 1 90.38 71 ASP B CA 1
ATOM 5849 C C . ASP B 1 71 ? 5.125 -6.156 -16.547 1 90.38 71 ASP B C 1
ATOM 5851 O O . ASP B 1 71 ? 4.02 -5.691 -16.25 1 90.38 71 ASP B O 1
ATOM 5855 N N . CYS B 1 72 ? 5.262 -7.461 -16.844 1 94.56 72 CYS B N 1
ATOM 5856 C CA . CYS B 1 72 ? 4.129 -8.383 -16.859 1 94.56 72 CYS B CA 1
ATOM 5857 C C . CYS B 1 72 ? 3.699 -8.727 -15.438 1 94.56 72 CYS B C 1
ATOM 5859 O O . CYS B 1 72 ? 4.523 -8.758 -14.523 1 94.56 72 CYS B O 1
ATOM 5861 N N . TYR B 1 73 ? 2.363 -8.945 -15.242 1 96 73 TYR B N 1
ATOM 5862 C CA . TYR B 1 73 ? 1.854 -9.375 -13.945 1 96 73 TYR B CA 1
ATOM 5863 C C . TYR B 1 73 ? 2.445 -10.727 -13.547 1 96 73 TYR B C 1
ATOM 5865 O O . TYR B 1 73 ? 2.572 -11.625 -14.383 1 96 73 TYR B O 1
ATOM 5873 N N . SER B 1 74 ? 2.865 -10.852 -12.297 1 94.38 74 SER B N 1
ATOM 5874 C CA . SER B 1 74 ? 3.449 -12.086 -11.781 1 94.38 74 SER B CA 1
ATOM 5875 C C . SER B 1 74 ? 2.98 -12.375 -10.359 1 94.38 74 SER B C 1
ATOM 5877 O O . SER B 1 74 ? 2.537 -11.461 -9.656 1 94.38 74 SER B O 1
ATOM 5879 N N . PHE B 1 75 ? 2.994 -13.562 -9.969 1 96.31 75 PHE B N 1
ATOM 5880 C CA . PHE B 1 75 ? 2.699 -14.039 -8.625 1 96.31 75 PHE B CA 1
ATOM 5881 C C . PHE B 1 75 ? 3.789 -14.984 -8.133 1 96.31 75 PHE B C 1
ATOM 5883 O O . PHE B 1 75 ? 4.281 -15.82 -8.891 1 96.31 75 PHE B O 1
ATOM 5890 N N . TYR B 1 76 ? 4.262 -14.852 -6.867 1 94 76 TYR B N 1
ATOM 5891 C CA . TYR B 1 76 ? 5.391 -15.664 -6.426 1 94 76 TYR B CA 1
ATOM 5892 C C . TYR B 1 76 ? 5.215 -16.094 -4.973 1 94 76 TYR B C 1
ATOM 5894 O O . TYR B 1 76 ? 6.152 -16.594 -4.352 1 94 76 TYR B O 1
ATOM 5902 N N . HIS B 1 77 ? 4.043 -15.898 -4.375 1 94.88 77 HIS B N 1
ATOM 5903 C CA . HIS B 1 77 ? 3.779 -16.375 -3.021 1 94.88 77 HIS B CA 1
ATOM 5904 C C . HIS B 1 77 ? 3.09 -17.734 -3.045 1 94.88 77 HIS B C 1
ATOM 5906 O O . HIS B 1 77 ? 2.088 -17.938 -2.357 1 94.88 77 HIS B O 1
ATOM 5912 N N . TRP B 1 78 ? 3.637 -18.641 -3.738 1 96.56 78 TRP B N 1
ATOM 5913 C CA . TRP B 1 78 ? 3.01 -19.922 -4.039 1 96.56 78 TRP B CA 1
ATOM 5914 C C . TRP B 1 78 ? 2.906 -20.797 -2.785 1 96.56 78 TRP B C 1
ATOM 5916 O O . TRP B 1 78 ? 1.972 -21.578 -2.643 1 96.56 78 TRP B O 1
ATOM 5926 N N . HIS B 1 79 ? 3.805 -20.641 -1.807 1 95.06 79 HIS B N 1
ATOM 5927 C CA . HIS B 1 79 ? 3.826 -21.484 -0.615 1 95.06 79 HIS B CA 1
ATOM 5928 C C . HIS B 1 79 ? 2.602 -21.234 0.259 1 95.06 79 HIS B C 1
ATOM 5930 O O . HIS B 1 79 ? 2.322 -22.016 1.178 1 95.06 79 HIS B O 1
ATOM 5936 N N . LEU B 1 80 ? 1.842 -20.188 -0.09 1 96.19 80 LEU B N 1
ATOM 5937 C CA . LEU B 1 80 ? 0.673 -19.828 0.702 1 96.19 80 LEU B CA 1
ATOM 5938 C C . LEU B 1 80 ? -0.606 -20.344 0.057 1 96.19 80 LEU B C 1
ATOM 5940 O O . LEU B 1 80 ? -1.7 -20.156 0.593 1 96.19 80 LEU B O 1
ATOM 5944 N N . VAL B 1 81 ? -0.524 -21.047 -1.062 1 97.25 81 VAL B N 1
ATOM 5945 C CA . VAL B 1 81 ? -1.676 -21.391 -1.89 1 97.25 81 VAL B CA 1
ATOM 5946 C C . VAL B 1 81 ? -1.804 -22.906 -2.002 1 97.25 81 VAL B C 1
ATOM 5948 O O . VAL B 1 81 ? -0.804 -23.609 -2.16 1 97.25 81 VAL B O 1
ATOM 5951 N N . ASP B 1 82 ? -3.045 -23.406 -1.912 1 97.5 82 ASP B N 1
ATOM 5952 C CA . ASP B 1 82 ? -3.281 -24.828 -2.078 1 97.5 82 ASP B CA 1
ATOM 5953 C C . ASP B 1 82 ? -3.705 -25.156 -3.51 1 97.5 82 ASP B C 1
ATOM 5955 O O . ASP B 1 82 ? -3.273 -26.156 -4.078 1 97.5 82 ASP B O 1
ATOM 5959 N N . VAL B 1 83 ? -4.551 -24.344 -4.016 1 98.19 83 VAL B N 1
ATOM 5960 C CA . VAL B 1 83 ? -5.094 -24.547 -5.355 1 98.19 83 VAL B CA 1
ATOM 5961 C C . VAL B 1 83 ? -5.156 -23.203 -6.094 1 98.19 83 VAL B C 1
ATOM 5963 O O . VAL B 1 83 ? -5.543 -22.188 -5.516 1 98.19 83 VAL B O 1
ATOM 5966 N N . PHE B 1 84 ? -4.66 -23.203 -7.281 1 98.69 84 PHE B N 1
ATOM 5967 C CA . PHE B 1 84 ? -4.73 -22.031 -8.141 1 98.69 84 PHE B CA 1
ATOM 5968 C C . PHE B 1 84 ? -5.699 -22.25 -9.297 1 98.69 84 PHE B C 1
ATOM 5970 O O . PHE B 1 84 ? -5.578 -23.234 -10.031 1 98.69 84 PHE B O 1
ATOM 5977 N N . CYS B 1 85 ? -6.684 -21.406 -9.414 1 98.81 85 CYS B N 1
ATOM 5978 C CA . CYS B 1 85 ? -7.66 -21.453 -10.5 1 98.81 85 CYS B CA 1
ATOM 5979 C C . CYS B 1 85 ? -7.406 -20.344 -11.508 1 98.81 85 CYS B C 1
ATOM 5981 O O . CYS B 1 85 ? -7.543 -19.172 -11.188 1 98.81 85 CYS B O 1
ATOM 5983 N N . TYR B 1 86 ? -6.973 -20.703 -12.695 1 98.56 86 TYR B N 1
ATOM 5984 C CA . TYR B 1 86 ? -6.91 -19.703 -13.75 1 98.56 86 TYR B CA 1
ATOM 5985 C C . TYR B 1 86 ? -8.305 -19.391 -14.281 1 98.56 86 TYR B C 1
ATOM 5987 O O . TYR B 1 86 ? -9.047 -20.281 -14.664 1 98.56 86 TYR B O 1
ATOM 5995 N N . PHE B 1 87 ? -8.633 -18.141 -14.266 1 98.06 87 PHE B N 1
ATOM 5996 C CA . PHE B 1 87 ? -10.008 -17.719 -14.508 1 98.06 87 PHE B CA 1
ATOM 5997 C C . PHE B 1 87 ? -10.07 -16.688 -15.641 1 98.06 87 PHE B C 1
ATOM 5999 O O . PHE B 1 87 ? -9.219 -15.812 -15.727 1 98.06 87 PHE B O 1
ATOM 6006 N N . SER B 1 88 ? -10.945 -16.859 -16.5 1 96.56 88 SER B N 1
ATOM 6007 C CA . SER B 1 88 ? -11.367 -15.875 -17.5 1 96.56 88 SER B CA 1
ATOM 6008 C C . SER B 1 88 ? -12.867 -15.961 -17.766 1 96.56 88 SER B C 1
ATOM 6010 O O . SER B 1 88 ? -13.547 -16.844 -17.219 1 96.56 88 SER B O 1
ATOM 6012 N N . HIS B 1 89 ? -13.375 -15.078 -18.562 1 95.88 89 HIS B N 1
ATOM 6013 C CA . HIS B 1 89 ? -14.805 -15.062 -18.859 1 95.88 89 HIS B CA 1
ATOM 6014 C C . HIS B 1 89 ? -15.094 -15.758 -20.188 1 95.88 89 HIS B C 1
ATOM 6016 O O . HIS B 1 89 ? -16.141 -15.539 -20.797 1 95.88 89 HIS B O 1
ATOM 6022 N N . HIS B 1 90 ? -14.188 -16.609 -20.625 1 96 90 HIS B N 1
ATOM 6023 C CA . HIS B 1 90 ? -14.43 -17.484 -21.781 1 96 90 HIS B CA 1
ATOM 6024 C C . HIS B 1 90 ? -15.102 -18.781 -21.344 1 96 90 HIS B C 1
ATOM 6026 O O . HIS B 1 90 ? -14.961 -19.203 -20.203 1 96 90 HIS B O 1
ATOM 6032 N N . PHE B 1 91 ? -15.766 -19.406 -22.266 1 98.19 91 PHE B N 1
ATOM 6033 C CA . PHE B 1 91 ? -16.547 -20.609 -21.984 1 98.19 91 PHE B CA 1
ATOM 6034 C C . PHE B 1 91 ? -15.672 -21.672 -21.312 1 98.19 91 PHE B C 1
ATOM 6036 O O . PHE B 1 91 ? -16.016 -22.156 -20.234 1 98.19 91 PHE B O 1
ATOM 6043 N N . VAL B 1 92 ? -14.609 -22.031 -21.953 1 98.5 92 VAL B N 1
ATOM 6044 C CA . VAL B 1 92 ? -13.633 -22.953 -21.375 1 98.5 92 VAL B CA 1
ATOM 6045 C C . VAL B 1 92 ? -12.273 -22.266 -21.297 1 98.5 92 VAL B C 1
ATOM 6047 O O . VAL B 1 92 ? -11.695 -21.891 -22.312 1 98.5 92 VAL B O 1
ATOM 6050 N N . THR B 1 93 ? -11.805 -22.062 -20.062 1 98.31 93 THR B N 1
ATOM 6051 C CA . THR B 1 93 ? -10.531 -21.406 -19.781 1 98.31 93 THR B CA 1
ATOM 6052 C C . THR B 1 93 ? -9.438 -22.438 -19.5 1 98.31 93 THR B C 1
ATOM 6054 O O . THR B 1 93 ? -9.547 -23.219 -18.562 1 98.31 93 THR B O 1
ATOM 6057 N N . ILE B 1 94 ? -8.43 -22.5 -20.359 1 97.56 94 ILE B N 1
ATOM 6058 C CA . ILE B 1 94 ? -7.266 -23.359 -20.172 1 97.56 94 ILE B CA 1
ATOM 6059 C C . ILE B 1 94 ? -6.137 -22.562 -19.516 1 97.56 94 ILE B C 1
ATOM 6061 O O . ILE B 1 94 ? -5.734 -21.516 -20.031 1 97.56 94 ILE B O 1
ATOM 6065 N N . PRO B 1 95 ? -5.652 -23.016 -18.359 1 97.19 95 PRO B N 1
ATOM 6066 C CA . PRO B 1 95 ? -4.531 -22.266 -17.781 1 97.19 95 PRO B CA 1
ATOM 6067 C C . PRO B 1 95 ? -3.316 -22.219 -18.703 1 97.19 95 PRO B C 1
ATOM 6069 O O . PRO B 1 95 ? -2.961 -23.219 -19.312 1 97.19 95 PRO B O 1
ATOM 6072 N N . PRO B 1 96 ? -2.678 -21.047 -18.797 1 95.44 96 PRO B N 1
ATOM 6073 C CA . PRO B 1 96 ? -1.435 -20.984 -19.562 1 95.44 96 PRO B CA 1
ATOM 6074 C C . PRO B 1 96 ? -0.316 -21.828 -18.969 1 95.44 96 PRO B C 1
ATOM 6076 O O . PRO B 1 96 ? -0.238 -21.969 -17.75 1 95.44 96 PRO B O 1
ATOM 6079 N N . VAL B 1 97 ? 0.565 -22.281 -19.828 1 93.19 97 VAL B N 1
ATOM 6080 C CA . VAL B 1 97 ? 1.66 -23.172 -19.453 1 93.19 97 VAL B CA 1
ATOM 6081 C C . VAL B 1 97 ? 2.504 -22.547 -18.359 1 93.19 97 VAL B C 1
ATOM 6083 O O . VAL B 1 97 ? 2.922 -23.219 -17.406 1 93.19 97 VAL B O 1
ATOM 6086 N N . GLN B 1 98 ? 2.736 -21.266 -18.453 1 93.75 98 GLN B N 1
ATOM 6087 C CA . GLN B 1 98 ? 3.582 -20.578 -17.484 1 93.75 98 GLN B CA 1
ATOM 6088 C C . GLN B 1 98 ? 3.014 -20.703 -16.062 1 93.75 98 GLN B C 1
ATOM 6090 O O . GLN B 1 98 ? 3.756 -20.953 -15.109 1 93.75 98 GLN B O 1
ATOM 6095 N N . TRP B 1 99 ? 1.72 -20.562 -15.938 1 96.62 99 TRP B N 1
ATOM 6096 C CA . TRP B 1 99 ? 1.07 -20.625 -14.633 1 96.62 99 TRP B CA 1
ATOM 6097 C C . TRP B 1 99 ? 1.082 -22.047 -14.094 1 96.62 99 TRP B C 1
ATOM 6099 O O . TRP B 1 99 ? 1.311 -22.266 -12.898 1 96.62 99 TRP B O 1
ATOM 6109 N N . ILE B 1 100 ? 0.832 -23 -14.984 1 96.31 100 ILE B N 1
ATOM 6110 C CA . ILE B 1 100 ? 0.851 -24.406 -14.57 1 96.31 100 ILE B CA 1
ATOM 6111 C C . ILE B 1 100 ? 2.23 -24.75 -14.016 1 96.31 100 ILE B C 1
ATOM 6113 O O . ILE B 1 100 ? 2.342 -25.312 -12.922 1 96.31 100 ILE B O 1
ATOM 6117 N N . ASN B 1 101 ? 3.221 -24.391 -14.766 1 93.19 101 ASN B N 1
ATOM 6118 C CA . ASN B 1 101 ? 4.586 -24.719 -14.359 1 93.19 101 ASN B CA 1
ATOM 6119 C C . ASN B 1 101 ? 4.945 -24.062 -13.031 1 93.19 101 ASN B C 1
ATOM 6121 O O . ASN B 1 101 ? 5.512 -24.703 -12.148 1 93.19 101 ASN B O 1
ATOM 6125 N N . ALA B 1 102 ? 4.672 -22.797 -12.922 1 95.25 102 ALA B N 1
ATOM 6126 C CA . ALA B 1 102 ? 4.98 -22.078 -11.688 1 95.25 102 ALA B CA 1
ATOM 6127 C C . ALA B 1 102 ? 4.273 -22.703 -10.492 1 95.25 102 ALA B C 1
ATOM 6129 O O . ALA B 1 102 ? 4.875 -22.891 -9.43 1 95.25 102 ALA B O 1
ATOM 6130 N N . ALA B 1 103 ? 3.029 -23.031 -10.656 1 97 103 ALA B N 1
ATOM 6131 C CA . ALA B 1 103 ? 2.252 -23.672 -9.586 1 97 103 ALA B CA 1
ATOM 6132 C C . ALA B 1 103 ? 2.834 -25.031 -9.219 1 97 103 ALA B C 1
ATOM 6134 O O . ALA B 1 103 ? 3.117 -25.281 -8.047 1 97 103 ALA B O 1
ATOM 6135 N N . HIS B 1 104 ? 3.061 -25.844 -10.195 1 94.81 104 HIS B N 1
ATOM 6136 C CA . HIS B 1 104 ? 3.527 -27.203 -9.977 1 94.81 104 HIS B CA 1
ATOM 6137 C C . HIS B 1 104 ? 4.895 -27.219 -9.305 1 94.81 104 HIS B C 1
ATOM 6139 O O . HIS B 1 104 ? 5.121 -27.984 -8.359 1 94.81 104 HIS B O 1
ATOM 6145 N N . LYS B 1 105 ? 5.754 -26.391 -9.797 1 90.81 105 LYS B N 1
ATOM 6146 C CA . LYS B 1 105 ? 7.102 -26.328 -9.234 1 90.81 105 LYS B CA 1
ATOM 6147 C C . LYS B 1 105 ? 7.062 -25.953 -7.758 1 90.81 105 LYS B C 1
ATOM 6149 O O . LYS B 1 105 ? 7.98 -26.281 -7.004 1 90.81 105 LYS B O 1
ATOM 6154 N N . ASN B 1 106 ? 6.02 -25.312 -7.402 1 94.75 106 ASN B N 1
ATOM 6155 C CA . ASN B 1 106 ? 5.941 -24.812 -6.035 1 94.75 106 ASN B CA 1
ATOM 6156 C C . ASN B 1 106 ? 4.848 -25.531 -5.242 1 94.75 106 ASN B C 1
ATOM 6158 O O . ASN B 1 106 ? 4.367 -25 -4.234 1 94.75 106 ASN B O 1
ATOM 6162 N N . GLY B 1 107 ? 4.391 -26.625 -5.727 1 94.94 107 GLY B N 1
ATOM 6163 C CA . GLY B 1 107 ? 3.541 -27.516 -4.961 1 94.94 107 GLY B CA 1
ATOM 6164 C C . GLY B 1 107 ? 2.086 -27.078 -4.938 1 94.94 107 GLY B C 1
ATOM 6165 O O . GLY B 1 107 ? 1.37 -27.344 -3.969 1 94.94 107 GLY B O 1
ATOM 6166 N N . VAL B 1 108 ? 1.605 -26.438 -5.918 1 97.62 108 VAL B N 1
ATOM 6167 C CA . VAL B 1 108 ? 0.235 -25.938 -5.961 1 97.62 108 VAL B CA 1
ATOM 6168 C C . VAL B 1 108 ? -0.512 -26.578 -7.129 1 97.62 108 VAL B C 1
ATOM 6170 O O . VAL B 1 108 ? 0.015 -26.656 -8.242 1 97.62 108 VAL B O 1
ATOM 6173 N N . LYS B 1 109 ? -1.724 -27.016 -6.887 1 97.38 109 LYS B N 1
ATOM 6174 C CA . LYS B 1 109 ? -2.572 -27.562 -7.949 1 97.38 109 LYS B CA 1
ATOM 6175 C C . LYS B 1 109 ? -3.105 -26.438 -8.844 1 97.38 109 LYS B C 1
ATOM 6177 O O . LYS B 1 109 ? -3.342 -25.328 -8.375 1 97.38 109 LYS B O 1
ATOM 6182 N N . MET B 1 110 ? -3.281 -26.812 -10.109 1 98.31 110 MET B N 1
ATOM 6183 C CA . MET B 1 110 ? -3.855 -25.891 -11.086 1 98.31 110 MET B CA 1
ATOM 6184 C C . MET B 1 110 ? -5.188 -26.406 -11.609 1 98.31 110 MET B C 1
ATOM 6186 O O . MET B 1 110 ? -5.316 -27.594 -11.914 1 98.31 110 MET B O 1
ATOM 6190 N N . ILE B 1 111 ? -6.191 -25.531 -11.625 1 98.81 111 ILE B N 1
ATOM 6191 C CA . ILE B 1 111 ? -7.438 -25.953 -12.258 1 98.81 111 ILE B CA 1
ATOM 6192 C C . ILE B 1 111 ? -7.883 -24.891 -13.266 1 98.81 111 ILE B C 1
ATOM 6194 O O . ILE B 1 111 ? -7.516 -23.719 -13.156 1 98.81 111 ILE B O 1
ATOM 6198 N N . GLY B 1 112 ? -8.57 -25.297 -14.312 1 98.62 112 GLY B N 1
ATOM 6199 C CA . GLY B 1 112 ? -9.18 -24.422 -15.289 1 98.62 112 GLY B CA 1
ATOM 6200 C C . GLY B 1 112 ? -10.594 -24 -14.922 1 98.62 112 GLY B C 1
ATOM 6201 O O . GLY B 1 112 ? -11.047 -24.25 -13.805 1 98.62 112 GLY B O 1
ATOM 6202 N N . THR B 1 113 ? -11.289 -23.266 -15.836 1 98.75 113 THR B N 1
ATOM 6203 C CA . THR B 1 113 ? -12.625 -22.75 -15.531 1 98.75 113 THR B CA 1
ATOM 6204 C C . THR B 1 113 ? -13.586 -23.031 -16.688 1 98.75 113 THR B C 1
ATOM 6206 O O . THR B 1 113 ? -13.234 -22.859 -17.844 1 98.75 113 THR B O 1
ATOM 6209 N N . ILE B 1 114 ? -14.711 -23.594 -16.391 1 98.75 114 ILE B N 1
ATOM 6210 C CA . ILE B 1 114 ? -15.875 -23.625 -17.266 1 98.75 114 ILE B CA 1
ATOM 6211 C C . ILE B 1 114 ? -16.906 -22.609 -16.797 1 98.75 114 ILE B C 1
ATOM 6213 O O . ILE B 1 114 ? -17.344 -22.641 -15.641 1 98.75 114 ILE B O 1
ATOM 6217 N N . ILE B 1 115 ? -17.266 -21.719 -17.688 1 98.31 115 ILE B N 1
ATOM 6218 C CA . ILE B 1 115 ? -18.172 -20.672 -17.234 1 98.31 115 ILE B CA 1
ATOM 6219 C C . ILE B 1 115 ? -19.25 -20.422 -18.312 1 98.31 115 ILE B C 1
ATOM 6221 O O . ILE B 1 115 ? -18.953 -20.469 -19.5 1 98.31 115 ILE B O 1
ATOM 6225 N N . THR B 1 116 ? -20.453 -20.344 -17.938 1 98.12 116 THR B N 1
ATOM 6226 C CA . THR B 1 116 ? -21.547 -19.906 -18.812 1 98.12 116 THR B CA 1
ATOM 6227 C C . THR B 1 116 ? -22.188 -18.625 -18.266 1 98.12 116 THR B C 1
ATOM 6229 O O . THR B 1 116 ? -22.562 -18.562 -17.094 1 98.12 116 THR B O 1
ATOM 6232 N N . GLU B 1 117 ? -22.172 -17.656 -19.062 1 95.38 117 GLU B N 1
ATOM 6233 C CA . GLU B 1 117 ? -22.766 -16.375 -18.688 1 95.38 117 GLU B CA 1
ATOM 6234 C C . GLU B 1 117 ? -23.594 -15.797 -19.828 1 95.38 117 GLU B C 1
ATOM 6236 O O . GLU B 1 117 ? -23.281 -16.016 -21 1 95.38 117 GLU B O 1
ATOM 6241 N N . TRP B 1 118 ? -24.688 -15.172 -19.531 1 92 118 TRP B N 1
ATOM 6242 C CA . TRP B 1 118 ? -25.5 -14.445 -20.5 1 92 118 TRP B CA 1
ATOM 6243 C C . TRP B 1 118 ? -26.078 -15.383 -21.547 1 92 118 TRP B C 1
ATOM 6245 O O . TRP B 1 118 ? -26.219 -16.578 -21.297 1 92 118 TRP B O 1
ATOM 6255 N N . ASP B 1 119 ? -26.453 -14.812 -22.672 1 93.06 119 ASP B N 1
ATOM 6256 C CA . ASP B 1 119 ? -27.156 -15.578 -23.703 1 93.06 119 ASP B CA 1
ATOM 6257 C C . ASP B 1 119 ? -26.203 -16.547 -24.391 1 93.06 1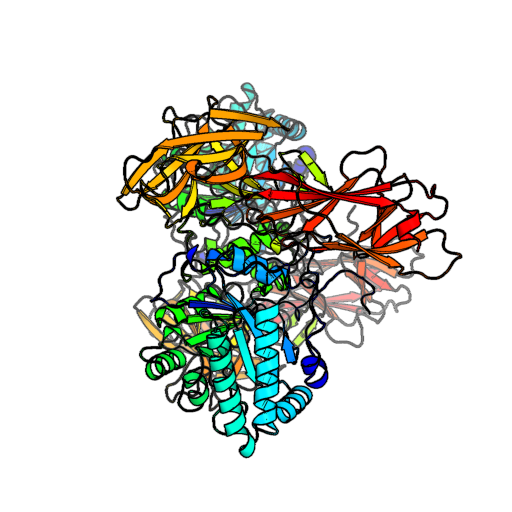19 ASP B C 1
ATOM 6259 O O . ASP B 1 119 ? -26.562 -17.703 -24.672 1 93.06 119 ASP B O 1
ATOM 6263 N N . GLU B 1 120 ? -25.078 -16.109 -24.656 1 93.94 120 GLU B N 1
ATOM 6264 C CA . GLU B 1 120 ? -24.109 -16.969 -25.328 1 93.94 120 GLU B CA 1
ATOM 6265 C C . GLU B 1 120 ? -23.719 -18.156 -24.453 1 93.94 120 GLU B C 1
ATOM 6267 O O . GLU B 1 120 ? -23.562 -19.281 -24.953 1 93.94 120 GLU B O 1
ATOM 6272 N N . GLY B 1 121 ? -23.547 -17.906 -23.188 1 95.62 121 GLY B N 1
ATOM 6273 C CA . GLY B 1 121 ? -23.25 -18.984 -22.266 1 95.62 121 GLY B CA 1
ATOM 6274 C C . GLY B 1 121 ? -24.375 -19.984 -22.141 1 95.62 121 GLY B C 1
ATOM 6275 O O . GLY B 1 121 ? -24.141 -21.203 -22.062 1 95.62 121 GLY B O 1
ATOM 6276 N N . ARG B 1 122 ? -25.562 -19.438 -22.203 1 96.12 122 ARG B N 1
ATOM 6277 C CA . ARG B 1 122 ? -26.719 -20.312 -22.125 1 96.12 122 ARG B CA 1
ATOM 6278 C C . ARG B 1 122 ? -26.797 -21.219 -23.359 1 96.12 122 ARG B C 1
ATOM 6280 O O . ARG B 1 122 ? -27.109 -22.406 -23.234 1 96.12 122 ARG B O 1
ATOM 6287 N N . LYS B 1 123 ? -26.531 -20.672 -24.453 1 96.5 123 LYS B N 1
ATOM 6288 C CA . LYS B 1 123 ? -26.516 -21.453 -25.688 1 96.5 123 LYS B CA 1
ATOM 6289 C C . LYS B 1 123 ? -25.484 -22.578 -25.625 1 96.5 123 LYS B C 1
ATOM 6291 O O . LYS B 1 123 ? -25.766 -23.703 -26.031 1 96.5 123 LYS B O 1
ATOM 6296 N N . ASN B 1 124 ? -24.312 -22.281 -25.188 1 97.75 124 ASN B N 1
ATOM 6297 C CA . ASN B 1 124 ? -23.266 -23.297 -25.016 1 97.75 124 ASN B CA 1
ATOM 6298 C C . ASN B 1 124 ? -23.719 -24.406 -24.062 1 97.75 124 ASN B C 1
ATOM 6300 O O . ASN B 1 124 ? -23.531 -25.594 -24.359 1 97.75 124 ASN B O 1
ATOM 6304 N N . LEU B 1 125 ? -24.344 -23.969 -23 1 98.12 125 LEU B N 1
ATOM 6305 C CA . LEU B 1 125 ? -24.781 -24.922 -21.984 1 98.12 125 LEU B CA 1
ATOM 6306 C C . LEU B 1 125 ? -25.859 -25.844 -22.547 1 98.12 125 LEU B C 1
ATOM 6308 O O . LEU B 1 125 ? -25.875 -27.047 -22.25 1 98.12 125 LEU B O 1
ATOM 6312 N N . GLN B 1 126 ? -26.75 -25.312 -23.312 1 97.19 126 GLN B N 1
ATOM 6313 C CA . GLN B 1 126 ? -27.828 -26.109 -23.891 1 97.19 126 GLN B CA 1
ATOM 6314 C C . GLN B 1 126 ? -27.266 -27.203 -24.812 1 97.19 126 GLN B C 1
ATOM 6316 O O . GLN B 1 126 ? -27.797 -28.312 -24.844 1 97.19 126 GLN B O 1
ATOM 6321 N N . LYS B 1 127 ? -26.25 -26.828 -25.5 1 97.56 127 LYS B N 1
ATOM 6322 C CA . LYS B 1 127 ? -25.609 -27.812 -26.359 1 97.56 127 LYS B CA 1
ATOM 6323 C C . LYS B 1 127 ? -24.969 -28.938 -25.531 1 97.56 127 LYS B C 1
ATOM 6325 O O . LYS B 1 127 ? -25.031 -30.109 -25.906 1 97.56 127 LYS B O 1
ATOM 6330 N N . VAL B 1 128 ? -24.375 -28.609 -24.438 1 98.31 128 VAL B N 1
ATOM 6331 C CA . VAL B 1 128 ? -23.703 -29.562 -23.562 1 98.31 128 VAL B CA 1
ATOM 6332 C C . VAL B 1 128 ? -24.75 -30.484 -22.922 1 98.31 128 VAL B C 1
ATOM 6334 O O . VAL B 1 128 ? -24.516 -31.688 -22.781 1 98.31 128 VAL B O 1
ATOM 6337 N N . LEU B 1 129 ? -25.938 -29.891 -22.562 1 98.25 129 LEU B N 1
ATOM 6338 C CA . LEU B 1 129 ? -26.922 -30.625 -21.75 1 98.25 129 LEU B CA 1
ATOM 6339 C C . LEU B 1 129 ? -28 -31.234 -22.641 1 98.25 129 LEU B C 1
ATOM 6341 O O . LEU B 1 129 ? -29.016 -31.734 -22.141 1 98.25 129 LEU B O 1
ATOM 6345 N N . LYS B 1 130 ? -27.781 -31.188 -23.875 1 96.56 130 LYS B N 1
ATOM 6346 C CA . LYS B 1 130 ? -28.781 -31.641 -24.844 1 96.56 130 LYS B CA 1
ATOM 6347 C C . LYS B 1 130 ? -29.156 -33.094 -24.609 1 96.56 130 LYS B C 1
ATOM 6349 O O . LYS B 1 130 ? -30.312 -33.5 -24.812 1 96.56 130 LYS B O 1
ATOM 6354 N N . SER B 1 131 ? -28.172 -33.906 -24.281 1 96.25 131 SER B N 1
ATOM 6355 C CA . SER B 1 131 ? -28.359 -35.344 -24 1 96.25 131 SER B CA 1
ATOM 6356 C C . SER B 1 131 ? -27.25 -35.875 -23.094 1 96.25 131 SER B C 1
ATOM 6358 O O . SER B 1 131 ? -26.25 -35.188 -22.875 1 96.25 131 SER B O 1
ATOM 6360 N N . LYS B 1 132 ? -27.484 -37 -22.547 1 96.81 132 LYS B N 1
ATOM 6361 C CA . LYS B 1 132 ? -26.469 -37.656 -21.75 1 96.81 132 LYS B CA 1
ATOM 6362 C C . LYS B 1 132 ? -25.188 -37.875 -22.547 1 96.81 132 LYS B C 1
ATOM 6364 O O . LYS B 1 132 ? -24.078 -37.719 -22.031 1 96.81 132 LYS B O 1
ATOM 6369 N N . GLU B 1 133 ? -25.375 -38.25 -23.781 1 97.5 133 GLU B N 1
ATOM 6370 C CA . GLU B 1 133 ? -24.234 -38.469 -24.672 1 97.5 133 GLU B CA 1
ATOM 6371 C C . GLU B 1 133 ? -23.469 -37.188 -24.891 1 97.5 133 GLU B C 1
ATOM 6373 O O . GLU B 1 133 ? -22.234 -37.188 -24.938 1 97.5 133 GLU B O 1
ATOM 6378 N N . ALA B 1 134 ? -24.172 -36.156 -25.047 1 97.62 134 ALA B N 1
ATOM 6379 C CA . ALA B 1 134 ? -23.531 -34.844 -25.25 1 97.62 134 ALA B CA 1
ATOM 6380 C C . ALA B 1 134 ? -22.688 -34.469 -24.047 1 97.62 134 ALA B C 1
ATOM 6382 O O . ALA B 1 134 ? -21.594 -33.906 -24.188 1 97.62 134 ALA B O 1
ATOM 6383 N N . VAL B 1 135 ? -23.234 -34.719 -22.844 1 98.44 135 VAL B N 1
ATOM 6384 C CA . VAL B 1 135 ? -22.5 -34.438 -21.609 1 98.44 135 VAL B CA 1
ATOM 6385 C C . VAL B 1 135 ? -21.234 -35.281 -21.578 1 98.44 135 VAL B C 1
ATOM 6387 O O . VAL B 1 135 ? -20.156 -34.75 -21.25 1 98.44 135 VAL B O 1
ATOM 6390 N N . GLU B 1 136 ? -21.344 -36.5 -21.906 1 98.38 136 GLU B N 1
ATOM 6391 C CA . GLU B 1 136 ? -20.203 -37.406 -21.859 1 98.38 136 GLU B CA 1
ATOM 6392 C C . GLU B 1 136 ? -19.109 -37 -22.828 1 98.38 136 GLU B C 1
ATOM 6394 O O . GLU B 1 136 ? -17.922 -37.094 -22.531 1 98.38 136 GLU B O 1
ATOM 6399 N N . VAL B 1 137 ? -19.516 -36.594 -24.016 1 98.06 137 VAL B N 1
ATOM 6400 C CA . VAL B 1 137 ? -18.547 -36.094 -25 1 98.06 137 VAL B CA 1
ATOM 6401 C C . VAL B 1 137 ? -17.828 -34.875 -24.469 1 98.06 137 VAL B C 1
ATOM 6403 O O . VAL B 1 137 ? -16.609 -34.75 -24.594 1 98.06 137 VAL B O 1
ATOM 6406 N N . PHE B 1 138 ? -18.578 -33.969 -23.953 1 98.44 138 PHE B N 1
ATOM 6407 C CA . PHE B 1 138 ? -18.016 -32.75 -23.406 1 98.44 138 PHE B CA 1
ATOM 6408 C C . PHE B 1 138 ? -17.031 -33.062 -22.281 1 98.44 138 PHE B C 1
ATOM 6410 O O . PHE B 1 138 ? -15.922 -32.531 -22.25 1 98.44 138 PHE B O 1
ATOM 6417 N N . VAL B 1 139 ? -17.406 -33.938 -21.344 1 98.75 139 VAL B N 1
ATOM 6418 C CA . VAL B 1 139 ? -16.562 -34.344 -20.234 1 98.75 139 VAL B CA 1
ATOM 6419 C C . VAL B 1 139 ? -15.289 -35 -20.766 1 98.75 139 VAL B C 1
ATOM 6421 O O . VAL B 1 139 ? -14.195 -34.75 -20.234 1 98.75 139 VAL B O 1
ATOM 6424 N N . LYS B 1 140 ? -15.43 -35.812 -21.734 1 98.19 140 LYS B N 1
ATOM 6425 C CA . LYS B 1 140 ? -14.266 -36.469 -22.344 1 98.19 140 LYS B CA 1
ATOM 6426 C C . LYS B 1 140 ? -13.266 -35.438 -22.844 1 98.19 140 LYS B C 1
ATOM 6428 O O . LYS B 1 140 ? -12.055 -35.594 -22.672 1 98.19 140 LYS B O 1
ATOM 6433 N N . CYS B 1 141 ? -13.797 -34.438 -23.5 1 98.12 141 CYS B N 1
ATOM 6434 C CA . CYS B 1 141 ? -12.938 -33.344 -23.984 1 98.12 141 CYS B CA 1
ATOM 6435 C C . CYS B 1 141 ? -12.25 -32.625 -22.828 1 98.12 141 CYS B C 1
ATOM 6437 O O . CYS B 1 141 ? -11.055 -32.344 -22.906 1 98.12 141 CYS B O 1
ATOM 6439 N N . LEU B 1 142 ? -12.992 -32.312 -21.75 1 98.62 142 LEU B N 1
ATOM 6440 C CA . LEU B 1 142 ? -12.445 -31.625 -20.578 1 98.62 142 LEU B CA 1
ATOM 6441 C C . LEU B 1 142 ? -11.336 -32.438 -19.938 1 98.62 142 LEU B C 1
ATOM 6443 O O . LEU B 1 142 ? -10.266 -31.922 -19.625 1 98.62 142 LEU B O 1
ATOM 6447 N N . VAL B 1 143 ? -11.562 -33.719 -19.766 1 98.44 143 VAL B N 1
ATOM 6448 C CA . VAL B 1 143 ? -10.578 -34.594 -19.172 1 98.44 143 VAL B CA 1
ATOM 6449 C C . VAL B 1 143 ? -9.367 -34.75 -20.078 1 98.44 143 VAL B C 1
ATOM 6451 O O . VAL B 1 143 ? -8.227 -34.75 -19.625 1 98.44 143 VAL B O 1
ATOM 6454 N N . GLY B 1 144 ? -9.641 -34.875 -21.344 1 96.88 144 GLY B N 1
ATOM 6455 C CA . GLY B 1 144 ? -8.57 -35 -22.312 1 96.88 144 GLY B CA 1
ATOM 6456 C C . GLY B 1 144 ? -7.605 -33.812 -22.297 1 96.88 144 GLY B C 1
ATOM 6457 O O . GLY B 1 144 ? -6.387 -34 -22.266 1 96.88 144 GLY B O 1
ATOM 6458 N N . ILE B 1 145 ? -8.156 -32.656 -22.359 1 96.56 145 ILE B N 1
ATOM 6459 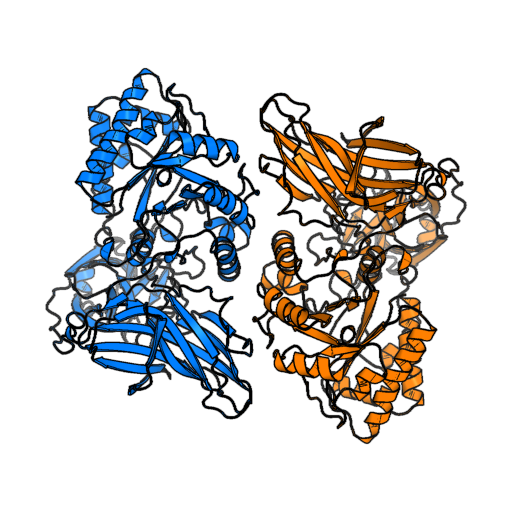C CA . ILE B 1 145 ? -7.305 -31.484 -22.422 1 96.56 145 ILE B CA 1
ATOM 6460 C C . ILE B 1 145 ? -6.582 -31.281 -21.094 1 96.56 145 ILE B C 1
ATOM 6462 O O . ILE B 1 145 ? -5.43 -30.844 -21.062 1 96.56 145 ILE B O 1
ATOM 6466 N N . ALA B 1 146 ? -7.234 -31.516 -19.953 1 97.25 146 ALA B N 1
ATOM 6467 C CA . ALA B 1 146 ? -6.582 -31.438 -18.641 1 97.25 146 ALA B CA 1
ATOM 6468 C C . ALA B 1 146 ? -5.402 -32.406 -18.562 1 97.25 146 ALA B C 1
ATOM 6470 O O . ALA B 1 146 ? -4.344 -32.062 -18.047 1 97.25 146 ALA B O 1
ATOM 6471 N N . THR B 1 147 ? -5.605 -33.562 -19.094 1 95.62 147 THR B N 1
ATOM 6472 C CA . THR B 1 147 ? -4.551 -34.562 -19.109 1 95.62 147 THR B CA 1
ATOM 6473 C C . THR B 1 147 ? -3.396 -34.125 -20.016 1 95.62 147 THR B C 1
ATOM 6475 O O . THR B 1 147 ? -2.229 -34.25 -19.625 1 95.62 147 THR B O 1
ATOM 6478 N N . LYS B 1 148 ? -3.781 -33.656 -21.156 1 92.88 148 LYS B N 1
ATOM 6479 C CA . LYS B 1 148 ? -2.768 -33.219 -22.109 1 92.88 148 LYS B CA 1
ATOM 6480 C C . LYS B 1 148 ? -1.938 -32.062 -21.516 1 92.88 148 LYS B C 1
ATOM 6482 O O . LYS B 1 148 ? -0.708 -32.094 -21.609 1 92.88 148 LYS B O 1
ATOM 6487 N N . MET B 1 149 ? -2.609 -31.109 -20.906 1 93.44 149 MET B N 1
ATOM 6488 C CA . MET B 1 149 ? -1.947 -29.922 -20.359 1 93.44 149 MET B CA 1
ATOM 6489 C C . MET B 1 149 ? -1.495 -30.172 -18.922 1 93.44 149 MET B C 1
ATOM 6491 O O . MET B 1 149 ? -0.851 -29.312 -18.328 1 93.44 149 MET B O 1
ATOM 6495 N N . LYS B 1 150 ? -1.884 -31.234 -18.312 1 93.69 150 LYS B N 1
ATOM 6496 C CA . LYS B 1 150 ? -1.419 -31.75 -17.031 1 93.69 150 LYS B CA 1
ATOM 6497 C C . LYS B 1 150 ? -1.926 -30.891 -15.875 1 93.69 150 LYS B C 1
ATOM 6499 O O . LYS B 1 150 ? -1.21 -30.688 -14.898 1 93.69 150 LYS B O 1
ATOM 6504 N N . PHE B 1 151 ? -3.066 -30.203 -15.953 1 96.44 151 PHE B N 1
ATOM 6505 C CA . PHE B 1 151 ? -3.625 -29.516 -14.789 1 96.44 151 PHE B CA 1
ATOM 6506 C C . PHE B 1 151 ? -4.703 -30.359 -14.125 1 96.44 151 PHE B C 1
ATOM 6508 O O . PHE B 1 151 ? -5.129 -31.375 -14.688 1 96.44 151 PHE B O 1
ATOM 6515 N N . GLU B 1 152 ? -5.137 -30.078 -12.953 1 98.19 152 GLU B N 1
ATOM 6516 C CA . GLU B 1 152 ? -5.707 -31.047 -12.023 1 98.19 152 GLU B CA 1
ATOM 6517 C C . GLU B 1 152 ? -7.23 -30.969 -12.008 1 98.19 152 GLU B C 1
ATOM 6519 O O . GLU B 1 152 ? -7.891 -31.766 -11.336 1 98.19 152 GLU B O 1
ATOM 6524 N N . GLY B 1 153 ? -7.805 -30 -12.695 1 98.56 153 GLY B N 1
ATOM 6525 C CA . GLY B 1 153 ? -9.258 -30.016 -12.609 1 98.56 153 GLY B CA 1
ATOM 6526 C C . GLY B 1 153 ? -9.891 -28.734 -13.094 1 98.56 153 GLY B C 1
ATOM 6527 O O . GLY B 1 153 ? -9.383 -28.094 -14.008 1 98.56 153 GLY B O 1
ATOM 6528 N N . TRP B 1 154 ? -11.188 -28.531 -12.508 1 98.88 154 TRP B N 1
ATOM 6529 C CA . TRP B 1 154 ? -12.016 -27.484 -13.117 1 98.88 154 TRP B CA 1
ATOM 6530 C C . TRP B 1 154 ? -12.875 -26.797 -12.062 1 98.88 154 TRP B C 1
ATOM 6532 O O . TRP B 1 154 ? -13.414 -27.438 -11.172 1 98.88 154 TRP B O 1
ATOM 6542 N N . LEU B 1 155 ? -12.938 -25.484 -12.172 1 98.94 155 LEU B N 1
ATOM 6543 C CA . LEU B 1 155 ? -14.039 -24.734 -11.594 1 98.94 155 LEU B CA 1
ATOM 6544 C C . LEU B 1 155 ? -15.242 -24.719 -12.531 1 98.94 155 LEU B C 1
ATOM 6546 O O . LEU B 1 155 ? -15.109 -24.375 -13.703 1 98.94 155 LEU B O 1
ATOM 6550 N N . VAL B 1 156 ? -16.391 -25.156 -12.094 1 98.88 156 VAL B N 1
ATOM 6551 C CA . VAL B 1 156 ? -17.625 -25.125 -12.867 1 98.88 156 VAL B CA 1
ATOM 6552 C C . VAL B 1 156 ? -18.5 -23.969 -12.406 1 98.88 156 VAL B C 1
ATOM 6554 O O . VAL B 1 156 ? -19.094 -24.031 -11.328 1 98.88 156 VAL B O 1
ATOM 6557 N N . ASN B 1 157 ? -18.562 -22.922 -13.195 1 98.69 157 ASN B N 1
ATOM 6558 C CA . ASN B 1 157 ? -19.312 -21.703 -12.898 1 98.69 157 ASN B CA 1
ATOM 6559 C C . ASN B 1 157 ? -20.438 -21.484 -13.891 1 98.69 157 ASN B C 1
ATOM 6561 O O . ASN B 1 157 ? -20.234 -20.859 -14.938 1 98.69 157 ASN B O 1
ATOM 6565 N N . ILE B 1 158 ? -21.672 -21.875 -13.523 1 98.56 158 ILE B N 1
ATOM 6566 C CA . ILE B 1 158 ? -22.828 -21.75 -14.391 1 98.56 158 ILE B CA 1
ATOM 6567 C C . ILE B 1 158 ? -23.641 -20.531 -13.984 1 98.56 158 ILE B C 1
ATOM 6569 O O . ILE B 1 158 ? -24.438 -20.594 -13.047 1 98.56 158 ILE B O 1
ATOM 6573 N N . GLU B 1 159 ? -23.516 -19.469 -14.727 1 97.06 159 GLU B N 1
ATOM 6574 C CA . GLU B 1 159 ? -24.203 -18.219 -14.375 1 97.06 159 GLU B CA 1
ATOM 6575 C C . GLU B 1 159 ? -25.266 -17.859 -15.414 1 97.06 159 GLU B C 1
ATOM 6577 O O . GLU B 1 159 ? -25.234 -16.766 -15.977 1 97.06 159 GLU B O 1
ATOM 6582 N N . CYS B 1 160 ? -26.109 -18.734 -15.672 1 95.88 160 CYS B N 1
ATOM 6583 C CA . CYS B 1 160 ? -27.312 -18.547 -16.469 1 95.88 160 CYS B CA 1
ATOM 6584 C C . CYS B 1 160 ? -28.422 -19.484 -15.984 1 95.88 160 CYS B C 1
ATOM 6586 O O . CYS B 1 160 ? -28.156 -20.453 -15.273 1 95.88 160 CYS B O 1
ATOM 6588 N N . HIS B 1 161 ? -29.656 -19.188 -16.375 1 95.5 161 HIS B N 1
ATOM 6589 C CA . HIS B 1 161 ? -30.797 -20 -16 1 95.5 161 HIS B CA 1
ATOM 6590 C C . HIS B 1 161 ? -30.734 -21.375 -16.656 1 95.5 161 HIS B C 1
ATOM 6592 O O . HIS B 1 161 ? -30.344 -21.5 -17.828 1 95.5 161 HIS B O 1
ATOM 6598 N N . VAL B 1 162 ? -31.094 -22.453 -15.875 1 97.31 162 VAL B N 1
ATOM 6599 C CA . VAL B 1 162 ? -31.156 -23.812 -16.375 1 97.31 162 VAL B CA 1
ATOM 6600 C C . VAL B 1 162 ? -32.594 -24.328 -16.297 1 97.31 162 VAL B C 1
ATOM 6602 O O . VAL B 1 162 ? -33.25 -24.219 -15.258 1 97.31 162 VAL B O 1
ATOM 6605 N N . GLU B 1 163 ? -33.062 -24.812 -17.375 1 95.31 163 GLU B N 1
ATOM 6606 C CA . GLU B 1 163 ? -34.438 -25.312 -17.406 1 95.31 163 GLU B CA 1
ATOM 6607 C C . GLU B 1 163 ? -34.594 -26.547 -16.531 1 95.31 163 GLU B C 1
ATOM 6609 O O . GLU B 1 163 ? -33.656 -27.328 -16.375 1 95.31 163 GLU B O 1
ATOM 6614 N N . ASP B 1 164 ? -35.781 -26.734 -16 1 95 164 ASP B N 1
ATOM 6615 C CA . ASP B 1 164 ? -36.062 -27.844 -15.102 1 95 164 ASP B CA 1
ATOM 6616 C C . ASP B 1 164 ? -35.719 -29.172 -15.742 1 95 164 ASP B C 1
ATOM 6618 O O . ASP B 1 164 ? -35.188 -30.062 -15.07 1 95 164 ASP B O 1
ATOM 6622 N N . GLU B 1 165 ? -35.938 -29.297 -16.984 1 93.94 165 GLU B N 1
ATOM 6623 C CA . GLU B 1 165 ? -35.688 -30.562 -17.703 1 93.94 165 GLU B CA 1
ATOM 6624 C C . GLU B 1 165 ? -34.188 -30.828 -17.859 1 93.94 165 GLU B C 1
ATOM 6626 O O . GLU B 1 165 ? -33.812 -31.969 -18.125 1 93.94 165 GLU B O 1
ATOM 6631 N N . GLU B 1 166 ? -33.438 -29.797 -17.719 1 96.31 166 GLU B N 1
ATOM 6632 C CA . GLU B 1 166 ? -31.984 -29.922 -17.938 1 96.31 166 GLU B CA 1
ATOM 6633 C C . GLU B 1 166 ? -31.234 -30.094 -16.625 1 96.31 166 GLU B C 1
ATOM 6635 O O . GLU B 1 166 ? -30.031 -30.391 -16.625 1 96.31 166 GLU B O 1
ATOM 6640 N N . MET B 1 167 ? -31.875 -30 -15.516 1 96.94 167 MET B N 1
ATOM 6641 C CA . MET B 1 167 ? -31.219 -29.969 -14.211 1 96.94 167 MET B CA 1
ATOM 6642 C C . MET B 1 167 ? -30.547 -31.297 -13.906 1 96.94 167 MET B C 1
ATOM 6644 O O . MET B 1 167 ? -29.438 -31.328 -13.367 1 96.94 167 MET B O 1
ATOM 6648 N N . ASP B 1 168 ? -31.234 -32.375 -14.25 1 96.62 168 ASP B N 1
ATOM 6649 C CA . ASP B 1 168 ? -30.641 -33.688 -14.031 1 96.62 168 ASP B CA 1
ATOM 6650 C C . ASP B 1 168 ? -29.344 -33.844 -14.812 1 96.62 168 ASP B C 1
ATOM 6652 O O . ASP B 1 168 ? -28.391 -34.469 -14.32 1 96.62 168 ASP B O 1
ATOM 6656 N N . GLN B 1 169 ? -29.359 -33.375 -16.016 1 97.75 169 GLN B N 1
ATOM 6657 C CA . GLN B 1 169 ? -28.172 -33.438 -16.844 1 97.75 169 GLN B CA 1
ATOM 6658 C C . GLN B 1 169 ? -27.047 -32.594 -16.266 1 97.75 169 GLN B C 1
ATOM 6660 O O . GLN B 1 169 ? -25.859 -32.938 -16.391 1 97.75 169 GLN B O 1
ATOM 6665 N N . LEU B 1 170 ? -27.391 -31.469 -15.742 1 98.5 170 LEU B N 1
ATOM 6666 C CA . LEU B 1 170 ? -26.375 -30.609 -15.141 1 98.5 170 LEU B CA 1
ATOM 6667 C C . LEU B 1 170 ? -25.719 -31.297 -13.953 1 98.5 170 LEU B C 1
ATOM 6669 O O . LEU B 1 170 ? -24.484 -31.281 -13.82 1 98.5 170 LEU B O 1
ATOM 6673 N N . VAL B 1 171 ? -26.5 -31.844 -13.086 1 98.5 171 VAL B N 1
ATOM 6674 C CA . VAL B 1 171 ? -25.969 -32.594 -11.945 1 98.5 171 VAL B CA 1
ATOM 6675 C C . VAL B 1 171 ? -25.094 -33.719 -12.43 1 98.5 171 VAL B C 1
ATOM 6677 O O . VAL B 1 171 ? -24.031 -34 -11.867 1 98.5 171 VAL B O 1
ATOM 6680 N N . TYR B 1 172 ? -25.562 -34.406 -13.453 1 98.62 172 TYR B N 1
ATOM 6681 C CA . TYR B 1 172 ? -24.797 -35.5 -14.047 1 98.62 172 TYR B CA 1
ATOM 6682 C C . TYR B 1 172 ? -23.469 -35 -14.609 1 98.62 172 TYR B C 1
ATOM 6684 O O . TYR B 1 172 ? -22.438 -35.656 -14.492 1 98.62 172 TYR B O 1
ATOM 6692 N N . LEU B 1 173 ? -23.484 -33.906 -15.289 1 98.81 173 LEU B N 1
ATOM 6693 C CA . LEU B 1 173 ? -22.266 -33.312 -15.812 1 98.81 173 LEU B CA 1
ATOM 6694 C C . LEU B 1 173 ? -21.219 -33.156 -14.719 1 98.81 173 LEU B C 1
ATOM 6696 O O . LEU B 1 173 ? -20.078 -33.562 -14.891 1 98.81 173 LEU B O 1
ATOM 6700 N N . VAL B 1 174 ? -21.609 -32.562 -13.578 1 98.88 174 VAL B N 1
ATOM 6701 C CA . VAL B 1 174 ? -20.703 -32.281 -12.477 1 98.88 174 VAL B CA 1
ATOM 6702 C C . VAL B 1 174 ? -20.188 -33.594 -11.898 1 98.88 174 VAL B C 1
ATOM 6704 O O . VAL B 1 174 ? -18.984 -33.781 -11.672 1 98.88 174 VAL B O 1
ATOM 6707 N N . LYS B 1 175 ? -21.062 -34.5 -11.711 1 98.81 175 LYS B N 1
ATOM 6708 C CA . LYS B 1 175 ? -20.703 -35.812 -11.164 1 98.81 175 LYS B CA 1
ATOM 6709 C C . LYS B 1 175 ? -19.766 -36.562 -12.094 1 98.81 175 LYS B C 1
ATOM 6711 O O . LYS B 1 175 ? -18.734 -37.062 -11.664 1 98.81 175 LYS B O 1
ATOM 6716 N N . HIS B 1 176 ? -20.172 -36.625 -13.344 1 98.81 176 HIS B N 1
ATOM 6717 C CA . HIS B 1 176 ? -19.406 -37.375 -14.328 1 98.81 176 HIS B CA 1
ATOM 6718 C C . HIS B 1 176 ? -18.031 -36.75 -14.539 1 98.81 176 HIS B C 1
ATOM 6720 O O . HIS B 1 176 ? -17.031 -37.469 -14.672 1 98.81 176 HIS B O 1
ATOM 6726 N N . LEU B 1 177 ? -17.953 -35.469 -14.625 1 98.88 177 LEU B N 1
ATOM 6727 C CA . LEU B 1 177 ? -16.672 -34.781 -14.727 1 98.88 177 LEU B CA 1
ATOM 6728 C C . LEU B 1 177 ? -15.781 -35.125 -13.539 1 98.88 177 LEU B C 1
ATOM 6730 O O . LEU B 1 177 ? -14.594 -35.438 -13.711 1 98.88 177 LEU B O 1
ATOM 6734 N N . THR B 1 178 ? -16.344 -35.094 -12.336 1 98.88 178 THR B N 1
ATOM 6735 C CA . THR B 1 178 ? -15.602 -35.406 -11.117 1 98.88 178 THR B CA 1
ATOM 6736 C C . THR B 1 178 ? -15.07 -36.812 -11.148 1 98.88 178 THR B C 1
ATOM 6738 O O . THR B 1 178 ? -13.883 -37.062 -10.898 1 98.88 178 THR B O 1
ATOM 6741 N N . ASP B 1 179 ? -15.93 -37.688 -11.508 1 98.69 179 ASP B N 1
ATOM 6742 C CA . ASP B 1 179 ? -15.547 -39.094 -11.555 1 98.69 179 ASP B CA 1
ATOM 6743 C C . ASP B 1 179 ? -14.438 -39.344 -12.57 1 98.69 179 ASP B C 1
ATOM 6745 O O . ASP B 1 179 ? -13.445 -40 -12.273 1 98.69 179 ASP B O 1
ATOM 6749 N N . GLU B 1 180 ? -14.633 -38.844 -13.758 1 98.75 180 GLU B N 1
ATOM 6750 C CA . GLU B 1 180 ? -13.672 -39.094 -14.836 1 98.75 180 GLU B CA 1
ATOM 6751 C C . GLU B 1 180 ? -12.344 -38.406 -14.555 1 98.75 180 GLU B C 1
ATOM 6753 O O . GLU B 1 180 ? -11.281 -38.906 -14.906 1 98.75 180 GLU B O 1
ATOM 6758 N N . MET B 1 181 ? -12.398 -37.188 -13.977 1 98.69 181 MET B N 1
ATOM 6759 C CA . MET B 1 181 ? -11.164 -36.531 -13.602 1 98.69 181 MET B CA 1
ATOM 6760 C C . MET B 1 181 ? -10.383 -37.344 -12.586 1 98.69 181 MET B C 1
ATOM 6762 O O . MET B 1 181 ? -9.164 -37.5 -12.695 1 98.69 181 MET B O 1
ATOM 6766 N N . HIS B 1 182 ? -11.031 -37.906 -11.594 1 98.44 182 HIS B N 1
ATOM 6767 C CA . HIS B 1 182 ? -10.383 -38.688 -10.547 1 98.44 182 HIS B CA 1
ATOM 6768 C C . HIS B 1 182 ? -9.812 -39.969 -11.109 1 98.44 182 HIS B C 1
ATOM 6770 O O . HIS B 1 182 ? -8.836 -40.531 -10.578 1 98.44 182 HIS B O 1
ATOM 6776 N N . LYS B 1 183 ? -10.406 -40.5 -12.141 1 98.06 183 LYS B N 1
ATOM 6777 C CA . LYS B 1 183 ? -9.852 -41.656 -12.812 1 98.06 183 LYS B CA 1
ATOM 6778 C C . LYS B 1 183 ? -8.531 -41.344 -13.492 1 98.06 183 LYS B C 1
ATOM 6780 O O . LYS B 1 183 ? -7.617 -42.156 -13.547 1 98.06 183 LYS B O 1
ATOM 6785 N N . SER B 1 184 ? -8.5 -40.188 -13.969 1 96.38 184 SER B N 1
ATOM 6786 C CA . SER B 1 184 ? -7.348 -39.781 -14.758 1 96.38 184 SER B CA 1
ATOM 6787 C C . SER B 1 184 ? -6.227 -39.25 -13.867 1 96.38 184 SER B C 1
ATOM 6789 O O . SER B 1 184 ? -5.055 -39.25 -14.25 1 96.38 184 SER B O 1
ATOM 6791 N N . ASN B 1 185 ? -6.516 -38.688 -12.828 1 95.44 185 ASN B N 1
ATOM 6792 C CA . ASN B 1 185 ? -5.582 -38.031 -11.938 1 95.44 185 ASN B CA 1
ATOM 6793 C C . ASN B 1 185 ? -6.012 -38.125 -10.477 1 95.44 185 ASN B C 1
ATOM 6795 O O . ASN B 1 185 ? -7.074 -37.625 -10.102 1 95.44 185 ASN B O 1
ATOM 6799 N N . ASN B 1 186 ? -5.16 -38.656 -9.648 1 93.62 186 ASN B N 1
ATOM 6800 C CA . ASN B 1 186 ? -5.48 -38.906 -8.242 1 93.62 186 ASN B CA 1
ATOM 6801 C C . ASN B 1 186 ? -5.621 -37.594 -7.461 1 93.62 186 ASN B C 1
ATOM 6803 O O . ASN B 1 186 ? -6.238 -37.562 -6.398 1 93.62 186 ASN B O 1
ATOM 6807 N N . ASP B 1 187 ? -5.051 -36.531 -7.938 1 95.19 187 ASP B N 1
ATOM 6808 C CA . ASP B 1 187 ? -5.086 -35.25 -7.242 1 95.19 187 ASP B CA 1
ATOM 6809 C C . ASP B 1 187 ? -6.129 -34.344 -7.852 1 95.19 187 ASP B C 1
ATOM 6811 O O . ASP B 1 187 ? -6.145 -33.125 -7.562 1 95.19 187 ASP B O 1
ATOM 6815 N N . ALA B 1 188 ? -7.008 -34.875 -8.633 1 97.94 188 ALA B N 1
ATOM 6816 C CA . ALA B 1 188 ? -7.98 -34.062 -9.367 1 97.94 188 ALA B CA 1
ATOM 6817 C C . ALA B 1 188 ? -8.906 -33.312 -8.406 1 97.94 188 ALA B C 1
ATOM 6819 O O . ALA B 1 188 ? -9.141 -33.781 -7.281 1 97.94 188 ALA B O 1
ATOM 6820 N N . GLN B 1 189 ? -9.398 -32.219 -8.859 1 98.38 189 GLN B N 1
ATOM 6821 C CA . GLN B 1 189 ? -10.32 -31.391 -8.078 1 98.38 189 GLN B CA 1
ATOM 6822 C C . GLN B 1 189 ? -11.336 -30.688 -8.984 1 98.38 189 GLN B C 1
ATOM 6824 O O . GLN B 1 189 ? -10.953 -29.984 -9.914 1 98.38 189 GLN B O 1
ATOM 6829 N N . VAL B 1 190 ? -12.57 -30.953 -8.734 1 98.94 190 VAL B N 1
ATOM 6830 C CA . VAL B 1 190 ? -13.664 -30.266 -9.406 1 98.94 190 VAL B CA 1
ATOM 6831 C C . VAL B 1 190 ? -14.469 -29.453 -8.383 1 98.94 190 VAL B C 1
ATOM 6833 O O . VAL B 1 190 ? -14.93 -30 -7.375 1 98.94 190 VAL B O 1
ATOM 6836 N N . ILE B 1 191 ? -14.617 -28.172 -8.602 1 98.88 191 ILE B N 1
ATOM 6837 C CA . ILE B 1 191 ? -15.273 -27.266 -7.66 1 98.88 191 ILE B CA 1
ATOM 6838 C C . ILE B 1 191 ? -16.484 -26.625 -8.32 1 98.88 191 ILE B C 1
ATOM 6840 O O . ILE B 1 191 ? -16.391 -26.141 -9.453 1 98.88 191 ILE B O 1
ATOM 6844 N N . TRP B 1 192 ? -17.625 -26.672 -7.633 1 98.88 192 TRP B N 1
ATOM 6845 C CA . TRP B 1 192 ? -18.844 -26.016 -8.086 1 98.88 192 TRP B CA 1
ATOM 6846 C C . TRP B 1 192 ? -18.922 -24.578 -7.555 1 98.88 192 TRP B C 1
ATOM 6848 O O . TRP B 1 192 ? -18.656 -24.344 -6.375 1 98.88 192 TRP B O 1
ATOM 6858 N N . TYR B 1 193 ? -19.219 -23.625 -8.383 1 98.81 193 TYR B N 1
ATOM 6859 C CA . TYR B 1 193 ? -19.453 -22.25 -7.945 1 98.81 193 TYR B CA 1
ATOM 6860 C C . TYR B 1 193 ? -20.891 -22.062 -7.508 1 98.81 193 TYR B C 1
ATOM 6862 O O . TYR B 1 193 ? -21.812 -22.547 -8.156 1 98.81 193 TYR B O 1
ATOM 6870 N N . ASP B 1 194 ? -21.078 -21.328 -6.426 1 98.5 194 ASP B N 1
ATOM 6871 C CA . ASP B 1 194 ? -22.391 -21 -5.859 1 98.5 194 ASP B CA 1
ATOM 6872 C C . ASP B 1 194 ? -23.172 -20.062 -6.785 1 98.5 194 ASP B C 1
ATOM 6874 O O . ASP B 1 194 ? -23.141 -18.844 -6.613 1 98.5 194 ASP B O 1
ATOM 6878 N N . SER B 1 195 ? -23.891 -20.688 -7.715 1 97.06 195 SER B N 1
ATOM 6879 C CA . SER B 1 195 ? -24.609 -19.938 -8.734 1 97.06 195 SER B CA 1
ATOM 6880 C C . SER B 1 195 ? -26.031 -20.453 -8.898 1 97.06 195 SER B C 1
ATOM 6882 O O . SER B 1 195 ? -26.953 -19.984 -8.211 1 97.06 195 SER B O 1
ATOM 6884 N N . VAL B 1 196 ? -26.219 -21.562 -9.672 1 97.12 196 VAL B N 1
ATOM 6885 C CA . VAL B 1 196 ? -27.531 -22.141 -9.953 1 97.12 196 VAL B CA 1
ATOM 6886 C C . VAL B 1 196 ? -27.984 -23 -8.766 1 97.12 196 VAL B C 1
ATOM 6888 O O . VAL B 1 196 ? -27.172 -23.719 -8.172 1 97.12 196 VAL B O 1
ATOM 6891 N N . ILE B 1 197 ? -29.328 -22.844 -8.469 1 97.62 197 ILE B N 1
ATOM 6892 C CA . ILE B 1 197 ? -29.875 -23.656 -7.391 1 97.62 197 ILE B CA 1
ATOM 6893 C C . ILE B 1 197 ? -30.75 -24.766 -7.973 1 97.62 197 ILE B C 1
ATOM 6895 O O . ILE B 1 197 ? -30.859 -24.906 -9.195 1 97.62 197 ILE B O 1
ATOM 6899 N N . LYS B 1 198 ? -31.359 -25.609 -7.105 1 96.75 198 LYS B N 1
ATOM 6900 C CA . LYS B 1 198 ? -32.062 -26.828 -7.492 1 96.75 198 LYS B CA 1
ATOM 6901 C C . LYS B 1 198 ? -33.219 -26.531 -8.445 1 96.75 198 LYS B C 1
ATOM 6903 O O . LYS B 1 198 ? -33.594 -27.359 -9.273 1 96.75 198 LYS B O 1
ATOM 6908 N N . SER B 1 199 ? -33.812 -25.312 -8.359 1 96.38 199 SER B N 1
ATOM 6909 C CA . SER B 1 199 ? -34.906 -24.938 -9.227 1 96.38 199 SER B CA 1
ATOM 6910 C C . SER B 1 199 ? -34.438 -24.578 -10.625 1 96.38 199 SER B C 1
ATOM 6912 O O . SER B 1 199 ? -35.25 -24.422 -11.547 1 96.38 199 SER B O 1
ATOM 6914 N N . GLY B 1 200 ? -33.125 -24.484 -10.789 1 96.94 200 GLY B N 1
ATOM 6915 C CA . GLY B 1 200 ? -32.562 -24.078 -12.07 1 96.94 200 GLY B CA 1
ATOM 6916 C C . GLY B 1 200 ? -32.344 -22.578 -12.164 1 96.94 200 GLY B C 1
ATOM 6917 O O . GLY B 1 200 ? -31.672 -22.094 -13.094 1 96.94 200 GLY B O 1
ATOM 6918 N N . GLN B 1 201 ? -32.75 -21.828 -11.172 1 96.81 201 GLN B N 1
ATOM 6919 C CA . GLN B 1 201 ? -32.625 -20.375 -11.164 1 96.81 201 GLN B CA 1
ATOM 6920 C C . GLN B 1 201 ? -31.188 -19.969 -10.797 1 96.81 201 GLN B C 1
ATOM 6922 O O . GLN B 1 201 ? -30.547 -20.609 -9.961 1 96.81 201 GLN B O 1
ATOM 6927 N N . LEU B 1 202 ? -30.703 -18.906 -11.5 1 96.75 202 LEU B N 1
ATOM 6928 C CA . LEU B 1 202 ? -29.453 -18.266 -11.086 1 96.75 202 LEU B CA 1
ATOM 6929 C C . LEU B 1 202 ? -29.672 -17.422 -9.836 1 96.75 202 LEU B C 1
ATOM 6931 O O . LEU B 1 202 ? -30.219 -16.312 -9.914 1 96.75 202 LEU B O 1
ATOM 6935 N N . ARG B 1 203 ? -29.312 -17.953 -8.688 1 96.19 203 ARG B N 1
ATOM 6936 C CA . ARG B 1 203 ? -29.469 -17.297 -7.391 1 96.19 203 ARG B CA 1
ATOM 6937 C C . ARG B 1 203 ? -28.312 -17.641 -6.457 1 96.19 203 ARG B C 1
ATOM 6939 O O . ARG B 1 203 ? -28.312 -18.688 -5.824 1 96.19 203 ARG B O 1
ATOM 6946 N N . TRP B 1 204 ? -27.469 -16.734 -6.27 1 95.56 204 TRP B N 1
ATOM 6947 C CA . TRP B 1 204 ? -26.328 -16.938 -5.371 1 95.56 204 TRP B CA 1
ATOM 6948 C C . TRP B 1 204 ? -26.797 -17.047 -3.924 1 95.56 204 TRP B C 1
ATOM 6950 O O . TRP B 1 204 ? -27.578 -16.203 -3.453 1 95.56 204 TRP B O 1
ATOM 6960 N N . GLN B 1 205 ? -26.281 -18 -3.277 1 96.5 205 GLN B N 1
ATOM 6961 C CA . GLN B 1 205 ? -26.766 -18.266 -1.927 1 96.5 205 GLN B CA 1
ATOM 6962 C C . GLN B 1 205 ? -25.828 -17.688 -0.88 1 96.5 205 GLN B C 1
ATOM 6964 O O . GLN B 1 205 ? -26.203 -17.484 0.272 1 96.5 205 GLN B O 1
ATOM 6969 N N . ASN B 1 206 ? -24.531 -17.5 -1.246 1 95.62 206 ASN B N 1
ATOM 6970 C CA . ASN B 1 206 ? -23.5 -17 -0.343 1 95.62 206 ASN B CA 1
ATOM 6971 C C . ASN B 1 206 ? -23.219 -17.984 0.784 1 95.62 206 ASN B C 1
ATOM 6973 O O . ASN B 1 206 ? -22.547 -17.656 1.759 1 95.62 206 ASN B O 1
ATOM 6977 N N . LYS B 1 207 ? -23.75 -19.156 0.749 1 97.88 207 LYS B N 1
ATOM 6978 C CA . LYS B 1 207 ? -23.625 -20.219 1.732 1 97.88 207 LYS B CA 1
ATOM 6979 C C . LYS B 1 207 ? -23.891 -21.578 1.1 1 97.88 207 LYS B C 1
ATOM 6981 O O . LYS B 1 207 ? -24.422 -21.672 -0.014 1 97.88 207 LYS B O 1
ATOM 6986 N N . LEU B 1 208 ? -23.375 -22.594 1.766 1 98.81 208 LEU B N 1
ATOM 6987 C CA . LEU B 1 208 ? -23.859 -23.953 1.468 1 98.81 208 LEU B CA 1
ATOM 6988 C C . LEU B 1 208 ? -25.203 -24.203 2.125 1 98.81 208 LEU B C 1
ATOM 6990 O O . LEU B 1 208 ? -25.375 -23.953 3.32 1 98.81 208 LEU B O 1
ATOM 6994 N N . CYS B 1 209 ? -26.172 -24.625 1.367 1 98.31 209 CYS B N 1
ATOM 6995 C CA . CYS B 1 209 ? -27.516 -24.859 1.886 1 98.31 209 CYS B CA 1
ATOM 6996 C C . CYS B 1 209 ? -28.234 -25.938 1.085 1 98.31 209 CYS B C 1
ATOM 6998 O O . CYS B 1 209 ? -27.625 -26.578 0.223 1 98.31 209 CYS B O 1
ATOM 7000 N N . ALA B 1 210 ? -29.484 -26.125 1.369 1 97.56 210 ALA B N 1
ATOM 7001 C CA . ALA B 1 210 ? -30.281 -27.188 0.757 1 97.56 210 ALA B CA 1
ATOM 7002 C C . ALA B 1 210 ? -30.469 -26.938 -0.735 1 97.56 210 ALA B C 1
ATOM 7004 O O . ALA B 1 210 ? -30.609 -27.875 -1.518 1 97.56 210 ALA B O 1
ATOM 7005 N N . ASP B 1 211 ? -30.328 -25.75 -1.128 1 97.62 211 ASP B N 1
ATOM 7006 C CA . ASP B 1 211 ? -30.656 -25.375 -2.502 1 97.62 211 ASP B CA 1
ATOM 7007 C C . ASP B 1 211 ? -29.469 -25.641 -3.436 1 97.62 211 ASP B C 1
ATOM 7009 O O . ASP B 1 211 ? -29.656 -25.75 -4.652 1 97.62 211 ASP B O 1
ATOM 7013 N N . ASN B 1 212 ? -28.328 -25.719 -2.906 1 98.12 212 ASN B N 1
ATOM 7014 C CA . ASN B 1 212 ? -27.188 -25.891 -3.803 1 98.12 212 ASN B CA 1
ATOM 7015 C C . ASN B 1 212 ? -26.344 -27.094 -3.416 1 98.12 212 ASN B C 1
ATOM 7017 O O . ASN B 1 212 ? -25.359 -27.422 -4.098 1 98.12 212 ASN B O 1
ATOM 7021 N N . ARG B 1 213 ? -26.656 -27.812 -2.391 1 97.81 213 ARG B N 1
ATOM 7022 C CA . ARG B 1 213 ? -25.859 -28.938 -1.899 1 97.81 213 ARG B CA 1
ATOM 7023 C C . ARG B 1 213 ? -25.828 -30.078 -2.914 1 97.81 213 ARG B C 1
ATOM 7025 O O . ARG B 1 213 ? -24.953 -30.938 -2.871 1 97.81 213 ARG B O 1
ATOM 7032 N N . LEU B 1 214 ? -26.875 -30.156 -3.807 1 97.62 214 LEU B N 1
ATOM 7033 C CA . LEU B 1 214 ? -26.906 -31.219 -4.805 1 97.62 214 LEU B CA 1
ATOM 7034 C C . LEU B 1 214 ? -25.625 -31.203 -5.648 1 97.62 214 LEU B C 1
ATOM 7036 O O . LEU B 1 214 ? -25.156 -32.25 -6.09 1 97.62 214 LEU B O 1
ATOM 7040 N N . PHE B 1 215 ? -25.078 -30.094 -5.898 1 98.44 215 PHE B N 1
ATOM 7041 C CA . PHE B 1 215 ? -23.828 -30 -6.652 1 98.44 215 PHE B CA 1
ATOM 7042 C C . PHE B 1 215 ? -22.625 -30.297 -5.758 1 98.44 215 PHE B C 1
ATOM 7044 O O . PHE B 1 215 ? -21.703 -30.984 -6.168 1 98.44 215 PHE B O 1
ATOM 7051 N N . PHE B 1 216 ? -22.656 -29.766 -4.531 1 98.75 216 PHE B N 1
ATOM 7052 C CA . PHE B 1 216 ? -21.594 -29.969 -3.549 1 98.75 216 PHE B CA 1
ATOM 7053 C C . PHE B 1 216 ? -21.375 -31.453 -3.285 1 98.75 216 PHE B C 1
ATOM 7055 O O . PHE B 1 216 ? -20.234 -31.922 -3.182 1 98.75 216 PHE B O 1
ATOM 7062 N N . ASP B 1 217 ? -22.406 -32.188 -3.303 1 98.5 217 ASP B N 1
ATOM 7063 C CA . ASP B 1 217 ? -22.375 -33.594 -2.9 1 98.5 217 ASP B CA 1
ATOM 7064 C C . ASP B 1 217 ? -21.766 -34.469 -3.994 1 98.5 217 ASP B C 1
ATOM 7066 O O . ASP B 1 217 ? -21.344 -35.594 -3.734 1 98.5 217 ASP B O 1
ATOM 7070 N N . VAL B 1 218 ? -21.688 -33.969 -5.176 1 98.62 218 VAL B N 1
ATOM 7071 C CA . VAL B 1 218 ? -21.234 -34.812 -6.262 1 98.62 218 VAL B CA 1
ATOM 7072 C C . VAL B 1 218 ? -19.891 -34.344 -6.793 1 98.62 218 VAL B C 1
ATOM 7074 O O . VAL B 1 218 ? -19.438 -34.781 -7.848 1 98.62 218 VAL B O 1
ATOM 7077 N N . CYS B 1 219 ? -19.297 -33.406 -6.188 1 98.62 219 CYS B N 1
ATOM 7078 C CA . CYS B 1 219 ? -17.969 -32.969 -6.586 1 98.62 219 CYS B CA 1
ATOM 7079 C C . CYS B 1 219 ? -17.094 -32.688 -5.367 1 98.62 219 CYS B C 1
ATOM 7081 O O . CYS B 1 219 ? -17.406 -33.125 -4.258 1 98.62 219 CYS B O 1
ATOM 7083 N N . ASP B 1 220 ? -15.883 -31.984 -5.574 1 98.69 220 ASP B N 1
ATOM 7084 C CA . ASP B 1 220 ? -14.844 -31.969 -4.547 1 98.69 220 ASP B CA 1
ATOM 7085 C C . ASP B 1 220 ? -14.992 -30.75 -3.637 1 98.69 220 ASP B C 1
ATOM 7087 O O . ASP B 1 220 ? -14.305 -30.656 -2.619 1 98.69 220 ASP B O 1
ATOM 7091 N N . GLY B 1 221 ? -15.859 -29.859 -3.945 1 98.69 221 GLY B N 1
ATOM 7092 C CA . GLY B 1 221 ? -16.047 -28.688 -3.105 1 98.69 221 GLY B CA 1
ATOM 7093 C C . GLY B 1 221 ? -16.953 -27.641 -3.734 1 98.69 221 GLY B C 1
ATOM 7094 O O . GLY B 1 221 ? -17.453 -27.828 -4.852 1 98.69 221 GLY B O 1
ATOM 7095 N N . ILE B 1 222 ? -17.156 -26.547 -2.961 1 98.94 222 ILE B N 1
ATOM 7096 C CA . ILE B 1 222 ? -18 -25.453 -3.443 1 98.94 222 ILE B CA 1
ATOM 7097 C C . ILE B 1 222 ? -17.297 -24.125 -3.199 1 98.94 222 ILE B C 1
ATOM 7099 O O . ILE B 1 222 ? -16.656 -23.938 -2.162 1 98.94 222 ILE B O 1
ATOM 7103 N N . PHE B 1 223 ? -17.281 -23.328 -4.23 1 98.88 223 PHE B N 1
ATOM 7104 C CA . PHE B 1 223 ? -16.844 -21.938 -4.199 1 98.88 223 PHE B CA 1
ATOM 7105 C C . PHE B 1 223 ? -18.016 -21 -3.969 1 98.88 223 PHE B C 1
ATOM 7107 O O . PHE B 1 223 ? -18.828 -20.766 -4.875 1 98.88 223 PHE B O 1
ATOM 7114 N N . LEU B 1 224 ? -18.109 -20.422 -2.738 1 98.75 224 LEU B N 1
ATOM 7115 C CA . LEU B 1 224 ? -19.266 -19.594 -2.383 1 98.75 224 LEU B CA 1
ATOM 7116 C C . LEU B 1 224 ? -19.125 -18.188 -2.957 1 98.75 224 LEU B C 1
ATOM 7118 O O . LEU B 1 224 ? -18.016 -17.656 -3.053 1 98.75 224 LEU B O 1
ATOM 7122 N N . ASN B 1 225 ? -20.266 -17.641 -3.266 1 96.81 225 ASN B N 1
ATOM 7123 C CA . ASN B 1 225 ? -20.312 -16.234 -3.637 1 96.81 225 ASN B CA 1
ATOM 7124 C C . ASN B 1 225 ? -19.891 -15.328 -2.48 1 96.81 225 ASN B C 1
ATOM 7126 O O . ASN B 1 225 ? -19.891 -15.758 -1.324 1 96.81 225 ASN B O 1
ATOM 7130 N N . TYR B 1 226 ? -19.469 -14.133 -2.775 1 92.19 226 TYR B N 1
ATOM 7131 C CA . TYR B 1 226 ? -18.672 -13.383 -1.81 1 92.19 226 TYR B CA 1
ATOM 7132 C C . TYR B 1 226 ? -19.547 -12.398 -1.035 1 92.19 226 TYR B C 1
ATOM 7134 O O . TYR B 1 226 ? -19.062 -11.703 -0.142 1 92.19 226 TYR B O 1
ATOM 7142 N N . ASN B 1 227 ? -20.875 -12.383 -1.322 1 88.56 227 ASN B N 1
ATOM 7143 C CA . ASN B 1 227 ? -21.781 -11.5 -0.58 1 88.56 227 ASN B CA 1
ATOM 7144 C C . ASN B 1 227 ? -22.281 -12.172 0.695 1 88.56 227 ASN B C 1
ATOM 7146 O O . ASN B 1 227 ? -23.484 -12.18 0.958 1 88.56 227 ASN B O 1
ATOM 7150 N N . TRP B 1 228 ? -21.422 -12.703 1.473 1 90.88 228 TRP B N 1
ATOM 7151 C CA . TRP B 1 228 ? -21.797 -13.477 2.654 1 90.88 228 TRP B CA 1
ATOM 7152 C C . TRP B 1 228 ? -21.688 -12.625 3.914 1 90.88 228 TRP B C 1
ATOM 7154 O O . TRP B 1 228 ? -21.109 -11.539 3.895 1 90.88 228 TRP B O 1
ATOM 7164 N N . SER B 1 229 ? -22.344 -13.062 4.977 1 84.25 229 SER B N 1
ATOM 7165 C CA . SER B 1 229 ? -22.219 -12.609 6.355 1 84.25 229 SER B CA 1
ATOM 7166 C C . SER B 1 229 ? -21.812 -13.75 7.281 1 84.25 229 SER B C 1
ATOM 7168 O O . SER B 1 229 ? -21.844 -14.914 6.883 1 84.25 229 SER B O 1
ATOM 7170 N N . PRO B 1 230 ? -21.391 -13.5 8.477 1 85.31 230 PRO B N 1
ATOM 7171 C CA . PRO B 1 230 ? -21 -14.578 9.391 1 85.31 230 PRO B CA 1
ATOM 7172 C C . PRO B 1 230 ? -22.094 -15.617 9.602 1 85.31 230 PRO B C 1
ATOM 7174 O O . PRO B 1 230 ? -21.797 -16.797 9.797 1 85.31 230 PRO B O 1
ATOM 7177 N N . ILE B 1 231 ? -23.359 -15.172 9.523 1 86.62 231 ILE B N 1
ATOM 7178 C CA . ILE B 1 231 ? -24.453 -16.125 9.695 1 86.62 231 ILE B CA 1
ATOM 7179 C C . ILE B 1 231 ? -24.438 -17.125 8.547 1 86.62 231 ILE B C 1
ATOM 7181 O O . ILE B 1 231 ? -24.719 -18.312 8.758 1 86.62 231 ILE B O 1
ATOM 7185 N N . HIS B 1 232 ? -24.156 -16.672 7.375 1 92.44 232 HIS B N 1
ATOM 7186 C CA . HIS B 1 232 ? -24.031 -17.578 6.242 1 92.44 232 HIS B CA 1
ATOM 7187 C C . HIS B 1 232 ? -22.969 -18.625 6.492 1 92.44 232 HIS B C 1
ATOM 7189 O O . HIS B 1 232 ? -23.125 -19.781 6.102 1 92.44 232 HIS B O 1
ATOM 7195 N N . LEU B 1 233 ? -21.891 -18.234 7.09 1 95.38 233 LEU B N 1
ATOM 7196 C CA . LEU B 1 233 ? -20.781 -19.141 7.348 1 95.38 233 LEU B CA 1
ATOM 7197 C C . LEU B 1 233 ? -21.156 -20.172 8.406 1 95.38 233 LEU B C 1
ATOM 7199 O O . LEU B 1 233 ? -20.812 -21.344 8.273 1 95.38 233 LEU B O 1
ATOM 7203 N N . THR B 1 234 ? -21.875 -19.672 9.438 1 95.06 234 THR B N 1
ATOM 7204 C CA . THR B 1 234 ? -22.359 -20.594 10.469 1 95.06 234 THR B CA 1
ATOM 7205 C C . THR B 1 234 ? -23.281 -21.641 9.867 1 95.06 234 THR B C 1
ATOM 7207 O O . THR B 1 234 ? -23.172 -22.828 10.188 1 95.06 234 THR B O 1
ATOM 7210 N N . GLU B 1 235 ? -24.094 -21.203 9.031 1 96.69 235 GLU B N 1
ATOM 7211 C CA . GLU B 1 235 ? -25.016 -22.109 8.375 1 96.69 235 GLU B CA 1
ATOM 7212 C C . GLU B 1 235 ? -24.281 -23.078 7.449 1 96.69 235 GLU B C 1
ATOM 7214 O O . GLU B 1 235 ? -24.625 -24.25 7.363 1 96.69 235 GLU B O 1
ATOM 7219 N N . SER B 1 236 ? -23.328 -22.578 6.723 1 98.38 236 SER B N 1
ATOM 7220 C CA . SER B 1 236 ? -22.531 -23.422 5.836 1 98.38 236 SER B CA 1
ATOM 7221 C C . SER B 1 236 ? -21.812 -24.516 6.613 1 98.38 236 SER B C 1
ATOM 7223 O O . SER B 1 236 ? -21.75 -25.656 6.156 1 98.38 236 SER B O 1
ATOM 7225 N N . LEU B 1 237 ? -21.266 -24.125 7.719 1 97.69 237 LEU B N 1
ATOM 7226 C CA . LEU B 1 237 ? -20.562 -25.078 8.57 1 97.69 237 LEU B CA 1
ATOM 7227 C C . LEU B 1 237 ? -21.516 -26.203 9 1 97.69 237 LEU B C 1
ATOM 7229 O O . LEU B 1 237 ? -21.141 -27.375 8.961 1 97.69 237 LEU B O 1
ATOM 7233 N N . ALA B 1 238 ? -22.703 -25.812 9.352 1 97.5 238 ALA B N 1
ATOM 7234 C CA . ALA B 1 238 ? -23.703 -26.781 9.797 1 97.5 238 ALA B CA 1
ATOM 7235 C C . ALA B 1 238 ? -24.078 -27.75 8.672 1 97.5 238 ALA B C 1
ATOM 7237 O O . ALA B 1 238 ? -24.328 -28.922 8.914 1 97.5 238 ALA B O 1
ATOM 7238 N N . GLN B 1 239 ? -24.062 -27.25 7.492 1 98.06 239 GLN B N 1
ATOM 7239 C CA . GLN B 1 239 ? -24.453 -28.047 6.332 1 98.06 239 GLN B CA 1
ATOM 7240 C C . GLN B 1 239 ? -23.297 -28.938 5.875 1 98.06 239 GLN B C 1
ATOM 7242 O O . GLN B 1 239 ? -23.516 -30.062 5.422 1 98.06 239 GLN B O 1
ATOM 7247 N N . ALA B 1 240 ? -22.156 -28.484 5.949 1 98 240 ALA B N 1
ATOM 7248 C CA . ALA B 1 240 ? -20.984 -29.172 5.395 1 98 240 ALA B CA 1
ATOM 7249 C C . ALA B 1 240 ? -20.578 -30.344 6.273 1 98 240 ALA B C 1
ATOM 7251 O O . ALA B 1 240 ? -20.109 -31.375 5.77 1 98 240 ALA B O 1
ATOM 7252 N N . LYS B 1 241 ? -20.641 -30.203 7.641 1 95.44 241 LYS B N 1
ATOM 7253 C CA . LYS B 1 241 ? -20.25 -31.203 8.625 1 95.44 241 LYS B CA 1
ATOM 7254 C C . LYS B 1 241 ? -18.766 -31.562 8.477 1 95.44 241 LYS B C 1
ATOM 7256 O O . LYS B 1 241 ? -17.906 -30.688 8.508 1 95.44 241 LYS B O 1
ATOM 7261 N N . GLN B 1 242 ? -18.516 -32.844 8.031 1 95.56 242 GLN B N 1
ATOM 7262 C CA . GLN B 1 242 ? -17.125 -33.281 7.984 1 95.56 242 GLN B CA 1
ATOM 7263 C C . GLN B 1 242 ? -16.406 -32.719 6.77 1 95.56 242 GLN B C 1
ATOM 7265 O O . GLN B 1 242 ? -15.172 -32.719 6.715 1 95.56 242 GLN B O 1
ATOM 7270 N N . ARG B 1 243 ? -17.109 -32.156 5.828 1 97.88 243 ARG B N 1
ATOM 7271 C CA . ARG B 1 243 ? -16.5 -31.625 4.609 1 97.88 243 ARG B CA 1
ATOM 7272 C C . ARG B 1 243 ? -16.391 -30.109 4.684 1 97.88 243 ARG B C 1
ATOM 7274 O O . ARG B 1 243 ? -16.484 -29.422 3.662 1 97.88 243 ARG B O 1
ATOM 7281 N N . LYS B 1 244 ? -16.234 -29.562 5.914 1 98.06 244 LYS B N 1
ATOM 7282 C CA . LYS B 1 244 ? -16.188 -28.109 6.121 1 98.06 244 LYS B CA 1
ATOM 7283 C C . LYS B 1 244 ? -15.047 -27.469 5.336 1 98.06 244 LYS B C 1
ATOM 7285 O O . LYS B 1 244 ? -15.18 -26.359 4.84 1 98.06 244 LYS B O 1
ATOM 7290 N N . HIS B 1 245 ? -13.953 -28.188 5.125 1 98.38 245 HIS B N 1
ATOM 7291 C CA . HIS B 1 245 ? -12.797 -27.609 4.445 1 98.38 245 HIS B CA 1
ATOM 7292 C C . HIS B 1 245 ? -12.953 -27.688 2.932 1 98.38 245 HIS B C 1
ATOM 7294 O O . HIS B 1 245 ? -12.094 -27.203 2.189 1 98.38 245 HIS B O 1
ATOM 7300 N N . ASP B 1 246 ? -14.07 -28.281 2.428 1 98.56 246 ASP B N 1
ATOM 7301 C CA . ASP B 1 246 ? -14.391 -28.297 1.004 1 98.56 246 ASP B CA 1
ATOM 7302 C C . ASP B 1 246 ? -15.328 -27.156 0.628 1 98.56 246 ASP B C 1
ATOM 7304 O O . ASP B 1 246 ? -15.766 -27.062 -0.519 1 98.56 246 ASP B O 1
ATOM 7308 N N . VAL B 1 247 ? -15.602 -26.359 1.647 1 98.88 247 VAL B N 1
ATOM 7309 C CA . VAL B 1 247 ? -16.359 -25.141 1.42 1 98.88 247 VAL B CA 1
ATOM 7310 C C . VAL B 1 247 ? -15.414 -23.953 1.335 1 98.88 247 VAL B C 1
ATOM 7312 O O . VAL B 1 247 ? -14.844 -23.531 2.344 1 98.88 247 VAL B O 1
ATOM 7315 N N . TYR B 1 248 ? -15.281 -23.438 0.153 1 98.88 248 TYR B N 1
ATOM 7316 C CA . TYR B 1 248 ? -14.438 -22.266 -0.09 1 98.88 248 TYR B CA 1
ATOM 7317 C C . TYR B 1 248 ? -15.258 -20.984 -0.095 1 98.88 248 TYR B C 1
ATOM 7319 O O . TYR B 1 248 ? -16 -20.734 -1.042 1 98.88 248 TYR B O 1
ATOM 7327 N N . VAL B 1 249 ? -15.047 -20.172 0.928 1 98.69 249 VAL B N 1
ATOM 7328 C CA . VAL B 1 249 ? -15.797 -18.922 1.024 1 98.69 249 VAL B CA 1
ATOM 7329 C C . VAL B 1 249 ? -15.148 -17.859 0.139 1 98.69 249 VAL B C 1
ATOM 7331 O O . VAL B 1 249 ? -13.945 -17.594 0.247 1 98.69 249 VAL B O 1
ATOM 7334 N N . GLY B 1 250 ? -15.961 -17.297 -0.694 1 98.31 250 GLY B N 1
ATOM 7335 C CA . GLY B 1 250 ? -15.43 -16.328 -1.649 1 98.31 250 GLY B CA 1
ATOM 7336 C C . GLY B 1 250 ? -15.023 -15.016 -1.012 1 98.31 250 GLY B C 1
ATOM 7337 O O . GLY B 1 250 ? -15.734 -14.5 -0.145 1 98.31 250 GLY B O 1
ATOM 7338 N N . VAL B 1 251 ? -13.859 -14.523 -1.388 1 97 251 VAL B N 1
ATOM 7339 C CA . VAL B 1 251 ? -13.383 -13.188 -1.023 1 97 251 VAL B CA 1
ATOM 7340 C C . VAL B 1 251 ? -13.039 -12.398 -2.283 1 97 251 VAL B C 1
ATOM 7342 O O . VAL B 1 251 ? -12.07 -12.719 -2.979 1 97 251 VAL B O 1
ATOM 7345 N N . ASP B 1 252 ? -13.812 -11.398 -2.609 1 95.5 252 ASP B N 1
ATOM 7346 C CA . ASP B 1 252 ? -13.531 -10.523 -3.742 1 95.5 252 ASP B CA 1
ATOM 7347 C C . ASP B 1 252 ? -12.633 -9.359 -3.33 1 95.5 252 ASP B C 1
ATOM 7349 O O . ASP B 1 252 ? -13.07 -8.453 -2.615 1 95.5 252 ASP B O 1
ATOM 7353 N N . ILE B 1 253 ? -11.445 -9.25 -3.826 1 95.69 253 ILE B N 1
ATOM 7354 C CA . ILE B 1 253 ? -10.484 -8.242 -3.398 1 95.69 253 ILE B CA 1
ATOM 7355 C C . ILE B 1 253 ? -10.922 -6.863 -3.898 1 95.69 253 ILE B C 1
ATOM 7357 O O . ILE B 1 253 ? -10.586 -5.84 -3.299 1 95.69 253 ILE B O 1
ATOM 7361 N N . PHE B 1 254 ? -11.711 -6.789 -4.938 1 91.56 254 PHE B N 1
ATOM 7362 C CA . PHE B 1 254 ? -12.219 -5.512 -5.414 1 91.56 254 PHE B CA 1
ATOM 7363 C C . PHE B 1 254 ? -13.367 -5.023 -4.539 1 91.56 254 PHE B C 1
ATOM 7365 O O . PHE B 1 254 ? -13.844 -3.898 -4.703 1 91.56 254 PHE B O 1
ATOM 7372 N N . GLY B 1 255 ? -13.805 -5.848 -3.645 1 86.5 255 GLY B N 1
ATOM 7373 C CA . GLY B 1 255 ? -14.703 -5.438 -2.574 1 86.5 255 GLY B CA 1
ATOM 7374 C C . GLY B 1 255 ? -16.156 -5.379 -3 1 86.5 255 GLY B C 1
ATOM 7375 O O . GLY B 1 255 ? -16.969 -4.715 -2.357 1 86.5 255 GLY B O 1
ATOM 7376 N N . ARG B 1 256 ? -16.531 -6.023 -4.117 1 85.31 256 ARG B N 1
ATOM 7377 C CA . ARG B 1 256 ? -17.922 -5.973 -4.586 1 85.31 256 ARG B CA 1
ATOM 7378 C C . ARG B 1 256 ? -18.828 -6.816 -3.701 1 85.31 256 ARG B C 1
ATOM 7380 O O . ARG B 1 256 ? -19.062 -7.992 -3.986 1 85.31 256 ARG B O 1
ATOM 7387 N N . GLY B 1 257 ? -19.328 -6.215 -2.604 1 76.75 257 GLY B N 1
ATOM 7388 C CA . GLY B 1 257 ? -20.266 -6.898 -1.716 1 76.75 257 GLY B CA 1
ATOM 7389 C C . GLY B 1 257 ? -19.562 -7.738 -0.661 1 76.75 257 GLY B C 1
ATOM 7390 O O . GLY B 1 257 ? -20.219 -8.344 0.19 1 76.75 257 GLY B O 1
ATOM 7391 N N . CYS B 1 258 ? -18.312 -7.738 -0.671 1 82.25 258 CYS B N 1
ATOM 7392 C CA . CYS B 1 258 ? -17.531 -8.57 0.232 1 82.25 258 CYS B CA 1
ATOM 7393 C C . CYS B 1 258 ? -17.328 -7.879 1.575 1 82.25 258 CYS B C 1
ATOM 7395 O O . CYS B 1 258 ? -17.078 -6.672 1.626 1 82.25 258 CYS B O 1
ATOM 7397 N N . PRO B 1 259 ? -17.484 -8.633 2.686 1 78.69 259 PRO B N 1
ATOM 7398 C CA . PRO B 1 259 ? -17.188 -8.047 3.998 1 78.69 259 PRO B CA 1
ATOM 7399 C C . PRO B 1 259 ? -15.789 -7.426 4.066 1 78.69 259 PRO B C 1
ATOM 7401 O O . PRO B 1 259 ? -14.836 -7.984 3.523 1 78.69 259 PRO B O 1
ATOM 7404 N N . GLY B 1 260 ? -15.703 -6.309 4.672 1 77.88 260 GLY B N 1
ATOM 7405 C CA . GLY B 1 260 ? -14.438 -5.602 4.789 1 77.88 260 GLY B CA 1
ATOM 7406 C C . GLY B 1 260 ? -14.156 -4.695 3.607 1 77.88 260 GLY B C 1
ATOM 7407 O O . GLY B 1 260 ? -13.289 -3.82 3.686 1 77.88 260 GLY B O 1
ATOM 7408 N N . GLY B 1 261 ? -14.82 -4.922 2.465 1 81.75 261 GLY B N 1
ATOM 7409 C CA . GLY B 1 261 ? -14.734 -4.012 1.332 1 81.75 261 GLY B CA 1
ATOM 7410 C C . GLY B 1 261 ? -13.594 -4.344 0.388 1 81.75 261 GLY B C 1
ATOM 7411 O O . GLY B 1 261 ? -13.375 -3.641 -0.6 1 81.75 261 GLY B O 1
ATOM 7412 N N . GLY B 1 262 ? -12.844 -5.375 0.668 1 89.5 262 GLY B N 1
ATOM 7413 C CA . GLY B 1 262 ? -11.766 -5.793 -0.213 1 89.5 262 GLY B CA 1
ATOM 7414 C C . GLY B 1 262 ? -10.531 -4.918 -0.099 1 89.5 262 GLY B C 1
ATOM 7415 O O . GLY B 1 262 ? -10.25 -4.371 0.97 1 89.5 262 GLY B O 1
ATOM 7416 N N . GLY B 1 263 ? -9.68 -4.914 -1.136 1 90.12 263 GLY B N 1
ATOM 7417 C CA . GLY B 1 263 ? -8.461 -4.129 -1.117 1 90.12 263 GLY B CA 1
ATOM 7418 C C . GLY B 1 263 ? -7.539 -4.48 0.036 1 90.12 263 GLY B C 1
ATOM 7419 O O . GLY B 1 263 ? -7.297 -5.66 0.303 1 90.12 263 GLY B O 1
ATOM 7420 N N . TRP B 1 264 ? -7.047 -3.424 0.741 1 88.44 264 TRP B N 1
ATOM 7421 C CA . TRP B 1 264 ? -6.141 -3.607 1.872 1 88.44 264 TRP B CA 1
ATOM 7422 C C . TRP B 1 264 ? -6.848 -4.316 3.021 1 88.44 264 TRP B C 1
ATOM 7424 O O . TRP B 1 264 ? -6.195 -4.875 3.91 1 88.44 264 TRP B O 1
ATOM 7434 N N . ASN B 1 265 ? -8.203 -4.344 2.969 1 86.31 265 ASN B N 1
ATOM 7435 C CA . ASN B 1 265 ? -8.977 -4.922 4.062 1 86.31 265 ASN B CA 1
ATOM 7436 C C . ASN B 1 265 ? -9.344 -6.379 3.781 1 86.31 265 ASN B C 1
ATOM 7438 O O . ASN B 1 265 ? -10.164 -6.965 4.484 1 86.31 265 ASN B O 1
ATOM 7442 N N . THR B 1 266 ? -8.789 -6.977 2.795 1 92.75 266 THR B N 1
ATOM 7443 C CA . THR B 1 266 ? -9.039 -8.375 2.449 1 92.75 266 THR B CA 1
ATOM 7444 C C . THR B 1 266 ? -8.75 -9.281 3.639 1 92.75 266 THR B C 1
ATOM 7446 O O . THR B 1 266 ? -9.438 -10.281 3.844 1 92.75 266 THR B O 1
ATOM 7449 N N . ASN B 1 267 ? -7.734 -8.875 4.457 1 91.25 267 ASN B N 1
ATOM 7450 C CA . ASN B 1 267 ? -7.359 -9.672 5.621 1 91.25 267 ASN B CA 1
ATOM 7451 C C . ASN B 1 267 ? -8.5 -9.766 6.629 1 91.25 267 ASN B C 1
ATOM 7453 O O . ASN B 1 267 ? -8.617 -10.75 7.355 1 91.25 267 ASN B O 1
ATOM 7457 N N . LYS B 1 268 ? -9.375 -8.797 6.652 1 86.88 268 LYS B N 1
ATOM 7458 C CA . LYS B 1 268 ? -10.5 -8.812 7.578 1 86.88 268 LYS B CA 1
ATOM 7459 C C . LYS B 1 268 ? -11.508 -9.898 7.195 1 86.88 268 LYS B C 1
ATOM 7461 O O . LYS B 1 268 ? -11.992 -10.633 8.062 1 86.88 268 LYS B O 1
ATOM 7466 N N . ALA B 1 269 ? -11.859 -9.945 5.906 1 91.56 269 ALA B N 1
ATOM 7467 C CA . ALA B 1 269 ? -12.742 -11.008 5.434 1 91.56 269 ALA B CA 1
ATOM 7468 C C . ALA B 1 269 ? -12.125 -12.383 5.66 1 91.56 269 ALA B C 1
ATOM 7470 O O . ALA B 1 269 ? -12.797 -13.297 6.133 1 91.56 269 ALA B O 1
ATOM 7471 N N . LEU B 1 270 ? -10.875 -12.539 5.395 1 95.62 270 LEU B N 1
ATOM 7472 C CA . LEU B 1 270 ? -10.172 -13.812 5.555 1 95.62 270 LEU B CA 1
ATOM 7473 C C . LEU B 1 270 ? -10.18 -14.258 7.012 1 95.62 270 LEU B C 1
ATOM 7475 O O . LEU B 1 270 ? -10.375 -15.438 7.305 1 95.62 270 LEU B O 1
ATOM 7479 N N . LYS B 1 271 ? -9.961 -13.32 7.898 1 93.69 271 LYS B N 1
ATOM 7480 C CA . LYS B 1 271 ? -9.93 -13.633 9.328 1 93.69 271 LYS B CA 1
ATOM 7481 C C . LYS B 1 271 ? -11.273 -14.203 9.789 1 93.69 271 LYS B C 1
ATOM 7483 O O . LYS B 1 271 ? -11.305 -15.188 10.531 1 93.69 271 LYS B O 1
ATOM 7488 N N . ILE B 1 272 ? -12.359 -13.617 9.344 1 92 272 ILE B N 1
ATOM 7489 C CA . ILE B 1 272 ? -13.688 -14.086 9.711 1 92 272 ILE B CA 1
ATOM 7490 C C . ILE B 1 272 ? -13.883 -15.516 9.211 1 92 272 ILE B C 1
ATOM 7492 O O . ILE B 1 272 ? -14.391 -16.375 9.945 1 92 272 ILE B O 1
ATOM 7496 N N . ILE B 1 273 ? -13.508 -15.781 8.039 1 96.81 273 ILE B N 1
ATOM 7497 C CA . ILE B 1 273 ? -13.656 -17.109 7.438 1 96.81 273 ILE B CA 1
ATOM 7498 C C . ILE B 1 273 ? -12.859 -18.125 8.242 1 96.81 273 ILE B C 1
ATOM 7500 O O . ILE B 1 273 ? -13.375 -19.203 8.562 1 96.81 273 ILE B O 1
ATOM 7504 N N . ARG B 1 274 ? -11.633 -17.75 8.594 1 97.19 274 ARG B N 1
ATOM 7505 C CA . ARG B 1 274 ? -10.758 -18.672 9.328 1 97.19 274 ARG B CA 1
ATOM 7506 C C . ARG B 1 274 ? -11.281 -18.906 10.734 1 97.19 274 ARG B C 1
ATOM 7508 O O . ARG B 1 274 ? -11.148 -20.016 11.266 1 97.19 274 ARG B O 1
ATOM 7515 N N . GLU B 1 275 ? -11.844 -17.938 11.305 1 94.88 275 GLU B N 1
ATOM 7516 C CA . GLU B 1 275 ? -12.445 -18.109 12.625 1 94.88 275 GLU B CA 1
ATOM 7517 C C . GLU B 1 275 ? -13.602 -19.109 12.586 1 94.88 275 GLU B C 1
ATOM 7519 O O . GLU B 1 275 ? -13.93 -19.719 13.602 1 94.88 275 GLU B O 1
ATOM 7524 N N . HIS B 1 276 ? -14.195 -19.328 11.422 1 96.12 276 HIS B N 1
ATOM 7525 C CA . HIS B 1 276 ? -15.273 -20.297 11.266 1 96.12 276 HIS B CA 1
ATOM 7526 C C . HIS B 1 276 ? -14.742 -21.641 10.781 1 96.12 276 HIS B C 1
ATOM 7528 O O . HIS B 1 276 ? -15.516 -22.531 10.461 1 96.12 276 HIS B O 1
ATOM 7534 N N . ASP B 1 277 ? -13.422 -21.734 10.562 1 97.25 277 ASP B N 1
ATOM 7535 C CA . ASP B 1 277 ? -12.75 -22.969 10.164 1 97.25 277 ASP B CA 1
ATOM 7536 C C . ASP B 1 277 ? -13.203 -23.406 8.773 1 97.25 277 ASP B C 1
ATOM 7538 O O . ASP B 1 277 ? -13.469 -24.594 8.555 1 97.25 277 ASP B O 1
ATOM 7542 N N . LEU B 1 278 ? -13.383 -22.5 7.922 1 98.5 278 LEU B N 1
ATOM 7543 C CA . LEU B 1 278 ? -13.734 -22.781 6.531 1 98.5 278 LEU B CA 1
ATOM 7544 C C . LEU B 1 278 ? -12.602 -22.391 5.594 1 98.5 278 LEU B C 1
ATOM 7546 O O . LEU B 1 278 ? -11.711 -21.625 5.977 1 98.5 278 LEU B O 1
ATOM 7550 N N . SER B 1 279 ? -12.586 -23.016 4.418 1 98.69 279 SER B N 1
ATOM 7551 C CA . SER B 1 279 ? -11.625 -22.641 3.385 1 98.69 279 SER B CA 1
ATOM 7552 C C . SER B 1 279 ? -12 -21.328 2.713 1 98.69 279 SER B C 1
ATOM 7554 O O . SER B 1 279 ? -13.117 -20.844 2.885 1 98.69 279 SER B O 1
ATOM 7556 N N . ALA B 1 280 ? -11.031 -20.734 2.078 1 98.75 280 ALA B N 1
ATOM 7557 C CA . ALA B 1 280 ? -11.266 -19.453 1.42 1 98.75 280 ALA B CA 1
ATOM 7558 C C . ALA B 1 280 ? -10.891 -19.516 -0.058 1 98.75 280 ALA B C 1
ATOM 7560 O O . ALA B 1 280 ? -9.914 -20.156 -0.428 1 98.75 280 ALA B O 1
ATOM 7561 N N . ALA B 1 281 ? -11.703 -18.922 -0.898 1 98.75 281 ALA B N 1
ATOM 7562 C CA . ALA B 1 281 ? -11.391 -18.656 -2.299 1 98.75 281 ALA B CA 1
ATOM 7563 C C . ALA B 1 281 ? -11.164 -17.172 -2.539 1 98.75 281 ALA B C 1
ATOM 7565 O O . ALA B 1 281 ? -12.125 -16.406 -2.629 1 98.75 281 ALA B O 1
ATOM 7566 N N . ILE B 1 282 ? -9.93 -16.797 -2.658 1 98.25 282 ILE B N 1
ATOM 7567 C CA . ILE B 1 282 ? -9.562 -15.398 -2.842 1 98.25 282 ILE B CA 1
ATOM 7568 C C . ILE B 1 282 ? -9.602 -15.047 -4.328 1 98.25 282 ILE B C 1
ATOM 7570 O O . ILE B 1 282 ? -8.789 -15.539 -5.109 1 98.25 282 ILE B O 1
ATOM 7574 N N . PHE B 1 283 ? -10.508 -14.188 -4.691 1 97.81 283 PHE B N 1
ATOM 7575 C CA . PHE B 1 283 ? -10.828 -13.875 -6.078 1 97.81 283 PHE B CA 1
ATOM 7576 C C . PHE B 1 283 ? -10.211 -12.539 -6.488 1 97.81 283 PHE B C 1
ATOM 7578 O O . PHE B 1 283 ? -10.32 -11.547 -5.766 1 97.81 283 PHE B O 1
ATOM 7585 N N . ALA B 1 284 ? -9.492 -12.484 -7.641 1 96.88 284 ALA B N 1
ATOM 7586 C CA . ALA B 1 284 ? -9.039 -11.273 -8.312 1 96.88 284 ALA B CA 1
ATOM 7587 C C . ALA B 1 284 ? -7.922 -10.602 -7.523 1 96.88 284 ALA B C 1
ATOM 7589 O O . ALA B 1 284 ? -7.98 -9.398 -7.25 1 96.88 284 ALA B O 1
ATOM 7590 N N . PHE B 1 285 ? -6.918 -11.375 -7.145 1 96.06 285 PHE B N 1
ATOM 7591 C CA . PHE B 1 285 ? -5.816 -10.875 -6.332 1 96.06 285 PHE B CA 1
ATOM 7592 C C . PHE B 1 285 ? -4.879 -10.008 -7.16 1 96.06 285 PHE B C 1
ATOM 7594 O O . PHE B 1 285 ? -3.967 -9.375 -6.625 1 96.06 285 PHE B O 1
ATOM 7601 N N . GLY B 1 286 ? -5.141 -9.852 -8.523 1 96.38 286 GLY B N 1
ATOM 7602 C CA . GLY B 1 286 ? -4.434 -8.891 -9.352 1 96.38 286 GLY B CA 1
ATOM 7603 C C . GLY B 1 286 ? -4.766 -7.449 -9.008 1 96.38 286 GLY B C 1
ATOM 7604 O O . GLY B 1 286 ? -4.184 -6.52 -9.57 1 96.38 286 GLY B O 1
ATOM 7605 N N . TRP B 1 287 ? -5.582 -7.211 -8.016 1 96.06 287 TRP B N 1
ATOM 7606 C CA . TRP B 1 287 ? -6.031 -5.898 -7.559 1 96.06 287 TRP B CA 1
ATOM 7607 C C . TRP B 1 287 ? -4.844 -4.988 -7.262 1 96.06 287 TRP B C 1
ATOM 7609 O O . TRP B 1 287 ? -4.855 -3.809 -7.617 1 96.06 287 TRP B O 1
ATOM 7619 N N . VAL B 1 288 ? -3.797 -5.523 -6.668 1 95 288 VAL B N 1
ATOM 7620 C CA . VAL B 1 288 ? -2.629 -4.73 -6.301 1 95 288 VAL B CA 1
ATOM 7621 C C . VAL B 1 288 ? -1.996 -4.129 -7.551 1 95 288 VAL B C 1
ATOM 7623 O O . VAL B 1 288 ? -1.65 -2.945 -7.574 1 95 288 VAL B O 1
ATOM 7626 N N . TYR B 1 289 ? -1.926 -4.953 -8.602 1 94.88 289 TYR B N 1
ATOM 7627 C CA . TYR B 1 289 ? -1.348 -4.543 -9.875 1 94.88 289 TYR B CA 1
ATOM 7628 C C . TYR B 1 289 ? -2.275 -3.58 -10.609 1 94.88 289 TYR B C 1
ATOM 7630 O O . TYR B 1 289 ? -1.832 -2.553 -11.125 1 94.88 289 TYR B O 1
ATOM 7638 N N . GLU B 1 290 ? -3.549 -3.854 -10.586 1 93.88 290 GLU B N 1
ATOM 7639 C CA . GLU B 1 290 ? -4.527 -3.125 -11.391 1 93.88 290 GLU B CA 1
ATOM 7640 C C . GLU B 1 290 ? -4.879 -1.785 -10.75 1 93.88 290 GLU B C 1
ATOM 7642 O O . GLU B 1 290 ? -5.02 -0.778 -11.453 1 93.88 290 GLU B O 1
ATOM 7647 N N . LYS B 1 291 ? -4.945 -1.775 -9.461 1 90.12 291 LYS B N 1
ATOM 7648 C CA . LYS B 1 291 ? -5.492 -0.604 -8.789 1 90.12 291 LYS B CA 1
ATOM 7649 C C . LYS B 1 291 ? -4.379 0.262 -8.203 1 90.12 291 LYS B C 1
ATOM 7651 O O . LYS B 1 291 ? -4.5 1.488 -8.156 1 90.12 291 LYS B O 1
ATOM 7656 N N . LEU B 1 292 ? -3.299 -0.358 -7.746 1 89.62 292 LEU B N 1
ATOM 7657 C CA . LEU B 1 292 ? -2.281 0.409 -7.039 1 89.62 292 LEU B CA 1
ATOM 7658 C C . LEU B 1 292 ? -1.126 0.769 -7.965 1 89.62 292 LEU B C 1
ATOM 7660 O O . LEU B 1 292 ? -0.273 1.588 -7.613 1 89.62 292 LEU B O 1
ATOM 7664 N N . GLY B 1 293 ? -1.049 0.172 -9.102 1 87.38 293 GLY B N 1
ATOM 7665 C CA . GLY B 1 293 ? -0.064 0.599 -10.078 1 87.38 293 GLY B CA 1
ATOM 7666 C C . GLY B 1 293 ? 0.964 -0.47 -10.398 1 87.38 293 GLY B C 1
ATOM 7667 O O . GLY B 1 293 ? 1.438 -1.169 -9.5 1 87.38 293 GLY B O 1
ATOM 7668 N N . GLU B 1 294 ? 1.46 -0.482 -11.609 1 86.5 294 GLU B N 1
ATOM 7669 C CA . GLU B 1 294 ? 2.395 -1.486 -12.109 1 86.5 294 GLU B CA 1
ATOM 7670 C C . GLU B 1 294 ? 3.818 -1.197 -11.648 1 86.5 294 GLU B C 1
ATOM 7672 O O . GLU B 1 294 ? 4.559 -2.115 -11.289 1 86.5 294 GLU B O 1
ATOM 7677 N N . SER B 1 295 ? 4.184 0.054 -11.578 1 84.44 295 SER B N 1
ATOM 7678 C CA . SER B 1 295 ? 5.562 0.439 -11.289 1 84.44 295 SER B CA 1
ATOM 7679 C C . SER B 1 295 ? 5.918 0.171 -9.828 1 84.44 295 SER B C 1
ATOM 7681 O O . SER B 1 295 ? 7.094 0.055 -9.477 1 84.44 295 SER B O 1
ATOM 7683 N N . VAL B 1 296 ? 4.871 0.128 -9.008 1 87.06 296 VAL B N 1
ATOM 7684 C CA . VAL B 1 296 ? 5.113 -0.087 -7.59 1 87.06 296 VAL B CA 1
ATOM 7685 C C . VAL B 1 296 ? 4.477 -1.402 -7.148 1 87.06 296 VAL B C 1
ATOM 7687 O O . VAL B 1 296 ? 4.184 -1.592 -5.965 1 87.06 296 VAL B O 1
ATOM 7690 N N . TYR B 1 297 ? 4.238 -2.314 -8.055 1 92.38 297 TYR B N 1
ATOM 7691 C CA . TYR B 1 297 ? 3.512 -3.553 -7.801 1 92.38 297 TYR B CA 1
ATOM 7692 C C . TYR B 1 297 ? 4.219 -4.391 -6.738 1 92.38 297 TYR B C 1
ATOM 7694 O O . TYR B 1 297 ? 3.602 -4.809 -5.758 1 92.38 297 TYR B O 1
ATOM 7702 N N . HIS B 1 298 ? 5.492 -4.562 -6.875 1 87.69 298 HIS B N 1
ATOM 7703 C CA . HIS B 1 298 ? 6.199 -5.531 -6.051 1 87.69 298 HIS B CA 1
ATOM 7704 C C . HIS B 1 298 ? 6.238 -5.09 -4.59 1 87.69 298 HIS B C 1
ATOM 7706 O O . HIS B 1 298 ? 6.031 -5.902 -3.686 1 87.69 298 HIS B O 1
ATOM 7712 N N . ILE B 1 299 ? 6.48 -3.791 -4.328 1 86.25 299 ILE B N 1
ATOM 7713 C CA . ILE B 1 299 ? 6.531 -3.291 -2.961 1 86.25 299 ILE B CA 1
ATOM 7714 C C . ILE B 1 299 ? 5.148 -3.4 -2.318 1 86.25 299 ILE B C 1
ATOM 7716 O O . ILE B 1 299 ? 5.023 -3.807 -1.161 1 86.25 299 ILE B O 1
ATOM 7720 N N . ASN B 1 300 ? 4.082 -3.037 -3.031 1 90.19 300 ASN B N 1
ATOM 7721 C CA . ASN B 1 300 ? 2.721 -3.129 -2.514 1 90.19 300 ASN B CA 1
ATOM 7722 C C . ASN B 1 300 ? 2.273 -4.582 -2.365 1 90.19 300 ASN B C 1
ATOM 7724 O O . ASN B 1 300 ? 1.54 -4.918 -1.435 1 90.19 300 ASN B O 1
ATOM 7728 N N . ASN B 1 301 ? 2.738 -5.395 -3.328 1 92.44 301 ASN B N 1
ATOM 7729 C CA . ASN B 1 301 ? 2.375 -6.805 -3.289 1 92.44 301 ASN B CA 1
ATOM 7730 C C . ASN B 1 301 ? 2.971 -7.504 -2.068 1 92.44 301 ASN B C 1
ATOM 7732 O O . ASN B 1 301 ? 2.326 -8.359 -1.463 1 92.44 301 ASN B O 1
ATOM 7736 N N . GLU B 1 302 ? 4.215 -7.16 -1.691 1 88.25 302 GLU B N 1
ATOM 7737 C CA . GLU B 1 302 ? 4.824 -7.715 -0.485 1 88.25 302 GLU B CA 1
ATOM 7738 C C . GLU B 1 302 ? 4.016 -7.352 0.758 1 88.25 302 GLU B C 1
ATOM 7740 O O . GLU B 1 302 ? 3.768 -8.203 1.614 1 88.25 302 GLU B O 1
ATOM 7745 N N . MET B 1 303 ? 3.615 -6.082 0.793 1 88.38 303 MET B N 1
ATOM 7746 C CA . MET B 1 303 ? 2.826 -5.633 1.935 1 88.38 303 MET B CA 1
ATOM 7747 C C . MET B 1 303 ? 1.469 -6.328 1.966 1 88.38 303 MET B C 1
ATOM 7749 O O . MET B 1 303 ? 1.001 -6.738 3.031 1 88.38 303 MET B O 1
ATOM 7753 N N . PHE B 1 304 ? 0.789 -6.48 0.837 1 94.56 304 PHE B N 1
ATOM 7754 C CA . PHE B 1 304 ? -0.534 -7.086 0.735 1 94.56 304 PHE B CA 1
ATOM 7755 C C . PHE B 1 304 ? -0.518 -8.516 1.267 1 94.56 304 PHE B C 1
ATOM 7757 O O . PHE B 1 304 ? -1.355 -8.883 2.092 1 94.56 304 PHE B O 1
ATOM 7764 N N . TRP B 1 305 ? 0.401 -9.258 0.874 1 93.56 305 TRP B N 1
ATOM 7765 C CA . TRP B 1 305 ? 0.453 -10.664 1.25 1 93.56 305 TRP B CA 1
ATOM 7766 C C . TRP B 1 305 ? 1.001 -10.828 2.664 1 93.56 305 TRP B C 1
ATOM 7768 O O . TRP B 1 305 ? 0.713 -11.828 3.336 1 93.56 305 TRP B O 1
ATOM 7778 N N . GLU B 1 306 ? 1.804 -9.867 3.139 1 88.12 306 GLU B N 1
ATOM 7779 C CA . GLU B 1 306 ? 2.18 -9.875 4.551 1 88.12 306 GLU B CA 1
ATOM 7780 C C . GLU B 1 306 ? 0.959 -9.703 5.449 1 88.12 306 GLU B C 1
ATOM 7782 O O . GLU B 1 306 ? 0.842 -10.367 6.477 1 88.12 306 GLU B O 1
ATOM 7787 N N . LEU B 1 307 ? 0.054 -8.852 4.996 1 89.25 307 LEU B N 1
ATOM 7788 C CA . LEU B 1 307 ? -1.165 -8.609 5.758 1 89.25 307 LEU B CA 1
ATOM 7789 C C . LEU B 1 307 ? -2.021 -9.867 5.832 1 89.25 307 LEU B C 1
ATOM 7791 O O . LEU B 1 307 ? -2.701 -10.102 6.836 1 89.25 307 LEU B O 1
ATOM 7795 N N . LEU B 1 308 ? -1.986 -10.688 4.785 1 94.25 308 LEU B N 1
ATOM 7796 C CA . LEU B 1 308 ? -2.818 -11.883 4.719 1 94.25 308 LEU B CA 1
ATOM 7797 C C . LEU B 1 308 ? -2.133 -13.062 5.406 1 94.25 308 LEU B C 1
ATOM 7799 O O . LEU B 1 308 ? -2.781 -14.055 5.738 1 94.25 308 LEU B O 1
ATOM 7803 N N . SER B 1 309 ? -0.865 -12.992 5.664 1 90.44 309 SER B N 1
ATOM 7804 C CA . SER B 1 309 ? -0.018 -14.133 5.988 1 90.44 309 SER B CA 1
ATOM 7805 C C . SER B 1 309 ? -0.459 -14.789 7.293 1 90.44 309 SER B C 1
ATOM 7807 O O . SER B 1 309 ? -0.368 -16.016 7.438 1 90.44 309 SER B O 1
ATOM 7809 N N . ASP B 1 310 ? -1.03 -14.023 8.195 1 88.69 310 ASP B N 1
ATOM 7810 C CA . ASP B 1 310 ? -1.4 -14.562 9.5 1 88.69 310 ASP B CA 1
ATOM 7811 C C . ASP B 1 310 ? -2.549 -15.562 9.383 1 88.69 310 ASP B C 1
ATOM 7813 O O . ASP B 1 310 ? -2.711 -16.438 10.234 1 88.69 310 ASP B O 1
ATOM 7817 N N . ASP B 1 311 ? -3.303 -15.391 8.344 1 95.31 311 ASP B N 1
ATOM 7818 C CA . ASP B 1 311 ? -4.48 -16.234 8.188 1 95.31 311 ASP B CA 1
ATOM 7819 C C . ASP B 1 311 ? -4.32 -17.188 7.004 1 95.31 311 ASP B C 1
ATOM 7821 O O . ASP B 1 311 ? -5.312 -17.688 6.465 1 95.31 311 ASP B O 1
ATOM 7825 N N . LEU B 1 312 ? -3.117 -17.406 6.578 1 95.75 312 LEU B N 1
ATOM 7826 C CA . LEU B 1 312 ? -2.82 -18.391 5.543 1 95.75 312 LEU B CA 1
ATOM 7827 C C . LEU B 1 312 ? -1.994 -19.547 6.105 1 95.75 312 LEU B C 1
ATOM 7829 O O . LEU B 1 312 ? -1.436 -19.438 7.199 1 95.75 312 LEU B O 1
ATOM 7833 N N . TYR B 1 313 ? -2.037 -20.672 5.457 1 94.94 313 TYR B N 1
ATOM 7834 C CA . TYR B 1 313 ? -1.355 -21.875 5.91 1 94.94 313 TYR B CA 1
ATOM 7835 C C . TYR B 1 313 ? -0.296 -22.312 4.906 1 94.94 313 TYR B C 1
ATOM 7837 O O . TYR B 1 313 ? -0.6 -23.031 3.943 1 94.94 313 TYR B O 1
ATOM 7845 N N . PRO B 1 314 ? 0.944 -22 5.148 1 93.69 314 PRO B N 1
ATOM 7846 C CA . PRO B 1 314 ? 2.004 -22.344 4.199 1 93.69 314 PRO B CA 1
ATOM 7847 C C . PRO B 1 314 ? 2.293 -23.828 4.141 1 93.69 314 PRO B C 1
ATOM 7849 O O . PRO B 1 314 ? 2.016 -24.562 5.102 1 93.69 314 PRO B O 1
ATOM 7852 N N . HIS B 1 315 ? 2.748 -24.344 3.037 1 96 315 HIS B N 1
ATOM 7853 C CA . HIS B 1 315 ? 3.32 -25.672 2.887 1 96 315 HIS B CA 1
ATOM 7854 C C . HIS B 1 315 ? 4.828 -25.609 2.684 1 96 315 HIS B C 1
ATOM 7856 O O . HIS B 1 315 ? 5.367 -24.547 2.326 1 96 315 HIS B O 1
ATOM 7862 N N . TYR B 1 316 ? 5.516 -26.75 2.949 1 95.81 316 TYR B N 1
ATOM 7863 C CA . TYR B 1 316 ? 6.973 -26.719 2.994 1 95.81 316 TYR B CA 1
ATOM 7864 C C . TYR B 1 316 ? 7.566 -27.891 2.209 1 95.81 316 TYR B C 1
ATOM 7866 O O . TYR B 1 316 ? 6.949 -28.953 2.094 1 95.81 316 TYR B O 1
ATOM 7874 N N . ILE B 1 317 ? 8.734 -27.625 1.654 1 95.69 317 ILE B N 1
ATOM 7875 C CA . ILE B 1 317 ? 9.469 -28.688 0.99 1 95.69 317 ILE B CA 1
ATOM 7876 C C . ILE B 1 317 ? 9.828 -29.781 2.004 1 95.69 317 ILE B C 1
ATOM 7878 O O . ILE B 1 317 ? 10.188 -29.469 3.145 1 95.69 317 ILE B O 1
ATOM 7882 N N . ASN B 1 318 ? 9.719 -31.078 1.589 1 94.19 318 ASN B N 1
ATOM 7883 C CA . ASN B 1 318 ? 9.938 -32.125 2.576 1 94.19 318 ASN B CA 1
ATOM 7884 C C . ASN B 1 318 ? 10.891 -33.219 2.051 1 94.19 318 ASN B C 1
ATOM 7886 O O . ASN B 1 318 ? 11.109 -34.219 2.709 1 94.19 318 ASN B O 1
ATOM 7890 N N . ARG B 1 319 ? 11.438 -32.906 0.856 1 89.88 319 ARG B N 1
ATOM 7891 C CA . ARG B 1 319 ? 12.398 -33.875 0.291 1 89.88 319 ARG B CA 1
ATOM 7892 C C . ARG B 1 319 ? 13.492 -33.125 -0.482 1 89.88 319 ARG B C 1
ATOM 7894 O O . ARG B 1 319 ? 13.312 -31.984 -0.88 1 89.88 319 ARG B O 1
ATOM 7901 N N . LEU B 1 320 ? 14.617 -33.812 -0.58 1 88.19 320 LEU B N 1
ATOM 7902 C CA . LEU B 1 320 ? 15.711 -33.281 -1.389 1 88.19 320 LEU B CA 1
ATOM 7903 C C . LEU B 1 320 ? 15.531 -33.656 -2.857 1 88.19 320 LEU B C 1
ATOM 7905 O O . LEU B 1 320 ? 14.828 -34.625 -3.176 1 88.19 320 LEU B O 1
ATOM 7909 N N . PRO B 1 321 ? 15.992 -32.938 -3.803 1 87.62 321 PRO B N 1
ATOM 7910 C CA . PRO B 1 321 ? 16.859 -31.766 -3.588 1 87.62 321 PRO B CA 1
ATOM 7911 C C . PRO B 1 321 ? 16.062 -30.469 -3.363 1 87.62 321 PRO B C 1
ATOM 7913 O O . PRO B 1 321 ? 14.945 -30.344 -3.861 1 87.62 321 PRO B O 1
ATOM 7916 N N . MET B 1 322 ? 16.625 -29.641 -2.596 1 91.69 322 MET B N 1
ATOM 7917 C CA . MET B 1 322 ? 16.141 -28.266 -2.453 1 91.69 322 MET B CA 1
ATOM 7918 C C . MET B 1 322 ? 17.062 -27.281 -3.17 1 91.69 322 MET B C 1
ATOM 7920 O O . MET B 1 322 ? 18.203 -27.094 -2.762 1 91.69 322 MET B O 1
ATOM 7924 N N . VAL B 1 323 ? 16.562 -26.766 -4.23 1 90.38 323 VAL B N 1
ATOM 7925 C CA . VAL B 1 323 ? 17.375 -25.875 -5.055 1 90.38 323 VAL B CA 1
ATOM 7926 C C . VAL B 1 323 ? 16.562 -24.625 -5.414 1 90.38 323 VAL B C 1
ATOM 7928 O O . VAL B 1 323 ? 15.391 -24.719 -5.766 1 90.38 323 VAL B O 1
ATOM 7931 N N . THR B 1 324 ? 17.172 -23.453 -5.289 1 93.62 324 THR B N 1
ATOM 7932 C CA . THR B 1 324 ? 16.516 -22.219 -5.707 1 93.62 324 THR B CA 1
ATOM 7933 C C . THR B 1 324 ? 17.547 -21.172 -6.121 1 93.62 324 THR B C 1
ATOM 7935 O O . THR B 1 324 ? 18.594 -21.047 -5.5 1 93.62 324 THR B O 1
ATOM 7938 N N . THR B 1 325 ? 17.266 -20.516 -7.191 1 93.69 325 THR B N 1
ATOM 7939 C CA . THR B 1 325 ? 17.984 -19.312 -7.582 1 93.69 325 THR B CA 1
ATOM 7940 C C . THR B 1 325 ? 17.219 -18.062 -7.145 1 93.69 325 THR B C 1
ATOM 7942 O O . THR B 1 325 ? 17.609 -16.938 -7.477 1 93.69 325 THR B O 1
ATOM 7945 N N . PHE B 1 326 ? 16.109 -18.281 -6.512 1 94.25 326 PHE B N 1
ATOM 7946 C CA . PHE B 1 326 ? 15.211 -17.234 -6.012 1 94.25 326 PHE B CA 1
ATOM 7947 C C . PHE B 1 326 ? 14.547 -16.5 -7.16 1 94.25 326 PHE B C 1
ATOM 7949 O O . PHE B 1 326 ? 14.023 -15.391 -6.977 1 94.25 326 PHE B O 1
ATOM 7956 N N . ASN B 1 327 ? 14.547 -17.078 -8.367 1 94.25 327 ASN B N 1
ATOM 7957 C CA . ASN B 1 327 ? 13.961 -16.453 -9.547 1 94.25 327 ASN B CA 1
ATOM 7958 C C . ASN B 1 327 ? 12.461 -16.234 -9.383 1 94.25 327 ASN B C 1
ATOM 7960 O O . ASN B 1 327 ? 11.742 -17.125 -8.922 1 94.25 327 ASN B O 1
ATOM 7964 N N . ARG B 1 328 ? 11.961 -15.016 -9.75 1 94.62 328 ARG B N 1
ATOM 7965 C CA . ARG B 1 328 ? 10.539 -14.703 -9.633 1 94.62 328 ARG B CA 1
ATOM 7966 C C . ARG B 1 328 ? 9.875 -14.68 -11.008 1 94.62 328 ARG B C 1
ATOM 7968 O O . ARG B 1 328 ? 8.734 -14.227 -11.141 1 94.62 328 ARG B O 1
ATOM 7975 N N . GLY B 1 329 ? 10.594 -15.125 -12 1 94.31 329 GLY B N 1
ATOM 7976 C CA . GLY B 1 329 ? 10.016 -15.297 -13.32 1 94.31 329 GLY B CA 1
ATOM 7977 C C . GLY B 1 329 ? 10.164 -14.07 -14.203 1 94.31 329 GLY B C 1
ATOM 7978 O O . GLY B 1 329 ? 9.516 -13.961 -15.242 1 94.31 329 GLY B O 1
ATOM 7979 N N . TYR B 1 330 ? 10.992 -13.125 -13.727 1 94.81 330 TYR B N 1
ATOM 7980 C CA . TYR B 1 330 ? 11.227 -11.938 -14.547 1 94.81 330 TYR B CA 1
ATOM 7981 C C . TYR B 1 330 ? 12.602 -11.344 -14.273 1 94.81 330 TYR B C 1
ATOM 7983 O O . TYR B 1 330 ? 13.203 -11.617 -13.227 1 94.81 330 TYR B O 1
ATOM 7991 N N . GLY B 1 331 ? 13.109 -10.609 -15.211 1 95.06 331 GLY B N 1
ATOM 7992 C CA . GLY B 1 331 ? 14.375 -9.898 -15.062 1 95.06 331 GLY B CA 1
ATOM 7993 C C . GLY B 1 331 ? 14.781 -9.148 -16.312 1 95.06 331 GLY B C 1
ATOM 7994 O O . GLY B 1 331 ? 14.25 -9.398 -17.406 1 95.06 331 GLY B O 1
ATOM 7995 N N . HIS B 1 332 ? 15.711 -8.25 -16.156 1 94.25 332 HIS B N 1
ATOM 7996 C CA . HIS B 1 332 ? 16.188 -7.43 -17.266 1 94.25 332 HIS B CA 1
ATOM 7997 C C . HIS B 1 332 ? 17.266 -8.148 -18.078 1 94.25 332 HIS B C 1
ATOM 7999 O O . HIS B 1 332 ? 17.547 -7.781 -19.219 1 94.25 332 HIS B O 1
ATOM 8005 N N . SER B 1 333 ? 17.859 -9.156 -17.422 1 92.44 333 SER B N 1
ATOM 8006 C CA . SER B 1 333 ? 18.953 -9.914 -18.031 1 92.44 333 SER B CA 1
ATOM 8007 C C . SER B 1 333 ? 18.922 -11.375 -17.594 1 92.44 333 SER B C 1
ATOM 8009 O O . SER B 1 333 ? 18.188 -11.734 -16.672 1 92.44 333 SER B O 1
ATOM 8011 N N . LEU B 1 334 ? 19.609 -12.164 -18.359 1 91.25 334 LEU B N 1
ATOM 8012 C CA . LEU B 1 334 ? 19.812 -13.562 -17.984 1 91.25 334 LEU B CA 1
ATOM 8013 C C . LEU B 1 334 ? 21.281 -13.82 -17.656 1 91.25 334 LEU B C 1
ATOM 8015 O O . LEU B 1 334 ? 22.172 -13.359 -18.375 1 91.25 334 LEU B O 1
ATOM 8019 N N . PHE B 1 335 ? 21.469 -14.516 -16.547 1 91.25 335 PHE B N 1
ATOM 8020 C CA . PHE B 1 335 ? 22.828 -14.812 -16.094 1 91.25 335 PHE B CA 1
ATOM 8021 C C . PHE B 1 335 ? 23.062 -16.312 -16.062 1 91.25 335 PHE B C 1
ATOM 8023 O O . PHE B 1 335 ? 22.141 -17.094 -15.781 1 91.25 335 PHE B O 1
ATOM 8030 N N . LYS B 1 336 ? 24.234 -16.734 -16.391 1 87.38 336 LYS B N 1
ATOM 8031 C CA . LYS B 1 336 ? 24.719 -18.109 -16.25 1 87.38 336 LYS B CA 1
ATOM 8032 C C . LYS B 1 336 ? 26.094 -18.125 -15.594 1 87.38 336 LYS B C 1
ATOM 8034 O O . LYS B 1 336 ? 27.062 -17.578 -16.125 1 87.38 336 LYS B O 1
ATOM 8039 N N . ASN B 1 337 ? 26.172 -18.766 -14.438 1 89.5 337 ASN B N 1
ATOM 8040 C CA . ASN B 1 337 ? 27.406 -18.828 -13.672 1 89.5 337 ASN B CA 1
ATOM 8041 C C . ASN B 1 337 ? 28.016 -17.453 -13.453 1 89.5 337 ASN B C 1
ATOM 8043 O O . ASN B 1 337 ? 29.203 -17.25 -13.656 1 89.5 337 ASN B O 1
ATOM 8047 N N . GLY B 1 338 ? 27.156 -16.578 -13.164 1 92.44 338 GLY B N 1
ATOM 8048 C CA . GLY B 1 338 ? 27.578 -15.242 -12.812 1 92.44 338 GLY B CA 1
ATOM 8049 C C . GLY B 1 338 ? 27.812 -14.352 -14.016 1 92.44 338 GLY B C 1
ATOM 8050 O O . GLY B 1 338 ? 28.016 -13.141 -13.867 1 92.44 338 GLY B O 1
ATOM 8051 N N . LYS B 1 339 ? 27.781 -14.898 -15.203 1 90.94 339 LYS B N 1
ATOM 8052 C CA . LYS B 1 339 ? 28.016 -14.125 -16.422 1 90.94 339 LYS B CA 1
ATOM 8053 C C . LYS B 1 339 ? 26.703 -13.781 -17.109 1 90.94 339 LYS B C 1
ATOM 8055 O O . LYS B 1 339 ? 25.844 -14.648 -17.297 1 90.94 339 LYS B O 1
ATOM 8060 N N . LYS B 1 340 ? 26.562 -12.508 -17.562 1 90.81 340 LYS B N 1
ATOM 8061 C CA . LYS B 1 340 ? 25.391 -12.078 -18.328 1 90.81 340 LYS B CA 1
ATOM 8062 C C . LYS B 1 340 ? 25.406 -12.648 -19.734 1 90.81 340 LYS B C 1
ATOM 8064 O O . LYS B 1 340 ? 26.328 -12.352 -20.516 1 90.81 340 LYS B O 1
ATOM 8069 N N . ILE B 1 341 ? 24.422 -13.438 -20.047 1 86.06 341 ILE B N 1
ATOM 8070 C CA . ILE B 1 341 ? 24.438 -14.094 -21.359 1 86.06 341 ILE B CA 1
ATOM 8071 C C . ILE B 1 341 ? 23.391 -13.453 -22.266 1 86.06 341 ILE B C 1
ATOM 8073 O O . ILE B 1 341 ? 23.406 -13.672 -23.484 1 86.06 341 ILE B O 1
ATOM 8077 N N . SER B 1 342 ? 22.469 -12.781 -21.688 1 88.25 342 SER B N 1
ATOM 8078 C CA . SER B 1 342 ? 21.469 -12.055 -22.453 1 88.25 342 SER B CA 1
ATOM 8079 C C . SER B 1 342 ? 21.062 -10.758 -21.766 1 88.25 342 SER B C 1
ATOM 8081 O O . SER B 1 342 ? 20.922 -10.727 -20.531 1 88.25 342 SER B O 1
ATOM 8083 N N . ASN B 1 343 ? 20.844 -9.656 -22.484 1 88.88 343 ASN B N 1
ATOM 8084 C CA . ASN B 1 343 ? 20.391 -8.375 -21.969 1 88.88 343 ASN B CA 1
ATOM 8085 C C . ASN B 1 343 ? 18.938 -8.109 -22.328 1 88.88 343 ASN B C 1
ATOM 8087 O O . ASN B 1 343 ? 18.469 -6.973 -22.234 1 88.88 343 ASN B O 1
ATOM 8091 N N . ARG B 1 344 ? 18.266 -9.102 -22.75 1 89.94 344 ARG B N 1
ATOM 8092 C CA . ARG B 1 344 ? 16.859 -8.945 -23.109 1 89.94 344 ARG B CA 1
ATOM 8093 C C . ARG B 1 344 ? 15.961 -9.164 -21.906 1 89.94 344 ARG B C 1
ATOM 8095 O O . ARG B 1 344 ? 16.109 -10.156 -21.188 1 89.94 344 ARG B O 1
ATOM 8102 N N . PRO B 1 345 ? 15.023 -8.188 -21.688 1 93.06 345 PRO B N 1
ATOM 8103 C CA . PRO B 1 345 ? 14.078 -8.422 -20.594 1 93.06 345 PRO B CA 1
ATOM 8104 C C . PRO B 1 345 ? 13.156 -9.617 -20.844 1 93.06 345 PRO B C 1
ATOM 8106 O O . PRO B 1 345 ? 12.898 -9.961 -22 1 93.06 345 PRO B O 1
ATOM 8109 N N . ILE B 1 346 ? 12.734 -10.242 -19.781 1 93.56 346 ILE B N 1
ATOM 8110 C CA . ILE B 1 346 ? 11.859 -11.406 -19.953 1 93.56 346 ILE B CA 1
ATOM 8111 C C . ILE B 1 346 ? 10.914 -11.516 -18.766 1 93.56 346 ILE B C 1
ATOM 8113 O O . ILE B 1 346 ? 11.266 -11.141 -17.641 1 93.56 346 ILE B O 1
ATOM 8117 N N . SER B 1 347 ? 9.734 -11.883 -19.047 1 95.19 347 SER B N 1
ATOM 8118 C CA . SER B 1 347 ? 8.781 -12.422 -18.078 1 95.19 347 SER B CA 1
ATOM 8119 C C . SER B 1 347 ? 8.344 -13.836 -18.453 1 95.19 347 SER B C 1
ATOM 8121 O O . SER B 1 347 ? 7.812 -14.047 -19.547 1 95.19 347 SER B O 1
ATOM 8123 N N . ASN B 1 348 ? 8.641 -14.766 -17.688 1 94.12 348 ASN B N 1
ATOM 8124 C CA . ASN B 1 348 ? 8.273 -16.172 -17.844 1 94.12 348 ASN B CA 1
ATOM 8125 C C . ASN B 1 348 ? 8.078 -16.859 -16.5 1 94.12 348 ASN B C 1
ATOM 8127 O O . ASN B 1 348 ? 9.047 -17.297 -15.875 1 94.12 348 ASN B O 1
ATOM 8131 N N . LEU B 1 349 ? 6.848 -17.062 -16.125 1 95.31 349 LEU B N 1
ATOM 8132 C CA . LEU B 1 349 ? 6.52 -17.578 -14.805 1 95.31 349 LEU B CA 1
ATOM 8133 C C . LEU B 1 349 ? 7.047 -19 -14.633 1 95.31 349 LEU B C 1
ATOM 8135 O O . LEU B 1 349 ? 7.176 -19.484 -13.508 1 95.31 349 LEU B O 1
ATOM 8139 N N . SER B 1 350 ? 7.34 -19.656 -15.719 1 92.06 350 SER B N 1
ATOM 8140 C CA . SER B 1 350 ? 7.902 -20.984 -15.625 1 92.06 350 SER B CA 1
ATOM 8141 C C . SER B 1 350 ? 9.273 -20.969 -14.953 1 92.06 350 SER B C 1
ATOM 8143 O O . SER B 1 350 ? 9.766 -22 -14.5 1 92.06 350 SER B O 1
ATOM 8145 N N . LEU B 1 351 ? 9.828 -19.812 -14.891 1 91.38 351 LEU B N 1
ATOM 8146 C CA . LEU B 1 351 ? 11.172 -19.672 -14.328 1 91.38 351 LEU B CA 1
ATOM 8147 C C . LEU B 1 351 ? 11.102 -19.453 -12.82 1 91.38 351 LEU B C 1
ATOM 8149 O O . LEU B 1 351 ? 12.133 -19.406 -12.148 1 91.38 351 LEU B O 1
ATOM 8153 N N . THR B 1 352 ? 9.969 -19.359 -12.297 1 93.5 352 THR B N 1
ATOM 8154 C CA . THR B 1 352 ? 9.805 -19.031 -10.875 1 93.5 352 THR B CA 1
ATOM 8155 C C . THR B 1 352 ? 10.305 -20.188 -10.008 1 93.5 352 THR B C 1
ATOM 8157 O O . THR B 1 352 ? 9.938 -21.344 -10.219 1 93.5 352 THR B O 1
ATOM 8160 N N . ASP B 1 353 ? 11.18 -19.859 -9.094 1 92.81 353 ASP B N 1
ATOM 8161 C CA . ASP B 1 353 ? 11.703 -20.828 -8.125 1 92.81 353 ASP B CA 1
ATOM 8162 C C . ASP B 1 353 ? 11.102 -20.594 -6.738 1 92.81 353 ASP B C 1
ATOM 8164 O O . ASP B 1 353 ? 10.344 -19.641 -6.535 1 92.81 353 ASP B O 1
ATOM 8168 N N . MET B 1 354 ? 11.5 -21.531 -5.898 1 93.81 354 MET B N 1
ATOM 8169 C CA . MET B 1 354 ? 11.086 -21.406 -4.508 1 93.81 354 MET B CA 1
ATOM 8170 C C . MET B 1 354 ? 11.586 -20.094 -3.91 1 93.81 354 MET B C 1
ATOM 8172 O O . MET B 1 354 ? 12.734 -19.719 -4.121 1 93.81 354 MET B O 1
ATOM 8176 N N . GLN B 1 355 ? 10.688 -19.375 -3.268 1 94 355 GLN B N 1
ATOM 8177 C CA . GLN B 1 355 ? 11.031 -18.125 -2.6 1 94 355 GLN B CA 1
ATOM 8178 C C . GLN B 1 355 ? 11.195 -18.328 -1.097 1 94 355 GLN B C 1
ATOM 8180 O O . GLN B 1 355 ? 10.711 -19.312 -0.544 1 94 355 GLN B O 1
ATOM 8185 N N . PRO B 1 356 ? 11.906 -17.328 -0.4 1 91.81 356 PRO B N 1
ATOM 8186 C CA . PRO B 1 356 ? 11.953 -17.422 1.062 1 91.81 356 PRO B CA 1
ATOM 8187 C C . PRO B 1 356 ? 10.562 -17.438 1.696 1 91.81 356 PRO B C 1
ATOM 8189 O O . PRO B 1 356 ? 9.656 -16.734 1.222 1 91.81 356 PRO B O 1
ATOM 8192 N N . THR B 1 357 ? 10.484 -18.25 2.773 1 89.56 357 THR B N 1
ATOM 8193 C CA . THR B 1 357 ? 9.203 -18.406 3.445 1 89.56 357 THR B CA 1
ATOM 8194 C C . THR B 1 357 ? 8.836 -17.141 4.215 1 89.56 357 THR B C 1
ATOM 8196 O O . THR B 1 357 ? 7.66 -16.797 4.34 1 89.56 357 THR B O 1
ATOM 8199 N N . PHE B 1 358 ? 9.852 -16.547 4.695 1 80.38 358 PHE B N 1
ATOM 8200 C CA . PHE B 1 358 ? 9.609 -15.398 5.566 1 80.38 358 PHE B CA 1
ATOM 8201 C C . PHE B 1 358 ? 9.609 -14.094 4.77 1 80.38 358 PHE B C 1
ATOM 8203 O O . PHE B 1 358 ? 10.359 -13.961 3.797 1 80.38 358 PHE B O 1
ATOM 8210 N N . PRO B 1 359 ? 8.641 -13.266 5.254 1 62.88 359 PRO B N 1
ATOM 8211 C CA . PRO B 1 359 ? 8.516 -12.016 4.512 1 62.88 359 PRO B CA 1
ATOM 8212 C C . PRO B 1 359 ? 9.789 -11.164 4.586 1 62.88 359 PRO B C 1
ATOM 8214 O O . PRO B 1 359 ? 10.508 -11.211 5.582 1 62.88 359 PRO B O 1
ATOM 8217 N N . THR B 1 360 ? 10.07 -10.633 3.506 1 54.84 360 THR B N 1
ATOM 8218 C CA . THR B 1 360 ? 11.25 -9.797 3.318 1 54.84 360 THR B CA 1
ATOM 8219 C C . THR B 1 360 ? 11.32 -8.703 4.383 1 54.84 360 THR B C 1
ATOM 8221 O O . THR B 1 360 ? 12.406 -8.297 4.801 1 54.84 360 THR B O 1
ATOM 8224 N N . ASN B 1 361 ? 10.18 -8.031 4.773 1 48.59 361 ASN B N 1
ATOM 8225 C CA . ASN B 1 361 ? 10.211 -6.773 5.508 1 48.59 361 ASN B CA 1
ATOM 8226 C C . ASN B 1 361 ? 10.312 -7.004 7.012 1 48.59 361 ASN B C 1
ATOM 8228 O O . ASN B 1 361 ? 10.461 -6.055 7.781 1 48.59 361 ASN B O 1
ATOM 8232 N N . ARG B 1 362 ? 10.023 -8.383 7.742 1 47.16 362 ARG B N 1
ATOM 8233 C CA . ARG B 1 362 ? 9.906 -8.539 9.188 1 47.16 362 ARG B CA 1
ATOM 8234 C C . ARG B 1 362 ? 11.211 -9.062 9.789 1 47.16 362 ARG B C 1
ATOM 8236 O O . ARG B 1 362 ? 11.242 -9.477 10.953 1 47.16 362 ARG B O 1
ATOM 8243 N N . TYR B 1 363 ? 12.234 -9.273 9.273 1 45.16 363 TYR B N 1
ATOM 8244 C CA . TYR B 1 363 ? 13.078 -10.383 9.688 1 45.16 363 TYR B CA 1
ATOM 8245 C C . TYR B 1 363 ? 13.523 -10.219 11.133 1 45.16 363 TYR B C 1
ATOM 8247 O O . TYR B 1 363 ? 13.406 -11.148 11.938 1 45.16 363 TYR B O 1
ATOM 8255 N N . GLN B 1 364 ? 14.594 -9.328 11.484 1 45.62 364 GLN B N 1
ATOM 8256 C CA . GLN B 1 364 ? 15.867 -9.727 12.07 1 45.62 364 GLN B CA 1
ATOM 8257 C C . GLN B 1 364 ? 15.812 -9.695 13.594 1 45.62 364 GLN B C 1
ATOM 8259 O O . GLN B 1 364 ? 15.641 -8.625 14.188 1 45.62 364 GLN B O 1
ATOM 8264 N N . VAL B 1 365 ? 15.164 -10.688 14.047 1 43.38 365 VAL B N 1
ATOM 8265 C CA . VAL B 1 365 ? 15.258 -10.75 15.5 1 43.38 365 VAL B CA 1
ATOM 8266 C C . VAL B 1 365 ? 16.719 -10.758 15.93 1 43.38 365 VAL B C 1
ATOM 8268 O O . VAL B 1 365 ? 17.469 -11.688 15.609 1 43.38 365 VAL B O 1
ATOM 8271 N N . ILE B 1 366 ? 17.594 -9.93 15.664 1 41.47 366 ILE B N 1
ATOM 8272 C CA . ILE B 1 366 ? 18.844 -10.234 16.359 1 41.47 366 ILE B CA 1
ATOM 8273 C C . ILE B 1 366 ? 18.578 -10.305 17.859 1 41.47 366 ILE B C 1
ATOM 8275 O O . ILE B 1 366 ? 17.844 -9.484 18.406 1 41.47 366 ILE B O 1
ATOM 8279 N N . SER B 1 367 ? 18.781 -11.422 18.281 1 39.31 367 SER B N 1
ATOM 8280 C CA . SER B 1 367 ? 19.156 -11.406 19.688 1 39.31 367 SER B CA 1
ATOM 8281 C C . SER B 1 367 ? 19.859 -10.102 20.062 1 39.31 367 SER B C 1
ATOM 8283 O O . SER B 1 367 ? 20.984 -9.852 19.609 1 39.31 367 SER B O 1
ATOM 8285 N N . GLY B 1 368 ? 19.25 -9.148 20.547 1 40.66 368 GLY B N 1
ATOM 8286 C CA . GLY B 1 368 ? 19.594 -7.922 21.234 1 40.66 368 GLY B CA 1
ATOM 8287 C C . GLY B 1 368 ? 19.391 -6.68 20.391 1 40.66 368 GLY B C 1
ATOM 8288 O O . GLY B 1 368 ? 18.891 -5.66 20.875 1 40.66 368 GLY B O 1
ATOM 8289 N N . CYS B 1 369 ? 20.188 -6.43 19.344 1 42 369 CYS B N 1
ATOM 8290 C CA . CYS B 1 369 ? 20.109 -5.133 18.672 1 42 369 CYS B CA 1
ATOM 8291 C C . CYS B 1 369 ? 19.375 -5.25 17.344 1 42 369 CYS B C 1
ATOM 8293 O O . CYS B 1 369 ? 19.734 -6.078 16.5 1 42 369 CYS B O 1
ATOM 8295 N N . PRO B 1 370 ? 18.094 -4.867 17.297 1 45.88 370 PRO B N 1
ATOM 8296 C CA . PRO B 1 370 ? 17.344 -4.883 16.031 1 45.88 370 PRO B CA 1
ATOM 8297 C C . PRO B 1 370 ? 18.141 -4.27 14.883 1 45.88 370 PRO B C 1
ATOM 8299 O O . PRO B 1 370 ? 18.562 -3.117 14.969 1 45.88 370 PRO B O 1
ATOM 8302 N N . ILE B 1 371 ? 19.094 -5.098 14.227 1 51.12 371 ILE B N 1
ATOM 8303 C CA . ILE B 1 371 ? 19.844 -4.641 13.07 1 51.12 371 ILE B CA 1
ATOM 8304 C C . ILE B 1 371 ? 18.891 -4.328 11.922 1 51.12 371 ILE B C 1
ATOM 8306 O O . ILE B 1 371 ? 17.844 -4.953 11.789 1 51.12 371 ILE B O 1
ATOM 8310 N N . ILE B 1 372 ? 19.062 -3.127 11.375 1 51.56 372 ILE B N 1
ATOM 8311 C CA . ILE B 1 372 ? 18.5 -2.594 10.141 1 51.56 372 ILE B CA 1
ATOM 8312 C C . ILE B 1 372 ? 18.688 -3.609 9.008 1 51.56 372 ILE B C 1
ATOM 8314 O O . ILE B 1 372 ? 19.812 -3.973 8.672 1 51.56 372 ILE B O 1
ATOM 8318 N N . THR B 1 373 ? 17.672 -4.461 8.602 1 65.94 373 THR B N 1
ATOM 8319 C CA . THR B 1 373 ? 17.922 -5.398 7.516 1 65.94 373 THR B CA 1
ATOM 8320 C C . THR B 1 373 ? 16.906 -5.227 6.398 1 65.94 373 THR B C 1
ATOM 8322 O O . THR B 1 373 ? 15.836 -4.656 6.613 1 65.94 373 THR B O 1
ATOM 8325 N N . GLU B 1 374 ? 17.328 -5.121 5.258 1 71.31 374 GLU B N 1
ATOM 8326 C CA . GLU B 1 374 ? 16.5 -5.184 4.055 1 71.31 374 GLU B CA 1
ATOM 8327 C C . GLU B 1 374 ? 16.734 -6.484 3.295 1 71.31 374 GLU B C 1
ATOM 8329 O O . GLU B 1 374 ? 17.875 -6.941 3.166 1 71.31 374 GLU B O 1
ATOM 8334 N N . LEU B 1 375 ? 15.672 -7.18 3.006 1 78.88 375 LEU B N 1
ATOM 8335 C CA . LEU B 1 375 ? 15.664 -8.312 2.092 1 78.88 375 LEU B CA 1
ATOM 8336 C C . LEU B 1 375 ? 14.812 -8.023 0.864 1 78.88 375 LEU B C 1
ATOM 8338 O O . LEU B 1 375 ? 13.648 -7.621 0.991 1 78.88 375 LEU B O 1
ATOM 8342 N N . ALA B 1 376 ? 15.438 -8.086 -0.34 1 84.19 376 ALA B N 1
ATOM 8343 C CA . ALA B 1 376 ? 14.711 -7.77 -1.568 1 84.19 376 ALA B CA 1
ATOM 8344 C C . ALA B 1 376 ? 15.164 -8.672 -2.717 1 84.19 376 ALA B C 1
ATOM 8346 O O . ALA B 1 376 ? 16.234 -9.266 -2.658 1 84.19 376 ALA B O 1
ATOM 8347 N N . TYR B 1 377 ? 14.25 -8.852 -3.689 1 91.5 377 TYR B N 1
ATOM 8348 C CA . TYR B 1 377 ? 14.625 -9.453 -4.965 1 91.5 377 TYR B CA 1
ATOM 8349 C C . TYR B 1 377 ? 15.164 -8.406 -5.926 1 91.5 377 TYR B C 1
ATOM 8351 O O . TYR B 1 377 ? 14.586 -7.328 -6.074 1 91.5 377 TYR B O 1
ATOM 8359 N N . LYS B 1 378 ? 16.297 -8.672 -6.48 1 92.44 378 LYS B N 1
ATOM 8360 C CA . LYS B 1 378 ? 16.922 -7.75 -7.438 1 92.44 378 LYS B CA 1
ATOM 8361 C C . LYS B 1 378 ? 17.172 -8.445 -8.773 1 92.44 378 LYS B C 1
ATOM 8363 O O . LYS B 1 378 ? 17.516 -9.625 -8.805 1 92.44 378 LYS B O 1
ATOM 8368 N N . THR B 1 379 ? 17.062 -7.676 -9.859 1 94.5 379 THR B N 1
ATOM 8369 C CA . THR B 1 379 ? 17.219 -8.266 -11.188 1 94.5 379 THR B CA 1
ATOM 8370 C C . THR B 1 379 ? 18.453 -7.723 -11.883 1 94.5 379 THR B C 1
ATOM 8372 O O . THR B 1 379 ? 18.734 -8.078 -13.031 1 94.5 379 THR B O 1
ATOM 8375 N N . ASP B 1 380 ? 19.219 -6.875 -11.164 1 92.19 380 ASP B N 1
ATOM 8376 C CA . ASP B 1 380 ? 20.375 -6.258 -11.797 1 92.19 380 ASP B CA 1
ATOM 8377 C C . ASP B 1 380 ? 21.562 -7.215 -11.797 1 92.19 380 ASP B C 1
ATOM 8379 O O . ASP B 1 380 ? 22.547 -6.996 -12.516 1 92.19 380 ASP B O 1
ATOM 8383 N N . ASP B 1 381 ? 21.469 -8.227 -10.938 1 94.56 381 ASP B N 1
ATOM 8384 C CA . ASP B 1 381 ? 22.531 -9.234 -10.836 1 94.56 381 ASP B CA 1
ATOM 8385 C C . ASP B 1 381 ? 21.938 -10.617 -10.539 1 94.56 381 ASP B C 1
ATOM 8387 O O . ASP B 1 381 ? 20.812 -10.727 -10.055 1 94.56 381 ASP B O 1
ATOM 8391 N N . ALA B 1 382 ? 22.703 -11.68 -10.977 1 95.69 382 ALA B N 1
ATOM 8392 C CA . ALA B 1 382 ? 22.328 -13.055 -10.68 1 95.69 382 ALA B CA 1
ATOM 8393 C C . ALA B 1 382 ? 23.484 -14.008 -10.938 1 95.69 382 ALA B C 1
ATOM 8395 O O . ALA B 1 382 ? 24.438 -13.664 -11.648 1 95.69 382 ALA B O 1
ATOM 8396 N N . TYR B 1 383 ? 23.484 -15.094 -10.219 1 95.06 383 TYR B N 1
ATOM 8397 C CA . TYR B 1 383 ? 24.422 -16.141 -10.57 1 95.06 383 TYR B CA 1
ATOM 8398 C C . TYR B 1 383 ? 23.875 -17.016 -11.688 1 95.06 383 TYR B C 1
ATOM 8400 O O . TYR B 1 383 ? 24.516 -17.203 -12.727 1 95.06 383 TYR B O 1
ATOM 8408 N N . ASN B 1 384 ? 22.75 -17.562 -11.477 1 90.56 384 ASN B N 1
ATOM 8409 C CA . ASN B 1 384 ? 21.969 -18.25 -12.508 1 90.56 384 ASN B CA 1
ATOM 8410 C C . ASN B 1 384 ? 20.531 -17.719 -12.547 1 90.56 384 ASN B C 1
ATOM 8412 O O . ASN B 1 384 ? 19.891 -17.562 -11.508 1 90.56 384 ASN B O 1
ATOM 8416 N N . GLY B 1 385 ? 20.031 -17.438 -13.75 1 91.69 385 GLY B N 1
ATOM 8417 C CA . GLY B 1 385 ? 18.656 -16.984 -13.883 1 91.69 385 GLY B CA 1
ATOM 8418 C C . GLY B 1 385 ? 18.547 -15.477 -14.102 1 91.69 385 GLY B C 1
ATOM 8419 O O . GLY B 1 385 ? 19.375 -14.891 -14.805 1 91.69 385 GLY B O 1
ATOM 8420 N N . ASN B 1 386 ? 17.516 -14.852 -13.555 1 94.31 386 ASN B N 1
ATOM 8421 C CA . ASN B 1 386 ? 17.203 -13.477 -13.906 1 94.31 386 ASN B CA 1
ATOM 8422 C C . ASN B 1 386 ? 17.344 -12.539 -12.711 1 94.31 386 ASN B C 1
ATOM 8424 O O . ASN B 1 386 ? 17.203 -11.32 -12.844 1 94.31 386 ASN B O 1
ATOM 8428 N N . GLY B 1 387 ? 17.641 -13.117 -11.609 1 95.06 387 GLY B N 1
ATOM 8429 C CA . GLY B 1 387 ? 17.75 -12.289 -10.422 1 95.06 387 GLY B CA 1
ATOM 8430 C C . GLY B 1 387 ? 18.328 -13.023 -9.227 1 95.06 387 GLY B C 1
ATOM 8431 O O . GLY B 1 387 ? 18.781 -14.164 -9.352 1 95.06 387 GLY B O 1
ATOM 8432 N N . CYS B 1 388 ? 18.406 -12.312 -8.086 1 96.12 388 CYS B N 1
ATOM 8433 C CA . CYS B 1 388 ? 18.922 -12.867 -6.84 1 96.12 388 CYS B CA 1
ATOM 8434 C C . CYS B 1 388 ? 18.344 -12.141 -5.633 1 96.12 388 CYS B C 1
ATOM 8436 O O . CYS B 1 388 ? 17.562 -11.203 -5.785 1 96.12 388 CYS B O 1
ATOM 8438 N N . LEU B 1 389 ? 18.672 -12.641 -4.449 1 93.75 389 LEU B N 1
ATOM 8439 C CA . LEU B 1 389 ? 18.234 -11.992 -3.221 1 93.75 389 LEU B CA 1
ATOM 8440 C C . LEU B 1 389 ? 19.266 -10.969 -2.75 1 93.75 389 LEU B C 1
ATOM 8442 O O . LEU B 1 389 ? 20.469 -11.211 -2.818 1 93.75 389 LEU B O 1
ATOM 8446 N N . PHE B 1 390 ? 18.766 -9.867 -2.35 1 91.25 390 PHE B N 1
ATOM 8447 C CA . PHE B 1 390 ? 19.578 -8.758 -1.851 1 91.25 390 PHE B CA 1
ATOM 8448 C C . PHE B 1 390 ? 19.344 -8.547 -0.361 1 91.25 390 PHE B C 1
ATOM 8450 O O . PHE B 1 390 ? 18.188 -8.43 0.083 1 91.25 390 PHE B O 1
ATOM 8457 N N . PHE B 1 391 ? 20.453 -8.562 0.389 1 87.06 391 PHE B N 1
ATOM 8458 C CA . PHE B 1 391 ? 20.438 -8.281 1.818 1 87.06 391 PHE B CA 1
ATOM 8459 C C . PHE B 1 391 ? 21.25 -7.023 2.127 1 87.06 391 PHE B C 1
ATOM 8461 O O . PHE B 1 391 ? 22.312 -6.805 1.54 1 87.06 391 PHE B O 1
ATOM 8468 N N . SER B 1 392 ? 20.688 -6.234 2.957 1 83 392 SER B N 1
ATOM 8469 C CA . SER B 1 392 ? 21.469 -5.094 3.439 1 83 392 SER B CA 1
ATOM 8470 C C . SER B 1 392 ? 21.219 -4.844 4.922 1 83 392 SER B C 1
ATOM 8472 O O . SER B 1 392 ? 20.203 -5.281 5.469 1 83 392 SER B O 1
ATOM 8474 N N . GLY B 1 393 ? 22.203 -4.266 5.555 1 78.31 393 GLY B N 1
ATOM 8475 C CA . GLY B 1 393 ? 22.125 -3.957 6.973 1 78.31 393 GLY B CA 1
ATOM 8476 C C . GLY B 1 393 ? 23.375 -3.266 7.5 1 78.31 393 GLY B C 1
ATOM 8477 O O . GLY B 1 393 ? 24.266 -2.918 6.727 1 78.31 393 GLY B O 1
ATOM 8478 N N . THR B 1 394 ? 23.328 -2.938 8.766 1 74.81 394 THR B N 1
ATOM 8479 C CA . THR B 1 394 ? 24.469 -2.281 9.406 1 74.81 394 THR B CA 1
ATOM 8480 C C . THR B 1 394 ? 25.031 -3.15 10.523 1 74.81 394 THR B C 1
ATOM 8482 O O . THR B 1 394 ? 24.297 -3.631 11.383 1 74.81 394 THR B O 1
ATOM 8485 N N . PHE B 1 395 ? 26.391 -3.438 10.406 1 77.06 395 PHE B N 1
ATOM 8486 C CA . PHE B 1 395 ? 27.094 -4.082 11.5 1 77.06 395 PHE B CA 1
ATOM 8487 C C . PHE B 1 395 ? 27.438 -3.076 12.594 1 77.06 395 PHE B C 1
ATOM 8489 O O . PHE B 1 395 ? 27.812 -1.94 12.305 1 77.06 395 PHE B O 1
ATOM 8496 N N . GLU B 1 396 ? 27.141 -3.381 13.867 1 70 396 GLU B N 1
ATOM 8497 C CA . GLU B 1 396 ? 27.469 -2.498 14.977 1 70 396 GLU B CA 1
ATOM 8498 C C . GLU B 1 396 ? 28.891 -2.777 15.5 1 70 396 GLU B C 1
ATOM 8500 O O . GLU B 1 396 ? 29.453 -3.842 15.234 1 70 396 GLU B O 1
ATOM 8505 N N . ASP B 1 397 ? 29.641 -1.728 16.016 1 65.62 397 ASP B N 1
ATOM 8506 C CA . ASP B 1 397 ? 30.984 -1.827 16.562 1 65.62 397 ASP B CA 1
ATOM 8507 C C . ASP B 1 397 ? 31.016 -2.723 17.797 1 65.62 397 ASP B C 1
ATOM 8509 O O . ASP B 1 397 ? 32.094 -3.096 18.281 1 65.62 397 ASP B O 1
ATOM 8513 N N . ALA B 1 398 ? 30 -3.291 18.203 1 54.69 398 ALA B N 1
ATOM 8514 C CA . ALA B 1 398 ? 30.109 -3.834 19.562 1 54.69 398 ALA B CA 1
ATOM 8515 C C . ALA B 1 398 ? 31.016 -5.066 19.578 1 54.69 398 ALA B C 1
ATOM 8517 O O . ALA B 1 398 ? 31.172 -5.75 18.562 1 54.69 398 ALA B O 1
ATOM 8518 N N . GLU B 1 399 ? 31.938 -5.18 20.641 1 50.59 399 GLU B N 1
ATOM 8519 C CA . GLU B 1 399 ? 32.719 -6.348 21.031 1 50.59 399 GLU B CA 1
ATOM 8520 C C . GLU B 1 399 ? 31.938 -7.637 20.797 1 50.59 399 GLU B C 1
ATOM 8522 O O . GLU B 1 399 ? 32.531 -8.719 20.719 1 50.59 399 GLU B O 1
ATOM 8527 N N . GLN B 1 400 ? 30.734 -7.625 21.094 1 47.94 400 GLN B N 1
ATOM 8528 C CA . GLN B 1 400 ? 30.031 -8.898 20.922 1 47.94 400 GLN B CA 1
ATOM 8529 C C . GLN B 1 400 ? 29.5 -9.055 19.5 1 47.94 400 GLN B C 1
ATOM 8531 O O . GLN B 1 400 ? 29.125 -8.062 18.859 1 47.94 400 GLN B O 1
ATOM 8536 N N . THR B 1 401 ? 29.922 -10.133 18.875 1 51.34 401 THR B N 1
ATOM 8537 C CA . THR B 1 401 ? 29.672 -10.609 17.531 1 51.34 401 THR B CA 1
ATOM 8538 C C . THR B 1 401 ? 28.25 -10.273 17.094 1 51.34 401 THR B C 1
ATOM 8540 O O . THR B 1 401 ? 27.281 -10.75 17.703 1 51.34 401 THR B O 1
ATOM 8543 N N . ASN B 1 402 ? 27.906 -9.031 16.562 1 60.25 402 ASN B N 1
ATOM 8544 C CA . ASN B 1 402 ? 26.578 -8.625 16.156 1 60.25 402 ASN B CA 1
ATOM 8545 C C . ASN B 1 402 ? 26.219 -9.172 14.781 1 60.25 402 ASN B C 1
ATOM 8547 O O . ASN B 1 402 ? 26.344 -8.469 13.773 1 60.25 402 ASN B O 1
ATOM 8551 N N . ASP B 1 403 ? 26.047 -10.57 14.68 1 73.06 403 ASP B N 1
ATOM 8552 C CA . ASP B 1 403 ? 25.531 -11.203 13.469 1 73.06 403 ASP B CA 1
ATOM 8553 C C . ASP B 1 403 ? 24.156 -10.672 13.117 1 73.06 403 ASP B C 1
ATOM 8555 O O . ASP B 1 403 ? 23.359 -10.359 14 1 73.06 403 ASP B O 1
ATOM 8559 N N . VAL B 1 404 ? 24.062 -10.344 11.867 1 78.12 404 VAL B N 1
ATOM 8560 C CA . VAL B 1 404 ? 22.719 -10.07 11.367 1 78.12 404 VAL B CA 1
ATOM 8561 C C . VAL B 1 404 ? 22.062 -11.367 10.891 1 78.12 404 VAL B C 1
ATOM 8563 O O . VAL B 1 404 ? 22.625 -12.078 10.055 1 78.12 404 VAL B O 1
ATOM 8566 N N . MET B 1 405 ? 21 -11.758 11.5 1 82.62 405 MET B N 1
ATOM 8567 C CA . MET B 1 405 ? 20.359 -13.039 11.211 1 82.62 405 MET B CA 1
ATOM 8568 C C . MET B 1 405 ? 19.141 -12.852 10.32 1 82.62 405 MET B C 1
ATOM 8570 O O . MET B 1 405 ? 18.328 -11.945 10.555 1 82.62 405 MET B O 1
ATOM 8574 N N . PHE B 1 406 ? 19 -13.664 9.305 1 84.12 406 PHE B N 1
ATOM 8575 C CA . PHE B 1 406 ? 17.844 -13.742 8.438 1 84.12 406 PHE B CA 1
ATOM 8576 C C . PHE B 1 406 ? 17.234 -15.141 8.461 1 84.12 406 PHE B C 1
ATOM 8578 O O . PHE B 1 406 ? 17.938 -16.141 8.328 1 84.12 406 PHE B O 1
ATOM 8585 N N . ARG B 1 407 ? 15.922 -15.219 8.711 1 88 407 ARG B N 1
ATOM 8586 C CA . ARG B 1 407 ? 15.195 -16.469 8.531 1 88 407 ARG B CA 1
ATOM 8587 C C . ARG B 1 407 ? 14.828 -16.688 7.062 1 88 407 ARG B C 1
ATOM 8589 O O . ARG B 1 407 ? 14.023 -15.938 6.504 1 88 407 ARG B O 1
ATOM 8596 N N . LEU B 1 408 ? 15.367 -17.656 6.438 1 90.44 408 LEU B N 1
ATOM 8597 C CA . LEU B 1 408 ? 15.195 -17.828 4.996 1 90.44 408 LEU B CA 1
ATOM 8598 C C . LEU B 1 408 ? 14.016 -18.75 4.695 1 90.44 408 LEU B C 1
ATOM 8600 O O . LEU B 1 408 ? 13.047 -18.344 4.059 1 90.44 408 LEU B O 1
ATOM 8604 N N . PHE B 1 409 ? 14.172 -20.047 5.215 1 93.88 409 PHE B N 1
ATOM 8605 C CA . PHE B 1 409 ? 13.164 -21.031 4.82 1 93.88 409 PHE B CA 1
ATOM 8606 C C . PHE B 1 409 ? 12.633 -21.781 6.035 1 93.88 409 PHE B C 1
ATOM 8608 O O . PHE B 1 409 ? 13.398 -22.141 6.93 1 93.88 409 PHE B O 1
ATOM 8615 N N . LYS B 1 410 ? 11.352 -21.906 6.066 1 93.81 410 LYS B N 1
ATOM 8616 C CA . LYS B 1 410 ? 10.773 -23.031 6.805 1 93.81 410 LYS B CA 1
ATOM 8617 C C . LYS B 1 410 ? 10.703 -24.281 5.938 1 93.81 410 LYS B C 1
ATOM 8619 O O . LYS B 1 410 ? 10.406 -24.203 4.742 1 93.81 410 LYS B O 1
ATOM 8624 N N . THR B 1 411 ? 11.086 -25.422 6.469 1 96.25 411 THR B N 1
ATOM 8625 C CA . THR B 1 411 ? 11.078 -26.672 5.719 1 96.25 411 THR B CA 1
ATOM 8626 C C . THR B 1 411 ? 10.492 -27.797 6.562 1 96.25 411 THR B C 1
ATOM 8628 O O . THR B 1 411 ? 10.109 -27.578 7.719 1 96.25 411 THR B O 1
ATOM 8631 N N . ASP B 1 412 ? 10.258 -28.875 5.953 1 96.38 412 ASP B N 1
ATOM 8632 C CA . ASP B 1 412 ? 9.906 -30.141 6.586 1 96.38 412 ASP B CA 1
ATOM 8633 C C . ASP B 1 412 ? 10.789 -31.281 6.066 1 96.38 412 ASP B C 1
ATOM 8635 O O . ASP B 1 412 ? 10.289 -32.375 5.75 1 96.38 412 ASP B O 1
ATOM 8639 N N . LEU B 1 413 ? 12.039 -30.953 5.918 1 94.94 413 LEU B N 1
ATOM 8640 C CA . LEU B 1 413 ? 12.984 -31.922 5.371 1 94.94 413 LEU B CA 1
ATOM 8641 C C . LEU B 1 413 ? 13.32 -33 6.398 1 94.94 413 LEU B C 1
ATOM 8643 O O . LEU B 1 413 ? 14.008 -32.719 7.383 1 94.94 413 LEU B O 1
ATOM 8647 N N . ARG B 1 414 ? 12.836 -34.156 6.113 1 92.25 414 ARG B N 1
ATOM 8648 C CA . ARG B 1 414 ? 13.188 -35.312 6.926 1 92.25 414 ARG B CA 1
ATOM 8649 C C . ARG B 1 414 ? 14.273 -36.156 6.246 1 92.25 414 ARG B C 1
ATOM 8651 O O . ARG B 1 414 ? 13.984 -36.906 5.328 1 92.25 414 ARG B O 1
ATOM 8658 N N . LEU B 1 415 ? 15.469 -36.031 6.77 1 91.31 415 LEU B N 1
ATOM 8659 C CA . LEU B 1 415 ? 16.625 -36.688 6.16 1 91.31 415 LEU B CA 1
ATOM 8660 C C . LEU B 1 415 ? 17.062 -37.875 6.98 1 91.31 415 LEU B C 1
ATOM 8662 O O . LEU B 1 415 ? 17.375 -37.75 8.172 1 91.31 415 LEU B O 1
ATOM 8666 N N . THR B 1 416 ? 17 -38.969 6.328 1 88.38 416 THR B N 1
ATOM 8667 C CA . THR B 1 416 ? 17.484 -40.188 6.992 1 88.38 416 THR B CA 1
ATOM 8668 C C . THR B 1 416 ? 18.953 -40.438 6.672 1 88.38 416 THR B C 1
ATOM 8670 O O . THR B 1 416 ? 19.438 -40 5.621 1 88.38 416 THR B O 1
ATOM 8673 N N . LYS B 1 417 ? 19.562 -41.062 7.578 1 84.81 417 LYS B N 1
ATOM 8674 C CA . LYS B 1 417 ? 20.969 -41.406 7.395 1 84.81 417 LYS B CA 1
ATOM 8675 C C . LYS B 1 417 ? 21.188 -42.219 6.102 1 84.81 417 LYS B C 1
ATOM 8677 O O . LYS B 1 417 ? 22.219 -42.062 5.438 1 84.81 417 LYS B O 1
ATOM 8682 N N . LYS B 1 418 ? 20.266 -42.906 5.66 1 78.25 418 LYS B N 1
ATOM 8683 C CA . LYS B 1 418 ? 20.344 -43.75 4.461 1 78.25 418 LYS B CA 1
ATOM 8684 C C . LYS B 1 418 ? 20.156 -42.906 3.199 1 78.25 418 LYS B C 1
ATOM 8686 O O . LYS B 1 418 ? 20.891 -43.062 2.219 1 78.25 418 LYS B O 1
ATOM 8691 N N . GLU B 1 419 ? 19.219 -42 3.246 1 73.94 419 GLU B N 1
ATOM 8692 C CA . GLU B 1 419 ? 18.828 -41.25 2.064 1 73.94 419 GLU B CA 1
ATOM 8693 C C . GLU B 1 419 ? 19.766 -40.062 1.837 1 73.94 419 GLU B C 1
ATOM 8695 O O . GLU B 1 419 ? 19.938 -39.594 0.705 1 73.94 419 GLU B O 1
ATOM 8700 N N . ALA B 1 420 ? 20.359 -39.625 2.893 1 70.56 420 ALA B N 1
ATOM 8701 C CA . ALA B 1 420 ? 21.203 -38.438 2.789 1 70.56 420 ALA B CA 1
ATOM 8702 C C . ALA B 1 420 ? 22.547 -38.656 3.486 1 70.56 420 ALA B C 1
ATOM 8704 O O . ALA B 1 420 ? 22.906 -37.906 4.402 1 70.56 420 ALA B O 1
ATOM 8705 N N . SER B 1 421 ? 23.172 -39.656 2.984 1 77.25 421 SER B N 1
ATOM 8706 C CA . SER B 1 421 ? 24.406 -40.031 3.67 1 77.25 421 SER B CA 1
ATOM 8707 C C . SER B 1 421 ? 25.469 -38.938 3.535 1 77.25 421 SER B C 1
ATOM 8709 O O . SER B 1 421 ? 26.25 -38.719 4.461 1 77.25 421 SER B O 1
ATOM 8711 N N . GLN B 1 422 ? 25.391 -38.25 2.406 1 85.12 422 GLN B N 1
ATOM 8712 C CA . GLN B 1 422 ? 26.312 -37.125 2.219 1 85.12 422 GLN B CA 1
ATOM 8713 C C . GLN B 1 422 ? 25.562 -35.844 1.903 1 85.12 422 GLN B C 1
ATOM 8715 O O . GLN B 1 422 ? 25.484 -35.438 0.743 1 85.12 422 GLN B O 1
ATOM 8720 N N . LEU B 1 423 ? 25.156 -35.219 2.955 1 88.88 423 LEU B N 1
ATOM 8721 C CA . LEU B 1 423 ? 24.438 -33.969 2.812 1 88.88 423 LEU B CA 1
ATOM 8722 C C . LEU B 1 423 ? 25.375 -32.844 2.365 1 88.88 423 LEU B C 1
ATOM 8724 O O . LEU B 1 423 ? 26.391 -32.594 3.012 1 88.88 423 LEU B O 1
ATOM 8728 N N . THR B 1 424 ? 25.078 -32.281 1.229 1 91.25 424 THR B N 1
ATOM 8729 C CA . THR B 1 424 ? 25.859 -31.172 0.708 1 91.25 424 THR B CA 1
ATOM 8730 C C . THR B 1 424 ? 25 -29.922 0.588 1 91.25 424 THR B C 1
ATOM 8732 O O . THR B 1 424 ? 23.906 -29.953 0.019 1 91.25 424 THR B O 1
ATOM 8735 N N . ILE B 1 425 ? 25.453 -28.844 1.177 1 93.94 425 ILE B N 1
ATOM 8736 C CA . ILE B 1 425 ? 24.75 -27.562 1.126 1 93.94 425 ILE B CA 1
ATOM 8737 C C . ILE B 1 425 ? 25.641 -26.531 0.446 1 93.94 425 ILE B C 1
ATOM 8739 O O . ILE B 1 425 ? 26.797 -26.344 0.834 1 93.94 425 ILE B O 1
ATOM 8743 N N . LEU B 1 426 ? 25.125 -25.906 -0.591 1 93.94 426 LEU B N 1
ATOM 8744 C CA . LEU B 1 426 ? 25.875 -24.922 -1.353 1 93.94 426 LEU B CA 1
ATOM 8745 C C . LEU B 1 426 ? 25.203 -23.547 -1.279 1 93.94 426 LEU B C 1
ATOM 8747 O O . LEU B 1 426 ? 24 -23.438 -1.513 1 93.94 426 LEU B O 1
ATOM 8751 N N . LEU B 1 427 ? 25.984 -22.578 -0.92 1 96.12 427 LEU B N 1
ATOM 8752 C CA . LEU B 1 427 ? 25.578 -21.172 -0.954 1 96.12 427 LEU B CA 1
ATOM 8753 C C . LEU B 1 427 ? 26.406 -20.391 -1.961 1 96.12 427 LEU B C 1
ATOM 8755 O O . LEU B 1 427 ? 27.641 -20.375 -1.881 1 96.12 427 LEU B O 1
ATOM 8759 N N . THR B 1 428 ? 25.734 -19.828 -2.961 1 96.56 428 THR B N 1
ATOM 8760 C CA . THR B 1 428 ? 26.422 -18.938 -3.9 1 96.56 428 THR B CA 1
ATOM 8761 C C . THR B 1 428 ? 26.094 -17.484 -3.594 1 96.56 428 THR B C 1
ATOM 8763 O O . THR B 1 428 ? 24.938 -17.062 -3.684 1 96.56 428 THR B O 1
ATOM 8766 N N . TYR B 1 429 ? 27.141 -16.719 -3.209 1 97.31 429 TYR B N 1
ATOM 8767 C CA . TYR B 1 429 ? 26.875 -15.367 -2.727 1 97.31 429 TYR B CA 1
ATOM 8768 C C . TYR B 1 429 ? 27.906 -14.383 -3.25 1 97.31 429 TYR B C 1
ATOM 8770 O O . TYR B 1 429 ? 28.906 -14.789 -3.848 1 97.31 429 TYR B O 1
ATOM 8778 N N . LYS B 1 430 ? 27.578 -13.102 -3.133 1 96.69 430 LYS B N 1
ATOM 8779 C CA . LYS B 1 430 ? 28.438 -12 -3.557 1 96.69 430 LYS B CA 1
ATOM 8780 C C . LYS B 1 430 ? 28.328 -10.812 -2.604 1 96.69 430 LYS B C 1
ATOM 8782 O O . LYS B 1 430 ? 27.219 -10.445 -2.197 1 96.69 430 LYS B O 1
ATOM 8787 N N . ASN B 1 431 ? 29.469 -10.273 -2.135 1 94.44 431 ASN B N 1
ATOM 8788 C CA . ASN B 1 431 ? 29.484 -9.031 -1.372 1 94.44 431 ASN B CA 1
ATOM 8789 C C . ASN B 1 431 ? 29.578 -7.816 -2.287 1 94.44 431 ASN B C 1
ATOM 8791 O O . ASN B 1 431 ? 30.469 -7.738 -3.135 1 94.44 431 ASN B O 1
ATOM 8795 N N . ASN B 1 432 ? 28.641 -6.938 -2.131 1 89.81 432 ASN B N 1
ATOM 8796 C CA . ASN B 1 432 ? 28.562 -5.77 -3.004 1 89.81 432 ASN B CA 1
ATOM 8797 C C . ASN B 1 432 ? 28.859 -4.48 -2.242 1 89.81 432 ASN B C 1
ATOM 8799 O O . ASN B 1 432 ? 28.344 -3.416 -2.592 1 89.81 432 ASN B O 1
ATOM 8803 N N . SER B 1 433 ? 29.516 -4.578 -1.146 1 87.38 433 SER B N 1
ATOM 8804 C CA . SER B 1 433 ? 29.906 -3.414 -0.357 1 87.38 433 SER B CA 1
ATOM 8805 C C . SER B 1 433 ? 31.312 -3.57 0.207 1 87.38 433 SER B C 1
ATOM 8807 O O . SER B 1 433 ? 31.922 -4.633 0.077 1 87.38 433 SER B O 1
ATOM 8809 N N . GLU B 1 434 ? 31.812 -2.453 0.73 1 83.19 434 GLU B N 1
ATOM 8810 C CA . GLU B 1 434 ? 33.125 -2.477 1.353 1 83.19 434 GLU B CA 1
ATOM 8811 C C . GLU B 1 434 ? 33.125 -3.314 2.629 1 83.19 434 GLU B C 1
ATOM 8813 O O . GLU B 1 434 ? 34.094 -4 2.932 1 83.19 434 GLU B O 1
ATOM 8818 N N . TYR B 1 435 ? 32.062 -3.234 3.26 1 83.56 435 TYR B N 1
ATOM 8819 C CA . TYR B 1 435 ? 31.906 -4.098 4.426 1 83.56 435 TYR B CA 1
ATOM 8820 C C . TYR B 1 435 ? 31.391 -5.473 4.027 1 83.56 435 TYR B C 1
ATOM 8822 O O . TYR B 1 435 ? 30.25 -5.605 3.598 1 83.56 435 TYR B O 1
ATOM 8830 N N . HIS B 1 436 ? 32.25 -6.398 4.211 1 88.19 436 HIS B N 1
ATOM 8831 C CA . HIS B 1 436 ? 31.922 -7.746 3.758 1 88.19 436 HIS B CA 1
ATOM 8832 C C . HIS B 1 436 ? 31.219 -8.539 4.852 1 88.19 436 HIS B C 1
ATOM 8834 O O . HIS B 1 436 ? 31.547 -8.422 6.031 1 88.19 436 HIS B O 1
ATOM 8840 N N . ALA B 1 437 ? 30.234 -9.25 4.395 1 88.94 437 ALA B N 1
ATOM 8841 C CA . ALA B 1 437 ? 29.516 -10.172 5.273 1 88.94 437 ALA B CA 1
ATOM 8842 C C . ALA B 1 437 ? 29.891 -11.617 4.973 1 88.94 437 ALA B C 1
ATOM 8844 O O . ALA B 1 437 ? 29.922 -12.031 3.809 1 88.94 437 ALA B O 1
ATOM 8845 N N . GLN B 1 438 ? 30.281 -12.336 5.996 1 91.06 438 GLN B N 1
ATOM 8846 C CA . GLN B 1 438 ? 30.516 -13.773 5.887 1 91.06 438 GLN B CA 1
ATOM 8847 C C . GLN B 1 438 ? 29.266 -14.562 6.258 1 91.06 438 GLN B C 1
ATOM 8849 O O . GLN B 1 438 ? 28.75 -14.438 7.371 1 91.06 438 GLN B O 1
ATOM 8854 N N . PRO B 1 439 ? 28.781 -15.367 5.254 1 93.62 439 PRO B N 1
ATOM 8855 C CA . PRO B 1 439 ? 27.562 -16.109 5.559 1 93.62 439 PRO B CA 1
ATOM 8856 C C . PRO B 1 439 ? 27.828 -17.359 6.406 1 93.62 439 PRO B C 1
ATOM 8858 O O . PRO B 1 439 ? 28.812 -18.047 6.191 1 93.62 439 PRO B O 1
ATOM 8861 N N . LYS B 1 440 ? 26.984 -17.5 7.367 1 92.5 440 LYS B N 1
ATOM 8862 C CA . LYS B 1 440 ? 26.922 -18.688 8.211 1 92.5 440 LYS B CA 1
ATOM 8863 C C . LYS B 1 440 ? 25.516 -19.281 8.211 1 92.5 440 LYS B C 1
ATOM 8865 O O . LYS B 1 440 ? 24.547 -18.594 8.523 1 92.5 440 LYS B O 1
ATOM 8870 N N . LEU B 1 441 ? 25.469 -20.625 7.871 1 94.06 441 LEU B N 1
ATOM 8871 C CA . LEU B 1 441 ? 24.172 -21.297 7.812 1 94.06 441 LEU B CA 1
ATOM 8872 C C . LEU B 1 441 ? 23.859 -21.984 9.133 1 94.06 441 LEU B C 1
ATOM 8874 O O . LEU B 1 441 ? 24.75 -22.594 9.742 1 94.06 441 LEU B O 1
ATOM 8878 N N . VAL B 1 442 ? 22.656 -21.781 9.531 1 93.56 442 VAL B N 1
ATOM 8879 C CA . VAL B 1 442 ? 22.156 -22.469 10.727 1 93.56 442 VAL B CA 1
ATOM 8880 C C . VAL B 1 442 ? 20.906 -23.281 10.375 1 93.56 442 VAL B C 1
ATOM 8882 O O . VAL B 1 442 ? 19.922 -22.734 9.867 1 93.56 442 VAL B O 1
ATOM 8885 N N . LEU B 1 443 ? 20.984 -24.609 10.633 1 95.19 443 LEU B N 1
ATOM 8886 C CA . LEU B 1 443 ? 19.828 -25.484 10.453 1 95.19 443 LEU B CA 1
ATOM 8887 C C . LEU B 1 443 ? 19.125 -25.734 11.781 1 95.19 443 LEU B C 1
ATOM 8889 O O . LEU B 1 443 ? 19.703 -26.312 12.695 1 95.19 443 LEU B O 1
ATOM 8893 N N . CYS B 1 444 ? 17.922 -25.266 11.836 1 95.69 444 CYS B N 1
ATOM 8894 C CA . CYS B 1 444 ? 17.109 -25.516 13.023 1 95.69 444 CYS B CA 1
ATOM 8895 C C . CYS B 1 444 ? 16.359 -26.844 12.906 1 95.69 444 CYS B C 1
ATOM 8897 O O . CYS B 1 444 ? 15.586 -27.031 11.969 1 95.69 444 CYS B O 1
ATOM 8899 N N . ARG B 1 445 ? 16.5 -27.703 13.922 1 94.94 445 ARG B N 1
ATOM 8900 C CA . ARG B 1 445 ? 15.938 -29.047 13.867 1 94.94 445 ARG B CA 1
ATOM 8901 C C . ARG B 1 445 ? 14.625 -29.109 14.648 1 94.94 445 ARG B C 1
ATOM 8903 O O . ARG B 1 445 ? 14.352 -28.266 15.492 1 94.94 445 ARG B O 1
ATOM 8910 N N . GLY B 1 446 ? 13.844 -30.141 14.328 1 92.75 446 GLY B N 1
ATOM 8911 C CA . GLY B 1 446 ? 12.555 -30.344 14.969 1 92.75 446 GLY B CA 1
ATOM 8912 C C . GLY B 1 446 ? 12.672 -30.656 16.453 1 92.75 446 GLY B C 1
ATOM 8913 O O . GLY B 1 446 ? 11.734 -30.406 17.219 1 92.75 446 GLY B O 1
ATOM 8914 N N . ASP B 1 447 ? 13.797 -31.109 16.859 1 90.62 447 ASP B N 1
ATOM 8915 C CA . ASP B 1 447 ? 14 -31.438 18.281 1 90.62 447 ASP B CA 1
ATOM 8916 C C . ASP B 1 447 ? 14.453 -30.219 19.062 1 90.62 447 ASP B C 1
ATOM 8918 O O . ASP B 1 447 ? 14.711 -30.312 20.266 1 90.62 447 ASP B O 1
ATOM 8922 N N . GLY B 1 448 ? 14.539 -29.141 18.391 1 90.12 448 GLY B N 1
ATOM 8923 C CA . GLY B 1 448 ? 14.906 -27.906 19.078 1 90.12 448 GLY B CA 1
ATOM 8924 C C . GLY B 1 448 ? 16.375 -27.578 18.953 1 90.12 448 GLY B C 1
ATOM 8925 O O . GLY B 1 448 ? 16.781 -26.438 19.234 1 90.12 448 GLY B O 1
ATOM 8926 N N . ASP B 1 449 ? 17.141 -28.516 18.484 1 91.75 449 ASP B N 1
ATOM 8927 C CA . ASP B 1 449 ? 18.578 -28.297 18.344 1 91.75 449 ASP B CA 1
ATOM 8928 C C . ASP B 1 449 ? 18.891 -27.484 17.094 1 91.75 449 ASP B C 1
ATOM 8930 O O . ASP B 1 449 ? 18.094 -27.438 16.156 1 91.75 449 ASP B O 1
ATOM 8934 N N . LYS B 1 450 ? 20.047 -26.812 17.172 1 93.19 450 LYS B N 1
ATOM 8935 C CA . LYS B 1 450 ? 20.547 -26.047 16.031 1 93.19 450 LYS B CA 1
ATOM 8936 C C . LYS B 1 450 ? 21.891 -26.578 15.555 1 93.19 450 LYS B C 1
ATOM 8938 O O . LYS B 1 450 ? 22.75 -26.906 16.359 1 93.19 450 LYS B O 1
ATOM 8943 N N . MET B 1 451 ? 21.953 -26.844 14.344 1 91.62 451 MET B N 1
ATOM 8944 C CA . MET B 1 451 ? 23.188 -27.25 13.703 1 91.62 451 MET B CA 1
ATOM 8945 C C . MET B 1 451 ? 23.844 -26.078 12.992 1 91.62 451 MET B C 1
ATOM 8947 O O . MET B 1 451 ? 23.359 -25.625 11.953 1 91.62 451 MET B O 1
ATOM 8951 N N . VAL B 1 452 ? 24.875 -25.609 13.492 1 91.56 452 VAL B N 1
ATOM 8952 C CA . VAL B 1 452 ? 25.641 -24.516 12.883 1 91.56 452 VAL B CA 1
ATOM 8953 C C . VAL B 1 452 ? 26.688 -25.094 11.93 1 91.56 452 VAL B C 1
ATOM 8955 O O . VAL B 1 452 ? 27.5 -25.922 12.328 1 91.56 452 VAL B O 1
ATOM 8958 N N . LEU B 1 453 ? 26.641 -24.656 10.727 1 91.44 453 LEU B N 1
ATOM 8959 C CA . LEU B 1 453 ? 27.578 -25.156 9.727 1 91.44 453 LEU B CA 1
ATOM 8960 C C . LEU B 1 453 ? 28.812 -24.266 9.648 1 91.44 453 LEU B C 1
ATOM 8962 O O . LEU B 1 453 ? 28.797 -23.234 8.969 1 91.44 453 LEU B O 1
ATOM 8966 N N . ASP B 1 454 ? 29.797 -24.703 10.234 1 86.75 454 ASP B N 1
ATOM 8967 C CA . ASP B 1 454 ? 30.984 -23.859 10.375 1 86.75 454 ASP B CA 1
ATOM 8968 C C . ASP B 1 454 ? 32.125 -24.375 9.484 1 86.75 454 ASP B C 1
ATOM 8970 O O . ASP B 1 454 ? 33.125 -23.688 9.297 1 86.75 454 ASP B O 1
ATOM 8974 N N . SER B 1 455 ? 32.031 -25.562 9.023 1 87.44 455 SER B N 1
ATOM 8975 C CA . SER B 1 455 ? 33.062 -26.125 8.148 1 87.44 455 SER B CA 1
ATOM 8976 C C . SER B 1 455 ? 32.625 -26.094 6.688 1 87.44 455 SER B C 1
ATOM 8978 O O . SER B 1 455 ? 31.609 -26.719 6.32 1 87.44 455 SER B O 1
ATOM 8980 N N . TYR B 1 456 ? 33.344 -25.359 5.934 1 92 456 TYR B N 1
ATOM 8981 C CA . TYR B 1 456 ? 32.969 -25.234 4.527 1 92 456 TYR B CA 1
ATOM 8982 C C . TYR B 1 456 ? 34.219 -24.938 3.674 1 92 456 TYR B C 1
ATOM 8984 O O . TYR B 1 456 ? 35.25 -24.531 4.191 1 92 456 TYR B O 1
ATOM 8992 N N . ASP B 1 457 ? 34.125 -25.266 2.416 1 92.25 457 ASP B N 1
ATOM 8993 C CA . ASP B 1 457 ? 35.062 -24.828 1.381 1 92.25 457 ASP B CA 1
ATOM 8994 C C . ASP B 1 457 ? 34.469 -23.656 0.59 1 92.25 457 ASP B C 1
ATOM 8996 O O . ASP B 1 457 ? 33.281 -23.562 0.386 1 92.25 457 ASP B O 1
ATOM 9000 N N . THR B 1 458 ? 35.312 -22.719 0.289 1 92.38 458 THR B N 1
ATOM 9001 C CA . THR B 1 458 ? 34.875 -21.578 -0.529 1 92.38 458 THR B CA 1
ATOM 9002 C C . THR B 1 458 ? 35.562 -21.625 -1.902 1 92.38 458 THR B C 1
ATOM 9004 O O . THR B 1 458 ? 36.781 -21.797 -2.004 1 92.38 458 THR B O 1
ATOM 9007 N N . ILE B 1 459 ? 34.75 -21.547 -2.908 1 92.25 459 ILE B N 1
ATOM 9008 C CA . ILE B 1 459 ? 35.219 -21.516 -4.289 1 92.25 459 ILE B CA 1
ATOM 9009 C C . ILE B 1 459 ? 34.906 -20.172 -4.918 1 92.25 459 ILE B C 1
ATOM 9011 O O . ILE B 1 459 ? 33.719 -19.75 -4.945 1 92.25 459 ILE B O 1
ATOM 9015 N N . SER B 1 460 ? 35.906 -19.469 -5.371 1 91 460 SER B N 1
ATOM 9016 C CA . SER B 1 460 ? 35.688 -18.234 -6.102 1 91 460 SER B CA 1
ATOM 9017 C C . SER B 1 460 ? 35.344 -18.5 -7.562 1 91 460 SER B C 1
ATOM 9019 O O . SER B 1 460 ? 36.031 -19.281 -8.227 1 91 460 SER B O 1
ATOM 9021 N N . VAL B 1 461 ? 34.312 -17.969 -7.93 1 89.56 461 VAL B N 1
ATOM 9022 C CA . VAL B 1 461 ? 33.875 -18.125 -9.32 1 89.56 461 VAL B CA 1
ATOM 9023 C C . VAL B 1 461 ? 33.844 -16.766 -10.008 1 89.56 461 VAL B C 1
ATOM 9025 O O . VAL B 1 461 ? 34.375 -15.781 -9.484 1 89.56 461 VAL B O 1
ATOM 9028 N N . GLN B 1 462 ? 33.344 -16.688 -11.164 1 88.38 462 GLN B N 1
ATOM 9029 C CA . GLN B 1 462 ? 33.438 -15.492 -11.992 1 88.38 462 GLN B CA 1
ATOM 9030 C C . GLN B 1 462 ? 32.562 -14.359 -11.43 1 88.38 462 GLN B C 1
ATOM 9032 O O . GLN B 1 462 ? 31.609 -14.609 -10.711 1 88.38 462 GLN B O 1
ATOM 9037 N N . ASN B 1 463 ? 32.969 -13.07 -11.695 1 93.44 463 ASN B N 1
ATOM 9038 C CA . ASN B 1 463 ? 32.25 -11.844 -11.414 1 93.44 463 ASN B CA 1
ATOM 9039 C C . ASN B 1 463 ? 32 -11.672 -9.914 1 93.44 463 ASN B C 1
ATOM 9041 O O . ASN B 1 463 ? 30.906 -11.289 -9.5 1 93.44 463 ASN B O 1
ATOM 9045 N N . ARG B 1 464 ? 32.938 -12.07 -9.07 1 94 464 ARG B N 1
ATOM 9046 C CA . ARG B 1 464 ? 33 -11.836 -7.633 1 94 464 ARG B CA 1
ATOM 9047 C C . ARG B 1 464 ? 32.031 -12.727 -6.871 1 94 464 ARG B C 1
ATOM 9049 O O . ARG B 1 464 ? 31.797 -12.516 -5.68 1 94 464 ARG B O 1
ATOM 9056 N N . TRP B 1 465 ? 31.438 -13.688 -7.574 1 96.62 465 TRP B N 1
ATOM 9057 C CA . TRP B 1 465 ? 30.609 -14.664 -6.875 1 96.62 465 TRP B CA 1
ATOM 9058 C C . TRP B 1 465 ? 31.484 -15.703 -6.164 1 96.62 465 TRP B C 1
ATOM 9060 O O . TRP B 1 465 ? 32.562 -16.047 -6.637 1 96.62 465 TRP B O 1
ATOM 9070 N N . GLN B 1 466 ? 30.984 -16.125 -5.039 1 96.5 466 GLN B N 1
ATOM 9071 C CA . GLN B 1 466 ? 31.625 -17.172 -4.238 1 96.5 466 GLN B CA 1
ATOM 9072 C C . GLN B 1 466 ? 30.641 -18.297 -3.926 1 96.5 466 GLN B C 1
ATOM 9074 O O . GLN B 1 466 ? 29.453 -18.062 -3.752 1 96.5 466 GLN B O 1
ATOM 9079 N N . ILE B 1 467 ? 31.188 -19.547 -3.939 1 95.88 467 ILE B N 1
ATOM 9080 C CA . ILE B 1 467 ? 30.391 -20.703 -3.555 1 95.88 467 ILE B CA 1
ATOM 9081 C C . ILE B 1 467 ? 30.938 -21.297 -2.252 1 95.88 467 ILE B C 1
ATOM 9083 O O . ILE B 1 467 ? 32.125 -21.656 -2.168 1 95.88 467 ILE B O 1
ATOM 9087 N N . GLN B 1 468 ? 30.094 -21.203 -1.303 1 96.12 468 GLN B N 1
ATOM 9088 C CA . GLN B 1 468 ? 30.375 -21.875 -0.045 1 96.12 468 GLN B CA 1
ATOM 9089 C C . GLN B 1 468 ? 29.75 -23.281 -0.02 1 96.12 468 GLN B C 1
ATOM 9091 O O . GLN B 1 468 ? 28.547 -23.422 -0.176 1 96.12 468 GLN B O 1
ATOM 9096 N N . GLU B 1 469 ? 30.578 -24.297 0.117 1 94.56 469 GLU B N 1
ATOM 9097 C CA . GLU B 1 469 ? 30.125 -25.672 0.081 1 94.56 469 GLU B CA 1
ATOM 9098 C C . GLU B 1 469 ? 30.312 -26.359 1.434 1 94.56 469 GLU B C 1
ATOM 9100 O O . GLU B 1 469 ? 31.422 -26.438 1.945 1 94.56 469 GLU B O 1
ATOM 9105 N N . HIS B 1 470 ? 29.219 -26.797 1.975 1 94.06 470 HIS B N 1
ATOM 9106 C CA . HIS B 1 470 ? 29.219 -27.578 3.207 1 94.06 470 HIS B CA 1
ATOM 9107 C C . HIS B 1 470 ? 28.953 -29.047 2.922 1 94.06 470 HIS B C 1
ATOM 9109 O O . HIS B 1 470 ? 28 -29.391 2.223 1 94.06 470 HIS B O 1
ATOM 9115 N N . ARG B 1 471 ? 29.812 -29.859 3.5 1 89.88 471 ARG B N 1
ATOM 9116 C CA . ARG B 1 471 ? 29.625 -31.312 3.408 1 89.88 471 ARG B CA 1
ATOM 9117 C C . ARG B 1 471 ? 29.484 -31.938 4.793 1 89.88 471 ARG B C 1
ATOM 9119 O O . ARG B 1 471 ? 30.359 -31.75 5.652 1 89.88 471 ARG B O 1
ATOM 9126 N N . HIS B 1 472 ? 28.422 -32.562 4.895 1 87.56 472 HIS B N 1
ATOM 9127 C CA . HIS B 1 472 ? 28.156 -33.156 6.203 1 87.56 472 HIS B CA 1
ATOM 9128 C C . HIS B 1 472 ? 27.688 -34.594 6.074 1 87.56 472 HIS B C 1
ATOM 9130 O O . HIS B 1 472 ? 26.75 -34.906 5.336 1 87.56 472 HIS B O 1
ATOM 9136 N N . LYS B 1 473 ? 28.359 -35.406 6.773 1 84.75 473 LYS B N 1
ATOM 9137 C CA . LYS B 1 473 ? 27.891 -36.781 6.875 1 84.75 473 LYS B CA 1
ATOM 9138 C C . LYS B 1 473 ? 26.875 -36.938 7.996 1 84.75 473 LYS B C 1
ATOM 9140 O O . LYS B 1 473 ? 27.156 -36.625 9.156 1 84.75 473 LYS B O 1
ATOM 9145 N N . LEU B 1 474 ? 25.734 -37.375 7.613 1 85.94 474 LEU B N 1
ATOM 9146 C CA . LEU B 1 474 ? 24.688 -37.531 8.625 1 85.94 474 LEU B CA 1
ATOM 9147 C C . LEU B 1 474 ? 24.922 -38.781 9.438 1 85.94 474 LEU B C 1
ATOM 9149 O O . LEU B 1 474 ? 25.031 -39.875 8.883 1 85.94 474 LEU B O 1
ATOM 9153 N N . ASN B 1 475 ? 25.047 -38.594 10.758 1 84.25 475 ASN B N 1
ATOM 9154 C CA . ASN B 1 475 ? 25.219 -39.719 11.656 1 84.25 475 ASN B CA 1
ATOM 9155 C C . ASN B 1 475 ? 23.891 -40.156 12.266 1 84.25 475 ASN B C 1
ATOM 9157 O O . ASN B 1 475 ? 23.812 -41.219 12.93 1 84.25 475 ASN B O 1
ATOM 9161 N N . GLN B 1 476 ? 22.922 -39.375 12.031 1 87.56 476 GLN B N 1
ATOM 9162 C CA . GLN B 1 476 ? 21.562 -39.688 12.492 1 87.56 476 GLN B CA 1
ATOM 9163 C C . GLN B 1 476 ? 20.516 -39.031 11.602 1 87.56 476 GLN B C 1
ATOM 9165 O O . GLN B 1 476 ? 20.844 -38.188 10.766 1 87.56 476 GLN B O 1
ATOM 9170 N N . ASP B 1 477 ? 19.281 -39.594 11.781 1 91.31 477 ASP B N 1
ATOM 9171 C CA . ASP B 1 477 ? 18.172 -38.938 11.094 1 91.31 477 ASP B CA 1
ATOM 9172 C C . ASP B 1 477 ? 17.938 -37.531 11.633 1 91.31 477 ASP B C 1
ATOM 9174 O O . ASP B 1 477 ? 18.047 -37.312 12.844 1 91.31 477 ASP B O 1
ATOM 9178 N N . ILE B 1 478 ? 17.734 -36.625 10.75 1 91.81 478 ILE B N 1
ATOM 9179 C CA . ILE B 1 478 ? 17.469 -35.281 11.203 1 91.81 478 ILE B CA 1
ATOM 9180 C C . ILE B 1 478 ? 16.234 -34.719 10.5 1 91.81 478 ILE B C 1
ATOM 9182 O O . ILE B 1 478 ? 15.883 -35.156 9.406 1 91.81 478 ILE B O 1
ATOM 9186 N N . HIS B 1 479 ? 15.578 -33.875 11.227 1 95.56 479 HIS B N 1
ATOM 9187 C CA . HIS B 1 479 ? 14.422 -33.156 10.719 1 95.56 479 HIS B CA 1
ATOM 9188 C C . HIS B 1 479 ? 14.672 -31.656 10.719 1 95.56 479 HIS B C 1
ATOM 9190 O O . HIS B 1 479 ? 14.664 -31.016 11.773 1 95.56 479 HIS B O 1
ATOM 9196 N N . ILE B 1 480 ? 14.93 -31.109 9.523 1 95.56 480 ILE B N 1
ATOM 9197 C CA . ILE B 1 480 ? 15.219 -29.688 9.414 1 95.56 480 ILE B CA 1
ATOM 9198 C C . ILE B 1 480 ? 13.906 -28.906 9.289 1 95.56 480 ILE B C 1
ATOM 9200 O O . ILE B 1 480 ? 13.148 -29.094 8.336 1 95.56 480 ILE B O 1
ATOM 9204 N N . LYS B 1 481 ? 13.688 -27.938 10.156 1 96.69 481 LYS B N 1
ATOM 9205 C CA . LYS B 1 481 ? 12.43 -27.188 10.188 1 96.69 481 LYS B CA 1
ATOM 9206 C C . LYS B 1 481 ? 12.625 -25.75 9.719 1 96.69 481 LYS B C 1
ATOM 9208 O O . LYS B 1 481 ? 11.688 -25.109 9.25 1 96.69 481 LYS B O 1
ATOM 9213 N N . GLU B 1 482 ? 13.789 -25.297 9.891 1 94.75 482 GLU B N 1
ATOM 9214 C CA . GLU B 1 482 ? 14.07 -23.922 9.5 1 94.75 482 GLU B CA 1
ATOM 9215 C C . GLU B 1 482 ? 15.531 -23.75 9.086 1 94.75 482 GLU B C 1
ATOM 9217 O O . GLU B 1 482 ? 16.422 -24.422 9.625 1 94.75 482 GLU B O 1
ATOM 9222 N N . ILE B 1 483 ? 15.766 -22.969 8.133 1 94.75 483 ILE B N 1
ATOM 9223 C CA . ILE B 1 483 ? 17.109 -22.609 7.672 1 94.75 483 ILE B CA 1
ATOM 9224 C C . ILE B 1 483 ? 17.344 -21.109 7.867 1 94.75 483 ILE B C 1
ATOM 9226 O O . ILE B 1 483 ? 16.578 -20.297 7.352 1 94.75 483 ILE B O 1
ATOM 9230 N N . GLN B 1 484 ? 18.375 -20.797 8.555 1 91.12 484 GLN B N 1
ATOM 9231 C CA . GLN B 1 484 ? 18.719 -19.391 8.82 1 91.12 484 GLN B CA 1
ATOM 9232 C C . GLN B 1 484 ? 20.062 -19.031 8.188 1 91.12 484 GLN B C 1
ATOM 9234 O O . GLN B 1 484 ? 20.953 -19.875 8.062 1 91.12 484 GLN B O 1
ATOM 9239 N N . LEU B 1 485 ? 20.141 -17.797 7.754 1 90.56 485 LEU B N 1
ATOM 9240 C CA . LEU B 1 485 ? 21.391 -17.219 7.258 1 90.56 485 LEU B CA 1
ATOM 9241 C C . LEU B 1 485 ? 21.906 -16.141 8.211 1 90.56 485 LEU B C 1
ATOM 9243 O O . LEU B 1 485 ? 21.219 -15.133 8.438 1 90.56 485 LEU B O 1
ATOM 9247 N N . HIS B 1 486 ? 23 -16.375 8.766 1 88.12 486 HIS B N 1
ATOM 9248 C CA . HIS B 1 486 ? 23.672 -15.406 9.617 1 88.12 486 HIS B CA 1
ATOM 9249 C C . HIS B 1 486 ? 24.797 -14.711 8.867 1 88.12 486 HIS B C 1
ATOM 9251 O O . HIS B 1 486 ? 25.672 -15.367 8.289 1 88.12 486 HIS B O 1
ATOM 9257 N N . LEU B 1 487 ? 24.734 -13.414 8.836 1 87.06 487 LEU B N 1
ATOM 9258 C CA . LEU B 1 487 ? 25.781 -12.633 8.211 1 87.06 487 LEU B CA 1
ATOM 9259 C C . LEU B 1 487 ? 26.688 -11.984 9.258 1 87.06 487 LEU B C 1
ATOM 9261 O O . LEU B 1 487 ? 26.219 -11.211 10.094 1 87.06 487 LEU B O 1
ATOM 9265 N N . GLN B 1 488 ? 27.906 -12.359 9.141 1 85.56 488 GLN B N 1
ATOM 9266 C CA . GLN B 1 488 ? 28.891 -11.867 10.109 1 85.56 488 GLN B CA 1
ATOM 9267 C C . GLN B 1 488 ? 29.844 -10.875 9.453 1 85.56 488 GLN B C 1
ATOM 9269 O O . GLN B 1 488 ? 30.281 -11.078 8.32 1 85.56 488 GLN B O 1
ATOM 9274 N N . SER B 1 489 ? 30.125 -9.797 10.211 1 84.06 489 SER B N 1
ATOM 9275 C CA . SER B 1 489 ? 31.047 -8.805 9.688 1 84.06 489 SER B CA 1
ATOM 9276 C C . SER B 1 489 ? 32.469 -9.344 9.672 1 84.06 489 SER B C 1
ATOM 9278 O O . SER B 1 489 ? 32.906 -10.031 10.602 1 84.06 489 SER B O 1
ATOM 9280 N N . THR B 1 490 ? 33.188 -9.117 8.609 1 82.06 490 THR B N 1
ATOM 9281 C CA . THR B 1 490 ? 34.625 -9.445 8.547 1 82.06 490 THR B CA 1
ATOM 9282 C C . THR B 1 490 ? 35.469 -8.203 8.812 1 82.06 490 THR B C 1
ATOM 9284 O O . THR B 1 490 ? 36.688 -8.297 8.875 1 82.06 490 THR B O 1
ATOM 9287 N N . ASN B 1 491 ? 34.75 -7.082 8.953 1 78 491 ASN B N 1
ATOM 9288 C CA . ASN B 1 491 ? 35.438 -5.812 9.188 1 78 491 ASN B CA 1
ATOM 9289 C C . ASN B 1 491 ? 35.281 -5.352 10.633 1 78 491 ASN B C 1
ATOM 9291 O O . ASN B 1 491 ? 34.375 -5.797 11.344 1 78 491 ASN B O 1
ATOM 9295 N N . ASN B 1 492 ? 36.312 -4.574 10.969 1 74.19 492 ASN B N 1
ATOM 9296 C CA . ASN B 1 492 ? 36.219 -3.938 12.281 1 74.19 492 ASN B CA 1
ATOM 9297 C C . ASN B 1 492 ? 35.375 -2.656 12.211 1 74.19 492 ASN B C 1
ATOM 9299 O O . ASN B 1 492 ? 35.469 -1.909 11.234 1 74.19 492 ASN B O 1
ATOM 9303 N N . GLY B 1 493 ? 34.594 -2.514 13.141 1 72.56 493 GLY B N 1
ATOM 9304 C CA . GLY B 1 493 ? 33.844 -1.26 13.258 1 72.56 493 GLY B CA 1
ATOM 9305 C C . GLY B 1 493 ? 32.438 -1.329 12.695 1 72.56 493 GLY B C 1
ATOM 9306 O O . GLY B 1 493 ? 32.031 -2.375 12.195 1 72.56 493 GLY B O 1
ATOM 9307 N N . ARG B 1 494 ? 31.703 -0.301 12.82 1 75.94 494 ARG B N 1
ATOM 9308 C CA . ARG B 1 494 ? 30.344 -0.154 12.305 1 75.94 494 ARG B CA 1
ATOM 9309 C C . ARG B 1 494 ? 30.359 0.128 10.812 1 75.94 494 ARG B C 1
ATOM 9311 O O . ARG B 1 494 ? 31.172 0.909 10.32 1 75.94 494 ARG B O 1
ATOM 9318 N N . GLY B 1 495 ? 29.609 -0.649 10.062 1 75.06 495 GLY B N 1
ATOM 9319 C CA . GLY B 1 495 ? 29.531 -0.423 8.633 1 75.06 495 GLY B CA 1
ATOM 9320 C C . GLY B 1 495 ? 28.312 -1.087 7.992 1 75.06 495 GLY B C 1
ATOM 9321 O O . GLY B 1 495 ? 27.75 -2.029 8.555 1 75.06 495 GLY B O 1
ATOM 9322 N N . ARG B 1 496 ? 27.953 -0.546 6.84 1 77.62 496 ARG B N 1
ATOM 9323 C CA . ARG B 1 496 ? 26.812 -1.075 6.098 1 77.62 496 ARG B CA 1
ATOM 9324 C C . ARG B 1 496 ? 27.266 -2.131 5.09 1 77.62 496 ARG B C 1
ATOM 9326 O O . ARG B 1 496 ? 28.281 -1.971 4.43 1 77.62 496 ARG B O 1
ATOM 9333 N N . PHE B 1 497 ? 26.531 -3.201 5.074 1 85.19 497 PHE B N 1
ATOM 9334 C CA . PHE B 1 497 ? 26.875 -4.246 4.117 1 85.19 497 PHE B CA 1
ATOM 9335 C C . PHE B 1 497 ? 25.781 -4.406 3.076 1 85.19 497 PHE B C 1
ATOM 9337 O O . PHE B 1 497 ? 24.625 -4.055 3.324 1 85.19 497 PHE B O 1
ATOM 9344 N N . GLN B 1 498 ? 26.141 -4.801 1.882 1 88.38 498 GLN B N 1
ATOM 9345 C CA . GLN B 1 498 ? 25.281 -5.281 0.805 1 88.38 498 GLN B CA 1
ATOM 9346 C C . GLN B 1 498 ? 25.688 -6.68 0.356 1 88.38 498 GLN B C 1
ATOM 9348 O O . GLN B 1 498 ? 26.828 -6.902 -0.028 1 88.38 498 GLN B O 1
ATOM 9353 N N . PHE B 1 499 ? 24.781 -7.543 0.525 1 92.44 499 PHE B N 1
ATOM 9354 C CA . PHE B 1 499 ? 25.031 -8.961 0.326 1 92.44 499 PHE B CA 1
ATOM 9355 C C . PHE B 1 499 ? 24.031 -9.562 -0.644 1 92.44 499 PHE B C 1
ATOM 9357 O O . PHE B 1 499 ? 22.828 -9.305 -0.537 1 92.44 499 PHE B O 1
ATOM 9364 N N . LEU B 1 500 ? 24.516 -10.297 -1.709 1 95.75 500 LEU B N 1
ATOM 9365 C CA . LEU B 1 500 ? 23.656 -10.969 -2.672 1 95.75 500 LEU B CA 1
ATOM 9366 C C . LEU B 1 500 ? 23.719 -12.484 -2.5 1 95.75 500 LEU B C 1
ATOM 9368 O O . LEU B 1 500 ? 24.797 -13.039 -2.27 1 95.75 500 LEU B O 1
ATOM 9372 N N . LEU B 1 501 ? 22.641 -13.125 -2.455 1 96.25 501 LEU B N 1
ATOM 9373 C CA . LEU B 1 501 ? 22.531 -14.578 -2.502 1 96.25 501 LEU B CA 1
ATOM 9374 C C . LEU B 1 501 ? 21.922 -15.039 -3.828 1 96.25 501 LEU B C 1
ATOM 9376 O O . LEU B 1 501 ? 20.734 -14.828 -4.082 1 96.25 501 LEU B O 1
ATOM 9380 N N . GLY B 1 502 ? 22.734 -15.711 -4.602 1 96.56 502 GLY B N 1
ATOM 9381 C CA . GLY B 1 502 ? 22.344 -16.016 -5.969 1 96.56 502 GLY B CA 1
ATOM 9382 C C . GLY B 1 502 ? 21.734 -17.406 -6.117 1 96.56 502 GLY B C 1
ATOM 9383 O O . GLY B 1 502 ? 20.938 -17.641 -7.031 1 96.56 502 GLY B O 1
ATOM 9384 N N . GLU B 1 503 ? 22.125 -18.312 -5.297 1 95 503 GLU B N 1
ATOM 9385 C CA . GLU B 1 503 ? 21.656 -19.688 -5.371 1 95 503 GLU B CA 1
ATOM 9386 C C . GLU B 1 503 ? 21.812 -20.406 -4.031 1 95 503 GLU B C 1
ATOM 9388 O O . GLU B 1 503 ? 22.75 -20.125 -3.283 1 95 503 GLU B O 1
ATOM 9393 N N . PHE B 1 504 ? 20.891 -21.188 -3.727 1 95.31 504 PHE B N 1
ATOM 9394 C CA . PHE B 1 504 ? 20.906 -22.031 -2.531 1 95.31 504 PHE B CA 1
ATOM 9395 C C . PHE B 1 504 ? 20.516 -23.453 -2.865 1 95.31 504 PHE B C 1
ATOM 9397 O O . PHE B 1 504 ? 19.484 -23.688 -3.518 1 95.31 504 PHE B O 1
ATOM 9404 N N . LYS B 1 505 ? 21.391 -24.469 -2.432 1 92.88 505 LYS B N 1
ATOM 9405 C CA . LYS B 1 505 ? 21.141 -25.875 -2.74 1 92.88 505 LYS B CA 1
ATOM 9406 C C . LYS B 1 505 ? 21.375 -26.75 -1.522 1 92.88 505 LYS B C 1
ATOM 9408 O O . LYS B 1 505 ? 22.344 -26.547 -0.781 1 92.88 505 LYS B O 1
ATOM 9413 N N . ILE B 1 506 ? 20.5 -27.578 -1.248 1 92.75 506 ILE B N 1
ATOM 9414 C CA . ILE B 1 506 ? 20.703 -28.734 -0.369 1 92.75 506 ILE B CA 1
ATOM 9415 C C . ILE B 1 506 ? 20.484 -30.031 -1.15 1 92.75 506 ILE B C 1
ATOM 9417 O O . ILE B 1 506 ? 19.375 -30.281 -1.634 1 92.75 506 ILE B O 1
ATOM 9421 N N . ILE B 1 507 ? 21.516 -30.812 -1.276 1 88.81 507 ILE B N 1
ATOM 9422 C CA . ILE B 1 507 ? 21.438 -32 -2.119 1 88.81 507 ILE B CA 1
ATOM 9423 C C . ILE B 1 507 ? 22.109 -33.188 -1.408 1 88.81 507 ILE B C 1
ATOM 9425 O O . ILE B 1 507 ? 22.844 -33 -0.432 1 88.81 507 ILE B O 1
ATOM 9429 N N . ASP B 1 508 ? 21.688 -34.312 -1.808 1 83.06 508 ASP B N 1
ATOM 9430 C CA . ASP B 1 508 ? 22.422 -35.5 -1.437 1 83.06 508 ASP B CA 1
ATOM 9431 C C . ASP B 1 508 ? 23.453 -35.875 -2.506 1 83.06 508 ASP B C 1
ATOM 9433 O O . ASP B 1 508 ? 23.078 -36.281 -3.609 1 83.06 508 ASP B O 1
ATOM 9437 N N . ALA B 1 509 ? 24.672 -35.625 -2.246 1 71.88 509 ALA B N 1
ATOM 9438 C CA . ALA B 1 509 ? 25.734 -35.812 -3.229 1 71.88 509 ALA B CA 1
ATOM 9439 C C . ALA B 1 509 ? 25.969 -37.281 -3.498 1 71.88 509 ALA B C 1
ATOM 9441 O O . ALA B 1 509 ? 26.688 -37.656 -4.438 1 71.88 509 ALA B O 1
ATOM 9442 N N . SER B 1 510 ? 25.484 -38.156 -2.598 1 63.72 510 SER B N 1
ATOM 9443 C CA . SER B 1 510 ? 25.656 -39.594 -2.904 1 63.72 510 SER B CA 1
ATOM 9444 C C . SER B 1 510 ? 25 -39.938 -4.227 1 63.72 510 SER B C 1
ATOM 9446 O O . SER B 1 510 ? 25.406 -40.906 -4.891 1 63.72 510 SER B O 1
ATOM 9448 N N . GLU B 1 511 ? 24 -39.188 -4.48 1 56.06 511 GLU B N 1
ATOM 9449 C CA . GLU B 1 511 ? 23.25 -39.438 -5.707 1 56.06 511 GLU B CA 1
ATOM 9450 C C . GLU B 1 511 ? 23.938 -38.812 -6.914 1 56.06 511 GLU B C 1
ATOM 9452 O O . GLU B 1 511 ? 23.547 -39.062 -8.055 1 56.06 511 GLU B O 1
ATOM 9457 N N . ARG B 1 512 ? 24.922 -37.938 -6.691 1 50.91 512 ARG B N 1
ATOM 9458 C CA . ARG B 1 512 ? 25.625 -37.219 -7.758 1 50.91 512 ARG B CA 1
ATOM 9459 C C . ARG B 1 512 ? 26.469 -38.188 -8.586 1 50.91 512 ARG B C 1
ATOM 9461 O O . ARG B 1 512 ? 27.422 -38.781 -8.078 1 50.91 512 ARG B O 1
ATOM 9468 N N . ASN B 1 513 ? 25.906 -38.969 -9.25 1 43.69 513 ASN B N 1
ATOM 9469 C CA . ASN B 1 513 ? 26.859 -39.406 -10.266 1 43.69 513 ASN B CA 1
ATOM 9470 C C . ASN B 1 513 ? 27.453 -38.219 -11.016 1 43.69 513 ASN B C 1
ATOM 9472 O O . ASN B 1 513 ? 26.938 -37.781 -12.039 1 43.69 513 ASN B O 1
ATOM 9476 N N . LEU B 1 514 ? 27.984 -37.312 -10.234 1 41.22 514 LEU B N 1
ATOM 9477 C CA . LEU B 1 514 ? 28.609 -36.094 -10.781 1 41.22 514 LEU B CA 1
ATOM 9478 C C . LEU B 1 514 ? 29.344 -36.406 -12.078 1 41.22 514 LEU B C 1
ATOM 9480 O O . LEU B 1 514 ? 29.562 -35.531 -12.898 1 41.22 514 LEU B O 1
ATOM 9484 N N . ASP B 1 515 ? 30.094 -37.406 -12.094 1 40.69 515 ASP B N 1
ATOM 9485 C CA . ASP B 1 515 ? 31.156 -37.625 -13.078 1 40.69 515 ASP B CA 1
ATOM 9486 C C . ASP B 1 515 ? 30.562 -37.969 -14.453 1 40.69 515 ASP B C 1
ATOM 9488 O O . ASP B 1 515 ? 31.281 -38 -15.453 1 40.69 515 ASP B O 1
ATOM 9492 N N . ALA B 1 516 ? 29.5 -38.594 -14.602 1 41.12 516 ALA B N 1
ATOM 9493 C CA . ALA B 1 516 ? 29.406 -39.125 -15.945 1 41.12 516 ALA B CA 1
ATOM 9494 C C . ALA B 1 516 ? 28.859 -38.094 -16.938 1 41.12 516 ALA B C 1
ATOM 9496 O O . ALA B 1 516 ? 27.688 -37.719 -16.859 1 41.12 516 ALA B O 1
ATOM 9497 N N . GLU B 1 517 ? 29.656 -37.312 -17.266 1 45.62 517 GLU B N 1
ATOM 9498 C CA . GLU B 1 517 ? 29.375 -36.594 -18.516 1 45.62 517 GLU B CA 1
ATOM 9499 C C . GLU B 1 517 ? 28.719 -37.531 -19.531 1 45.62 517 GLU B C 1
ATOM 9501 O O . GLU B 1 517 ? 29.344 -38.469 -20 1 45.62 517 GLU B O 1
ATOM 9506 N N . LYS B 1 518 ? 27.5 -37.75 -19.438 1 46.09 518 LYS B N 1
ATOM 9507 C CA . LYS B 1 518 ? 26.938 -38.531 -20.547 1 46.09 518 LYS B CA 1
ATOM 9508 C C . LYS B 1 518 ? 27.109 -37.812 -21.875 1 46.09 518 LYS B C 1
ATOM 9510 O O . LYS B 1 518 ? 26.906 -36.594 -21.953 1 46.09 518 LYS B O 1
ATOM 9515 N N . PRO B 1 519 ? 27.812 -38.344 -22.703 1 48.56 519 PRO B N 1
ATOM 9516 C CA . PRO B 1 519 ? 27.922 -37.781 -24.047 1 48.56 519 PRO B CA 1
ATOM 9517 C C . PRO B 1 519 ? 26.578 -37.281 -24.594 1 48.56 519 PRO B C 1
ATOM 9519 O O . PRO B 1 519 ? 25.531 -37.812 -24.219 1 48.56 519 PRO B O 1
ATOM 9522 N N . PRO B 1 520 ? 26.609 -36.125 -25.172 1 52.97 520 PRO B N 1
ATOM 9523 C CA . PRO B 1 520 ? 25.391 -35.656 -25.844 1 52.97 520 PRO B CA 1
ATOM 9524 C C . PRO B 1 520 ? 24.688 -36.75 -26.625 1 52.97 520 PRO B C 1
ATOM 9526 O O . PRO B 1 520 ? 25.297 -37.375 -27.484 1 52.97 520 PRO B O 1
ATOM 9529 N N . THR B 1 521 ? 24.109 -37.719 -26.016 1 48.5 521 THR B N 1
ATOM 9530 C CA . THR B 1 521 ? 23.656 -38.875 -26.766 1 48.5 521 THR B CA 1
ATOM 9531 C C . THR B 1 521 ? 22.484 -38.531 -27.672 1 48.5 521 THR B C 1
ATOM 9533 O O . THR B 1 521 ? 22.125 -39.312 -28.562 1 48.5 521 THR B O 1
ATOM 9536 N N . THR B 1 522 ? 21.734 -37.375 -27.391 1 59.59 522 THR B N 1
ATOM 9537 C CA . THR B 1 522 ? 20.438 -37.469 -28.047 1 59.59 522 THR B CA 1
ATOM 9538 C C . THR B 1 522 ? 20.344 -36.531 -29.234 1 59.59 522 THR B C 1
ATOM 9540 O O . THR B 1 522 ? 21.062 -35.5 -29.281 1 59.59 522 THR B O 1
ATOM 9543 N N . GLN B 1 523 ? 19.75 -36.906 -30.25 1 73.62 523 GLN B N 1
ATOM 9544 C CA . GLN B 1 523 ? 19.516 -36.25 -31.531 1 73.62 523 GLN B CA 1
ATOM 9545 C C . GLN B 1 523 ? 18.531 -35.094 -31.359 1 73.62 523 GLN B C 1
ATOM 9547 O O . GLN B 1 523 ? 17.484 -35.219 -30.734 1 73.62 523 GLN B O 1
ATOM 9552 N N . LEU B 1 524 ? 19.062 -33.844 -31.562 1 83.44 524 LEU B N 1
ATOM 9553 C CA . LEU B 1 524 ? 18.203 -32.656 -31.719 1 83.44 524 LEU B CA 1
ATOM 9554 C C . LEU B 1 524 ? 17.516 -32.656 -33.062 1 83.44 524 LEU B C 1
ATOM 9556 O O . LEU B 1 524 ? 18.172 -32.688 -34.125 1 83.44 524 LEU B O 1
ATOM 9560 N N . THR B 1 525 ? 16.219 -32.75 -33 1 83.94 525 THR B N 1
ATOM 9561 C CA . THR B 1 525 ? 15.43 -32.688 -34.219 1 83.94 525 THR B CA 1
ATOM 9562 C C . THR B 1 525 ? 15.047 -31.234 -34.531 1 83.94 525 THR B C 1
ATOM 9564 O O . THR B 1 525 ? 14.594 -30.516 -33.656 1 83.94 525 THR B O 1
ATOM 9567 N N . ILE B 1 526 ? 15.312 -30.875 -35.781 1 86.12 526 ILE B N 1
ATOM 9568 C CA . ILE B 1 526 ? 14.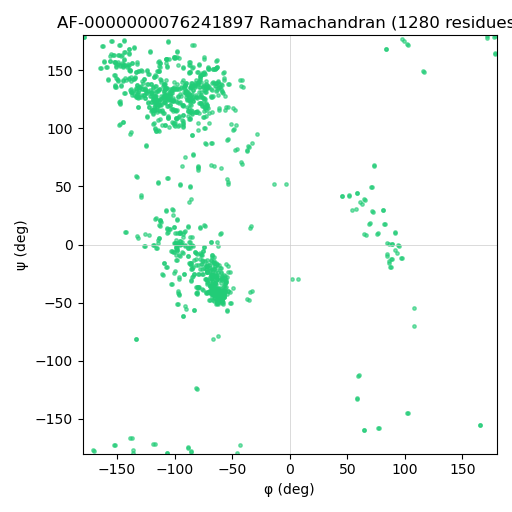969 -29.531 -36.25 1 86.12 526 ILE B CA 1
ATOM 9569 C C . ILE B 1 526 ? 13.914 -29.625 -37.344 1 86.12 526 ILE B C 1
ATOM 9571 O O . ILE B 1 526 ? 14.156 -30.234 -38.406 1 86.12 526 ILE B O 1
ATOM 9575 N N . GLU B 1 527 ? 12.758 -29.094 -37.062 1 85.38 527 GLU B N 1
ATOM 9576 C CA . GLU B 1 527 ? 11.727 -28.906 -38.062 1 85.38 527 GLU B CA 1
ATOM 9577 C C . GLU B 1 527 ? 11.523 -27.438 -38.406 1 85.38 527 GLU B C 1
ATOM 9579 O O . GLU B 1 527 ? 11.68 -26.578 -37.531 1 85.38 527 GLU B O 1
ATOM 9584 N N . HIS B 1 528 ? 11.352 -27.172 -39.719 1 86.75 528 HIS B N 1
ATOM 9585 C CA . HIS B 1 528 ? 11.219 -25.766 -40.094 1 86.75 528 HIS B CA 1
ATOM 9586 C C . HIS B 1 528 ? 10.117 -25.594 -41.156 1 86.75 528 HIS B C 1
ATOM 9588 O O . HIS B 1 528 ? 9.766 -26.547 -41.844 1 86.75 528 HIS B O 1
ATOM 9594 N N . LYS B 1 529 ? 9.539 -24.422 -41.062 1 85.38 529 LYS B N 1
ATOM 9595 C CA . LYS B 1 529 ? 8.508 -24.016 -42 1 85.38 529 LYS B CA 1
ATOM 9596 C C . LYS B 1 529 ? 8.727 -22.562 -42.438 1 85.38 529 LYS B C 1
ATOM 9598 O O . LYS B 1 529 ? 8.852 -21.672 -41.625 1 85.38 529 LYS B O 1
ATOM 9603 N N . ALA B 1 530 ? 8.727 -22.344 -43.75 1 83.5 530 ALA B N 1
ATOM 9604 C CA . ALA B 1 530 ? 8.867 -21 -44.281 1 83.5 530 ALA B CA 1
ATOM 9605 C C . ALA B 1 530 ? 7.574 -20.203 -44.094 1 83.5 530 ALA B C 1
ATOM 9607 O O . ALA B 1 530 ? 6.48 -20.719 -44.344 1 83.5 530 ALA B O 1
ATOM 9608 N N . LEU B 1 531 ? 7.73 -18.969 -43.594 1 82.81 531 LEU B N 1
ATOM 9609 C CA . LEU B 1 531 ? 6.562 -18.141 -43.344 1 82.81 531 LEU B CA 1
ATOM 9610 C C . LEU B 1 531 ? 6.305 -17.172 -44.5 1 82.81 531 LEU B C 1
ATOM 9612 O O . LEU B 1 531 ? 5.164 -16.75 -44.719 1 82.81 531 LEU B O 1
ATOM 9616 N N . ASN B 1 532 ? 7.328 -16.531 -45.094 1 76.38 532 ASN B N 1
ATOM 9617 C CA . ASN B 1 532 ? 7.129 -15.688 -46.25 1 76.38 532 ASN B CA 1
ATOM 9618 C C . ASN B 1 532 ? 7.523 -16.406 -47.562 1 76.38 532 ASN B C 1
ATOM 9620 O O . ASN B 1 532 ? 8.477 -17.188 -47.562 1 76.38 532 ASN B O 1
ATOM 9624 N N . LYS B 1 533 ? 6.609 -16.469 -48.594 1 63.03 533 LYS B N 1
ATOM 9625 C CA . LYS B 1 533 ? 6.77 -17.172 -49.875 1 63.03 533 LYS B CA 1
ATOM 9626 C C . LYS B 1 533 ? 7.219 -16.219 -50.969 1 63.03 533 LYS B C 1
ATOM 9628 O O . LYS B 1 533 ? 7.461 -16.656 -52.094 1 63.03 533 LYS B O 1
ATOM 9633 N N . ASN B 1 534 ? 7.281 -14.945 -50.5 1 60.06 534 ASN B N 1
ATOM 9634 C CA . ASN B 1 534 ? 7.59 -14.07 -51.625 1 60.06 534 ASN B CA 1
ATOM 9635 C C . ASN B 1 534 ? 9.086 -14.086 -51.938 1 60.06 534 ASN B C 1
ATOM 9637 O O . ASN B 1 534 ? 9.906 -13.742 -51.094 1 60.06 534 ASN B O 1
ATOM 9641 N N . ALA B 1 535 ? 9.469 -14.57 -53.031 1 57.5 535 ALA B N 1
ATOM 9642 C CA . ALA B 1 535 ? 10.82 -14.727 -53.594 1 57.5 535 ALA B CA 1
ATOM 9643 C C . ALA B 1 535 ? 11.562 -13.391 -53.594 1 57.5 535 ALA B C 1
ATOM 9645 O O . ALA B 1 535 ? 12.789 -13.359 -53.562 1 57.5 535 ALA B O 1
ATOM 9646 N N . ASN B 1 536 ? 10.836 -12.219 -53.469 1 59.72 536 ASN B N 1
ATOM 9647 C CA . ASN B 1 536 ? 11.477 -10.914 -53.625 1 59.72 536 ASN B CA 1
ATOM 9648 C C . ASN B 1 536 ? 11.922 -10.344 -52.281 1 59.72 536 ASN B C 1
ATOM 9650 O O . ASN B 1 536 ? 12.57 -9.297 -52.25 1 59.72 536 ASN B O 1
ATOM 9654 N N . ASP B 1 537 ? 11.719 -11.07 -51.219 1 67.25 537 ASP B N 1
ATOM 9655 C CA . ASP B 1 537 ? 12.078 -10.5 -49.906 1 67.25 537 ASP B CA 1
ATOM 9656 C C . ASP B 1 537 ? 13.562 -10.727 -49.625 1 67.25 537 ASP B C 1
ATOM 9658 O O . ASP B 1 537 ? 14.102 -11.797 -49.906 1 67.25 537 ASP B O 1
ATOM 9662 N N . GLU B 1 538 ? 14.164 -9.648 -49.188 1 76.12 538 GLU B N 1
ATOM 9663 C CA . GLU B 1 538 ? 15.586 -9.695 -48.844 1 76.12 538 GLU B CA 1
ATOM 9664 C C . GLU B 1 538 ? 15.836 -10.602 -47.625 1 76.12 538 GLU B C 1
ATOM 9666 O O . GLU B 1 538 ? 16.953 -11.094 -47.438 1 76.12 538 GLU B O 1
ATOM 9671 N N . THR B 1 539 ? 14.711 -10.922 -46.938 1 82.19 539 THR B N 1
ATOM 9672 C CA . THR B 1 539 ? 14.844 -11.727 -45.719 1 82.19 539 THR B CA 1
ATOM 9673 C C . THR B 1 539 ? 13.844 -12.883 -45.719 1 82.19 539 THR B C 1
ATOM 9675 O O . THR B 1 539 ? 12.68 -12.703 -46.094 1 82.19 539 THR B O 1
ATOM 9678 N N . ILE B 1 540 ? 14.367 -14.039 -45.531 1 82.81 540 ILE B N 1
ATOM 9679 C CA . ILE B 1 540 ? 13.516 -15.219 -45.375 1 82.81 540 ILE B CA 1
ATOM 9680 C C . ILE B 1 540 ? 13.141 -15.414 -43.906 1 82.81 540 ILE B C 1
ATOM 9682 O O . ILE B 1 540 ? 13.992 -15.336 -43.031 1 82.81 540 ILE B O 1
ATOM 9686 N N . GLU B 1 541 ? 11.891 -15.547 -43.719 1 86.5 541 GLU B N 1
ATOM 9687 C CA . GLU B 1 541 ? 11.383 -15.805 -42.375 1 86.5 541 GLU B CA 1
ATOM 9688 C C . GLU B 1 541 ? 10.969 -17.266 -42.219 1 86.5 541 GLU B C 1
ATOM 9690 O O . GLU B 1 541 ? 10.188 -17.781 -43.031 1 86.5 541 GLU B O 1
ATOM 9695 N N . ILE B 1 542 ? 11.547 -17.875 -41.219 1 87.62 542 ILE B N 1
ATOM 9696 C CA . ILE B 1 542 ? 11.297 -19.297 -41 1 87.62 542 ILE B CA 1
ATOM 9697 C C . ILE B 1 542 ? 10.852 -19.547 -39.562 1 87.62 542 ILE B C 1
ATOM 9699 O O . ILE B 1 542 ? 11.344 -18.891 -38.625 1 87.62 542 ILE B O 1
ATOM 9703 N N . GLU B 1 543 ? 9.875 -20.406 -39.344 1 89.12 543 GLU B N 1
ATOM 9704 C CA . GLU B 1 543 ? 9.562 -20.969 -38.031 1 89.12 543 GLU B CA 1
ATOM 9705 C C . GLU B 1 543 ? 10.375 -22.234 -37.781 1 89.12 543 GLU B C 1
ATOM 9707 O O . GLU B 1 543 ? 10.492 -23.094 -38.656 1 89.12 543 GLU B O 1
ATOM 9712 N N . ILE B 1 544 ? 10.977 -22.312 -36.656 1 87.38 544 ILE B N 1
ATOM 9713 C CA . ILE B 1 544 ? 11.812 -23.469 -36.344 1 87.38 544 ILE B CA 1
ATOM 9714 C C . ILE B 1 544 ? 11.273 -24.156 -35.094 1 87.38 544 ILE B C 1
ATOM 9716 O O . ILE B 1 544 ? 10.984 -23.5 -34.094 1 87.38 544 ILE B O 1
ATOM 9720 N N . GLN B 1 545 ? 11.109 -25.438 -35.125 1 87.06 545 GLN B N 1
ATOM 9721 C CA . GLN B 1 545 ? 10.75 -26.266 -34 1 87.06 545 GLN B CA 1
ATOM 9722 C C . GLN B 1 545 ? 11.906 -27.188 -33.594 1 87.06 545 GLN B C 1
ATOM 9724 O O . GLN B 1 545 ? 12.414 -27.953 -34.438 1 87.06 545 GLN B O 1
ATOM 9729 N N . LEU B 1 546 ? 12.281 -27.016 -32.438 1 85.75 546 LEU B N 1
ATOM 9730 C CA . LEU B 1 546 ? 13.336 -27.859 -31.875 1 85.75 546 LEU B CA 1
ATOM 9731 C C . LEU B 1 546 ? 12.758 -28.891 -30.906 1 85.75 546 LEU B C 1
ATOM 9733 O O . LEU B 1 546 ? 11.891 -28.578 -30.094 1 85.75 546 LEU B O 1
ATOM 9737 N N . SER B 1 547 ? 13.133 -30.141 -31.047 1 84.19 547 SER B N 1
ATOM 9738 C CA . SER B 1 547 ? 12.703 -31.188 -30.125 1 84.19 547 SER B CA 1
ATOM 9739 C C . SER B 1 547 ? 13.852 -32.125 -29.797 1 84.19 547 SER B C 1
ATOM 9741 O O . SER B 1 547 ? 14.695 -32.406 -30.656 1 84.19 547 SER B O 1
ATOM 9743 N N . TRP B 1 548 ? 13.891 -32.594 -28.547 1 83.06 548 TRP B N 1
ATOM 9744 C CA . TRP B 1 548 ? 14.93 -33.5 -28.078 1 83.06 548 TRP B CA 1
ATOM 9745 C C . TRP B 1 548 ? 14.391 -34.438 -27.016 1 83.06 548 TRP B C 1
ATOM 9747 O O . TRP B 1 548 ? 13.211 -34.375 -26.656 1 83.06 548 TRP B O 1
ATOM 9757 N N . GLN B 1 549 ? 15.211 -35.375 -26.688 1 76.94 549 GLN B N 1
ATOM 9758 C CA . GLN B 1 549 ? 14.805 -36.312 -25.641 1 76.94 549 GLN B CA 1
ATOM 9759 C C . GLN B 1 549 ? 14.961 -35.656 -24.266 1 76.94 549 GLN B C 1
ATOM 9761 O O . GLN B 1 549 ? 15.922 -34.938 -24.016 1 76.94 549 GLN B O 1
ATOM 9766 N N . VAL B 1 550 ? 14.023 -36 -23.438 1 72.62 550 VAL B N 1
ATOM 9767 C CA . VAL B 1 550 ? 14 -35.406 -22.109 1 72.62 550 VAL B CA 1
ATOM 9768 C C . VAL B 1 550 ? 15.195 -35.906 -21.297 1 72.62 550 VAL B C 1
ATOM 9770 O O . VAL B 1 550 ? 15.547 -37.094 -21.359 1 72.62 550 VAL B O 1
ATOM 9773 N N . ASP B 1 551 ? 15.891 -34.969 -20.766 1 71.94 551 ASP B N 1
ATOM 9774 C CA . ASP B 1 551 ? 16.859 -35.281 -19.734 1 71.94 551 ASP B CA 1
ATOM 9775 C C . ASP B 1 551 ? 16.188 -35.406 -18.359 1 71.94 551 ASP B C 1
ATOM 9777 O O . ASP B 1 551 ? 15.648 -34.438 -17.844 1 71.94 551 ASP B O 1
ATOM 9781 N N . GLU B 1 552 ? 16.219 -36.594 -17.828 1 66.38 552 GLU B N 1
ATOM 9782 C CA . GLU B 1 552 ? 15.5 -36.906 -16.594 1 66.38 552 GLU B CA 1
ATOM 9783 C C . GLU B 1 552 ? 15.969 -36.031 -15.438 1 66.38 552 GLU B C 1
ATOM 9785 O O . GLU B 1 552 ? 15.227 -35.781 -14.492 1 66.38 552 GLU B O 1
ATOM 9790 N N . ASN B 1 553 ? 17.109 -35.5 -15.586 1 65.06 553 ASN B N 1
ATOM 9791 C CA . ASN B 1 553 ? 17.688 -34.719 -14.484 1 65.06 553 ASN B CA 1
ATOM 9792 C C . ASN B 1 553 ? 17.562 -33.219 -14.727 1 65.06 553 ASN B C 1
ATOM 9794 O O . ASN B 1 553 ? 17.922 -32.438 -13.859 1 65.06 553 ASN B O 1
ATOM 9798 N N . ALA B 1 554 ? 17.094 -32.938 -15.875 1 72.38 554 ALA B N 1
ATOM 9799 C CA . ALA B 1 554 ? 17.078 -31.516 -16.219 1 72.38 554 ALA B CA 1
ATOM 9800 C C . ALA B 1 554 ? 15.812 -30.828 -15.711 1 72.38 554 ALA B C 1
ATOM 9802 O O . ALA B 1 554 ? 14.727 -31.406 -15.758 1 72.38 554 ALA B O 1
ATOM 9803 N N . ARG B 1 555 ? 16.016 -29.625 -15.125 1 72.06 555 ARG B N 1
ATOM 9804 C CA . ARG B 1 555 ? 14.883 -28.797 -14.711 1 72.06 555 ARG B CA 1
ATOM 9805 C C . ARG B 1 555 ? 14.484 -27.828 -15.812 1 72.06 555 ARG B C 1
ATOM 9807 O O . ARG B 1 555 ? 13.344 -27.344 -15.844 1 72.06 555 ARG B O 1
ATOM 9814 N N . SER B 1 556 ? 15.438 -27.578 -16.562 1 78.25 556 SER B N 1
ATOM 9815 C CA . SER B 1 556 ? 15.211 -26.672 -17.688 1 78.25 556 SER B CA 1
ATOM 9816 C C . SER B 1 556 ? 16.312 -26.812 -18.734 1 78.25 556 SER B C 1
ATOM 9818 O O . SER B 1 556 ? 17.297 -27.547 -18.516 1 78.25 556 SER B O 1
ATOM 9820 N N . TYR B 1 557 ? 16.078 -26.172 -19.844 1 80.69 557 TYR B N 1
ATOM 9821 C CA . TYR B 1 557 ? 17.047 -26.203 -20.938 1 80.69 557 TYR B CA 1
ATOM 9822 C C . TYR B 1 557 ? 17.312 -24.797 -21.453 1 80.69 557 TYR B C 1
ATOM 9824 O O . TYR B 1 557 ? 16.406 -23.984 -21.594 1 80.69 557 TYR B O 1
ATOM 9832 N N . ASN B 1 558 ? 18.547 -24.578 -21.641 1 83.81 558 ASN B N 1
ATOM 9833 C CA . ASN B 1 558 ? 18.922 -23.359 -22.344 1 83.81 558 ASN B CA 1
ATOM 9834 C C . ASN B 1 558 ? 19.203 -23.625 -23.812 1 83.81 558 ASN B C 1
ATOM 9836 O O . ASN B 1 558 ? 19.906 -24.578 -24.156 1 83.81 558 ASN B O 1
ATOM 9840 N N . ILE B 1 559 ? 18.641 -22.781 -24.609 1 86.31 559 ILE B N 1
ATOM 9841 C CA . ILE B 1 559 ? 18.797 -22.953 -26.047 1 86.31 559 ILE B CA 1
ATOM 9842 C C . ILE B 1 559 ? 19.719 -21.859 -26.594 1 86.31 559 ILE B C 1
ATOM 9844 O O . ILE B 1 559 ? 19.484 -20.672 -26.375 1 86.31 559 ILE B O 1
ATOM 9848 N N . PHE B 1 560 ? 20.719 -22.344 -27.328 1 86.75 560 PHE B N 1
ATOM 9849 C CA . PHE B 1 560 ? 21.672 -21.422 -27.938 1 86.75 560 PHE B CA 1
ATOM 9850 C C . PHE B 1 560 ? 21.734 -21.641 -29.438 1 86.75 560 PHE B C 1
ATOM 9852 O O . PHE B 1 560 ? 21.453 -22.734 -29.938 1 86.75 560 PHE B O 1
ATOM 9859 N N . CYS B 1 561 ? 22.016 -20.578 -30.109 1 84.94 561 CYS B N 1
ATOM 9860 C CA . CYS B 1 561 ? 22.328 -20.609 -31.547 1 84.94 561 CYS B CA 1
ATOM 9861 C C . CYS B 1 561 ? 23.75 -20.109 -31.797 1 84.94 561 CYS B C 1
ATOM 9863 O O . CYS B 1 561 ? 24.141 -19.047 -31.328 1 84.94 561 CYS B O 1
ATOM 9865 N N . LEU B 1 562 ? 24.5 -21.047 -32.344 1 76.12 562 LEU B N 1
ATOM 9866 C CA . LEU B 1 562 ? 25.891 -20.719 -32.625 1 76.12 562 LEU B CA 1
ATOM 9867 C C . LEU B 1 562 ? 26.109 -20.547 -34.125 1 76.12 562 LEU B C 1
ATOM 9869 O O . LEU B 1 562 ? 25.484 -21.234 -34.938 1 76.12 562 LEU B O 1
ATOM 9873 N N . ASN B 1 563 ? 27.219 -19.75 -34.438 1 61.41 563 ASN B N 1
ATOM 9874 C CA . ASN B 1 563 ? 27.844 -19.609 -35.75 1 61.41 563 ASN B CA 1
ATOM 9875 C C . ASN B 1 563 ? 26.859 -19.125 -36.781 1 61.41 563 ASN B C 1
ATOM 9877 O O . ASN B 1 563 ? 26.797 -19.672 -37.906 1 61.41 563 ASN B O 1
ATOM 9881 N N . ALA B 1 564 ? 25.844 -18.297 -36.281 1 55.88 564 ALA B N 1
ATOM 9882 C CA . ALA B 1 564 ? 24.953 -17.781 -37.312 1 55.88 564 ALA B CA 1
ATOM 9883 C C . ALA B 1 564 ? 25.656 -16.75 -38.188 1 55.88 564 ALA B C 1
ATOM 9885 O O . ALA B 1 564 ? 26.516 -16.016 -37.719 1 55.88 564 ALA B O 1
ATOM 9886 N N . SER B 1 565 ? 25.984 -17.094 -39.281 1 54.59 565 SER B N 1
ATOM 9887 C CA . SER B 1 565 ? 26.578 -16.078 -40.156 1 54.59 565 SER B CA 1
ATOM 9888 C C . SER B 1 565 ? 25.828 -14.742 -40.031 1 54.59 565 SER B C 1
ATOM 9890 O O . SER B 1 565 ? 24.703 -14.703 -39.531 1 54.59 565 SER B O 1
ATOM 9892 N N . ALA B 1 566 ? 26.594 -13.477 -40.062 1 56.81 566 ALA B N 1
ATOM 9893 C CA . ALA B 1 566 ? 26.156 -12.078 -40 1 56.81 566 ALA B CA 1
ATOM 9894 C C . ALA B 1 566 ? 24.797 -11.898 -40.688 1 56.81 566 ALA B C 1
ATOM 9896 O O . ALA B 1 566 ? 24.281 -10.781 -40.719 1 56.81 566 ALA B O 1
ATOM 9897 N N . CYS B 1 567 ? 24.109 -13.102 -40.906 1 71 567 CYS B N 1
ATOM 9898 C CA . CYS B 1 567 ? 22.922 -12.875 -41.719 1 71 567 CYS B CA 1
ATOM 9899 C C . CYS B 1 567 ? 21.672 -13.414 -41.031 1 71 567 CYS B C 1
ATOM 9901 O O . CYS B 1 567 ? 20.594 -13.438 -41.625 1 71 567 CYS B O 1
ATOM 9903 N N . CYS B 1 568 ? 21.781 -13.844 -39.719 1 81.88 568 CYS B N 1
ATOM 9904 C CA . CYS B 1 568 ? 20.594 -14.414 -39.094 1 81.88 568 CYS B CA 1
ATOM 9905 C C . CYS B 1 568 ? 20.125 -13.555 -37.938 1 81.88 568 CYS B C 1
ATOM 9907 O O . CYS B 1 568 ? 20.922 -12.844 -37.312 1 81.88 568 CYS B O 1
ATOM 9909 N N . ALA B 1 569 ? 18.828 -13.57 -37.719 1 86 569 ALA B N 1
ATOM 9910 C CA . ALA B 1 569 ? 18.219 -12.859 -36.594 1 86 569 ALA B CA 1
ATOM 9911 C C . ALA B 1 569 ? 16.969 -13.57 -36.094 1 86 569 ALA B C 1
ATOM 9913 O O . ALA B 1 569 ? 16.453 -14.477 -36.781 1 86 569 ALA B O 1
ATOM 9914 N N . ILE B 1 570 ? 16.656 -13.32 -34.906 1 88.38 570 ILE B N 1
ATOM 9915 C CA . ILE B 1 570 ? 15.352 -13.75 -34.438 1 88.38 570 ILE B CA 1
ATOM 9916 C C . ILE B 1 570 ? 14.477 -12.531 -34.156 1 88.38 570 ILE B C 1
ATOM 9918 O O . ILE B 1 570 ? 14.969 -11.477 -33.75 1 88.38 570 ILE B O 1
ATOM 9922 N N . GLN B 1 571 ? 13.25 -12.648 -34.469 1 88.62 571 GLN B N 1
ATOM 9923 C CA . GLN B 1 571 ? 12.273 -11.617 -34.125 1 88.62 571 GLN B CA 1
ATOM 9924 C C . GLN B 1 571 ? 11.375 -12.055 -32.969 1 88.62 571 GLN B C 1
ATOM 9926 O O . GLN B 1 571 ? 10.789 -13.141 -33.031 1 88.62 571 GLN B O 1
ATOM 9931 N N . ASP B 1 572 ? 11.352 -11.203 -31.984 1 87.06 572 ASP B N 1
ATOM 9932 C CA . ASP B 1 572 ? 10.547 -11.594 -30.844 1 87.06 572 ASP B CA 1
ATOM 9933 C C . ASP B 1 572 ? 9.086 -11.203 -31.031 1 87.06 572 ASP B C 1
ATOM 9935 O O . ASP B 1 572 ? 8.711 -10.695 -32.094 1 87.06 572 ASP B O 1
ATOM 9939 N N . ILE B 1 573 ? 8.25 -11.461 -30.062 1 87.38 573 ILE B N 1
ATOM 9940 C CA . ILE B 1 573 ? 6.801 -11.352 -30.156 1 87.38 573 ILE B CA 1
ATOM 9941 C C . ILE B 1 573 ? 6.398 -9.891 -30.312 1 87.38 573 ILE B C 1
ATOM 9943 O O . ILE B 1 573 ? 5.312 -9.586 -30.812 1 87.38 573 ILE B O 1
ATOM 9947 N N . THR B 1 574 ? 7.211 -8.945 -29.844 1 87.25 574 THR B N 1
ATOM 9948 C CA . THR B 1 574 ? 6.91 -7.527 -29.953 1 87.25 574 THR B CA 1
ATOM 9949 C C . THR B 1 574 ? 7.305 -7 -31.328 1 87.25 574 THR B C 1
ATOM 9951 O O . THR B 1 574 ? 7.035 -5.844 -31.656 1 87.25 574 THR B O 1
ATOM 9954 N N . GLY B 1 575 ? 7.938 -7.758 -32.156 1 86.19 575 GLY B N 1
ATOM 9955 C CA . GLY B 1 575 ? 8.391 -7.348 -33.469 1 86.19 575 GLY B CA 1
ATOM 9956 C C . GLY B 1 575 ? 9.828 -6.875 -33.5 1 86.19 575 GLY B C 1
ATOM 9957 O O . GLY B 1 575 ? 10.367 -6.543 -34.562 1 86.19 575 GLY B O 1
ATOM 9958 N N . LYS B 1 576 ? 10.43 -6.871 -32.375 1 88.5 576 LYS B N 1
ATOM 9959 C CA . LYS B 1 576 ? 11.828 -6.449 -32.312 1 88.5 576 LYS B CA 1
ATOM 9960 C C . LYS B 1 576 ? 12.75 -7.535 -32.844 1 88.5 576 LYS B C 1
ATOM 9962 O O . LYS B 1 576 ? 12.594 -8.711 -32.531 1 88.5 576 LYS B O 1
ATOM 9967 N N . THR B 1 577 ? 13.695 -7.188 -33.625 1 88.62 577 THR B N 1
ATOM 9968 C CA . THR B 1 577 ? 14.656 -8.109 -34.25 1 88.62 577 THR B CA 1
ATOM 9969 C C . THR B 1 577 ? 15.961 -8.125 -33.438 1 88.62 577 THR B C 1
ATOM 9971 O O . THR B 1 577 ? 16.469 -7.066 -33.062 1 88.62 577 THR B O 1
ATOM 9974 N N . HIS B 1 578 ? 16.422 -9.359 -33.219 1 87.31 578 HIS B N 1
ATOM 9975 C CA . HIS B 1 578 ? 17.688 -9.555 -32.531 1 87.31 578 HIS B CA 1
ATOM 9976 C C . HIS B 1 578 ? 18.688 -10.281 -33.438 1 87.31 578 HIS B C 1
ATOM 9978 O O . HIS B 1 578 ? 18.531 -11.469 -33.719 1 87.31 578 HIS B O 1
ATOM 9984 N N . LYS B 1 579 ? 19.703 -9.523 -33.781 1 84.25 579 LYS B N 1
ATOM 9985 C CA . LYS B 1 579 ? 20.703 -10.078 -34.688 1 84.25 579 LYS B CA 1
ATOM 9986 C C . LYS B 1 579 ? 21.578 -11.102 -33.969 1 84.25 579 LYS B C 1
ATOM 9988 O O . LYS B 1 579 ? 21.969 -10.898 -32.812 1 84.25 579 LYS B O 1
ATOM 9993 N N . ILE B 1 580 ? 21.719 -12.227 -34.625 1 81.12 580 ILE B N 1
ATOM 9994 C CA . ILE B 1 580 ? 22.641 -13.242 -34.125 1 81.12 580 ILE B CA 1
ATOM 9995 C C . ILE B 1 580 ? 24.062 -12.953 -34.625 1 81.12 580 ILE B C 1
ATOM 9997 O O . ILE B 1 580 ? 24.328 -13.031 -35.844 1 81.12 580 ILE B O 1
ATOM 10001 N N . ASP B 1 581 ? 24.859 -12.242 -33.812 1 67 581 ASP B N 1
ATOM 10002 C CA . ASP B 1 581 ? 26.203 -11.797 -34.188 1 67 581 ASP B CA 1
ATOM 10003 C C . ASP B 1 581 ? 27.188 -12.977 -34.219 1 67 581 ASP B C 1
ATOM 10005 O O . ASP B 1 581 ? 27.359 -13.672 -33.219 1 67 581 ASP B O 1
ATOM 10009 N N . SER B 1 582 ? 27.828 -13.312 -35.469 1 57.69 582 SER B N 1
ATOM 10010 C CA . SER B 1 582 ? 28.766 -14.398 -35.781 1 57.69 582 SER B CA 1
ATOM 10011 C C . SER B 1 582 ? 30 -14.312 -34.875 1 57.69 582 SER B C 1
ATOM 10013 O O . SER B 1 582 ? 30.656 -15.32 -34.625 1 57.69 582 SER B O 1
ATOM 10015 N N . SER B 1 583 ? 30.484 -13.125 -34.688 1 54.72 583 SER B N 1
ATOM 10016 C CA . SER B 1 583 ? 31.766 -12.984 -34 1 54.72 583 SER B CA 1
ATOM 10017 C C . SER B 1 583 ? 31.625 -13.266 -32.5 1 54.72 583 SER B C 1
ATOM 10019 O O . SER B 1 583 ? 32.625 -13.453 -31.797 1 54.72 583 SER B O 1
ATOM 10021 N N . LYS B 1 584 ? 30.297 -13.164 -32.188 1 54.12 584 LYS B N 1
ATOM 10022 C CA . LYS B 1 584 ? 30.156 -13.281 -30.734 1 54.12 584 LYS B CA 1
ATOM 10023 C C . LYS B 1 584 ? 29.797 -14.711 -30.328 1 54.12 584 LYS B C 1
ATOM 10025 O O . LYS B 1 584 ? 29.281 -15.484 -31.141 1 54.12 584 LYS B O 1
ATOM 10030 N N . THR B 1 585 ? 30.141 -15.125 -29.078 1 58.84 585 THR B N 1
ATOM 10031 C CA . THR B 1 585 ? 29.891 -16.344 -28.312 1 58.84 585 THR B CA 1
ATOM 10032 C C . THR B 1 585 ? 28.438 -16.781 -28.484 1 58.84 585 THR B C 1
ATOM 10034 O O . THR B 1 585 ? 27.641 -16.109 -29.141 1 58.84 585 THR B O 1
ATOM 10037 N N . ASP B 1 586 ? 27.906 -17.766 -27.781 1 70.69 586 ASP B N 1
ATOM 10038 C CA . ASP B 1 586 ? 26.625 -18.469 -27.672 1 70.69 586 ASP B CA 1
ATOM 10039 C C . ASP B 1 586 ? 25.469 -17.5 -27.5 1 70.69 586 ASP B C 1
ATOM 10041 O O . ASP B 1 586 ? 25.469 -16.688 -26.578 1 70.69 586 ASP B O 1
ATOM 10045 N N . PHE B 1 587 ? 24.656 -17.344 -28.828 1 83.25 587 PHE B N 1
ATOM 10046 C CA . PHE B 1 587 ? 23.453 -16.531 -28.75 1 83.25 587 PHE B CA 1
ATOM 10047 C C . PHE B 1 587 ? 22.344 -17.281 -28 1 83.25 587 PHE B C 1
ATOM 10049 O O . PHE B 1 587 ? 21.906 -18.344 -28.453 1 83.25 587 PHE B O 1
ATOM 10056 N N . PHE B 1 588 ? 21.938 -16.703 -27 1 86.19 588 PHE B N 1
ATOM 10057 C CA . PHE B 1 588 ? 20.875 -17.297 -26.203 1 86.19 588 PHE B CA 1
ATOM 10058 C C . PHE B 1 588 ? 19.516 -17.078 -26.875 1 86.19 588 PHE B C 1
ATOM 10060 O O . PHE B 1 588 ? 19.109 -15.945 -27.125 1 86.19 588 PHE B O 1
ATOM 10067 N N . ILE B 1 589 ? 18.844 -18.156 -27.156 1 85.25 589 ILE B N 1
ATOM 10068 C CA . ILE B 1 589 ? 17.531 -18.094 -27.812 1 85.25 589 ILE B CA 1
ATOM 10069 C C . ILE B 1 589 ? 16.438 -18.031 -26.766 1 85.25 589 ILE B C 1
ATOM 10071 O O . ILE B 1 589 ? 15.57 -17.141 -26.828 1 85.25 589 ILE B O 1
ATOM 10075 N N . GLY B 1 590 ? 16.469 -18.922 -25.906 1 84.81 590 GLY B N 1
ATOM 10076 C CA . GLY B 1 590 ? 15.438 -19 -24.891 1 84.81 590 GLY B CA 1
ATOM 10077 C C . GLY B 1 590 ? 15.602 -20.188 -23.953 1 84.81 590 GLY B C 1
ATOM 10078 O O . GLY B 1 590 ? 16.594 -20.922 -24.047 1 84.81 590 GLY B O 1
ATOM 10079 N N . ARG B 1 591 ? 14.688 -20.234 -23.031 1 82.19 591 ARG B N 1
ATOM 10080 C CA . ARG B 1 591 ? 14.68 -21.328 -22.062 1 82.19 591 ARG B CA 1
ATOM 10081 C C . ARG B 1 591 ? 13.438 -22.203 -22.234 1 82.19 591 ARG B C 1
ATOM 10083 O O . ARG B 1 591 ? 12.344 -21.688 -22.469 1 82.19 591 ARG B O 1
ATOM 10090 N N . ALA B 1 592 ? 13.742 -23.5 -22.25 1 79.62 592 ALA B N 1
ATOM 10091 C CA . ALA B 1 592 ? 12.656 -24.484 -22.328 1 79.62 592 ALA B CA 1
ATOM 10092 C C . ALA B 1 592 ? 12.547 -25.297 -21.047 1 79.62 592 ALA B C 1
ATOM 10094 O O . ALA B 1 592 ? 13.531 -25.438 -20.312 1 79.62 592 ALA B O 1
ATOM 10095 N N . PHE B 1 593 ? 11.453 -25.781 -20.734 1 76.12 593 PHE B N 1
ATOM 10096 C CA . PHE B 1 593 ? 11.219 -26.578 -19.547 1 76.12 593 PHE B CA 1
ATOM 10097 C C . PHE B 1 593 ? 10.75 -27.969 -19.906 1 76.12 593 PHE B C 1
ATOM 10099 O O . PHE B 1 593 ? 10.438 -28.781 -19.031 1 76.12 593 PHE B O 1
ATOM 10106 N N . ALA B 1 594 ? 10.648 -28.125 -21.234 1 72.12 594 ALA B N 1
ATOM 10107 C CA . ALA B 1 594 ? 10.398 -29.453 -21.812 1 72.12 594 ALA B CA 1
ATOM 10108 C C . ALA B 1 594 ? 11.297 -29.688 -23.031 1 72.12 594 ALA B C 1
ATOM 10110 O O . ALA B 1 594 ? 12.188 -28.891 -23.312 1 72.12 594 ALA B O 1
ATOM 10111 N N . SER B 1 595 ? 11.078 -30.797 -23.625 1 77.81 595 SER B N 1
ATOM 10112 C CA . SER B 1 595 ? 11.984 -31.219 -24.672 1 77.81 595 SER B CA 1
ATOM 10113 C C . SER B 1 595 ? 11.562 -30.656 -26.031 1 77.81 595 SER B C 1
ATOM 10115 O O . SER B 1 595 ? 11.633 -31.359 -27.047 1 77.81 595 SER B O 1
ATOM 10117 N N . HIS B 1 596 ? 11.086 -29.453 -25.906 1 81.44 596 HIS B N 1
ATOM 10118 C CA . HIS B 1 596 ? 10.641 -28.797 -27.125 1 81.44 596 HIS B CA 1
ATOM 10119 C C . HIS B 1 596 ? 10.773 -27.281 -27.016 1 81.44 596 HIS B C 1
ATOM 10121 O O . HIS B 1 596 ? 10.57 -26.719 -25.938 1 81.44 596 HIS B O 1
ATOM 10127 N N . TYR B 1 597 ? 11.086 -26.656 -28.109 1 86.88 597 TYR B N 1
ATOM 10128 C CA . TYR B 1 597 ? 11.148 -25.203 -28.172 1 86.88 597 TYR B CA 1
ATOM 10129 C C . TYR B 1 597 ? 10.836 -24.703 -29.578 1 86.88 597 TYR B C 1
ATOM 10131 O O . TYR B 1 597 ? 11.273 -25.312 -30.562 1 86.88 597 TYR B O 1
ATOM 10139 N N . GLN B 1 598 ? 10.008 -23.672 -29.656 1 87.88 598 GLN B N 1
ATOM 10140 C CA . GLN B 1 598 ? 9.633 -23.125 -30.953 1 87.88 598 GLN B CA 1
ATOM 10141 C C . GLN B 1 598 ? 10.172 -21.719 -31.141 1 87.88 598 GLN B C 1
ATOM 10143 O O . GLN B 1 598 ? 9.984 -20.859 -30.266 1 87.88 598 GLN B O 1
ATOM 10148 N N . ILE B 1 599 ? 10.914 -21.531 -32.188 1 88.56 599 ILE B N 1
ATOM 10149 C CA . ILE B 1 599 ? 11.305 -20.203 -32.625 1 88.56 599 ILE B CA 1
ATOM 10150 C C . ILE B 1 599 ? 10.297 -19.688 -33.656 1 88.56 599 ILE B C 1
ATOM 10152 O O . ILE B 1 599 ? 10.266 -20.156 -34.781 1 88.56 599 ILE B O 1
ATOM 10156 N N . GLY B 1 600 ? 9.586 -18.734 -33.281 1 86.94 600 GLY B N 1
ATOM 10157 C CA . GLY B 1 600 ? 8.492 -18.25 -34.094 1 86.94 600 GLY B CA 1
ATOM 10158 C C . GLY B 1 600 ? 8.969 -17.578 -35.375 1 86.94 600 GLY B C 1
ATOM 10159 O O . GLY B 1 600 ? 8.375 -17.766 -36.438 1 86.94 600 GLY B O 1
ATOM 10160 N N . HIS B 1 601 ? 10.023 -16.766 -35.281 1 88.38 601 HIS B N 1
ATOM 10161 C CA . HIS B 1 601 ? 10.516 -16.016 -36.406 1 88.38 601 HIS B CA 1
ATOM 10162 C C . HIS B 1 601 ? 12.039 -16.016 -36.469 1 88.38 601 HIS B C 1
ATOM 10164 O O . HIS B 1 601 ? 12.688 -15.203 -35.812 1 88.38 601 HIS B O 1
ATOM 10170 N N . PHE B 1 602 ? 12.5 -16.859 -37.188 1 87.94 602 PHE B N 1
ATOM 10171 C CA . PHE B 1 602 ? 13.922 -16.906 -37.531 1 87.94 602 PHE B CA 1
ATOM 10172 C C . PHE B 1 602 ? 14.188 -16.266 -38.875 1 87.94 602 PHE B C 1
ATOM 10174 O O . PHE B 1 602 ? 13.609 -16.688 -39.906 1 87.94 602 PHE B O 1
ATOM 10181 N N . LEU B 1 603 ? 15.008 -15.305 -38.875 1 86.56 603 LEU B N 1
ATOM 10182 C CA . LEU B 1 603 ? 15.242 -14.523 -40.094 1 86.56 603 LEU B CA 1
ATOM 10183 C C . LEU B 1 603 ? 16.594 -14.859 -40.688 1 86.56 603 LEU B C 1
ATOM 10185 O O . LEU B 1 603 ? 17.594 -14.984 -39.969 1 86.56 603 LEU B O 1
ATOM 10189 N N . ILE B 1 604 ? 16.562 -15.047 -42.031 1 83.31 604 ILE B N 1
ATOM 10190 C CA . ILE B 1 604 ? 17.781 -15.281 -42.781 1 83.31 604 ILE B CA 1
ATOM 10191 C C . ILE B 1 604 ? 17.859 -14.328 -43.969 1 83.31 604 ILE B C 1
ATOM 10193 O O . ILE B 1 604 ? 16.906 -14.242 -44.75 1 83.31 604 ILE B O 1
ATOM 10197 N N . LYS B 1 605 ? 18.969 -13.672 -44 1 80.81 605 LYS B N 1
ATOM 10198 C CA . LYS B 1 605 ? 19.156 -12.836 -45.188 1 80.81 605 LYS B CA 1
ATOM 10199 C C . LYS B 1 605 ? 19.453 -13.68 -46.438 1 80.81 605 LYS B C 1
ATOM 10201 O O . LYS B 1 605 ? 20.234 -14.633 -46.344 1 80.81 605 LYS B O 1
ATOM 10206 N N . LYS B 1 606 ? 18.891 -13.383 -47.562 1 71.5 606 LYS B N 1
ATOM 10207 C CA . LYS B 1 606 ? 18.969 -14.156 -48.781 1 71.5 606 LYS B CA 1
ATOM 10208 C C . LYS B 1 606 ? 20.391 -14.18 -49.344 1 71.5 606 LYS B C 1
ATOM 10210 O O . LYS B 1 606 ? 20.828 -15.188 -49.906 1 71.5 606 LYS B O 1
ATOM 10215 N N . ASN B 1 607 ? 21.078 -13.062 -49.344 1 67.06 607 ASN B N 1
ATOM 10216 C CA . ASN B 1 607 ? 22.406 -13.016 -49.938 1 67.06 607 ASN B CA 1
ATOM 10217 C C . ASN B 1 607 ? 23.453 -13.711 -49.062 1 67.06 607 ASN B C 1
ATOM 10219 O O . ASN B 1 607 ? 24.656 -13.578 -49.312 1 67.06 607 ASN B O 1
ATOM 10223 N N . SER B 1 608 ? 22.984 -14.516 -48.125 1 60.19 608 SER B N 1
ATOM 10224 C CA . SER B 1 608 ? 23.938 -15.219 -47.281 1 60.19 608 SER B CA 1
ATOM 10225 C C . SER B 1 608 ? 24.469 -16.484 -47.938 1 60.19 608 SER B C 1
ATOM 10227 O O . SER B 1 608 ? 23.766 -17.094 -48.75 1 60.19 608 SER B O 1
ATOM 10229 N N . SER B 1 609 ? 25.781 -16.688 -47.844 1 61.59 609 SER B N 1
ATOM 10230 C CA . SER B 1 609 ? 26.359 -17.891 -48.406 1 61.59 609 SER B CA 1
ATOM 10231 C C . SER B 1 609 ? 25.578 -19.125 -48 1 61.59 609 SER B C 1
ATOM 10233 O O . SER B 1 609 ? 25.344 -19.359 -46.812 1 61.59 609 SER B O 1
ATOM 10235 N N . PRO B 1 610 ? 24.984 -19.812 -48.938 1 56.91 610 PRO B N 1
ATOM 10236 C CA . PRO B 1 610 ? 24.141 -21 -48.688 1 56.91 610 PRO B CA 1
ATOM 10237 C C . PRO B 1 610 ? 24.859 -22.047 -47.812 1 56.91 610 PRO B C 1
ATOM 10239 O O . PRO B 1 610 ? 24.203 -22.859 -47.156 1 56.91 610 PRO B O 1
ATOM 10242 N N . ARG B 1 611 ? 26.219 -22.047 -47.781 1 57.31 611 ARG B N 1
ATOM 10243 C CA . ARG B 1 611 ? 26.969 -23.094 -47.094 1 57.31 611 ARG B CA 1
ATOM 10244 C C . ARG B 1 611 ? 27.156 -22.766 -45.625 1 57.31 611 ARG B C 1
ATOM 10246 O O . ARG B 1 611 ? 27.672 -23.578 -44.875 1 57.31 611 ARG B O 1
ATOM 10253 N N . ARG B 1 612 ? 26.516 -21.719 -45.281 1 65.44 612 ARG B N 1
ATOM 10254 C CA . ARG B 1 612 ? 26.719 -21.359 -43.875 1 65.44 612 ARG B CA 1
ATOM 10255 C C . ARG B 1 612 ? 25.797 -22.172 -42.969 1 65.44 612 ARG B C 1
ATOM 10257 O O . ARG B 1 612 ? 24.672 -22.516 -43.375 1 65.44 612 ARG B O 1
ATOM 10264 N N . GLU B 1 613 ? 26.312 -22.609 -41.875 1 73.81 613 GLU B N 1
ATOM 10265 C CA . GLU B 1 613 ? 25.656 -23.484 -40.906 1 73.81 613 GLU B CA 1
ATOM 10266 C C . GLU B 1 613 ? 25.219 -22.719 -39.688 1 73.81 613 GLU B C 1
ATOM 10268 O O . GLU B 1 613 ? 25.891 -21.781 -39.25 1 73.81 613 GLU B O 1
ATOM 10273 N N . VAL B 1 614 ? 23.984 -23.047 -39.375 1 78.06 614 VAL B N 1
ATOM 10274 C CA . VAL B 1 614 ? 23.484 -22.609 -38.094 1 78.06 614 VAL B CA 1
ATOM 10275 C C . VAL B 1 614 ? 23.453 -23.781 -37.125 1 78.06 614 VAL B C 1
ATOM 10277 O O . VAL B 1 614 ? 22.938 -24.859 -37.438 1 78.06 614 VAL B O 1
ATOM 10280 N N . LYS B 1 615 ? 24.047 -23.562 -36 1 82.5 615 LYS B N 1
ATOM 10281 C CA . LYS B 1 615 ? 24.078 -24.594 -35 1 82.5 615 LYS B CA 1
ATOM 10282 C C . LYS B 1 615 ? 23.188 -24.234 -33.812 1 82.5 615 LYS B C 1
ATOM 10284 O O . LYS B 1 615 ? 23.266 -23.125 -33.281 1 82.5 615 LYS B O 1
ATOM 10289 N N . PHE B 1 616 ? 22.266 -25.141 -33.469 1 85.94 616 PHE B N 1
ATOM 10290 C CA . PHE B 1 616 ? 21.484 -25.031 -32.25 1 85.94 616 PHE B CA 1
ATOM 10291 C C . PHE B 1 616 ? 22.016 -25.969 -31.188 1 85.94 616 PHE B C 1
ATOM 10293 O O . PHE B 1 616 ? 22.297 -27.125 -31.453 1 85.94 616 PHE B O 1
ATOM 10300 N N . GLN B 1 617 ? 22.141 -25.422 -30.031 1 83.31 617 GLN B N 1
ATOM 10301 C CA . GLN B 1 617 ? 22.625 -26.188 -28.891 1 83.31 617 GLN B CA 1
ATOM 10302 C C . GLN B 1 617 ? 21.641 -26.109 -27.719 1 83.31 617 GLN B C 1
ATOM 10304 O O . GLN B 1 617 ? 21.125 -25.031 -27.406 1 83.31 617 GLN B O 1
ATOM 10309 N N . ILE B 1 618 ? 21.375 -27.234 -27.188 1 84.75 618 ILE B N 1
ATOM 10310 C CA . ILE B 1 618 ? 20.547 -27.328 -26 1 84.75 618 ILE B CA 1
ATOM 10311 C C . ILE B 1 618 ? 21.406 -27.703 -24.781 1 84.75 618 ILE B C 1
ATOM 10313 O O . ILE B 1 618 ? 22.125 -28.703 -24.812 1 84.75 618 ILE B O 1
ATOM 10317 N N . TYR B 1 619 ? 21.344 -26.875 -23.859 1 79.06 619 TYR B N 1
ATOM 10318 C CA . TYR B 1 619 ? 22.031 -27.125 -22.609 1 79.06 619 TYR B CA 1
ATOM 10319 C C . TYR B 1 619 ? 21.062 -27.516 -21.5 1 79.06 619 TYR B C 1
ATOM 10321 O O . TYR B 1 619 ? 20.078 -26.797 -21.266 1 79.06 619 TYR B O 1
ATOM 10329 N N . SER B 1 620 ? 21.312 -28.641 -20.922 1 78.06 620 SER B N 1
ATOM 10330 C CA . SER B 1 620 ? 20.469 -29.094 -19.828 1 78.06 620 SER B CA 1
ATOM 10331 C C . SER B 1 620 ? 20.922 -28.484 -18.5 1 78.06 620 SER B C 1
ATOM 10333 O O . SER B 1 620 ? 22.125 -28.406 -18.234 1 78.06 620 SER B O 1
ATOM 10335 N N . ASN B 1 621 ? 20.031 -27.922 -17.906 1 72 621 ASN B N 1
ATOM 10336 C CA . ASN B 1 621 ? 20.281 -27.406 -16.547 1 72 621 ASN B CA 1
ATOM 10337 C C . ASN B 1 621 ? 19.797 -28.391 -15.492 1 72 621 ASN B C 1
ATOM 10339 O O . ASN B 1 621 ? 18.594 -28.656 -15.383 1 72 621 ASN B O 1
ATOM 10343 N N . ASP B 1 622 ? 20.812 -29.109 -14.938 1 60.66 622 ASP B N 1
ATOM 10344 C CA . ASP B 1 622 ? 20.422 -30.078 -13.922 1 60.66 622 ASP B CA 1
ATOM 10345 C C . ASP B 1 622 ? 20.172 -29.406 -12.578 1 60.66 622 ASP B C 1
ATOM 10347 O O . ASP B 1 622 ? 20.938 -28.531 -12.156 1 60.66 622 ASP B O 1
ATOM 10351 N N . GLY B 1 623 ? 19.031 -29.156 -12.273 1 53.84 623 GLY B N 1
ATOM 10352 C CA . GLY B 1 623 ? 18.688 -28.641 -10.961 1 53.84 623 GLY B CA 1
ATOM 10353 C C . GLY B 1 623 ? 19.906 -28.297 -10.117 1 53.84 623 GLY B C 1
ATOM 10354 O O . GLY B 1 623 ? 19.797 -27.578 -9.125 1 53.84 623 GLY B O 1
ATOM 10355 N N . ASN B 1 624 ? 21.062 -29.016 -10.328 1 46.84 624 ASN B N 1
ATOM 10356 C CA . ASN B 1 624 ? 22.25 -28.828 -9.5 1 46.84 624 ASN B CA 1
ATOM 10357 C C . ASN B 1 624 ? 23.141 -27.719 -10.047 1 46.84 624 ASN B C 1
ATOM 10359 O O . ASN B 1 624 ? 24.297 -27.594 -9.617 1 46.84 624 ASN B O 1
ATOM 10363 N N . GLY B 1 625 ? 22.594 -26.875 -10.961 1 49.19 625 GLY B N 1
ATOM 10364 C CA . GLY B 1 625 ? 23.328 -25.719 -11.453 1 49.19 625 GLY B CA 1
ATOM 10365 C C . GLY B 1 625 ? 24.219 -26.062 -12.641 1 49.19 625 GLY B C 1
ATOM 10366 O O . GLY B 1 625 ? 24.797 -25.156 -13.258 1 49.19 625 GLY B O 1
ATOM 10367 N N . ASP B 1 626 ? 24.469 -27.297 -12.875 1 47.91 626 ASP B N 1
ATOM 10368 C CA . ASP B 1 626 ? 25.391 -27.594 -13.969 1 47.91 626 ASP B CA 1
ATOM 10369 C C . ASP B 1 626 ? 24.672 -27.625 -15.312 1 47.91 626 ASP B C 1
ATOM 10371 O O . ASP B 1 626 ? 23.578 -28.219 -15.422 1 47.91 626 ASP B O 1
ATOM 10375 N N . THR B 1 627 ? 25.047 -26.656 -16.188 1 59.5 627 THR B N 1
ATOM 10376 C CA . THR B 1 627 ? 24.562 -26.656 -17.562 1 59.5 627 THR B CA 1
ATOM 10377 C C . THR B 1 627 ? 25.453 -27.5 -18.469 1 59.5 627 THR B C 1
ATOM 10379 O O . THR B 1 627 ? 26.688 -27.344 -18.438 1 59.5 627 THR B O 1
ATOM 10382 N N . LYS B 1 628 ? 24.953 -28.703 -18.922 1 63.44 628 LYS B N 1
ATOM 10383 C CA . LYS B 1 628 ? 25.703 -29.531 -19.859 1 63.44 628 LYS B CA 1
ATOM 10384 C C . LYS B 1 628 ? 25.062 -29.516 -21.234 1 63.44 628 LYS B C 1
ATOM 10386 O O . LYS B 1 628 ? 23.828 -29.453 -21.359 1 63.44 628 LYS B O 1
ATOM 10391 N N . LEU B 1 629 ? 26.078 -29.344 -22.203 1 63.09 629 LEU B N 1
ATOM 10392 C CA . LEU B 1 629 ? 25.562 -29.531 -23.562 1 63.09 629 LEU B CA 1
ATOM 10393 C C . LEU B 1 629 ? 24.844 -30.875 -23.688 1 63.09 629 LEU B C 1
ATOM 10395 O O . LEU B 1 629 ? 25.422 -31.922 -23.406 1 63.09 629 LEU B O 1
ATOM 10399 N N . TYR B 1 630 ? 23.656 -30.797 -23.984 1 66.62 630 TYR B N 1
ATOM 10400 C CA . TYR B 1 630 ? 22.828 -32 -24.031 1 66.62 630 TYR B CA 1
ATOM 10401 C C . TYR B 1 630 ? 22.703 -32.5 -25.469 1 66.62 630 TYR B C 1
ATOM 10403 O O . TYR B 1 630 ? 22.859 -33.688 -25.719 1 66.62 630 TYR B O 1
ATOM 10411 N N . CYS B 1 631 ? 22.344 -31.625 -26.312 1 71.38 631 CYS B N 1
ATOM 10412 C CA . CYS B 1 631 ? 22.266 -32 -27.734 1 71.38 631 CYS B CA 1
ATOM 10413 C C . CYS B 1 631 ? 22.531 -30.797 -28.625 1 71.38 631 CYS B C 1
ATOM 10415 O O . CYS B 1 631 ? 22.422 -29.656 -28.188 1 71.38 631 CYS B O 1
ATOM 10417 N N . GLU B 1 632 ? 23.016 -31.141 -29.766 1 70.5 632 GLU B N 1
ATOM 10418 C CA . GLU B 1 632 ? 23.266 -30.125 -30.781 1 70.5 632 GLU B CA 1
ATOM 10419 C C . GLU B 1 632 ? 22.938 -30.625 -32.156 1 70.5 632 GLU B C 1
ATOM 10421 O O . GLU B 1 632 ? 22.844 -31.844 -32.375 1 70.5 632 GLU B O 1
ATOM 10426 N N . ASN B 1 633 ? 22.438 -29.844 -32.875 1 70.31 633 ASN B N 1
ATOM 10427 C CA . ASN B 1 633 ? 22.219 -30.109 -34.281 1 70.31 633 ASN B CA 1
ATOM 10428 C C . ASN B 1 633 ? 22.547 -28.906 -35.156 1 70.31 633 ASN B C 1
ATOM 10430 O O . ASN B 1 633 ? 22.453 -27.766 -34.688 1 70.31 633 ASN B O 1
ATOM 10434 N N . ILE B 1 634 ? 23.125 -29.266 -36.25 1 64.94 634 ILE B N 1
ATOM 10435 C CA . ILE B 1 634 ? 23.516 -28.25 -37.219 1 64.94 634 ILE B CA 1
ATOM 10436 C C . ILE B 1 634 ? 22.578 -28.297 -38.438 1 64.94 634 ILE B C 1
ATOM 10438 O O . ILE B 1 634 ? 22.219 -29.375 -38.906 1 64.94 634 ILE B O 1
ATOM 10442 N N . ILE B 1 635 ? 22.078 -27.172 -38.75 1 67.75 635 ILE B N 1
ATOM 10443 C CA . ILE B 1 635 ? 21.281 -27.109 -39.969 1 67.75 635 ILE B CA 1
ATOM 10444 C C . ILE B 1 635 ? 21.875 -26.078 -40.938 1 67.75 635 ILE B C 1
ATOM 10446 O O . ILE B 1 635 ? 22.312 -25 -40.5 1 67.75 635 ILE B O 1
ATOM 10450 N N . ARG B 1 636 ? 21.984 -26.531 -42.188 1 67.62 636 ARG B N 1
ATOM 10451 C CA . ARG B 1 636 ? 22.484 -25.625 -43.188 1 67.62 636 ARG B CA 1
ATOM 10452 C C . ARG B 1 636 ? 21.406 -24.641 -43.625 1 67.62 636 ARG B C 1
ATOM 10454 O O . ARG B 1 636 ? 20.219 -24.984 -43.688 1 67.62 636 ARG B O 1
ATOM 10461 N N . ILE B 1 637 ? 21.797 -23.484 -43.906 1 66.75 637 ILE B N 1
ATOM 10462 C CA . ILE B 1 637 ? 20.891 -22.422 -44.281 1 66.75 637 ILE B CA 1
ATOM 10463 C C . ILE B 1 637 ? 20.125 -22.844 -45.562 1 66.75 637 ILE B C 1
ATOM 10465 O O . ILE B 1 637 ? 18.938 -22.547 -45.688 1 66.75 637 ILE B O 1
ATOM 10469 N N . ASP B 1 638 ? 20.844 -23.484 -46.469 1 68.44 638 ASP B N 1
ATOM 10470 C CA . ASP B 1 638 ? 20.188 -23.891 -47.719 1 68.44 638 ASP B CA 1
ATOM 10471 C C . ASP B 1 638 ? 19.094 -24.906 -47.438 1 68.44 638 ASP B C 1
ATOM 10473 O O . ASP B 1 638 ? 18.109 -24.984 -48.188 1 68.44 638 ASP B O 1
ATOM 10477 N N . GLN B 1 639 ? 19.25 -25.641 -46.375 1 69.31 639 GLN B N 1
ATOM 10478 C CA . GLN B 1 639 ? 18.219 -26.609 -45.969 1 69.31 639 GLN B CA 1
ATOM 10479 C C . GLN B 1 639 ? 17 -25.891 -45.406 1 69.31 639 GLN B C 1
ATOM 10481 O O . GLN B 1 639 ? 15.883 -26.406 -45.469 1 69.31 639 GLN B O 1
ATOM 10486 N N . LEU B 1 640 ? 17.281 -24.766 -44.844 1 66.25 640 LEU B N 1
ATOM 10487 C CA . LEU B 1 640 ? 16.203 -24.016 -44.219 1 66.25 640 LEU B CA 1
ATOM 10488 C C . LEU B 1 640 ? 15.383 -23.297 -45.281 1 66.25 640 LEU B C 1
ATOM 10490 O O . LEU B 1 640 ? 14.227 -22.922 -45.031 1 66.25 640 LEU B O 1
ATOM 10494 N N . LEU B 1 641 ? 15.992 -23.094 -46.469 1 63.44 641 LEU B N 1
ATOM 10495 C CA . LEU B 1 641 ? 15.359 -22.328 -47.562 1 63.44 641 LEU B CA 1
ATOM 10496 C C . LEU B 1 641 ? 14.477 -23.234 -48.406 1 63.44 641 LEU B C 1
ATOM 10498 O O . LEU B 1 641 ? 13.766 -22.75 -49.281 1 63.44 641 LEU B O 1
ATOM 10502 N N . VAL B 1 642 ? 14.438 -24.625 -48.094 1 56.81 642 VAL B N 1
ATOM 10503 C CA . VAL B 1 642 ? 13.586 -25.516 -48.844 1 56.81 642 VAL B CA 1
ATOM 10504 C C . VAL B 1 642 ? 12.305 -25.812 -48.094 1 56.81 642 VAL B C 1
ATOM 10506 O O . VAL B 1 642 ? 12.328 -25.938 -46.844 1 56.81 642 VAL B O 1
#

Organism: NCBI:txid252671

InterPro domains:
  IPR005201 Cytosolic endo-beta-N-acetylglucosaminidase, TIM barrel domain [PF03644] (59-333)
  IPR017853 Glycoside hydrolase superfamily [SSF51445] (57-313)
  IPR032979 Cytosolic endo-beta-N-acetylglucosaminidase [PTHR13246] (4-606)

Solvent-accessible surface area (backbone atoms only — not comparable to full-atom values): 64401 Å² total; per-residue (Å²): 125,84,82,53,63,53,61,53,46,66,62,27,76,43,59,73,63,44,76,62,46,84,80,55,59,86,62,33,70,39,46,47,71,71,50,66,81,45,42,42,68,79,82,89,50,55,41,36,32,40,32,40,50,44,90,61,39,70,60,65,61,10,28,51,77,34,34,82,33,64,84,62,91,77,82,70,70,46,45,49,38,49,32,38,31,38,36,46,90,34,31,38,25,54,59,24,51,17,58,44,23,30,31,15,76,45,57,19,46,33,22,19,26,38,38,24,48,58,69,69,22,38,53,40,46,48,59,38,45,67,38,72,66,39,31,52,52,51,39,49,49,54,44,47,51,30,59,56,54,55,44,34,38,33,37,44,37,47,52,36,72,41,54,70,88,38,46,65,45,51,49,45,42,49,32,51,40,33,54,55,34,44,73,72,32,89,77,36,45,32,30,37,40,44,24,46,29,78,77,18,46,62,49,66,66,26,40,54,44,87,50,45,38,73,54,38,74,42,37,63,17,32,38,26,33,28,65,40,44,58,66,33,51,54,47,19,42,69,63,40,54,94,47,27,50,32,35,20,44,30,38,36,28,83,17,79,61,12,38,38,39,10,58,93,30,37,41,55,38,48,46,55,39,49,75,66,55,29,9,35,26,42,32,26,72,42,46,50,44,73,69,54,30,69,92,42,23,67,69,52,45,54,52,54,51,57,62,37,46,84,75,48,67,65,48,24,49,28,47,79,68,42,58,28,30,49,20,66,15,42,16,49,29,34,20,52,72,35,39,78,59,41,77,58,34,28,26,32,42,56,54,34,39,59,59,63,66,46,63,49,82,69,55,38,66,26,91,83,45,59,45,30,48,44,48,45,81,40,40,92,51,29,29,40,43,22,9,14,37,37,37,35,34,52,37,58,58,58,91,56,87,54,49,46,40,37,64,38,36,60,36,50,32,63,41,37,36,81,78,25,42,35,32,31,37,39,41,31,34,32,64,74,38,90,34,38,61,46,81,35,47,33,39,31,32,74,87,71,49,70,49,71,56,81,64,65,49,78,45,80,50,53,88,67,29,33,35,38,38,31,74,41,71,42,88,50,67,44,40,38,36,31,37,32,42,30,34,30,67,78,55,86,52,62,42,58,31,31,39,35,44,17,34,42,37,39,37,41,52,76,72,48,69,73,74,66,72,65,66,56,77,44,68,42,43,81,46,73,46,72,70,60,84,61,84,83,49,67,55,44,35,28,27,37,39,39,36,42,70,75,56,90,62,39,62,31,29,42,32,28,42,35,60,30,51,84,41,28,28,38,41,49,86,89,65,52,73,43,73,38,56,41,90,51,77,70,36,65,72,49,64,28,60,31,45,47,48,71,44,34,32,35,34,34,39,61,92,44,68,52,84,40,45,36,31,42,35,35,24,31,27,28,69,84,73,50,69,40,71,36,28,54,36,73,44,43,48,52,62,65,76,103,126,85,82,53,62,51,63,54,47,65,63,27,75,44,59,74,64,44,76,62,46,83,80,56,59,85,61,33,72,38,43,47,72,69,49,68,81,46,42,42,68,79,81,87,52,56,42,36,32,39,31,42,52,43,88,62,39,70,60,65,63,12,28,51,75,34,33,82,34,63,84,61,90,79,82,71,70,45,44,47,38,50,32,38,31,37,37,45,90,34,32,38,24,54,59,23,50,16,58,44,23,28,30,16,74,46,56,20,46,34,22,20,26,37,38,24,49,57,70,66,22,38,53,39,48,48,60,37,46,68,39,72,65,38,30,49,52,51,38,50,48,54,45,47,51,29,59,56,53,54,44,37,37,35,37,45,36,48,53,34,71,41,54,71,90,39,45,65,45,50,51,45,42,49,30,50,40,34,52,53,34,44,72,74,33,89,78,37,45,32,30,39,40,45,23,45,30,79,76,17,46,63,50,67,65,25,39,55,44,88,51,44,39,73,52,39,75,40,40,62,17,33,38,27,34,28,64,40,45,61,67,33,52,56,46,19,42,69,63,40,54,93,48,24,48,32,36,19,43,29,37,36,29,83,18,79,61,11,37,41,39,10,58,93,30,36,41,55,38,48,46,56,40,50,75,67,55,29,8,34,27,40,32,27,70,42,44,50,44,73,67,52,30,68,93,41,24,67,68,53,45,54,53,53,50,56,63,36,45,83,76,47,68,65,47,23,49,28,48,79,67,41,59,29,29,48,19,65,16,42,18,51,29,33,22,54,72,36,39,76,58,40,77,58,33,28,28,32,42,55,55,34,40,57,58,65,66,45,64,48,79,70,57,39,68,25,91,81,47,57,43,28,48,44,48,45,83,39,40,91,50,30,28,41,44,22,8,14,36,36,37,34,35,51,37,58,57,57,91,58,86,56,50,47,41,37,65,37,37,59,37,49,30,62,42,38,36,82,77,25,42,34,32,31,37,39,40,30,32,32,64,74,38,91,34,38,62,46,81,35,47,33,39,31,32,74,86,70,50,71,48,72,57,82,65,66,50,79,43,82,50,53,85,67,29,32,34,38,40,29,73,41,71,43,88,50,67,44,40,38,35,31,39,31,43,30,34,30,68,77,54,88,52,62,41,56,32,31,39,35,44,16,34,42,36,38,36,42,52,75,71,48,68,73,73,66,74,64,65,56,76,47,68,44,44,80,45,76,45,71,70,61,82,64,84,83,49,66,54,43,35,27,29,36,39,40,35,43,71,75,55,91,63,39,63,31,30,42,32,29,43,35,59,29,51,86,40,28,29,37,43,48,87,88,66,52,73,43,74,37,57,42,91,50,75,72,36,67,74,50,66,27,61,31,42,48,48,71,44,35,33,36,35,35,38,61,92,45,68,54,84,42,44,35,30,40,35,34,24,31,28,27,70,83,74,49,70,39,72,36,27,56,37,75,44,45,46,52,62,64,74,103

Radius of gyration: 35.56 Å; Cα contacts (8 Å, |Δi|>4): 3315; chains: 2; bounding box: 74×98×88 Å

Secondary structure (DSSP, 8-state):
-----S-B---B-SHHHHTTGGG--GGGGGPPPP-GGGEE--SSS--EEEE---TTS-SGGGBTT-BS-S-S-----GGG-SEEE---SSSEEPPPHHHHHHHHHTT-EEEEEEEEEHHHHHHHHHHHTS-HHHHHHHHHHHHHHHHHHT--EEEEEEES---GGGHHHHHHHHHHHHHHHHHH-TT-EEEEES-B-TTS-B---SS--TTTHHHHTTSSEEE--S---HHHHHHHHHHHGGGGGGEEEEEETT-SS-GGGSGGGHHHHHHHHHHTT-EEEEE-TTHHHHHH-STTHHHHHHHHHHHHHTT----EE-SS-EEE----SEESSEEETTEEEE---EE-GGG--PPPSS-TTS----SSS---EEEEEESS--SSBS-EEEEEEEE---SS--PEEEEEEEEEEEE-TTTTTEEEEEEEEEE-SSB-EEEEEEEEETTS-EEEE---EEEE-GGG-EEEEEEEE-SS-EEEEEEEEEEEE-SSSSEEEEEEEEEEEEEEGGG--TT------S--EEEEEES---TT-SEEEEEEEEE----TTEEEEEEEEE---TTEEEE-TTS-EEEE-TTSS-EEEEEESSSEEEEEEEEEETTS-TT-EEEEEEEEEETTS-EEEEEEEEEEHHHHT-/-----S-B---B-SHHHHTTGGG--GGGGGPPPP-GGGEE--SSS--EEEE---TTS-SGGGBTT-BS-S-S-----GGG-SEEE---SSSEEPPPHHHHHHHHHTT-EEEEEEEEEHHHHHHHHHHHTS-HHHHHHHHHHHHHHHHHHT--EEEEEEES---GGGHHHHHHHHHHHHHHHHHH-TT-EEEEES-B-TTS-B---SS--TTTHHHHTTSSEEE--S---HHHHHHHHHHHGGGGGGEEEEEETT-SS-GGGSGGGHHHHHHHHHHTT-EEEEE-TTHHHHHH-STTHHHHHHHHHHHHHTT----EE-SS-EEE----SEESSEEETTEEEE---EE-GGG--PPPSS-TTS----SSS---EEEEEESS--SSBS-EEEEEEEE---SS--PEEEEEEEEEEEE-TTTTTEEEEEEEEEE-SSB-EEEEEEEEETTS-EEEE---EEEE-GGG-EEEEEEEE-SS-EEEEEEEEEEEE-SSSSEEEEEEEEEEEEEEGGG---S------S--EEEEEES---TT-SEEEEEEEEE----TTEEEEEEEEE---TTEEEE-TTS-EEEE-TTSS-EEEEEESSSEEEEEEEEEETTS-TT-EEEEEEEEEETTTEEEEEEEEEEEHHHHT-

pLDDT: mean 86.84, std 13.7, range [34.34, 98.94]

Sequence (1284 aa):
METSNEPFTKPYKDHENFLKWESDYPTAKDVVEYDKSLWSRDENRPKTLLCHDMRGGYLQDRFDQGYPSTDCYSFYHWHLVDVFCYFSHHFVTIPPVQWINAAHKNGVKMIGTIITEWDEGRKNLQKVLKSKEAVEVFVKCLVGIATKMKFEGWLVNIECHVEDEEMDQLVYLVKHLTDEMHKSNNDAQVIWYDSVIKSGQLRWQNKLCADNRLFFDVCDGIFLNYNWSPIHLTESLAQAKQRKHDVYVGVDIFGRGCPGGGGWNTNKALKIIREHDLSAAIFAFGWVYEKLGESVYHINNEMFWELLSDDLYPHYINRLPMVTTFNRGYGHSLFKNGKKISNRPISNLSLTDMQPTFPTNRYQVISGCPIITELAYKTDDAYNGNGCLFFSGTFEDAEQTNDVMFRLFKTDLRLTKKEASQLTILLTYKNNSEYHAQPKLVLCRGDGDKMVLDSYDTISVQNRWQIQEHRHKLNQDIHIKEIQLHLQSTNNGRGRFQFLLGEFKIIDASERNLDAEKPPTTQLTIEHKALNKNANDETIEIEIQLSWQVDENARSYNIFCLNASACCAIQDITGKTHKIDSSKTDFFIGRAFASHYQIGHFLIKKNSSPRREVKFQIYSNDGNGDTKLYCENIIRIDQLLVMETSNEPFTKPYKDHENFLKWESDYPTAKDVVEYDKSLWSRDENRPKTLLCHDMRGGYLQDRFDQGYPSTDCYSFYHWHLVDVFCYFSHHFVTIPPVQWINAAHKNGVKMIGTIITEWDEGRKNLQKVLKSKEAVEVFVKCLVGIATKMKFEGWLVNIECHVEDEEMDQLVYLVKHLTDEMHKSNNDAQVIWYDSVIKSGQLRWQNKLCADNRLFFDVCDGIFLNYNWSPIHLTESLAQAKQRKHDVYVGVDIFGRGCPGGGGWNTNKALKIIREHDLSAAIFAFGWVYEKLGESVYHINNEMFWELLSDDLYPHYINRLPMVTTFNRGYGHSLFKNGKKISNRPISNLSLTDMQPTFPTNRYQVISGCPIITELAYKTDDAYNGNGCLFFSGTFEDAEQTNDVMFRLFKTDLRLTKKEASQLTILLTYKNNSEYHAQPKLVLCRGDGDKMVLDSYDTISVQNRWQIQEHRHKLNQDIHIKEIQLHLQSTNNGRGRFQFLLGEFKIIDASERNLDAEKPPTTQLTIEHKALNKNANDETIEIEIQLSWQVDENARSYNIFCLNASACCAIQDITGKTHKIDSSKTDFFIGRAFASHYQIGHFLIKKNSSPRREVKFQIYSNDGNGDTKLYCENIIRIDQLLV